Protein AF-A0A3B9SGB8-F1 (afdb_monomer)

Sequence (894 aa):
AVWAEVTKYDLYVCKTRVTSDNANDILGNKKFSYDADNNILYIKGDHDYVSSDRPANMITSGIDDLTINVVNDSVIGFDASNFLMVENNTTITGAGKLTLKNLNIAYHSCGFGFVKDAKLTLKDINIDMQSLSCAAENNSVYDNFYSLKMINSQISATTRQAFLKDLDMLEFEDCAVTEPTDAVIDNANIYTNENGVLTPVKSVVITPQSGYNLVSGSKAYNLTVGGVDVWSYNADDILGDRHAKYDPDENVLYIYGDINYGIVNKIDGLTINVVNDSTIKLGGGTGISCQANTNITGEGTLSMTGTWNYEYGVSSYSGSTVNIENANIIINTGHGMLGDNYTPCKLTVKNSIIDITASAGSAIDFKDGGTIELQECAITTPASAVINKGMVYESDGSTLAQKVVIEPGYALKFESGAGLGSMRDVNVGKGKTYTLPDCTFAAPTDGHYYFKGWLINDTVYQAGAEITPTSDMTAVAQWQKYHFVKYYSDNNATQIKQNVINDGITTPLLSYESCNFTKPAYKDFDHWEIDGQEYKPGDKITVTKDTDVYAIYKDRLFAVSFDTAGLCTPPETQYIAYGGTVSDPGTPFAKGYTFVGWYSDSSFKDIYKINDFGNSMYAVNGDTVYYACFKKAVDDYVEVTGFDTNIHSGMSYYTKDILSVPDGANYQIGGIEWYASDGSWNNSQWDDGRVSFTAGKEYYAEILIKPNSGLTFGSGTINDKLVSLNDGQSLIDFDNSTFGSYSIYLRTKPVTALGSCEVLFMANGGTGNMDDVKVAQGTKFILPECAFTAPEGKYFVGWTRSNFGYEFDPVGEPIDVGESITPTANNMFFFAQWADKGDVNADGKITDADAALVLKYISGTTTLTSGQLEMAKMTGDDVVDMLDVIGILKNKTA

Nearest PDB structures (foldseek):
  8x3a-assembly1_A  TM=9.130E-01  e=1.895E-01  Acetivibrio thermocellus DSM 1313
  3t9g-assembly1_A  TM=3.391E-01  e=1.767E+00  Caldicellulosiruptor bescii
  4yza-assembly2_B  TM=3.410E-01  e=3.664E+00  Caldicellulosiruptor bescii DSM 6725
  4z03-assembly1_A  TM=4.750E-01  e=9.985E+00  Caldicellulosiruptor bescii DSM 6725

Foldseek 3Di:
DPPDDWAWFQKAALNQTDTPVCQCPRPVPRQWHADPVVLEIEGEEEDARDDPDAEQERMEHPDAAHEYEYAAAYEYEYRHQEPYEFEAEYEYEYPYAYEYHHPDLVDAHEHYEYEAQYEYEYEHYHYEYPSHQEHYEYPYPDPHAYEYEYAQYKYWFQHPHFNYYDHQKYKYHQKDWPPPVQWDQERNFIFHADPNDTHGDRTTIMHGHHPDIDMHHWAFDQKAFLNFTDIPVCQCPRPVPRQWHADPVVLEIEGNEEGEAAMEDPDAPREYEDAAAYEHEYPDEERYEAAHAYEYEYPYEYEYAYDDLRYEDYEYEPQYEYEYEHYHYEYHENEAYEADAPHAHEYEYEQYKYKAAHNNDANWYRADQHYYHYAQKDWPVVQQWDDDSRFTADNVNPHGDRITIMHGWAKEAEAAALFDDGDDIGTAHAQHKDQAADDPTGGHPPADKDFPAWQKPNDGDHHRDIDHDPHHIYTYTDIWHWAWEWEAAAPVRPDIDIDIGTAFDKDFAADPVVSVDDHPQQKDFDAKDWPNDTDHGGDIDTDHYHTYIYTDIDGHWAWEWEAAVPQFDTADIDTHTFQGFDDDSDFDDGPQWDWQAKAQDPVPPDPDRPDDPPPDTDGCHHHGYIYIDIHGDDDDWDKWWAQPPPAAAPDWDAQQVRGDDDPPDQKDWPGKWKAWPVRHGQDDDDPRRIGHDHPPTWMWMDIHMGGPPPDDAPDDDDDDDIDGPDPPDDDPDSDDDDDDIDMDIDDDDDDDDFDWAKAAEAALQFADDDDIDIGTAFDWDAAADDPTHADPQKFWQAWDQDSDDLDHDAHGDIDHRDDDDDDDRDHGYIYTQIEHQQPLSSPNWLDLVSLVVLVCVQVVNDDGGPRSQRSLPQPPDNDRDPVSSVSSVVPTDD

Radius of gyration: 72.64 Å; Cα contacts (8 Å, |Δi|>4): 2268; chains: 1; bounding box: 139×61×204 Å

Structure (mmCIF, N/CA/C/O backbone):
data_AF-A0A3B9SGB8-F1
#
_entry.id   AF-A0A3B9SGB8-F1
#
loop_
_atom_site.group_PDB
_atom_site.id
_atom_site.type_symbol
_atom_site.label_atom_id
_atom_site.label_alt_id
_atom_site.label_comp_id
_atom_site.label_asym_id
_atom_site.label_entity_id
_atom_site.label_seq_id
_atom_site.pdbx_PDB_ins_code
_atom_site.Cartn_x
_atom_site.Cartn_y
_atom_site.Cartn_z
_atom_site.occupancy
_atom_site.B_iso_or_equiv
_atom_site.auth_seq_id
_atom_site.auth_comp_id
_atom_site.auth_asym_id
_atom_site.auth_atom_id
_atom_site.pdbx_PDB_model_num
ATOM 1 N N . ALA A 1 1 ? -27.885 -4.326 -51.619 1.00 44.31 1 ALA A N 1
ATOM 2 C CA . ALA A 1 1 ? -26.441 -4.547 -51.802 1.00 44.31 1 ALA A CA 1
ATOM 3 C C . ALA A 1 1 ? -25.736 -3.772 -50.705 1.00 44.31 1 ALA A C 1
ATOM 5 O O . ALA A 1 1 ? -25.902 -2.559 -50.649 1.00 44.31 1 ALA A O 1
ATOM 6 N N . VAL A 1 2 ? -25.090 -4.470 -49.774 1.00 46.97 2 VAL A N 1
ATOM 7 C CA . VAL A 1 2 ? -24.213 -3.835 -48.785 1.00 46.97 2 VAL A CA 1
ATOM 8 C C . VAL A 1 2 ? -22.927 -3.535 -49.547 1.00 46.97 2 VAL A C 1
ATOM 10 O O . VAL A 1 2 ? -22.305 -4.461 -50.060 1.00 46.97 2 VAL A O 1
ATOM 13 N N . TRP A 1 3 ? -22.609 -2.259 -49.748 1.00 54.19 3 TRP A N 1
ATOM 14 C CA . TRP A 1 3 ? -21.332 -1.866 -50.337 1.00 54.19 3 TRP A CA 1
ATOM 15 C C . TRP A 1 3 ? -20.266 -2.195 -49.294 1.00 54.19 3 TRP A C 1
ATOM 17 O O . TRP A 1 3 ? -20.314 -1.641 -48.198 1.00 54.19 3 TRP A O 1
ATOM 27 N N . ALA A 1 4 ? -19.387 -3.156 -49.583 1.00 65.31 4 ALA A N 1
ATOM 28 C CA . ALA A 1 4 ? -18.231 -3.403 -48.732 1.00 65.31 4 ALA A CA 1
ATOM 29 C C . ALA A 1 4 ? -17.385 -2.123 -48.704 1.00 65.31 4 ALA A C 1
ATOM 31 O O . ALA A 1 4 ? -17.174 -1.503 -49.749 1.00 65.31 4 ALA A O 1
ATOM 32 N N . GLU A 1 5 ? -16.964 -1.688 -47.517 1.00 79.62 5 GLU A N 1
ATOM 33 C CA . GLU A 1 5 ? -16.076 -0.535 -47.408 1.00 79.62 5 GLU A CA 1
ATOM 34 C C . GLU A 1 5 ? -14.740 -0.859 -48.076 1.00 79.62 5 GLU A C 1
ATOM 36 O O . GLU A 1 5 ? -14.099 -1.866 -47.777 1.00 79.62 5 GLU A O 1
ATOM 41 N N . VAL A 1 6 ? -14.325 0.007 -48.998 1.00 87.25 6 VAL A N 1
ATOM 42 C CA . VAL A 1 6 ? -13.039 -0.115 -49.676 1.00 87.25 6 VAL A CA 1
ATOM 43 C C . VAL A 1 6 ? -11.941 0.276 -48.694 1.00 87.25 6 VAL A C 1
ATOM 45 O O . VAL A 1 6 ? -11.693 1.464 -48.461 1.00 87.25 6 VAL A O 1
ATOM 48 N N . THR A 1 7 ? -11.265 -0.722 -48.126 1.00 93.75 7 THR A N 1
ATOM 49 C CA . THR A 1 7 ? -10.047 -0.512 -47.334 1.00 93.75 7 THR A CA 1
ATOM 50 C C . THR A 1 7 ? -9.004 0.210 -48.176 1.00 93.75 7 THR A C 1
ATOM 52 O O . THR A 1 7 ? -8.726 -0.194 -49.308 1.00 93.75 7 THR A O 1
ATOM 55 N N . LYS A 1 8 ? -8.423 1.278 -47.628 1.00 95.88 8 LYS A N 1
ATOM 56 C CA . LYS A 1 8 ? -7.337 2.030 -48.256 1.00 95.88 8 LYS A CA 1
ATOM 57 C C . LYS A 1 8 ? -6.050 1.766 -47.493 1.00 95.88 8 LYS A C 1
ATOM 59 O O . LYS A 1 8 ? -5.985 2.070 -46.306 1.00 95.88 8 LYS A O 1
ATOM 64 N N . TYR A 1 9 ? -5.038 1.270 -48.183 1.00 95.88 9 TYR A N 1
ATOM 65 C CA . TYR A 1 9 ? -3.733 1.004 -47.591 1.00 95.88 9 TYR A CA 1
ATOM 66 C C . TYR A 1 9 ? -2.861 2.258 -47.664 1.00 95.88 9 TYR A C 1
ATOM 68 O O . TYR A 1 9 ? -3.105 3.149 -48.494 1.00 95.88 9 TYR A O 1
ATOM 76 N N . ASP A 1 10 ? -1.867 2.351 -46.784 1.00 95.38 10 ASP A N 1
ATOM 77 C CA . ASP A 1 10 ? -0.877 3.430 -46.808 1.00 95.38 10 ASP A CA 1
ATOM 78 C C . ASP A 1 10 ? 0.270 3.109 -47.773 1.00 95.38 10 ASP A C 1
ATOM 80 O O . ASP A 1 10 ? 1.443 3.081 -47.421 1.00 95.38 10 ASP A O 1
ATOM 84 N N . LEU A 1 11 ? -0.108 2.782 -49.008 1.00 97.00 11 LEU A N 1
ATOM 85 C CA . LEU A 1 11 ? 0.789 2.386 -50.082 1.00 97.00 11 LEU A CA 1
ATOM 86 C C . LEU A 1 11 ? 0.328 3.050 -51.375 1.00 97.00 11 LEU A C 1
ATOM 88 O O . LEU A 1 11 ? -0.855 3.016 -51.731 1.00 97.00 11 LEU A O 1
ATOM 92 N N . TYR A 1 12 ? 1.275 3.640 -52.092 1.00 96.06 12 TYR A N 1
ATOM 93 C CA . TYR A 1 12 ? 1.057 4.270 -53.385 1.00 96.06 12 TYR A CA 1
ATOM 94 C C . TYR A 1 12 ? 2.068 3.734 -54.389 1.00 96.06 12 TYR A C 1
ATOM 96 O O . TYR A 1 12 ? 3.261 3.684 -54.102 1.00 96.06 12 TYR A O 1
ATOM 104 N N . VAL A 1 13 ? 1.593 3.388 -55.586 1.00 95.88 13 VAL A N 1
ATOM 105 C CA . VAL A 1 13 ? 2.428 3.017 -56.737 1.00 95.88 13 VAL A CA 1
ATOM 106 C C . VAL A 1 13 ? 2.034 3.917 -57.903 1.00 95.88 13 VAL A C 1
ATOM 108 O O . VAL A 1 13 ? 0.867 3.958 -58.286 1.00 95.88 13 VAL A O 1
ATOM 111 N N . CYS A 1 14 ? 2.975 4.676 -58.461 1.00 92.81 14 CYS A N 1
ATOM 112 C CA . CYS A 1 14 ? 2.741 5.593 -59.582 1.00 92.81 14 CYS A CA 1
ATOM 113 C C . CYS A 1 14 ? 1.572 6.574 -59.320 1.00 92.81 14 CYS A C 1
ATOM 115 O O . CYS A 1 14 ? 0.675 6.711 -60.150 1.00 92.81 14 CYS A O 1
ATOM 117 N N . LYS A 1 15 ? 1.538 7.203 -58.129 1.00 91.56 15 LYS A N 1
ATOM 118 C CA . LYS A 1 15 ? 0.424 8.029 -57.588 1.00 91.56 15 LYS A CA 1
ATOM 119 C C . LYS A 1 15 ? -0.914 7.298 -57.373 1.00 91.56 15 LYS A C 1
ATOM 121 O O . LYS A 1 15 ? -1.853 7.897 -56.849 1.00 91.56 15 LYS A O 1
ATOM 126 N N . THR A 1 16 ? -1.021 6.018 -57.720 1.00 94.38 16 THR A N 1
ATOM 127 C CA . THR A 1 16 ? -2.229 5.223 -57.487 1.00 94.38 16 THR A CA 1
ATOM 128 C C . THR A 1 16 ? -2.223 4.703 -56.059 1.00 94.38 16 THR A C 1
ATOM 130 O O . THR A 1 16 ? -1.335 3.938 -55.684 1.00 94.38 16 THR A O 1
ATOM 133 N N . ARG A 1 17 ? -3.211 5.117 -55.255 1.00 96.56 17 ARG A N 1
ATOM 134 C CA . ARG A 1 17 ? -3.397 4.580 -53.903 1.00 96.56 17 ARG A CA 1
ATOM 135 C C . ARG A 1 17 ? -3.834 3.123 -53.985 1.00 96.56 17 ARG A C 1
ATOM 137 O O . ARG A 1 17 ? -4.780 2.803 -54.710 1.00 96.56 17 ARG A O 1
ATOM 144 N N . VAL A 1 18 ? -3.180 2.261 -53.219 1.00 97.81 18 VAL A N 1
ATOM 145 C CA . VAL A 1 18 ? -3.565 0.857 -53.106 1.00 97.81 18 VAL A CA 1
ATOM 146 C C . VAL A 1 18 ? -4.783 0.742 -52.193 1.00 97.81 18 VAL A C 1
ATOM 148 O O . VAL A 1 18 ? -4.881 1.354 -51.129 1.00 97.81 18 VAL A O 1
ATOM 151 N N . THR A 1 19 ? -5.749 -0.039 -52.643 1.00 97.12 19 THR A N 1
ATOM 152 C CA . THR A 1 19 ? -7.039 -0.281 -52.007 1.00 97.12 19 THR A CA 1
ATOM 153 C C . THR A 1 19 ? -7.405 -1.748 -52.159 1.00 97.12 19 THR A C 1
ATOM 155 O O . THR A 1 19 ? -6.858 -2.434 -53.021 1.00 97.12 19 THR A O 1
ATOM 158 N N . SER A 1 20 ? -8.350 -2.233 -51.361 1.00 95.56 20 SER A N 1
ATOM 159 C CA . SER A 1 20 ? -8.850 -3.612 -51.482 1.00 95.56 20 SER A CA 1
ATOM 160 C C . SER A 1 20 ? -9.392 -3.934 -52.886 1.00 95.56 20 SER A C 1
ATOM 162 O O . SER A 1 20 ? -9.260 -5.069 -53.336 1.00 95.56 20 SER A O 1
ATOM 164 N N . ASP A 1 21 ? -9.897 -2.937 -53.620 1.00 95.31 21 ASP A N 1
ATOM 165 C CA . ASP A 1 21 ? -10.432 -3.107 -54.978 1.00 95.31 21 ASP A CA 1
ATOM 166 C C . ASP A 1 21 ? -9.349 -3.295 -56.055 1.00 95.31 21 ASP A C 1
ATOM 168 O O . ASP A 1 21 ? -9.549 -4.044 -57.012 1.00 95.31 21 ASP A O 1
ATOM 172 N N . ASN A 1 22 ? -8.204 -2.615 -55.927 1.00 97.12 22 ASN A N 1
ATOM 173 C CA . ASN A 1 22 ? -7.121 -2.657 -56.921 1.00 97.12 22 ASN A CA 1
ATOM 174 C C . ASN A 1 22 ? -5.881 -3.434 -56.454 1.00 97.12 22 ASN A C 1
ATOM 176 O O . ASN A 1 22 ? -4.931 -3.555 -57.221 1.00 97.12 22 ASN A O 1
ATOM 180 N N . ALA A 1 23 ? -5.877 -4.002 -55.245 1.00 96.81 23 ALA A N 1
ATOM 181 C CA . ALA A 1 23 ? -4.729 -4.718 -54.689 1.00 96.81 23 ALA A CA 1
ATOM 182 C C . ALA A 1 23 ? -4.204 -5.826 -55.625 1.00 96.81 23 ALA A C 1
ATOM 184 O O . ALA A 1 23 ? -3.000 -5.973 -55.792 1.00 96.81 23 ALA A O 1
ATOM 185 N N . ASN A 1 24 ? -5.075 -6.550 -56.333 1.00 96.81 24 ASN A N 1
ATOM 186 C CA . ASN A 1 24 ? -4.652 -7.610 -57.259 1.00 96.81 24 ASN A CA 1
ATOM 187 C C . ASN A 1 24 ? -4.011 -7.104 -58.568 1.00 96.81 24 ASN A C 1
ATOM 189 O O . ASN A 1 24 ? -3.312 -7.869 -59.237 1.00 96.81 24 ASN A O 1
ATOM 193 N N . ASP A 1 25 ? -4.257 -5.849 -58.949 1.00 97.50 25 ASP A N 1
ATOM 194 C CA . ASP A 1 25 ? -3.713 -5.209 -60.150 1.00 97.50 25 ASP A CA 1
ATOM 195 C C . ASP A 1 25 ? -3.741 -3.681 -59.992 1.00 97.50 25 ASP A C 1
ATOM 197 O O . ASP A 1 25 ? -4.674 -3.003 -60.431 1.00 97.50 25 ASP A O 1
ATOM 201 N N . ILE A 1 26 ? -2.713 -3.138 -59.338 1.00 98.06 26 ILE A N 1
ATOM 202 C CA . ILE A 1 26 ? -2.718 -1.756 -58.833 1.00 98.06 26 ILE A CA 1
ATOM 203 C C . ILE A 1 26 ? -2.850 -0.745 -59.976 1.00 98.06 26 ILE A C 1
ATOM 205 O O . ILE A 1 26 ? -3.551 0.256 -59.839 1.00 98.06 26 ILE A O 1
ATOM 209 N N . LEU A 1 27 ? -2.197 -1.016 -61.111 1.00 95.88 27 LEU A N 1
ATOM 210 C CA . LEU A 1 27 ? -2.151 -0.122 -62.274 1.00 95.88 27 LEU A CA 1
ATOM 211 C C . LEU A 1 27 ? -3.029 -0.597 -63.446 1.00 95.88 27 LEU A C 1
ATOM 213 O O . LEU A 1 27 ? -2.999 0.014 -64.513 1.00 95.88 27 LEU A O 1
ATOM 217 N N . GLY A 1 28 ? -3.774 -1.697 -63.293 1.00 95.19 28 GLY A N 1
ATOM 218 C CA . GLY A 1 28 ? -4.582 -2.290 -64.369 1.00 95.19 28 GLY A CA 1
ATOM 219 C C . GLY A 1 28 ? -3.769 -2.949 -65.496 1.00 95.19 28 GLY A C 1
ATOM 220 O O . GLY A 1 28 ? -4.286 -3.162 -66.594 1.00 95.19 28 GLY A O 1
ATOM 221 N N . ASN A 1 29 ? -2.482 -3.222 -65.263 1.00 94.31 29 ASN A N 1
ATOM 222 C CA . ASN A 1 29 ? -1.537 -3.766 -66.246 1.00 94.31 29 ASN A CA 1
ATOM 223 C C . ASN A 1 29 ? -0.897 -5.099 -65.812 1.00 94.31 29 ASN A C 1
ATOM 225 O O . ASN A 1 29 ? -0.043 -5.639 -66.521 1.00 94.31 29 ASN A O 1
ATOM 229 N N . LYS A 1 30 ? -1.315 -5.632 -64.659 1.00 95.81 30 LYS A N 1
ATOM 230 C CA . LYS A 1 30 ? -0.854 -6.868 -64.012 1.00 95.81 30 LYS A CA 1
ATOM 231 C C . LYS A 1 30 ? 0.626 -6.884 -63.623 1.00 95.81 30 LYS A C 1
ATOM 233 O O . LYS A 1 30 ? 1.173 -7.955 -63.356 1.00 95.81 30 LYS A O 1
ATOM 238 N N . LYS A 1 31 ? 1.289 -5.724 -63.600 1.00 97.06 31 LYS A N 1
ATOM 239 C CA . LYS A 1 31 ? 2.712 -5.602 -63.241 1.00 97.06 31 LYS A CA 1
ATOM 240 C C . LYS A 1 31 ? 2.935 -5.422 -61.747 1.00 97.06 31 LYS A C 1
ATOM 242 O O . LYS A 1 31 ? 3.956 -5.885 -61.250 1.00 97.06 31 LYS A O 1
ATOM 247 N N . PHE A 1 32 ? 1.974 -4.819 -61.050 1.00 98.31 32 PHE A N 1
ATOM 248 C CA . PHE A 1 32 ? 2.030 -4.585 -59.610 1.00 98.31 32 PHE A CA 1
ATOM 249 C C . PHE A 1 32 ? 0.783 -5.137 -58.929 1.00 98.31 32 PHE A C 1
ATOM 251 O O . PHE A 1 32 ? -0.335 -4.896 -59.386 1.00 98.31 32 PHE A O 1
ATOM 258 N N . SER A 1 33 ? 0.973 -5.853 -57.827 1.00 98.25 33 SER A N 1
ATOM 259 C CA . SER A 1 33 ? -0.114 -6.315 -56.960 1.00 98.25 33 SER A CA 1
ATOM 260 C C . SER A 1 33 ? 0.338 -6.315 -55.508 1.00 98.25 33 SER A C 1
ATOM 262 O O . SER A 1 33 ? 1.511 -6.554 -55.257 1.00 98.25 33 SER A O 1
ATOM 264 N N . TYR A 1 34 ? -0.571 -6.128 -54.567 1.00 98.44 34 TYR A N 1
ATOM 265 C CA . TYR A 1 34 ? -0.304 -6.078 -53.140 1.00 98.44 34 TYR A CA 1
ATOM 266 C C . TYR A 1 34 ? -1.114 -7.149 -52.402 1.00 98.44 34 TYR A C 1
ATOM 268 O O . TYR A 1 34 ? -2.312 -7.297 -52.634 1.00 98.44 34 TYR A O 1
ATOM 276 N N . ASP A 1 35 ? -0.438 -7.895 -51.537 1.00 97.62 35 ASP A N 1
ATOM 277 C CA . ASP A 1 35 ? -1.018 -8.825 -50.577 1.00 97.62 35 ASP A CA 1
ATOM 278 C C . ASP A 1 35 ? -1.036 -8.154 -49.201 1.00 97.62 35 ASP A C 1
ATOM 280 O O . ASP A 1 35 ? 0.012 -7.934 -48.588 1.00 97.62 35 ASP A O 1
ATOM 284 N N . ALA A 1 36 ? -2.239 -7.799 -48.756 1.00 94.25 36 ALA A N 1
ATOM 285 C CA . ALA A 1 36 ? -2.462 -7.083 -47.509 1.00 94.25 36 ALA A CA 1
ATOM 286 C C . ALA A 1 36 ? -2.311 -7.963 -46.264 1.00 94.25 36 ALA A C 1
ATOM 288 O O . ALA A 1 36 ? -2.028 -7.430 -45.197 1.00 94.25 36 ALA A O 1
ATOM 289 N N . ASP A 1 37 ? -2.477 -9.282 -46.388 1.00 95.00 37 ASP A N 1
ATOM 290 C CA . ASP A 1 37 ? -2.398 -10.189 -45.239 1.00 95.00 37 ASP A CA 1
ATOM 291 C C . ASP A 1 37 ? -0.941 -10.404 -44.810 1.00 95.00 37 ASP A C 1
ATOM 293 O O . ASP A 1 37 ? -0.661 -10.661 -43.641 1.00 95.00 37 ASP A O 1
ATOM 297 N N . ASN A 1 38 ? -0.010 -10.270 -45.760 1.00 96.56 38 ASN A N 1
ATOM 298 C CA . ASN A 1 38 ? 1.419 -10.499 -45.551 1.00 96.56 38 ASN A CA 1
ATOM 299 C C . ASN A 1 38 ? 2.281 -9.241 -45.757 1.00 96.56 38 ASN A C 1
ATOM 301 O O . ASN A 1 38 ? 3.505 -9.335 -45.711 1.00 96.56 38 ASN A O 1
ATOM 305 N N . ASN A 1 39 ? 1.671 -8.082 -46.034 1.00 97.62 39 ASN A N 1
ATOM 306 C CA . ASN A 1 39 ? 2.364 -6.845 -46.411 1.00 97.62 39 ASN A CA 1
ATOM 307 C C . ASN A 1 39 ? 3.363 -7.036 -47.570 1.00 97.62 39 ASN A C 1
ATOM 309 O O . ASN A 1 39 ? 4.509 -6.598 -47.487 1.00 97.62 39 ASN A O 1
ATOM 313 N N . ILE A 1 40 ? 2.941 -7.675 -48.672 1.00 98.44 40 ILE A N 1
ATOM 314 C CA . ILE A 1 40 ? 3.823 -7.946 -49.824 1.00 98.44 40 ILE A CA 1
ATOM 315 C C . ILE A 1 40 ? 3.372 -7.187 -51.074 1.00 98.44 40 ILE A C 1
ATOM 317 O O . ILE A 1 40 ? 2.334 -7.488 -51.659 1.00 98.44 40 ILE A O 1
ATOM 321 N N . LEU A 1 41 ? 4.187 -6.249 -51.557 1.00 98.62 41 LEU A N 1
ATOM 322 C CA . LEU A 1 41 ? 4.065 -5.650 -52.887 1.00 98.62 41 LEU A CA 1
ATOM 323 C C . LEU A 1 41 ? 4.863 -6.472 -53.907 1.00 98.62 41 LEU A C 1
ATOM 325 O O . LEU A 1 41 ? 6.084 -6.549 -53.855 1.00 98.62 41 LEU A O 1
ATOM 329 N N . TYR A 1 42 ? 4.189 -7.052 -54.888 1.00 98.56 42 TYR A N 1
ATOM 330 C CA . TYR A 1 42 ? 4.817 -7.823 -55.955 1.00 98.56 42 TYR A CA 1
ATOM 331 C C . TYR A 1 42 ? 5.101 -6.967 -57.189 1.00 98.56 42 TYR A C 1
ATOM 333 O O . TYR A 1 42 ? 4.197 -6.301 -57.699 1.00 98.56 42 TYR A O 1
ATOM 341 N N . ILE A 1 43 ? 6.315 -7.088 -57.730 1.00 98.31 43 ILE A N 1
ATOM 342 C CA . ILE A 1 43 ? 6.720 -6.572 -59.044 1.00 98.31 43 ILE A CA 1
ATOM 343 C C . ILE A 1 43 ? 6.861 -7.760 -60.000 1.00 98.31 43 ILE A C 1
ATOM 345 O O . ILE A 1 43 ? 7.632 -8.688 -59.754 1.00 98.31 43 ILE A O 1
ATOM 349 N N . LYS A 1 44 ? 6.075 -7.764 -61.080 1.00 97.38 44 LYS A N 1
ATOM 350 C CA . LYS A 1 44 ? 5.891 -8.929 -61.968 1.00 97.38 44 LYS A CA 1
ATOM 351 C C . LYS A 1 44 ? 6.345 -8.690 -63.411 1.00 97.38 44 LYS A C 1
ATOM 353 O O . LYS A 1 44 ? 6.188 -9.582 -64.248 1.00 97.38 44 LYS A O 1
ATOM 358 N N . GLY A 1 45 ? 6.869 -7.514 -63.737 1.00 95.50 45 GLY A N 1
ATOM 359 C CA . GLY A 1 45 ? 7.476 -7.245 -65.038 1.00 95.50 45 GLY A CA 1
ATOM 360 C C . GLY A 1 45 ? 7.652 -5.759 -65.331 1.00 95.50 45 GLY A C 1
ATOM 361 O O . GLY A 1 45 ? 7.327 -4.909 -64.508 1.00 95.50 45 GLY A O 1
ATOM 362 N N . ASP A 1 46 ? 8.104 -5.479 -66.551 1.00 97.81 46 ASP A N 1
ATOM 363 C CA . ASP A 1 46 ? 8.498 -4.138 -66.991 1.00 97.81 46 ASP A CA 1
ATOM 364 C C . ASP A 1 46 ? 7.393 -3.081 -66.885 1.00 97.81 46 ASP A C 1
ATOM 366 O O . ASP A 1 46 ? 6.225 -3.339 -67.216 1.00 97.81 46 ASP A O 1
ATOM 370 N N . HIS A 1 47 ? 7.792 -1.872 -66.487 1.00 95.50 47 HIS A N 1
ATOM 371 C CA . HIS A 1 47 ? 6.928 -0.701 -66.428 1.00 95.50 47 HIS A CA 1
ATOM 372 C C . HIS A 1 47 ? 7.730 0.600 -66.543 1.00 95.50 47 HIS A C 1
ATOM 374 O O . HIS A 1 47 ? 8.651 0.830 -65.766 1.00 95.50 47 HIS A O 1
ATOM 380 N N . ASP A 1 48 ? 7.318 1.478 -67.457 1.00 94.19 48 ASP A N 1
ATOM 381 C CA . ASP A 1 48 ? 7.798 2.857 -67.514 1.00 94.19 48 ASP A CA 1
ATOM 382 C C . ASP A 1 48 ? 6.735 3.794 -66.939 1.00 94.19 48 ASP A C 1
ATOM 384 O O . ASP A 1 48 ? 5.597 3.842 -67.415 1.00 94.19 48 ASP A O 1
ATOM 388 N N . TYR A 1 49 ? 7.125 4.566 -65.931 1.00 90.56 49 TYR A N 1
ATOM 389 C CA . TYR A 1 49 ? 6.303 5.590 -65.319 1.00 90.56 49 TYR A CA 1
ATOM 390 C C . TYR A 1 49 ? 6.773 6.980 -65.753 1.00 90.56 49 TYR A C 1
ATOM 392 O O . TYR A 1 49 ? 7.746 7.532 -65.234 1.00 90.56 49 TYR A O 1
ATOM 400 N N . VAL A 1 50 ? 6.050 7.546 -66.719 1.00 85.56 50 VAL A N 1
ATOM 401 C CA . VAL A 1 50 ? 6.231 8.917 -67.205 1.00 85.56 50 VAL A CA 1
ATOM 402 C C . VAL A 1 50 ? 5.023 9.736 -66.767 1.00 85.56 50 VAL A C 1
ATOM 404 O O . VAL A 1 50 ? 3.887 9.383 -67.082 1.00 85.56 50 VAL A O 1
ATOM 407 N N . SER A 1 51 ? 5.256 10.838 -66.057 1.00 75.19 51 SER A N 1
ATOM 408 C CA . SER A 1 51 ? 4.195 11.734 -65.592 1.00 75.19 51 SER A CA 1
ATOM 409 C C . SER A 1 51 ? 4.420 13.146 -66.121 1.00 75.19 51 SER A C 1
ATOM 411 O O . SER A 1 51 ? 5.526 13.670 -66.039 1.00 75.19 51 SER A O 1
ATOM 413 N N . SER A 1 52 ? 3.361 13.800 -66.609 1.00 77.31 52 SER A N 1
ATOM 414 C CA . SER A 1 52 ? 3.397 15.234 -66.941 1.00 77.31 52 SER A CA 1
ATOM 415 C C . SER A 1 52 ? 3.536 16.127 -65.702 1.00 77.31 52 SER A C 1
ATOM 417 O O . SER A 1 52 ? 3.893 17.294 -65.817 1.00 77.31 52 SER A O 1
ATOM 419 N N . ASP A 1 53 ? 3.225 15.576 -64.528 1.00 81.94 53 ASP A N 1
ATOM 420 C CA . ASP A 1 53 ? 3.361 16.195 -63.213 1.00 81.94 53 ASP A CA 1
ATOM 421 C C . ASP A 1 53 ? 4.244 15.283 -62.348 1.00 81.94 53 ASP A C 1
ATOM 423 O O . ASP A 1 53 ? 3.761 14.326 -61.729 1.00 81.94 53 ASP A O 1
ATOM 427 N N . ARG A 1 54 ? 5.560 15.492 -62.420 1.00 81.88 54 ARG A N 1
ATOM 428 C CA . ARG A 1 54 ? 6.598 14.637 -61.823 1.00 81.88 54 ARG A CA 1
ATOM 429 C C . ARG A 1 54 ? 6.375 14.467 -60.308 1.00 81.88 54 ARG A C 1
ATOM 431 O O . ARG A 1 54 ? 6.494 15.453 -59.582 1.00 81.88 54 ARG A O 1
ATOM 438 N N . PRO A 1 55 ? 6.036 13.265 -59.794 1.00 81.88 55 PRO A N 1
ATOM 439 C CA . PRO A 1 55 ? 5.904 13.067 -58.352 1.00 81.88 55 PRO A CA 1
ATOM 440 C C . PRO A 1 55 ? 7.256 13.075 -57.648 1.00 81.88 55 PRO A C 1
ATOM 442 O O . PRO A 1 55 ? 8.299 12.831 -58.254 1.00 81.88 55 PRO A O 1
ATOM 445 N N . ALA A 1 56 ? 7.195 13.234 -56.326 1.00 83.62 56 ALA A N 1
ATOM 446 C CA . ALA A 1 56 ? 8.333 12.969 -55.461 1.00 83.62 56 ALA A CA 1
ATOM 447 C C . ALA A 1 56 ? 8.814 11.514 -55.605 1.00 83.62 56 ALA A C 1
ATOM 449 O O . ALA A 1 56 ? 9.992 11.295 -55.849 1.00 83.62 56 ALA A O 1
ATOM 450 N N . ASN A 1 57 ? 7.920 10.519 -55.547 1.00 91.62 57 ASN A N 1
ATOM 451 C CA . ASN A 1 57 ? 8.313 9.103 -55.524 1.00 91.62 57 ASN A CA 1
ATOM 452 C C . ASN A 1 57 ? 7.433 8.251 -56.446 1.00 91.62 57 ASN A C 1
ATOM 454 O O . ASN A 1 57 ? 6.259 8.570 -56.657 1.00 91.62 57 ASN A O 1
ATOM 458 N N . MET A 1 58 ? 7.991 7.165 -56.986 1.00 94.12 58 MET A N 1
ATOM 459 C CA . MET A 1 58 ? 7.215 6.159 -57.713 1.00 94.12 58 MET A CA 1
ATOM 460 C C . MET A 1 58 ? 6.462 5.241 -56.741 1.00 94.12 58 MET A C 1
ATOM 462 O O . MET A 1 58 ? 5.268 5.022 -56.938 1.00 94.12 58 MET A O 1
ATOM 466 N N . ILE A 1 59 ? 7.130 4.743 -55.698 1.00 95.94 59 ILE A N 1
ATOM 467 C CA . ILE A 1 59 ? 6.529 3.977 -54.603 1.00 95.94 59 ILE A CA 1
ATOM 468 C C . ILE A 1 59 ? 6.703 4.751 -53.292 1.00 95.94 59 ILE A C 1
ATOM 470 O O . ILE A 1 59 ? 7.810 5.173 -52.960 1.00 95.94 59 ILE A O 1
ATOM 474 N N . THR A 1 60 ? 5.612 4.909 -52.543 1.00 93.44 60 THR A N 1
ATOM 475 C CA . THR A 1 60 ? 5.611 5.433 -51.167 1.00 93.44 60 THR A CA 1
ATOM 476 C C . THR A 1 60 ? 4.822 4.472 -50.290 1.00 93.44 60 THR A C 1
ATOM 478 O O . THR A 1 60 ? 3.717 4.087 -50.678 1.00 93.44 60 THR A O 1
ATOM 481 N N . SER A 1 61 ? 5.363 4.107 -49.128 1.00 91.94 61 SER A N 1
ATOM 482 C CA . SER A 1 61 ? 4.700 3.223 -48.169 1.00 91.94 61 SER A CA 1
ATOM 483 C C . SER A 1 61 ? 4.916 3.697 -46.738 1.00 91.94 61 SER A C 1
ATOM 485 O O . SER A 1 61 ? 6.064 3.826 -46.325 1.00 91.94 61 SER A O 1
ATOM 487 N N . GLY A 1 62 ? 3.827 3.876 -45.992 1.00 89.88 62 GLY A N 1
ATOM 488 C CA . GLY A 1 62 ? 3.817 3.986 -44.528 1.00 89.88 62 GLY A CA 1
ATOM 489 C C . GLY A 1 62 ? 3.396 2.678 -43.847 1.00 89.88 62 GLY A C 1
ATOM 490 O O . GLY A 1 62 ? 2.888 2.689 -42.730 1.00 89.88 62 GLY A O 1
ATOM 491 N N . ILE A 1 63 ? 3.529 1.549 -44.549 1.00 93.38 63 ILE A N 1
ATOM 492 C CA . ILE A 1 63 ? 3.280 0.208 -44.012 1.00 93.38 63 ILE A CA 1
ATOM 493 C C . ILE A 1 63 ? 4.536 -0.284 -43.299 1.00 93.38 63 ILE A C 1
ATOM 495 O O . ILE A 1 63 ? 5.604 -0.336 -43.912 1.00 93.38 63 ILE A O 1
ATOM 499 N N . ASP A 1 64 ? 4.381 -0.681 -42.037 1.00 90.62 64 ASP A N 1
ATOM 500 C CA . ASP A 1 64 ? 5.435 -1.323 -41.251 1.00 90.62 64 ASP A CA 1
ATOM 501 C C . ASP A 1 64 ? 5.813 -2.685 -41.844 1.00 90.62 64 ASP A C 1
ATOM 503 O O . ASP A 1 64 ? 4.950 -3.491 -42.204 1.00 90.62 64 ASP A O 1
ATOM 507 N N . ASP A 1 65 ? 7.120 -2.922 -41.953 1.00 92.19 65 ASP A N 1
ATOM 508 C CA . ASP A 1 65 ? 7.720 -4.163 -42.451 1.00 92.19 65 ASP A CA 1
ATOM 509 C C . ASP A 1 65 ? 7.219 -4.595 -43.847 1.00 92.19 65 ASP A C 1
ATOM 511 O O . ASP A 1 65 ? 7.027 -5.781 -44.131 1.00 92.19 65 ASP A O 1
ATOM 515 N N . LEU A 1 66 ? 7.028 -3.635 -44.763 1.00 97.44 66 LEU A N 1
ATOM 516 C CA . LEU A 1 66 ? 6.648 -3.921 -46.150 1.00 97.44 66 LEU A CA 1
ATOM 517 C C . LEU A 1 66 ? 7.702 -4.806 -46.836 1.00 97.44 66 LEU A C 1
ATOM 519 O O . LEU A 1 66 ? 8.886 -4.478 -46.880 1.00 97.44 66 LEU A O 1
ATOM 523 N N . THR A 1 67 ? 7.264 -5.874 -47.500 1.00 98.50 67 THR A N 1
ATOM 524 C CA . THR A 1 67 ? 8.109 -6.642 -48.423 1.00 98.50 67 THR A CA 1
ATOM 525 C C . THR A 1 67 ? 7.788 -6.279 -49.872 1.00 98.50 67 THR A C 1
ATOM 527 O O . THR A 1 67 ? 6.656 -6.411 -50.320 1.00 98.50 67 THR A O 1
ATOM 530 N N . ILE A 1 68 ? 8.784 -5.873 -50.655 1.00 98.62 68 ILE A N 1
ATOM 531 C CA . ILE A 1 68 ? 8.693 -5.716 -52.108 1.00 98.62 68 ILE A CA 1
ATOM 532 C C . ILE A 1 68 ? 9.339 -6.938 -52.761 1.00 98.62 68 ILE A C 1
ATOM 534 O O . ILE A 1 68 ? 10.557 -7.091 -52.747 1.00 98.62 68 ILE A O 1
ATOM 538 N N . ASN A 1 69 ? 8.524 -7.814 -53.343 1.00 98.56 69 ASN A N 1
ATOM 539 C CA . ASN A 1 69 ? 8.979 -9.052 -53.964 1.00 98.56 69 ASN A CA 1
ATOM 540 C C . ASN A 1 69 ? 9.032 -8.936 -55.496 1.00 98.56 69 ASN A C 1
ATOM 542 O O . ASN A 1 69 ? 8.002 -8.807 -56.166 1.00 98.56 69 ASN A O 1
ATOM 546 N N . VAL A 1 70 ? 10.232 -9.019 -56.062 1.00 98.50 70 VAL A N 1
ATOM 547 C CA . VAL A 1 70 ? 10.502 -9.001 -57.501 1.00 98.50 70 VAL A CA 1
ATOM 548 C C . VAL A 1 70 ? 10.429 -10.429 -58.038 1.00 98.50 70 VAL A C 1
ATOM 550 O O . VAL A 1 70 ? 11.349 -11.234 -57.904 1.00 98.50 70 VAL A O 1
ATOM 553 N N . VAL A 1 71 ? 9.292 -10.762 -58.644 1.00 97.31 71 VAL A N 1
ATOM 554 C CA . VAL A 1 71 ? 8.980 -12.135 -59.068 1.00 97.31 71 VAL A CA 1
ATOM 555 C C . VAL A 1 71 ? 9.674 -12.492 -60.380 1.00 97.31 71 VAL A C 1
ATOM 557 O O . VAL A 1 71 ? 10.188 -13.596 -60.526 1.00 97.31 71 VAL A O 1
ATOM 560 N N . ASN A 1 72 ? 9.675 -11.558 -61.331 1.00 96.12 72 ASN A N 1
ATOM 561 C CA . ASN A 1 72 ? 10.263 -11.723 -62.658 1.00 96.12 72 ASN A CA 1
ATOM 562 C C . ASN A 1 72 ? 11.310 -10.639 -62.890 1.00 96.12 72 ASN A C 1
ATOM 564 O O . ASN A 1 72 ? 11.184 -9.543 -62.337 1.00 96.12 72 ASN A O 1
ATOM 568 N N . ASP A 1 73 ? 12.267 -10.904 -63.779 1.00 98.06 73 ASP A N 1
ATOM 569 C CA . ASP A 1 73 ? 13.128 -9.856 -64.325 1.00 98.06 73 ASP A CA 1
ATOM 570 C C . ASP A 1 73 ? 12.261 -8.685 -64.803 1.00 98.06 73 ASP A C 1
ATOM 572 O O . ASP A 1 73 ? 11.322 -8.865 -65.584 1.00 98.06 73 ASP A O 1
ATOM 576 N N . SER A 1 74 ? 12.528 -7.505 -64.251 1.00 97.88 74 SER A N 1
ATOM 577 C CA . SER A 1 74 ? 11.679 -6.330 -64.410 1.00 97.88 74 SER A CA 1
ATOM 578 C C . SER A 1 74 ? 12.533 -5.094 -64.636 1.00 97.88 74 SER A C 1
ATOM 580 O O . SER A 1 74 ? 13.369 -4.735 -63.806 1.00 97.88 74 SER A O 1
ATOM 582 N N . VAL A 1 75 ? 12.297 -4.415 -65.752 1.00 97.69 75 VAL A N 1
ATOM 583 C CA . VAL A 1 75 ? 12.862 -3.105 -66.062 1.00 97.69 75 VAL A CA 1
ATOM 584 C C . VAL A 1 75 ? 11.852 -2.030 -65.688 1.00 97.69 75 VAL A C 1
ATOM 586 O O . VAL A 1 75 ? 10.786 -1.925 -66.294 1.00 97.69 75 VAL A O 1
ATOM 589 N N . ILE A 1 76 ? 12.202 -1.225 -64.691 1.00 97.06 76 ILE A N 1
ATOM 590 C CA . ILE A 1 76 ? 11.382 -0.134 -64.185 1.00 97.06 76 ILE A CA 1
ATOM 591 C C . ILE A 1 76 ? 12.026 1.202 -64.542 1.00 97.06 76 ILE A C 1
ATOM 593 O O . ILE A 1 76 ? 13.029 1.609 -63.948 1.00 97.06 76 ILE A O 1
ATOM 597 N N . GLY A 1 77 ? 11.445 1.887 -65.521 1.00 94.25 77 GLY A N 1
ATOM 598 C CA . GLY A 1 77 ? 11.765 3.275 -65.818 1.00 94.25 77 GLY A CA 1
ATOM 599 C C . GLY A 1 77 ? 10.879 4.218 -65.014 1.00 94.25 77 GLY A C 1
ATOM 600 O O . GLY A 1 77 ? 9.671 4.016 -64.937 1.00 94.25 77 GLY A O 1
ATOM 601 N N . PHE A 1 78 ? 11.445 5.273 -64.433 1.00 93.12 78 PHE A N 1
ATOM 602 C CA . PHE A 1 78 ? 10.662 6.273 -63.706 1.00 93.12 78 PHE A CA 1
ATOM 603 C C . PHE A 1 78 ? 11.152 7.704 -63.953 1.00 93.12 78 PHE A C 1
ATOM 605 O O . PHE A 1 78 ? 12.353 7.968 -64.039 1.00 93.12 78 PHE A O 1
ATOM 612 N N . ASP A 1 79 ? 10.196 8.631 -64.048 1.00 91.38 79 ASP A N 1
ATOM 613 C CA . ASP A 1 79 ? 10.400 10.079 -63.940 1.00 91.38 79 ASP A CA 1
ATOM 614 C C . ASP A 1 79 ? 9.819 10.578 -62.601 1.00 91.38 79 ASP A C 1
ATOM 616 O O . ASP A 1 79 ? 8.686 11.059 -62.519 1.00 91.38 79 ASP A O 1
ATOM 620 N N . ALA A 1 80 ? 10.582 10.379 -61.523 1.00 91.00 80 ALA A N 1
ATOM 621 C CA . ALA A 1 80 ? 10.276 10.788 -60.146 1.00 91.00 80 ALA A CA 1
ATOM 622 C C . ALA A 1 80 ? 11.586 11.110 -59.396 1.00 91.00 80 ALA A C 1
ATOM 624 O O . ALA A 1 80 ? 12.663 10.842 -59.928 1.00 91.00 80 ALA A O 1
ATOM 625 N N . SER A 1 81 ? 11.533 11.689 -58.191 1.00 89.81 81 SER A N 1
ATOM 626 C CA . SER A 1 81 ? 12.748 11.901 -57.378 1.00 89.81 81 SER A CA 1
ATOM 627 C C . SER A 1 81 ? 13.297 10.600 -56.791 1.00 89.81 81 SER A C 1
ATOM 629 O O . SER A 1 81 ? 14.510 10.452 -56.741 1.00 89.81 81 SER A O 1
ATOM 631 N N . ASN A 1 82 ? 12.443 9.644 -56.410 1.00 92.25 82 ASN A N 1
ATOM 632 C CA . ASN A 1 82 ? 12.870 8.323 -55.929 1.00 92.25 82 ASN A CA 1
ATOM 633 C C . ASN A 1 82 ? 12.061 7.188 -56.569 1.00 92.25 82 ASN A C 1
ATOM 635 O O . ASN A 1 82 ? 10.866 7.356 -56.836 1.00 92.25 82 ASN A O 1
ATOM 639 N N . PHE A 1 83 ? 12.675 6.015 -56.765 1.00 95.19 83 PHE A N 1
ATOM 640 C CA . PHE A 1 83 ? 11.912 4.797 -57.064 1.00 95.19 83 PHE A CA 1
ATOM 641 C C . PHE A 1 83 ? 11.094 4.373 -55.838 1.00 95.19 83 PHE A C 1
ATOM 643 O O . PHE A 1 83 ? 9.883 4.195 -55.950 1.00 95.19 83 PHE A O 1
ATOM 650 N N . LEU A 1 84 ? 11.727 4.300 -54.668 1.00 94.81 84 LEU A N 1
ATOM 651 C CA . LEU A 1 84 ? 11.074 3.991 -53.397 1.00 94.81 84 LEU A CA 1
ATOM 652 C C . LEU A 1 84 ? 11.409 5.059 -52.358 1.00 94.81 84 LEU A C 1
ATOM 654 O O . LEU A 1 84 ? 12.577 5.387 -52.161 1.00 94.81 84 LEU A O 1
ATOM 658 N N . MET A 1 85 ? 10.383 5.553 -51.672 1.00 92.31 85 MET A N 1
ATOM 659 C CA . MET A 1 85 ? 10.533 6.273 -50.413 1.00 92.31 85 MET A CA 1
ATOM 660 C C . MET A 1 85 ? 10.335 5.314 -49.244 1.00 92.31 85 MET A C 1
ATOM 662 O O . MET A 1 85 ? 9.263 4.722 -49.106 1.00 92.31 85 MET A O 1
ATOM 666 N N . VAL A 1 86 ? 11.373 5.171 -48.429 1.00 89.94 86 VAL A N 1
ATOM 667 C CA . VAL A 1 86 ? 11.408 4.312 -47.249 1.00 89.94 86 VAL A CA 1
ATOM 668 C C . VAL A 1 86 ? 10.974 5.153 -46.051 1.00 89.94 86 VAL A C 1
ATOM 670 O O . VAL A 1 86 ? 11.743 5.971 -45.541 1.00 89.94 86 VAL A O 1
ATOM 673 N N . GLU A 1 87 ? 9.713 4.999 -45.645 1.00 88.31 87 GLU A N 1
ATOM 674 C CA . GLU A 1 87 ? 9.184 5.667 -44.448 1.00 88.31 87 GLU A CA 1
ATOM 675 C C . GLU A 1 87 ? 9.186 4.755 -43.223 1.00 88.31 87 GLU A C 1
ATOM 677 O O . GLU A 1 87 ? 9.430 5.242 -42.129 1.00 88.31 87 GLU A O 1
ATOM 682 N N . ASN A 1 88 ? 8.974 3.452 -43.414 1.00 89.44 88 ASN A N 1
ATOM 683 C CA . ASN A 1 88 ? 9.092 2.425 -42.382 1.00 89.44 88 ASN A CA 1
ATOM 684 C C . ASN A 1 88 ? 9.967 1.277 -42.910 1.00 89.44 88 ASN A C 1
ATOM 686 O O . ASN A 1 88 ? 10.316 1.237 -44.099 1.00 89.44 88 ASN A O 1
ATOM 690 N N . ASN A 1 89 ? 10.319 0.336 -42.032 1.00 91.69 89 ASN A N 1
ATOM 691 C CA . ASN A 1 89 ? 11.128 -0.828 -42.385 1.00 91.69 89 ASN A CA 1
ATOM 692 C C . ASN A 1 89 ? 10.592 -1.521 -43.642 1.00 91.69 89 ASN A C 1
ATOM 694 O O . ASN A 1 89 ? 9.412 -1.846 -43.739 1.00 91.69 89 ASN A O 1
ATOM 698 N N . THR A 1 90 ? 11.460 -1.711 -44.632 1.00 95.56 90 THR A N 1
ATOM 699 C CA . THR A 1 90 ? 11.086 -2.287 -45.925 1.00 95.56 90 THR A CA 1
ATOM 700 C C . THR A 1 90 ? 12.141 -3.287 -46.372 1.00 95.56 90 THR A C 1
ATOM 702 O O . THR A 1 90 ? 13.338 -3.013 -46.307 1.00 95.56 90 THR A O 1
ATOM 705 N N . THR A 1 91 ? 11.709 -4.440 -46.877 1.00 98.25 91 THR A N 1
ATOM 706 C CA . THR A 1 91 ? 12.589 -5.447 -47.481 1.00 98.25 91 THR A CA 1
ATOM 707 C C . THR A 1 91 ? 12.320 -5.556 -48.975 1.00 98.25 91 THR A C 1
ATOM 709 O O . THR A 1 91 ? 11.186 -5.787 -49.370 1.00 98.25 91 THR A O 1
ATOM 712 N N . ILE A 1 92 ? 13.343 -5.450 -49.823 1.00 98.50 92 ILE A N 1
ATOM 713 C CA . ILE A 1 92 ? 13.262 -5.803 -51.245 1.00 98.50 92 ILE A CA 1
ATOM 714 C C . ILE A 1 92 ? 13.924 -7.162 -51.439 1.00 98.50 92 ILE A C 1
ATOM 716 O O . ILE A 1 92 ? 15.078 -7.361 -51.059 1.00 98.50 92 ILE A O 1
ATOM 720 N N . THR A 1 93 ? 13.191 -8.092 -52.038 1.00 98.56 93 THR A N 1
ATOM 721 C CA . THR A 1 93 ? 13.641 -9.466 -52.269 1.00 98.56 93 THR A CA 1
ATOM 722 C C . THR A 1 93 ? 13.095 -10.011 -53.584 1.00 98.56 93 THR A C 1
ATOM 724 O O . THR A 1 93 ? 12.340 -9.326 -54.274 1.00 98.56 93 THR A O 1
ATOM 727 N N . GLY A 1 94 ? 13.456 -11.242 -53.933 1.00 96.81 94 GLY A N 1
ATOM 728 C CA . GLY A 1 94 ? 12.857 -11.986 -55.034 1.00 96.81 94 GLY A CA 1
ATOM 729 C C . GLY A 1 94 ? 13.874 -12.504 -56.043 1.00 96.81 94 GLY A C 1
ATOM 730 O O . GLY A 1 94 ? 14.965 -11.967 -56.202 1.00 96.81 94 GLY A O 1
ATOM 731 N N . ALA A 1 95 ? 13.496 -13.571 -56.748 1.00 94.12 95 ALA A N 1
ATOM 732 C CA . ALA A 1 95 ? 14.371 -14.248 -57.704 1.00 94.12 95 ALA A CA 1
ATOM 733 C C . ALA A 1 95 ? 14.588 -13.462 -59.012 1.00 94.12 95 ALA A C 1
ATOM 735 O O . ALA A 1 95 ? 15.512 -13.774 -59.763 1.00 94.12 95 ALA A O 1
ATOM 736 N N . GLY A 1 96 ? 13.723 -12.488 -59.314 1.00 96.62 96 GLY A N 1
ATOM 737 C CA . GLY A 1 96 ? 13.826 -11.667 -60.516 1.00 96.62 96 GLY A CA 1
ATOM 738 C C . GLY A 1 96 ? 14.851 -10.545 -60.373 1.00 96.62 96 GLY A C 1
ATOM 739 O O . GLY A 1 96 ? 14.961 -9.914 -59.325 1.00 96.62 96 GLY A O 1
ATOM 740 N N . LYS A 1 97 ? 15.569 -10.231 -61.453 1.00 97.75 97 LYS A N 1
ATOM 741 C CA . LYS A 1 97 ? 16.447 -9.059 -61.515 1.00 97.75 97 LYS A CA 1
ATOM 742 C C . LYS A 1 97 ? 15.630 -7.769 -61.651 1.00 97.75 97 LYS A C 1
ATOM 744 O O . LYS A 1 97 ? 14.882 -7.602 -62.613 1.00 97.75 97 LYS A O 1
ATOM 749 N N . LEU A 1 98 ? 15.845 -6.803 -60.761 1.00 98.31 98 LEU A N 1
ATOM 750 C CA . LEU A 1 98 ? 15.245 -5.470 -60.837 1.00 98.31 98 LEU A CA 1
ATOM 751 C C . LEU A 1 98 ? 16.200 -4.484 -61.516 1.00 98.31 98 LEU A C 1
ATOM 753 O O . LEU A 1 98 ? 17.263 -4.177 -60.990 1.00 98.31 98 LEU A O 1
ATOM 757 N N . THR A 1 99 ? 15.824 -3.949 -62.673 1.00 97.88 99 THR A N 1
ATOM 758 C CA . THR A 1 99 ? 16.589 -2.893 -63.349 1.00 97.88 99 THR A CA 1
ATOM 759 C C . THR A 1 99 ? 15.881 -1.555 -63.188 1.00 97.88 99 THR A C 1
ATOM 761 O O . THR A 1 99 ? 14.778 -1.388 -63.696 1.00 97.88 99 THR A O 1
ATOM 764 N N . LEU A 1 100 ? 16.513 -0.590 -62.527 1.00 97.12 100 LEU A N 1
ATOM 765 C CA . LEU A 1 100 ? 15.995 0.758 -62.304 1.00 97.12 100 LEU A CA 1
ATOM 766 C C . LEU A 1 100 ? 16.610 1.744 -63.301 1.00 97.12 100 LEU A C 1
ATOM 768 O O . LEU A 1 100 ? 17.834 1.850 -63.407 1.00 97.12 100 LEU A O 1
ATOM 772 N N . LYS A 1 101 ? 15.764 2.489 -64.020 1.00 93.31 101 LYS A N 1
ATOM 773 C CA . LYS A 1 101 ? 16.186 3.460 -65.038 1.00 93.31 101 LYS A CA 1
ATOM 774 C C . LYS A 1 101 ? 15.594 4.839 -64.774 1.00 93.31 101 LYS A C 1
ATOM 776 O O . LYS A 1 101 ? 14.379 4.993 -64.683 1.00 93.31 101 LYS A O 1
ATOM 781 N N . ASN A 1 102 ? 16.447 5.860 -64.747 1.00 90.75 102 ASN A N 1
ATOM 782 C CA . ASN A 1 102 ? 15.980 7.243 -64.787 1.00 90.75 102 ASN A CA 1
ATOM 783 C C . ASN A 1 102 ? 15.564 7.597 -66.221 1.00 90.75 102 ASN A C 1
ATOM 785 O O . ASN A 1 102 ? 16.409 7.641 -67.118 1.00 90.75 102 ASN A O 1
ATOM 789 N N . LEU A 1 103 ? 14.277 7.871 -66.435 1.00 90.06 103 LEU A N 1
ATOM 790 C CA . LEU A 1 103 ? 13.756 8.262 -67.750 1.00 90.06 103 LEU A CA 1
ATOM 791 C C . LEU A 1 103 ? 14.038 9.736 -68.087 1.00 90.06 103 LEU A C 1
ATOM 793 O O . LEU A 1 103 ? 13.899 10.135 -69.242 1.00 90.06 103 LEU A O 1
ATOM 797 N N . ASN A 1 104 ? 14.467 10.541 -67.107 1.00 87.12 104 ASN A N 1
ATOM 798 C CA . ASN A 1 104 ? 14.694 11.973 -67.261 1.00 87.12 104 ASN A CA 1
ATOM 799 C C . ASN A 1 104 ? 15.993 12.434 -66.570 1.00 87.12 104 ASN A C 1
ATOM 801 O O . ASN A 1 104 ? 16.008 12.979 -65.465 1.00 87.12 104 ASN A O 1
ATOM 805 N N . ILE A 1 105 ? 17.119 12.240 -67.263 1.00 82.81 105 ILE A N 1
ATOM 806 C CA . ILE A 1 105 ? 18.478 12.497 -66.746 1.00 82.81 105 ILE A CA 1
ATOM 807 C C . ILE A 1 105 ? 18.776 13.964 -66.388 1.00 82.81 105 ILE A C 1
ATOM 809 O O . ILE A 1 105 ? 19.795 14.244 -65.751 1.00 82.81 105 ILE A O 1
ATOM 813 N N . ALA A 1 106 ? 17.922 14.904 -66.808 1.00 83.94 106 ALA A N 1
ATOM 814 C CA . ALA A 1 106 ? 18.053 16.316 -66.460 1.00 83.94 106 ALA A CA 1
ATOM 815 C C . ALA A 1 106 ? 17.746 16.579 -64.978 1.00 83.94 106 ALA A C 1
ATOM 817 O O . ALA A 1 106 ? 18.223 17.568 -64.422 1.00 83.94 106 ALA A O 1
ATOM 818 N N . TYR A 1 107 ? 16.988 15.689 -64.332 1.00 83.75 107 TYR A N 1
ATOM 819 C CA . TYR A 1 107 ? 16.558 15.844 -62.951 1.00 83.75 107 TYR A CA 1
ATOM 820 C C . TYR A 1 107 ? 17.263 14.882 -61.998 1.00 83.75 107 TYR A C 1
ATOM 822 O O . TYR A 1 107 ? 17.897 13.900 -62.390 1.00 83.75 107 TYR A O 1
ATOM 830 N N . HIS A 1 108 ? 17.178 15.226 -60.714 1.00 88.25 108 HIS A N 1
ATOM 831 C CA . HIS A 1 108 ? 17.732 14.439 -59.628 1.00 88.25 108 HIS A CA 1
ATOM 832 C C . HIS A 1 108 ? 16.793 13.286 -59.268 1.00 88.25 108 HIS A C 1
ATOM 834 O O . HIS A 1 108 ? 15.697 13.553 -58.771 1.00 88.25 108 HIS A O 1
ATOM 840 N N . SER A 1 109 ? 17.215 12.050 -59.552 1.00 90.12 109 SER A N 1
ATOM 841 C CA . SER A 1 109 ? 16.418 10.833 -59.342 1.00 90.12 109 SER A CA 1
ATOM 842 C C . SER A 1 109 ? 17.276 9.741 -58.700 1.00 90.12 109 SER A C 1
ATOM 844 O O . SER A 1 109 ? 18.243 9.299 -59.324 1.00 90.12 109 SER A O 1
ATOM 846 N N . CYS A 1 110 ? 16.948 9.300 -57.490 1.00 92.12 110 CYS A N 1
ATOM 847 C CA . CYS A 1 110 ? 17.650 8.228 -56.787 1.00 92.12 110 CYS A CA 1
ATOM 848 C C . CYS A 1 110 ? 16.830 6.931 -56.739 1.00 92.12 110 CYS A C 1
ATOM 850 O O . CYS A 1 110 ? 15.637 6.910 -57.048 1.00 92.12 110 CYS A O 1
ATOM 852 N N . GLY A 1 111 ? 17.485 5.812 -56.430 1.00 93.88 111 GLY A N 1
ATOM 853 C CA . GLY A 1 111 ? 16.791 4.536 -56.246 1.00 93.88 111 GLY A CA 1
ATOM 854 C C . GLY A 1 111 ? 15.930 4.576 -54.986 1.00 93.88 111 GLY A C 1
ATOM 855 O O . GLY A 1 111 ? 14.708 4.431 -55.043 1.00 93.88 111 GLY A O 1
ATOM 856 N N . PHE A 1 112 ? 16.574 4.842 -53.856 1.00 93.50 112 PHE A N 1
ATOM 857 C CA . PHE A 1 112 ? 15.972 4.773 -52.533 1.00 93.50 112 PHE A CA 1
ATOM 858 C C . PHE A 1 112 ? 16.132 6.110 -51.803 1.00 93.50 112 PHE A C 1
ATOM 860 O O . PHE A 1 112 ? 17.248 6.601 -51.642 1.00 93.50 112 PHE A O 1
ATOM 867 N N . GLY A 1 113 ? 15.018 6.700 -51.382 1.00 90.56 113 GLY A N 1
ATOM 868 C CA . GLY A 1 113 ? 14.996 7.886 -50.529 1.00 90.56 113 GLY A CA 1
ATOM 869 C C . GLY A 1 113 ? 14.552 7.526 -49.117 1.00 90.56 113 GLY A C 1
ATOM 870 O O . GLY A 1 113 ? 13.717 6.636 -48.954 1.00 90.56 113 GLY A O 1
ATOM 871 N N . PHE A 1 114 ? 15.074 8.233 -48.117 1.00 87.38 114 PHE A N 1
ATOM 872 C CA . PHE A 1 114 ? 14.706 8.053 -46.711 1.00 87.38 114 PHE A CA 1
ATOM 873 C C . PHE A 1 114 ? 14.188 9.360 -46.093 1.00 87.38 114 PHE A C 1
ATOM 875 O O . PHE A 1 114 ? 14.694 10.439 -46.412 1.00 87.38 114 PHE A O 1
ATOM 882 N N . VAL A 1 115 ? 13.176 9.267 -45.219 1.00 78.88 115 VAL A N 1
ATOM 883 C CA . VAL A 1 115 ? 12.544 10.442 -44.567 1.00 78.88 115 VAL A CA 1
ATOM 884 C C . VAL A 1 115 ? 12.164 10.261 -43.088 1.00 78.88 115 VAL A C 1
ATOM 886 O O . VAL A 1 115 ? 11.821 11.251 -42.444 1.00 78.88 115 VAL A O 1
ATOM 889 N N . LYS A 1 116 ? 12.234 9.043 -42.535 1.00 78.81 116 LYS A N 1
ATOM 890 C CA . LYS A 1 116 ? 12.006 8.702 -41.112 1.00 78.81 116 LYS A CA 1
ATOM 891 C C . LYS A 1 116 ? 13.026 7.654 -40.642 1.00 78.81 116 LYS A C 1
ATOM 893 O O . LYS A 1 116 ? 13.728 7.101 -41.484 1.00 78.81 116 LYS A O 1
ATOM 898 N N . ASP A 1 117 ? 13.064 7.368 -39.338 1.00 76.94 117 ASP A N 1
ATOM 899 C CA . ASP A 1 117 ? 13.819 6.248 -38.750 1.00 76.94 117 ASP A CA 1
ATOM 900 C C . ASP A 1 117 ? 13.395 4.924 -39.404 1.00 76.94 117 ASP A C 1
ATOM 902 O O . ASP A 1 117 ? 12.403 4.313 -39.005 1.00 76.94 117 ASP A O 1
ATOM 906 N N . ALA A 1 118 ? 14.107 4.492 -40.445 1.00 80.81 118 ALA A N 1
ATOM 907 C CA . ALA A 1 118 ? 13.687 3.357 -41.255 1.00 80.81 118 ALA A CA 1
ATOM 908 C C . ALA A 1 118 ? 14.871 2.560 -41.806 1.00 80.81 118 ALA A C 1
ATOM 910 O O . ALA A 1 118 ? 15.897 3.106 -42.230 1.00 80.81 118 ALA A O 1
ATOM 911 N N . LYS A 1 119 ? 14.696 1.236 -41.831 1.00 88.62 119 LYS A N 1
ATOM 912 C CA . LYS A 1 119 ? 15.652 0.284 -42.397 1.00 88.62 119 LYS A CA 1
ATOM 913 C C . LYS A 1 119 ? 15.198 -0.207 -43.766 1.00 88.62 119 LYS A C 1
ATOM 915 O O . LYS A 1 119 ? 14.116 -0.777 -43.899 1.00 88.62 119 LYS A O 1
ATOM 920 N N . LEU A 1 120 ? 16.059 -0.067 -44.772 1.00 94.50 120 LEU A N 1
ATOM 921 C CA . LEU A 1 120 ? 15.902 -0.758 -46.051 1.00 94.50 120 LEU A CA 1
ATOM 922 C C . LEU A 1 120 ? 16.784 -2.006 -46.070 1.00 94.50 120 LEU A C 1
ATOM 924 O O . LEU A 1 120 ? 18.005 -1.906 -45.971 1.00 94.50 120 LEU A O 1
ATOM 928 N N . THR A 1 121 ? 16.177 -3.177 -46.247 1.00 97.38 121 THR A N 1
ATOM 929 C CA . THR A 1 121 ? 16.898 -4.443 -46.425 1.00 97.38 121 THR A CA 1
ATOM 930 C C . THR A 1 121 ? 16.791 -4.911 -47.872 1.00 97.38 121 THR A C 1
ATOM 932 O O . THR A 1 121 ? 15.698 -5.103 -48.390 1.00 97.38 121 THR A O 1
ATOM 935 N N . LEU A 1 122 ? 17.922 -5.129 -48.533 1.00 98.12 122 LEU A N 1
ATOM 936 C CA . LEU A 1 122 ? 18.012 -5.774 -49.840 1.00 98.12 122 LEU A CA 1
ATOM 937 C C . LEU A 1 122 ? 18.462 -7.211 -49.603 1.00 98.12 122 LEU A C 1
ATOM 939 O O . LEU A 1 122 ? 19.579 -7.427 -49.137 1.00 98.12 122 LEU A O 1
ATOM 943 N N . LYS A 1 123 ? 17.586 -8.182 -49.851 1.00 98.19 123 LYS A N 1
ATOM 944 C CA . LYS A 1 123 ? 17.824 -9.580 -49.486 1.00 98.19 123 LYS A CA 1
ATOM 945 C C . LYS A 1 123 ? 17.583 -10.512 -50.658 1.00 98.19 123 LYS A C 1
ATOM 947 O O . LYS A 1 123 ? 16.479 -10.534 -51.199 1.00 98.19 123 LYS A O 1
ATOM 952 N N . ASP A 1 124 ? 18.583 -11.327 -50.985 1.00 97.81 124 ASP A N 1
ATOM 953 C CA . ASP A 1 124 ? 18.513 -12.324 -52.056 1.00 97.81 124 ASP A CA 1
ATOM 954 C C . ASP A 1 124 ? 18.024 -11.725 -53.392 1.00 97.81 124 ASP A C 1
ATOM 956 O O . ASP A 1 124 ? 17.235 -12.344 -54.104 1.00 97.81 124 ASP A O 1
ATOM 960 N N . ILE A 1 125 ? 18.442 -10.491 -53.707 1.00 98.25 125 ILE A N 1
ATOM 961 C CA . ILE A 1 125 ? 17.960 -9.730 -54.867 1.00 98.25 125 ILE A CA 1
ATOM 962 C C . ILE A 1 125 ? 19.109 -9.239 -55.747 1.00 98.25 125 ILE A C 1
ATOM 964 O O . ILE A 1 125 ? 20.173 -8.847 -55.265 1.00 98.25 125 ILE A O 1
ATOM 968 N N . ASN A 1 126 ? 18.859 -9.202 -57.056 1.00 97.62 126 ASN A N 1
ATOM 969 C CA . ASN A 1 126 ? 19.763 -8.624 -58.044 1.00 97.62 126 ASN A CA 1
ATOM 970 C C . ASN A 1 126 ? 19.205 -7.290 -58.543 1.00 97.62 126 ASN A C 1
ATOM 972 O O . ASN A 1 126 ? 18.154 -7.262 -59.185 1.00 97.62 126 ASN A O 1
ATOM 976 N N . ILE A 1 127 ? 19.917 -6.191 -58.294 1.00 98.00 127 ILE A N 1
ATOM 977 C CA . ILE A 1 127 ? 19.496 -4.840 -58.677 1.00 98.00 127 ILE A CA 1
ATOM 978 C C . ILE A 1 127 ? 20.518 -4.213 -59.625 1.00 98.00 127 ILE A C 1
ATOM 980 O O . ILE A 1 127 ? 21.713 -4.188 -59.352 1.00 98.00 127 ILE A O 1
ATOM 984 N N . ASP A 1 128 ? 20.042 -3.673 -60.741 1.00 97.00 128 ASP A N 1
ATOM 985 C CA . ASP A 1 128 ? 20.854 -2.912 -61.687 1.00 97.00 128 ASP A CA 1
ATOM 986 C C . ASP A 1 128 ? 20.327 -1.481 -61.799 1.00 97.00 128 ASP A C 1
ATOM 988 O O . ASP A 1 128 ? 19.167 -1.267 -62.140 1.00 97.00 128 ASP A O 1
ATOM 992 N N . MET A 1 129 ? 21.160 -0.490 -61.501 1.00 95.25 129 MET A N 1
ATOM 993 C CA . MET A 1 129 ? 20.770 0.918 -61.447 1.00 95.25 129 MET A CA 1
ATOM 994 C C . MET A 1 129 ? 21.475 1.724 -62.531 1.00 95.25 129 MET A C 1
ATOM 996 O O . MET A 1 129 ? 22.695 1.909 -62.511 1.00 95.25 129 MET A O 1
ATOM 1000 N N . GLN A 1 130 ? 20.689 2.256 -63.466 1.00 90.50 130 GLN A N 1
ATOM 1001 C CA . GLN A 1 130 ? 21.198 2.898 -64.671 1.00 90.50 130 GLN A CA 1
ATOM 1002 C C . GLN A 1 130 ? 20.862 4.391 -64.702 1.00 90.50 130 GLN A C 1
ATOM 1004 O O . GLN A 1 130 ? 19.695 4.787 -64.728 1.00 90.50 130 GLN A O 1
ATOM 1009 N N . SER A 1 131 ? 21.902 5.230 -64.783 1.00 84.38 131 SER A N 1
ATOM 1010 C CA . SER A 1 131 ? 21.790 6.690 -64.968 1.00 84.38 131 SER A CA 1
ATOM 1011 C C . SER A 1 131 ? 21.007 7.423 -63.863 1.00 84.38 131 SER A C 1
ATOM 1013 O O . SER A 1 131 ? 20.461 8.508 -64.090 1.00 84.38 131 SER A O 1
ATOM 1015 N N . LEU A 1 132 ? 20.970 6.853 -62.654 1.00 90.31 132 LEU A N 1
ATOM 1016 C CA . LEU A 1 132 ? 20.413 7.501 -61.463 1.00 90.31 132 LEU A CA 1
ATOM 1017 C C . LEU A 1 132 ? 21.373 8.584 -60.935 1.00 90.31 132 LEU A C 1
ATOM 1019 O O . LEU A 1 132 ? 22.576 8.563 -61.204 1.00 90.31 132 LEU A O 1
ATOM 1023 N N . SER A 1 133 ? 20.864 9.541 -60.164 1.00 92.12 133 SER A N 1
ATOM 1024 C CA . SER A 1 133 ? 21.698 10.476 -59.401 1.00 92.12 133 SER A CA 1
ATOM 1025 C C . SER A 1 133 ? 22.530 9.747 -58.354 1.00 92.12 133 SER A C 1
ATOM 1027 O O . SER A 1 133 ? 23.738 9.959 -58.301 1.00 92.12 133 SER A O 1
ATOM 1029 N N . CYS A 1 134 ? 21.889 8.879 -57.577 1.00 92.19 134 CYS A N 1
ATOM 1030 C CA . CYS A 1 134 ? 22.465 8.065 -56.516 1.00 92.19 134 CYS A CA 1
ATOM 1031 C C . CYS A 1 134 ? 21.642 6.777 -56.356 1.00 92.19 134 CYS A C 1
ATOM 1033 O O . CYS A 1 134 ? 20.523 6.689 -56.871 1.00 92.19 134 CYS A O 1
ATOM 1035 N N . ALA A 1 135 ? 22.181 5.765 -55.682 1.00 92.69 135 ALA A N 1
ATOM 1036 C CA . ALA A 1 135 ? 21.426 4.557 -55.367 1.00 92.69 135 ALA A CA 1
ATOM 1037 C C . ALA A 1 135 ? 20.534 4.769 -54.149 1.00 92.69 135 ALA A C 1
ATOM 1039 O O . ALA A 1 135 ? 19.358 4.419 -54.194 1.00 92.69 135 ALA A O 1
ATOM 1040 N N . ALA A 1 136 ? 21.085 5.396 -53.113 1.00 91.56 136 ALA A N 1
ATOM 1041 C CA . ALA A 1 136 ? 20.374 5.753 -51.901 1.00 91.56 136 ALA A CA 1
ATOM 1042 C C . ALA A 1 136 ? 20.790 7.146 -51.420 1.00 91.56 136 ALA A C 1
ATOM 1044 O O . ALA A 1 136 ? 21.980 7.473 -51.439 1.00 91.56 136 ALA A O 1
ATOM 1045 N N . GLU A 1 137 ? 19.821 7.944 -50.977 1.00 88.50 137 GLU A N 1
ATOM 1046 C CA . GLU A 1 137 ? 20.081 9.210 -50.294 1.00 88.50 137 GLU A CA 1
ATOM 1047 C C . GLU A 1 137 ? 19.148 9.458 -49.118 1.00 88.50 137 GLU A C 1
ATOM 1049 O O . GLU A 1 137 ? 17.956 9.145 -49.153 1.00 88.50 137 GLU A O 1
ATOM 1054 N N . ASN A 1 138 ? 19.698 10.137 -48.122 1.00 77.56 138 ASN A N 1
ATOM 1055 C CA . ASN A 1 138 ? 18.932 10.892 -47.154 1.00 77.56 138 ASN A CA 1
ATOM 1056 C C . ASN A 1 138 ? 18.730 12.327 -47.674 1.00 77.56 138 ASN A C 1
ATOM 1058 O O . ASN A 1 138 ? 19.688 13.033 -47.984 1.00 77.56 138 ASN A O 1
ATOM 1062 N N . ASN A 1 139 ? 17.473 12.754 -47.793 1.00 65.50 139 ASN A N 1
ATOM 1063 C CA . ASN A 1 139 ? 17.103 14.097 -48.263 1.00 65.50 139 ASN A CA 1
ATOM 1064 C C . ASN A 1 139 ? 16.342 14.888 -47.182 1.00 65.50 139 ASN A C 1
ATOM 1066 O O . ASN A 1 139 ? 15.609 15.836 -47.470 1.00 65.50 139 ASN A O 1
ATOM 1070 N N . SER A 1 140 ? 16.458 14.451 -45.928 1.00 65.50 140 SER A N 1
ATOM 1071 C CA . SER A 1 140 ? 15.729 14.994 -44.793 1.00 65.50 140 SER A CA 1
ATOM 1072 C C . SER A 1 140 ? 16.559 16.031 -44.039 1.00 65.50 140 SER A C 1
ATOM 1074 O O . SER A 1 140 ? 17.765 15.889 -43.869 1.00 65.50 140 SER A O 1
ATOM 1076 N N . VAL A 1 141 ? 15.893 17.076 -43.545 1.00 59.28 141 VAL A N 1
ATOM 1077 C CA . VAL A 1 141 ? 16.467 18.039 -42.584 1.00 59.28 141 VAL A CA 1
ATOM 1078 C C . VAL A 1 141 ? 16.284 17.587 -41.128 1.00 59.28 141 VAL A C 1
ATOM 1080 O O . VAL A 1 141 ? 16.627 18.331 -40.211 1.00 59.28 141 VAL A O 1
ATOM 1083 N N . TYR A 1 142 ? 15.692 16.407 -40.917 1.00 60.50 142 TYR A N 1
ATOM 1084 C CA . TYR A 1 142 ? 15.396 15.836 -39.606 1.00 60.50 142 TYR A CA 1
ATOM 1085 C C . TYR A 1 142 ? 16.463 14.815 -39.193 1.00 60.50 142 TYR A C 1
ATOM 1087 O O . TYR A 1 142 ? 16.957 14.057 -40.030 1.00 60.50 142 TYR A O 1
ATOM 1095 N N . ASP A 1 143 ? 16.766 14.804 -37.895 1.00 61.66 143 ASP A N 1
ATOM 1096 C CA . ASP A 1 143 ? 17.749 13.952 -37.211 1.00 61.66 143 ASP A CA 1
ATOM 1097 C C . ASP A 1 143 ? 17.210 12.518 -37.031 1.00 61.66 143 ASP A C 1
ATOM 1099 O O . ASP A 1 143 ? 16.976 12.068 -35.913 1.00 61.66 143 ASP A O 1
ATOM 1103 N N . ASN A 1 144 ? 16.895 11.842 -38.141 1.00 74.00 144 ASN A N 1
ATOM 1104 C CA . ASN A 1 144 ? 16.466 10.441 -38.132 1.00 74.00 144 ASN A CA 1
ATOM 1105 C C . ASN A 1 144 ? 17.624 9.522 -38.554 1.00 74.00 144 ASN A C 1
ATOM 1107 O O . ASN A 1 144 ? 18.518 9.950 -39.276 1.00 74.00 144 ASN A O 1
ATOM 1111 N N . PHE A 1 145 ? 17.559 8.256 -38.150 1.00 74.75 145 PHE A N 1
ATOM 1112 C CA . PHE A 1 145 ? 18.540 7.213 -38.411 1.00 74.75 145 PHE A CA 1
ATOM 1113 C C . PHE A 1 145 ? 18.168 6.356 -39.630 1.00 74.75 145 PHE A C 1
ATOM 1115 O O . PHE A 1 145 ? 17.176 5.618 -39.621 1.00 74.75 145 PHE A O 1
ATOM 1122 N N . TYR A 1 146 ? 19.007 6.393 -40.663 1.00 83.38 146 TYR A N 1
ATOM 1123 C CA . TYR A 1 146 ? 18.775 5.710 -41.934 1.00 83.38 146 TYR A CA 1
ATOM 1124 C C . TYR A 1 146 ? 19.780 4.589 -42.161 1.00 83.38 146 TYR A C 1
ATOM 1126 O O . TYR A 1 146 ? 20.993 4.812 -42.217 1.00 83.38 146 TYR A O 1
ATOM 1134 N N . SER A 1 147 ? 19.265 3.373 -42.349 1.00 88.00 147 SER A N 1
ATOM 1135 C CA . SER A 1 147 ? 20.106 2.194 -42.552 1.00 88.00 147 SER A CA 1
ATOM 1136 C C . SER A 1 147 ? 19.784 1.453 -43.844 1.00 88.00 147 SER A C 1
ATOM 1138 O O . SER A 1 147 ? 18.622 1.226 -44.195 1.00 88.00 147 SER A O 1
ATOM 1140 N N . LEU A 1 148 ? 20.843 1.045 -44.540 1.00 92.06 148 LEU A N 1
ATOM 1141 C CA . LEU A 1 148 ? 20.783 0.150 -45.687 1.00 92.06 148 LEU A CA 1
ATOM 1142 C C . LEU A 1 148 ? 21.504 -1.150 -45.340 1.00 92.06 148 LEU A C 1
ATOM 1144 O O . LEU A 1 148 ? 22.714 -1.154 -45.127 1.00 92.06 148 LEU A O 1
ATOM 1148 N N . LYS A 1 149 ? 20.767 -2.260 -45.328 1.00 94.06 149 LYS A N 1
ATOM 1149 C CA . LYS A 1 149 ? 21.320 -3.603 -45.154 1.00 94.06 149 LYS A CA 1
ATOM 1150 C C . LYS A 1 149 ? 21.252 -4.375 -46.461 1.00 94.06 149 LYS A C 1
ATOM 1152 O O . LYS A 1 149 ? 20.198 -4.432 -47.088 1.00 94.06 149 LYS A O 1
ATOM 1157 N N . MET A 1 150 ? 22.351 -5.002 -46.858 1.00 95.44 150 MET A N 1
ATOM 1158 C CA . MET A 1 150 ? 22.394 -5.917 -47.996 1.00 95.44 150 MET A CA 1
ATOM 1159 C C . MET A 1 150 ? 22.727 -7.321 -47.507 1.00 95.44 150 MET A C 1
ATOM 1161 O O . MET A 1 150 ? 23.672 -7.499 -46.746 1.00 95.44 150 MET A O 1
ATOM 1165 N N . ILE A 1 151 ? 21.936 -8.300 -47.936 1.00 97.12 151 ILE A N 1
ATOM 1166 C CA . ILE A 1 151 ? 22.057 -9.704 -47.546 1.00 97.12 151 ILE A CA 1
ATOM 1167 C C . ILE A 1 151 ? 22.100 -10.544 -48.812 1.00 97.12 151 ILE A C 1
ATOM 1169 O O . ILE A 1 151 ? 21.117 -10.548 -49.562 1.00 97.12 151 ILE A O 1
ATOM 1173 N N . ASN A 1 152 ? 23.219 -11.227 -49.065 1.00 97.00 152 ASN A N 1
ATOM 1174 C CA . ASN A 1 152 ? 23.372 -12.161 -50.188 1.00 97.00 152 ASN A CA 1
ATOM 1175 C C . ASN A 1 152 ? 22.823 -11.595 -51.523 1.00 97.00 152 ASN A C 1
ATOM 1177 O O . ASN A 1 152 ? 22.143 -12.270 -52.294 1.00 97.00 152 ASN A O 1
ATOM 1181 N N . SER A 1 153 ? 23.049 -10.302 -51.764 1.00 97.62 153 SER A N 1
ATOM 1182 C CA . SER A 1 153 ? 22.438 -9.556 -52.869 1.00 97.62 153 SER A CA 1
ATOM 1183 C C . SER A 1 153 ? 23.492 -9.045 -53.840 1.00 97.62 153 SER A C 1
ATOM 1185 O O . SER A 1 153 ? 24.646 -8.818 -53.471 1.00 97.62 153 SER A O 1
ATOM 1187 N N . GLN A 1 154 ? 23.086 -8.849 -55.092 1.00 97.06 154 GLN A N 1
ATOM 1188 C CA . GLN A 1 154 ? 23.925 -8.252 -56.121 1.00 97.06 154 GLN A CA 1
ATOM 1189 C C . GLN A 1 154 ? 23.416 -6.859 -56.474 1.00 97.06 154 GLN A C 1
ATOM 1191 O O . GLN A 1 154 ? 22.235 -6.680 -56.766 1.00 97.06 154 GLN A O 1
ATOM 1196 N N . ILE A 1 155 ? 24.320 -5.882 -56.527 1.00 96.19 155 ILE A N 1
ATOM 1197 C CA . ILE A 1 155 ? 24.012 -4.546 -57.036 1.00 96.19 155 ILE A CA 1
ATOM 1198 C C . ILE A 1 155 ? 25.063 -4.131 -58.051 1.00 96.19 155 ILE A C 1
ATOM 1200 O O . ILE A 1 155 ? 26.252 -4.116 -57.747 1.00 96.19 155 ILE A O 1
ATOM 1204 N N . SER A 1 156 ? 24.623 -3.739 -59.242 1.00 95.44 156 SER A N 1
ATOM 1205 C CA . SER A 1 156 ? 25.432 -2.971 -60.186 1.00 95.44 156 SER A CA 1
ATOM 1206 C C . SER A 1 156 ? 24.834 -1.583 -60.324 1.00 95.44 156 SER A C 1
ATOM 1208 O O . SER A 1 156 ? 23.651 -1.440 -60.621 1.00 95.44 156 SER A O 1
ATOM 1210 N N . ALA A 1 157 ? 25.626 -0.539 -60.106 1.00 93.25 157 ALA A N 1
ATOM 1211 C CA . ALA A 1 157 ? 25.138 0.823 -60.257 1.00 93.25 157 ALA A CA 1
ATOM 1212 C C . ALA A 1 157 ? 26.158 1.708 -60.959 1.00 93.25 157 ALA A C 1
ATOM 1214 O O . ALA A 1 157 ? 27.348 1.674 -60.654 1.00 93.25 157 ALA A O 1
ATOM 1215 N N . THR A 1 158 ? 25.673 2.544 -61.873 1.00 8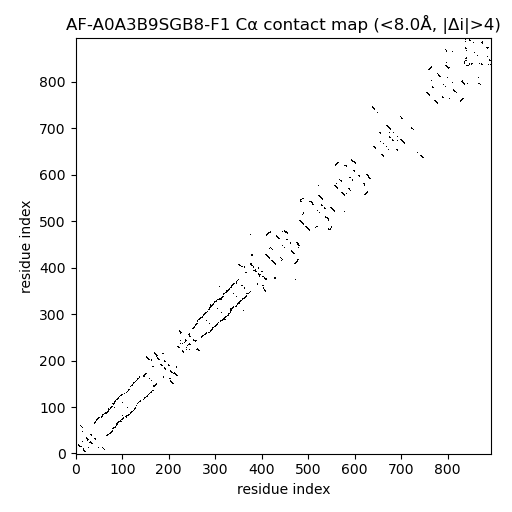9.69 158 THR A N 1
ATOM 1216 C CA . THR A 1 158 ? 26.412 3.690 -62.411 1.00 89.69 158 THR A CA 1
ATOM 1217 C C . THR A 1 158 ? 25.584 4.942 -62.158 1.00 89.69 158 THR A C 1
ATOM 1219 O O . THR A 1 158 ? 24.570 5.184 -62.820 1.00 89.69 158 THR A O 1
ATOM 1222 N N . THR A 1 159 ? 26.012 5.724 -61.171 1.00 91.56 159 THR A N 1
ATOM 1223 C CA . THR A 1 159 ? 25.332 6.923 -60.687 1.00 91.56 159 THR A CA 1
ATOM 1224 C C . THR A 1 159 ? 26.047 8.192 -61.150 1.00 91.56 159 THR A C 1
ATOM 1226 O O . THR A 1 159 ? 27.235 8.200 -61.476 1.00 91.56 159 THR A O 1
ATOM 1229 N N . ARG A 1 160 ? 25.320 9.310 -61.215 1.00 90.94 160 ARG A N 1
ATOM 1230 C CA . ARG A 1 160 ? 25.887 10.616 -61.604 1.00 90.94 160 ARG A CA 1
ATOM 1231 C C . ARG A 1 160 ? 26.628 11.294 -60.446 1.00 90.94 160 ARG A C 1
ATOM 1233 O O . ARG A 1 160 ? 27.574 12.054 -60.672 1.00 90.94 160 ARG A O 1
ATOM 1240 N N . GLN A 1 161 ? 26.192 11.028 -59.219 1.00 90.88 161 GLN A N 1
ATOM 1241 C CA . GLN A 1 161 ? 26.782 11.479 -57.958 1.00 90.88 161 GLN A CA 1
ATOM 1242 C C . GLN A 1 161 ? 27.286 10.267 -57.158 1.00 90.88 161 GLN A C 1
ATOM 1244 O O . GLN A 1 161 ? 27.329 9.159 -57.695 1.00 90.88 161 GLN A O 1
ATOM 1249 N N . ALA A 1 162 ? 27.706 10.486 -55.909 1.00 90.75 162 ALA A N 1
ATOM 1250 C CA . ALA A 1 162 ? 28.082 9.405 -55.000 1.00 90.75 162 ALA A CA 1
ATOM 1251 C C . ALA A 1 162 ? 26.972 8.342 -54.922 1.00 90.75 162 ALA A C 1
ATOM 1253 O O . ALA A 1 162 ? 25.785 8.676 -54.941 1.00 90.75 162 ALA A O 1
ATOM 1254 N N . PHE A 1 163 ? 27.376 7.073 -54.895 1.00 92.75 163 PHE A N 1
ATOM 1255 C CA . PHE A 1 163 ? 26.482 5.918 -54.897 1.00 92.75 163 PHE A CA 1
ATOM 1256 C C . PHE A 1 163 ? 25.545 5.937 -53.682 1.00 92.75 163 PHE A C 1
ATOM 1258 O O . PHE A 1 163 ? 24.335 5.791 -53.855 1.00 92.75 163 PHE A O 1
ATOM 1265 N N . LEU A 1 164 ? 26.091 6.206 -52.493 1.00 92.12 164 LEU A N 1
ATOM 1266 C CA . LEU A 1 164 ? 25.352 6.471 -51.256 1.00 92.12 164 LEU A CA 1
ATOM 1267 C C . LEU A 1 164 ? 25.610 7.915 -50.827 1.00 92.12 164 LEU A C 1
ATOM 1269 O O . LEU A 1 164 ? 26.678 8.462 -51.123 1.00 92.12 164 LEU A O 1
ATOM 1273 N N . LYS A 1 165 ? 24.623 8.535 -50.180 1.00 87.50 165 LYS A N 1
ATOM 1274 C CA . LYS A 1 165 ? 24.715 9.904 -49.668 1.00 87.50 165 LYS A CA 1
ATOM 1275 C C . LYS A 1 165 ? 24.016 10.000 -48.318 1.00 87.50 165 LYS A C 1
ATOM 1277 O O . LYS A 1 165 ? 22.829 9.691 -48.233 1.00 87.50 165 LYS A O 1
ATOM 1282 N N . ASP A 1 166 ? 24.760 10.453 -47.312 1.00 82.88 166 ASP A N 1
ATOM 1283 C CA . ASP A 1 166 ? 24.234 10.856 -46.001 1.00 82.88 166 ASP A CA 1
ATOM 1284 C C . ASP A 1 166 ? 23.430 9.754 -45.270 1.00 82.88 166 ASP A C 1
ATOM 1286 O O . ASP A 1 166 ? 22.442 10.039 -44.596 1.00 82.88 166 ASP A O 1
ATOM 1290 N N . LEU A 1 167 ? 23.841 8.486 -45.427 1.00 85.38 167 LEU A N 1
ATOM 1291 C CA . LEU A 1 167 ? 23.336 7.370 -44.617 1.00 85.38 167 LEU A CA 1
ATOM 1292 C C . LEU A 1 167 ? 24.027 7.342 -43.250 1.00 85.38 167 LEU A C 1
ATOM 1294 O O . LEU A 1 167 ? 25.212 7.658 -43.158 1.00 85.38 167 LEU A O 1
ATOM 1298 N N . ASP A 1 168 ? 23.312 6.884 -42.222 1.00 84.19 168 ASP A N 1
ATOM 1299 C CA . ASP A 1 168 ? 23.867 6.702 -40.875 1.00 84.19 168 ASP A CA 1
ATOM 1300 C C . ASP A 1 168 ? 24.461 5.310 -40.676 1.00 84.19 168 ASP A C 1
ATOM 1302 O O . ASP A 1 168 ? 25.334 5.118 -39.827 1.00 84.19 168 ASP A O 1
ATOM 1306 N N . MET A 1 169 ? 23.983 4.322 -41.444 1.00 87.62 169 MET A N 1
ATOM 1307 C CA . MET A 1 169 ? 24.458 2.946 -41.349 1.00 87.62 169 MET A CA 1
ATOM 1308 C C . MET A 1 169 ? 24.363 2.170 -42.667 1.00 87.62 169 MET A C 1
ATOM 1310 O O . MET A 1 169 ? 23.350 2.185 -43.370 1.00 87.62 169 MET A O 1
ATOM 1314 N N . LEU A 1 170 ? 25.430 1.430 -42.963 1.00 91.06 170 LEU A N 1
ATOM 1315 C CA . LEU A 1 170 ? 25.538 0.475 -44.057 1.00 91.06 170 LEU A CA 1
ATOM 1316 C C . LEU A 1 170 ? 25.958 -0.886 -43.494 1.00 91.06 170 LEU A C 1
ATOM 1318 O O . LEU A 1 170 ? 27.022 -1.012 -42.888 1.00 91.06 170 LEU A O 1
ATOM 1322 N N . GLU A 1 171 ? 25.134 -1.902 -43.725 1.00 91.94 171 GLU A N 1
ATOM 1323 C CA . GLU A 1 171 ? 25.387 -3.281 -43.308 1.00 91.94 171 GLU A CA 1
ATOM 1324 C C . GLU A 1 171 ? 25.505 -4.198 -44.531 1.00 91.94 171 GLU A C 1
ATOM 1326 O O . GLU A 1 171 ? 24.648 -4.183 -45.417 1.00 91.94 171 GLU A O 1
ATOM 1331 N N . PHE A 1 172 ? 26.525 -5.049 -44.544 1.00 93.94 172 PHE A N 1
ATOM 1332 C CA . PHE A 1 172 ? 26.673 -6.166 -45.466 1.00 93.94 172 PHE A CA 1
ATOM 1333 C C . PHE A 1 172 ? 26.650 -7.484 -44.703 1.00 93.94 172 PHE A C 1
ATOM 1335 O O . PHE A 1 172 ? 27.360 -7.644 -43.710 1.00 93.94 172 PHE A O 1
ATOM 1342 N N . GLU A 1 173 ? 25.863 -8.425 -45.209 1.00 95.06 173 GLU A N 1
ATOM 1343 C CA . GLU A 1 173 ? 25.792 -9.809 -44.761 1.00 95.06 173 GLU A CA 1
ATOM 1344 C C . GLU A 1 173 ? 25.912 -10.718 -45.987 1.00 95.06 173 GLU A C 1
ATOM 1346 O O . GLU A 1 173 ? 25.101 -10.657 -46.912 1.00 95.06 173 GLU A O 1
ATOM 1351 N N . ASP A 1 174 ? 26.961 -11.531 -46.036 1.00 96.19 174 ASP A N 1
ATOM 1352 C CA . ASP A 1 174 ? 27.279 -12.384 -47.182 1.00 96.19 174 ASP A CA 1
ATOM 1353 C C . ASP A 1 174 ? 27.353 -11.633 -48.531 1.00 96.19 174 ASP A C 1
ATOM 1355 O O . ASP A 1 174 ? 26.982 -12.163 -49.581 1.00 96.19 174 ASP A O 1
ATOM 1359 N N . CYS A 1 175 ? 27.841 -10.390 -48.539 1.00 95.69 175 CYS A N 1
ATOM 1360 C CA . CYS A 1 175 ? 28.085 -9.620 -49.762 1.00 95.69 175 CYS A CA 1
ATOM 1361 C C . CYS A 1 175 ? 29.235 -8.624 -49.599 1.00 95.69 175 CYS A C 1
ATOM 1363 O O . CYS A 1 175 ? 29.447 -8.090 -48.518 1.00 95.69 175 CYS A O 1
ATOM 1365 N N . ALA A 1 176 ? 29.959 -8.335 -50.678 1.00 94.81 176 ALA A N 1
ATOM 1366 C CA . ALA A 1 176 ? 31.089 -7.411 -50.654 1.00 94.81 176 ALA A CA 1
ATOM 1367 C C . ALA A 1 176 ? 31.134 -6.525 -51.902 1.00 94.81 176 ALA A C 1
ATOM 1369 O O . ALA A 1 176 ? 30.657 -6.904 -52.976 1.00 94.81 176 ALA A O 1
ATOM 1370 N N . VAL A 1 177 ? 31.753 -5.350 -51.765 1.00 96.19 177 VAL A N 1
ATOM 1371 C CA . VAL A 1 177 ? 32.120 -4.508 -52.910 1.00 96.19 177 VAL A CA 1
ATOM 1372 C C . VAL A 1 177 ? 33.258 -5.198 -53.654 1.00 96.19 177 VAL A C 1
ATOM 1374 O O . VAL A 1 177 ? 34.346 -5.368 -53.111 1.00 96.19 177 VAL A O 1
ATOM 1377 N N . THR A 1 178 ? 33.003 -5.606 -54.893 1.00 95.81 178 THR A N 1
ATOM 1378 C CA . THR A 1 178 ? 34.008 -6.224 -55.771 1.00 95.81 178 THR A CA 1
ATOM 1379 C C . THR A 1 178 ? 34.585 -5.245 -56.779 1.00 95.81 178 THR A C 1
ATOM 1381 O O . THR A 1 178 ? 35.708 -5.439 -57.226 1.00 95.81 178 THR A O 1
ATOM 1384 N N . GLU A 1 179 ? 33.835 -4.198 -57.130 1.00 95.19 179 GLU A N 1
ATOM 1385 C CA . GLU A 1 179 ? 34.336 -3.091 -57.943 1.00 95.19 179 GLU A CA 1
ATOM 1386 C C . GLU A 1 179 ? 33.852 -1.751 -57.369 1.00 95.19 179 GLU A C 1
ATOM 1388 O O . GLU A 1 179 ? 32.669 -1.643 -57.030 1.00 95.19 179 GLU A O 1
ATOM 1393 N N . PRO A 1 180 ? 34.715 -0.724 -57.295 1.00 94.19 180 PRO A N 1
ATOM 1394 C CA . PRO A 1 180 ? 36.134 -0.771 -57.652 1.00 94.19 180 PRO A CA 1
ATOM 1395 C C . PRO A 1 180 ? 36.949 -1.585 -56.628 1.00 94.19 180 PRO A C 1
ATOM 1397 O O . PRO A 1 180 ? 36.600 -1.643 -55.451 1.00 94.19 180 PRO A O 1
ATOM 1400 N N . THR A 1 181 ? 38.027 -2.243 -57.066 1.00 91.06 181 THR A N 1
ATOM 1401 C CA . THR A 1 181 ? 38.817 -3.155 -56.209 1.00 91.06 181 THR A CA 1
ATOM 1402 C C . THR A 1 181 ? 39.514 -2.478 -55.023 1.00 91.06 181 THR A C 1
ATOM 1404 O O . THR A 1 181 ? 39.931 -3.157 -54.089 1.00 91.06 181 THR A O 1
ATOM 1407 N N . ASP A 1 182 ? 39.689 -1.157 -55.069 1.00 90.62 182 ASP A N 1
ATOM 1408 C CA . ASP A 1 182 ? 40.292 -0.326 -54.019 1.00 90.62 182 ASP A CA 1
ATOM 1409 C C . ASP A 1 182 ? 39.244 0.348 -53.113 1.00 90.62 182 ASP A C 1
ATOM 1411 O O . ASP A 1 182 ? 39.559 1.307 -52.405 1.00 90.62 182 ASP A O 1
ATOM 1415 N N . ALA A 1 183 ? 37.995 -0.132 -53.142 1.00 92.69 183 ALA A N 1
ATOM 1416 C CA . ALA A 1 183 ? 36.920 0.435 -52.347 1.00 92.69 183 ALA A CA 1
ATOM 1417 C C . ALA A 1 183 ? 37.208 0.368 -50.836 1.00 92.69 183 ALA A C 1
ATOM 1419 O O . ALA A 1 183 ? 37.571 -0.674 -50.287 1.00 92.69 183 ALA A O 1
ATOM 1420 N N . VAL A 1 184 ? 36.973 1.486 -50.154 1.00 91.94 184 VAL A N 1
ATOM 1421 C CA . VAL A 1 184 ? 36.994 1.630 -48.698 1.00 91.94 184 VAL A CA 1
ATOM 1422 C C . VAL A 1 184 ? 35.602 2.040 -48.245 1.00 91.94 184 VAL A C 1
ATOM 1424 O O . VAL A 1 184 ? 35.005 2.958 -48.809 1.00 91.94 184 VAL A O 1
ATOM 1427 N N . ILE A 1 185 ? 35.087 1.359 -47.227 1.00 91.31 185 ILE A N 1
ATOM 1428 C CA . ILE A 1 185 ? 33.794 1.679 -46.626 1.00 91.31 185 ILE A CA 1
ATOM 1429 C C . ILE A 1 185 ? 34.062 2.419 -45.326 1.00 91.31 185 ILE A C 1
ATOM 1431 O O . ILE A 1 185 ? 34.738 1.891 -44.444 1.00 91.31 185 ILE A O 1
ATOM 1435 N N . ASP A 1 186 ? 33.543 3.634 -45.225 1.00 86.81 186 ASP A N 1
ATOM 1436 C CA . ASP A 1 186 ? 33.709 4.492 -44.058 1.00 86.81 186 ASP A CA 1
ATOM 1437 C C . ASP A 1 186 ? 32.450 5.333 -43.854 1.00 86.81 186 ASP A C 1
ATOM 1439 O O . ASP A 1 186 ? 31.846 5.787 -44.824 1.00 86.81 186 ASP A O 1
ATOM 1443 N N . ASN A 1 187 ? 32.042 5.501 -42.597 1.00 85.50 187 ASN A N 1
ATOM 1444 C CA . ASN A 1 187 ? 30.861 6.263 -42.186 1.00 85.50 187 ASN A CA 1
ATOM 1445 C C . ASN A 1 187 ? 29.631 6.055 -43.105 1.00 85.50 187 ASN A C 1
ATOM 1447 O O . ASN A 1 187 ? 29.106 7.004 -43.692 1.00 85.50 187 ASN A O 1
ATOM 1451 N N . ALA A 1 188 ? 29.251 4.784 -43.305 1.00 89.06 188 ALA A N 1
ATOM 1452 C CA . ALA A 1 188 ? 28.137 4.334 -44.152 1.00 89.06 188 ALA A CA 1
ATOM 1453 C C . ALA A 1 188 ? 28.200 4.755 -45.641 1.00 89.06 188 ALA A C 1
ATOM 1455 O O . ALA A 1 188 ? 27.203 4.701 -46.363 1.00 89.06 188 ALA A O 1
ATOM 1456 N N . ASN A 1 189 ? 29.383 5.128 -46.134 1.00 89.69 189 ASN A N 1
ATOM 1457 C CA . ASN A 1 189 ? 29.645 5.500 -47.522 1.00 89.69 189 ASN A CA 1
ATOM 1458 C C . ASN A 1 189 ? 30.740 4.620 -48.144 1.00 89.69 189 ASN A C 1
ATOM 1460 O O . ASN A 1 189 ? 31.514 3.966 -47.447 1.00 89.69 189 ASN A O 1
ATOM 1464 N N . ILE A 1 190 ? 30.804 4.604 -49.480 1.00 93.06 190 ILE A N 1
ATOM 1465 C CA . ILE A 1 190 ? 31.794 3.835 -50.250 1.00 93.06 190 ILE A CA 1
ATOM 1466 C C . ILE A 1 190 ? 32.692 4.805 -51.019 1.00 93.06 190 ILE A C 1
ATOM 1468 O O . ILE A 1 190 ? 32.209 5.618 -51.814 1.00 93.06 190 ILE A O 1
ATOM 1472 N N . TYR A 1 191 ? 34.000 4.690 -50.812 1.00 93.25 191 TYR A N 1
ATOM 1473 C CA . TYR A 1 191 ? 35.032 5.549 -51.386 1.00 93.25 191 TYR A CA 1
ATOM 1474 C C . TYR A 1 191 ? 36.056 4.734 -52.178 1.00 93.25 191 TYR A C 1
ATOM 1476 O O . TYR A 1 191 ? 36.279 3.573 -51.865 1.00 93.25 191 TYR A O 1
ATOM 1484 N N . THR A 1 192 ? 36.719 5.335 -53.164 1.00 93.69 192 THR A N 1
ATOM 1485 C CA . THR A 1 192 ? 38.051 4.890 -53.605 1.00 93.69 192 THR A CA 1
ATOM 1486 C C . THR A 1 192 ? 39.120 5.564 -52.755 1.00 93.69 192 THR A C 1
ATOM 1488 O O . THR A 1 192 ? 38.896 6.660 -52.227 1.00 93.69 192 THR A O 1
ATOM 1491 N N . ASN A 1 193 ? 40.283 4.928 -52.621 1.00 87.81 193 ASN A N 1
ATOM 1492 C CA . ASN A 1 193 ? 41.401 5.468 -51.852 1.00 87.81 193 ASN A CA 1
ATOM 1493 C C . ASN A 1 193 ? 42.643 5.604 -52.734 1.00 87.81 193 ASN A C 1
ATOM 1495 O O . ASN A 1 193 ? 43.477 4.702 -52.829 1.00 87.81 193 ASN A O 1
ATOM 1499 N N . GLU A 1 194 ? 42.796 6.782 -53.331 1.00 90.12 194 GLU A N 1
ATOM 1500 C CA . GLU A 1 194 ? 43.988 7.132 -54.093 1.00 90.12 194 GLU A CA 1
ATOM 1501 C C . GLU A 1 194 ? 44.920 7.986 -53.222 1.00 90.12 194 GLU A C 1
ATOM 1503 O O . GLU A 1 194 ? 44.636 9.144 -52.916 1.00 90.12 194 GLU A O 1
ATOM 1508 N N . ASN A 1 195 ? 46.064 7.421 -52.816 1.00 86.38 195 ASN A N 1
ATOM 1509 C CA . ASN A 1 195 ? 47.097 8.102 -52.018 1.00 86.38 195 ASN A CA 1
ATOM 1510 C C . ASN A 1 195 ? 46.596 8.713 -50.688 1.00 86.38 195 ASN A C 1
ATOM 1512 O O . ASN A 1 195 ? 47.099 9.752 -50.258 1.00 86.38 195 ASN A O 1
ATOM 1516 N N . GLY A 1 196 ? 45.621 8.079 -50.028 1.00 83.50 196 GLY A N 1
ATOM 1517 C CA . GLY A 1 196 ? 45.053 8.555 -48.762 1.00 83.50 196 GLY A CA 1
ATOM 1518 C C . GLY A 1 196 ? 43.924 9.576 -48.917 1.00 83.50 196 GLY A C 1
ATOM 1519 O O . GLY A 1 196 ? 43.437 10.088 -47.911 1.00 83.50 196 GLY A O 1
ATOM 1520 N N . VAL A 1 197 ? 43.499 9.884 -50.148 1.00 89.31 197 VAL A N 1
ATOM 1521 C CA . VAL A 1 197 ? 42.343 10.746 -50.421 1.00 89.31 197 VAL A CA 1
ATOM 1522 C C . VAL A 1 197 ? 41.124 9.874 -50.711 1.00 89.31 197 VAL A C 1
ATOM 1524 O O . VAL A 1 197 ? 41.086 9.167 -51.718 1.00 89.31 197 VAL A O 1
ATOM 1527 N N . LEU A 1 198 ? 40.115 9.954 -49.842 1.00 91.31 198 LEU A N 1
ATOM 1528 C CA . LEU A 1 198 ? 38.841 9.256 -50.018 1.00 91.31 198 LEU A CA 1
ATOM 1529 C C . LEU A 1 198 ? 37.945 10.016 -51.005 1.00 91.31 198 LEU A C 1
ATOM 1531 O O . LEU A 1 198 ? 37.580 11.167 -50.761 1.00 91.31 198 LEU A O 1
ATOM 1535 N N . THR A 1 199 ? 37.573 9.373 -52.114 1.00 92.88 199 THR A N 1
ATOM 1536 C CA . THR A 1 199 ? 36.668 9.947 -53.127 1.00 92.88 199 THR A CA 1
ATOM 1537 C C . THR A 1 199 ? 35.406 9.093 -53.258 1.00 92.88 199 THR A C 1
ATOM 1539 O O . THR A 1 199 ? 35.533 7.897 -53.502 1.00 92.88 199 THR A O 1
ATOM 1542 N N . PRO A 1 200 ? 34.184 9.649 -53.120 1.00 93.19 200 PRO A N 1
ATOM 1543 C CA . PRO A 1 200 ? 32.958 8.855 -53.193 1.00 93.19 200 PRO A CA 1
ATOM 1544 C C . PRO A 1 200 ? 32.808 8.102 -54.520 1.00 93.19 200 PRO A C 1
ATOM 1546 O O . PRO A 1 200 ? 32.925 8.689 -55.602 1.00 93.19 200 PRO A O 1
ATOM 1549 N N . VAL A 1 201 ? 32.487 6.812 -54.437 1.00 94.00 201 VAL A N 1
ATOM 1550 C CA . VAL A 1 201 ? 32.296 5.943 -55.602 1.00 94.00 201 VAL A CA 1
ATOM 1551 C C . VAL A 1 201 ? 31.023 6.330 -56.353 1.00 94.00 201 VAL A C 1
ATOM 1553 O O . VAL A 1 201 ? 29.970 6.529 -55.756 1.00 94.00 201 VAL A O 1
ATOM 1556 N N . LYS A 1 202 ? 31.107 6.407 -57.687 1.00 92.81 202 LYS A N 1
ATOM 1557 C CA . LYS A 1 202 ? 29.957 6.618 -58.594 1.00 92.81 202 LYS A CA 1
ATOM 1558 C C . LYS A 1 202 ? 29.595 5.377 -59.409 1.00 92.81 202 LYS A C 1
ATOM 1560 O O . LYS A 1 202 ? 28.604 5.356 -60.133 1.00 92.81 202 LYS A O 1
ATOM 1565 N N . SER A 1 203 ? 30.448 4.363 -59.395 1.00 92.75 203 SER A N 1
ATOM 1566 C CA . SER A 1 203 ? 30.227 3.109 -60.108 1.00 92.75 203 SER A CA 1
ATOM 1567 C C . SER A 1 203 ? 30.675 1.972 -59.221 1.00 92.75 203 SER A C 1
ATOM 1569 O O . SER A 1 203 ? 31.850 1.914 -58.879 1.00 92.75 203 SER A O 1
ATOM 1571 N N . VAL A 1 204 ? 29.734 1.123 -58.823 1.00 94.81 204 VAL A N 1
ATOM 1572 C CA . VAL A 1 204 ? 29.980 0.053 -57.858 1.00 94.81 204 VAL A CA 1
ATOM 1573 C C . VAL A 1 204 ? 29.400 -1.255 -58.370 1.00 94.81 204 VAL A C 1
ATOM 1575 O O . VAL A 1 204 ? 28.339 -1.275 -59.007 1.00 94.81 204 VAL A O 1
ATOM 1578 N N . VAL A 1 205 ? 30.094 -2.345 -58.066 1.00 96.75 205 VAL A N 1
ATOM 1579 C CA . VAL A 1 205 ? 29.560 -3.699 -58.162 1.00 96.75 205 VAL A CA 1
ATOM 1580 C C . VAL A 1 205 ? 29.690 -4.341 -56.790 1.00 96.75 205 VAL A C 1
ATOM 1582 O O . VAL A 1 205 ? 30.795 -4.500 -56.274 1.00 96.75 205 VAL A O 1
ATOM 1585 N N . ILE A 1 206 ? 28.550 -4.696 -56.212 1.00 97.00 206 ILE A N 1
ATOM 1586 C CA . ILE A 1 206 ? 28.423 -5.456 -54.972 1.00 97.00 206 ILE A CA 1
ATOM 1587 C C . ILE A 1 206 ? 27.937 -6.843 -55.364 1.00 97.00 206 ILE A C 1
ATOM 1589 O O . ILE A 1 206 ? 26.988 -6.961 -56.144 1.00 97.00 206 ILE A O 1
ATOM 1593 N N . THR A 1 207 ? 28.587 -7.889 -54.864 1.00 96.81 207 THR A N 1
ATOM 1594 C CA . THR A 1 207 ? 28.207 -9.274 -55.169 1.00 96.81 207 THR A CA 1
ATOM 1595 C C . THR A 1 207 ? 28.102 -10.116 -53.905 1.00 96.81 207 THR A C 1
ATOM 1597 O O . THR A 1 207 ? 28.754 -9.795 -52.906 1.00 96.81 207 THR A O 1
ATOM 1600 N N . PRO A 1 208 ? 27.312 -11.203 -53.941 1.00 96.75 208 PRO A N 1
ATOM 1601 C CA . PRO A 1 208 ? 27.305 -12.189 -52.875 1.00 96.75 208 PRO A CA 1
ATOM 1602 C C . PRO A 1 208 ? 28.703 -12.748 -52.588 1.00 96.75 208 PRO A C 1
ATOM 1604 O O . PRO A 1 208 ? 29.406 -13.202 -53.493 1.00 96.75 208 PRO A O 1
ATOM 1607 N N . GLN A 1 209 ? 29.088 -12.752 -51.317 1.00 95.50 209 GLN A N 1
ATOM 1608 C CA . GLN A 1 209 ? 30.352 -13.277 -50.819 1.00 95.50 209 GLN A CA 1
ATOM 1609 C C . GLN A 1 209 ? 30.136 -13.885 -49.430 1.00 95.50 209 GLN A C 1
ATOM 1611 O O . GLN A 1 209 ? 30.162 -13.183 -48.423 1.00 95.50 209 GLN A O 1
ATOM 1616 N N . SER A 1 210 ? 29.952 -15.205 -49.380 1.00 94.00 210 SER A N 1
ATOM 1617 C CA . SER A 1 210 ? 29.690 -15.924 -48.127 1.00 94.00 210 SER A CA 1
ATOM 1618 C C . SER A 1 210 ? 30.789 -15.703 -47.078 1.00 94.00 210 SER A C 1
ATOM 1620 O O . SER A 1 210 ? 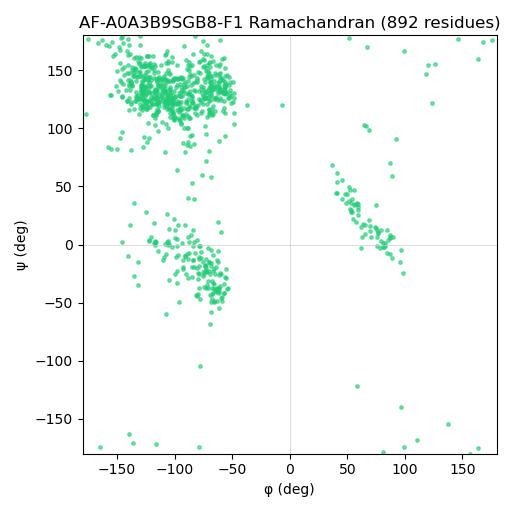31.982 -15.776 -47.382 1.00 94.00 210 SER A O 1
ATOM 1622 N N . GLY A 1 211 ? 30.373 -15.445 -45.840 1.00 87.69 211 GLY A N 1
ATOM 1623 C CA . GLY A 1 211 ? 31.227 -15.179 -44.687 1.00 87.69 211 GLY A CA 1
ATOM 1624 C C . GLY A 1 211 ? 31.754 -13.745 -44.605 1.00 87.69 211 GLY A C 1
ATOM 1625 O O . GLY A 1 211 ? 32.463 -13.431 -43.648 1.00 87.69 211 GLY A O 1
ATOM 1626 N N . TYR A 1 212 ? 31.441 -12.877 -45.573 1.00 90.25 212 TYR A N 1
ATOM 1627 C CA . TYR A 1 212 ? 31.788 -11.461 -45.498 1.00 90.25 212 TYR A CA 1
ATOM 1628 C C . TYR A 1 212 ? 30.665 -10.676 -44.822 1.00 90.25 212 TYR A C 1
ATOM 1630 O O . TYR A 1 212 ? 29.593 -10.509 -45.398 1.00 90.25 212 TYR A O 1
ATOM 1638 N N . ASN A 1 213 ? 30.947 -10.154 -43.628 1.00 87.94 213 ASN A N 1
ATOM 1639 C CA . ASN A 1 213 ? 30.036 -9.298 -42.878 1.00 87.94 213 ASN A CA 1
ATOM 1640 C C . ASN A 1 213 ? 30.729 -7.980 -42.545 1.00 87.94 213 ASN A C 1
ATOM 1642 O O . ASN A 1 213 ? 31.881 -7.976 -42.104 1.00 87.94 213 ASN A O 1
ATOM 1646 N N . LEU A 1 214 ? 30.031 -6.868 -42.743 1.00 88.94 214 LEU A N 1
ATOM 1647 C CA . LEU A 1 214 ? 30.546 -5.538 -42.448 1.00 88.94 214 LEU A CA 1
ATOM 1648 C C . LEU A 1 214 ? 29.425 -4.642 -41.934 1.00 88.94 214 LEU A C 1
ATOM 1650 O O . LEU A 1 214 ? 28.330 -4.641 -42.480 1.00 88.94 214 LEU A O 1
ATOM 1654 N N . VAL A 1 215 ? 29.723 -3.846 -40.913 1.00 85.94 215 VAL A N 1
ATOM 1655 C CA . VAL A 1 215 ? 28.854 -2.774 -40.424 1.00 85.94 215 VAL A CA 1
ATOM 1656 C C . VAL A 1 215 ? 29.681 -1.495 -40.420 1.00 85.94 215 VAL A C 1
ATOM 1658 O O . VAL A 1 215 ? 30.767 -1.461 -39.844 1.00 85.94 215 VAL A O 1
ATOM 1661 N N . SER A 1 216 ? 29.196 -0.461 -41.100 1.00 86.31 216 SER A N 1
ATOM 1662 C CA . SER A 1 216 ? 29.810 0.865 -41.143 1.00 86.31 216 SER A CA 1
ATOM 1663 C C . SER A 1 216 ? 28.773 1.915 -40.768 1.00 86.31 216 SER A C 1
ATOM 1665 O O . SER A 1 216 ? 27.676 1.909 -41.322 1.00 86.31 216 SER A O 1
ATOM 1667 N N . GLY A 1 217 ? 29.123 2.810 -39.844 1.00 79.81 217 GLY A N 1
ATOM 1668 C CA . GLY A 1 217 ? 28.190 3.755 -39.223 1.00 79.81 217 GLY A CA 1
ATOM 1669 C C . GLY A 1 217 ? 27.698 3.293 -37.845 1.00 79.81 217 GLY A C 1
ATOM 1670 O O . GLY A 1 217 ? 27.926 2.150 -37.439 1.00 79.81 217 GLY A O 1
ATOM 1671 N N . SER A 1 218 ? 27.069 4.193 -37.087 1.00 76.69 218 SER A N 1
ATOM 1672 C CA . SER A 1 218 ? 26.675 3.938 -35.695 1.00 76.69 218 SER A CA 1
ATOM 1673 C C . SER A 1 218 ? 25.410 4.689 -35.292 1.00 76.69 218 SER A C 1
ATOM 1675 O O . SER A 1 218 ? 25.331 5.898 -35.487 1.00 76.69 218 SER A O 1
ATOM 1677 N N . LYS A 1 219 ? 24.458 3.992 -34.660 1.00 79.94 219 LYS A N 1
ATOM 1678 C CA . LYS A 1 219 ? 23.242 4.593 -34.087 1.00 79.94 219 LYS A CA 1
ATOM 1679 C C . LYS A 1 219 ? 23.491 5.042 -32.653 1.00 79.94 219 LYS A C 1
ATOM 1681 O O . LYS A 1 219 ? 23.964 4.221 -31.879 1.00 79.94 219 LYS A O 1
ATOM 1686 N N . ALA A 1 220 ? 23.138 6.272 -32.282 1.00 84.88 220 ALA A N 1
ATOM 1687 C CA . ALA A 1 220 ? 23.091 6.698 -30.879 1.00 84.88 220 ALA A CA 1
ATOM 1688 C C . ALA A 1 220 ? 21.767 6.269 -30.227 1.00 84.88 220 ALA A C 1
ATOM 1690 O O . ALA A 1 220 ? 20.710 6.394 -30.845 1.00 84.88 220 ALA A O 1
ATOM 1691 N N . TYR A 1 221 ? 21.804 5.818 -28.972 1.00 89.56 221 TYR A N 1
ATOM 1692 C CA . TYR A 1 221 ? 20.606 5.354 -28.258 1.00 89.56 221 TYR A CA 1
ATOM 1693 C C . TYR A 1 221 ? 20.066 6.324 -27.210 1.00 89.56 221 TYR A C 1
ATOM 1695 O O . TYR A 1 221 ? 19.220 5.933 -26.424 1.00 89.56 221 TYR A O 1
ATOM 1703 N N . ASN A 1 222 ? 20.500 7.590 -27.167 1.00 93.81 222 ASN A N 1
ATOM 1704 C CA . ASN A 1 222 ? 20.005 8.553 -26.164 1.00 93.81 222 ASN A CA 1
ATOM 1705 C C . ASN A 1 222 ? 20.121 8.044 -24.706 1.00 93.81 222 ASN A C 1
ATOM 1707 O O . ASN A 1 222 ? 19.349 8.419 -23.821 1.00 93.81 222 ASN A O 1
ATOM 1711 N N . LEU A 1 223 ? 21.118 7.198 -24.470 1.00 97.69 223 LEU A N 1
ATOM 1712 C CA . LEU A 1 223 ? 21.447 6.582 -23.199 1.00 97.69 223 LEU A CA 1
ATOM 1713 C C . LEU A 1 223 ? 22.931 6.822 -22.949 1.00 97.69 223 LEU A C 1
ATOM 1715 O O . LEU A 1 223 ? 23.748 6.669 -23.856 1.00 97.69 223 LEU A O 1
ATOM 1719 N N . THR A 1 224 ? 23.272 7.174 -21.719 1.00 98.12 224 THR A N 1
ATOM 1720 C CA . THR A 1 224 ? 24.658 7.271 -21.261 1.00 98.12 224 THR A CA 1
ATOM 1721 C C . THR A 1 224 ? 24.792 6.389 -20.028 1.00 98.12 224 THR A C 1
ATOM 1723 O O . THR A 1 224 ? 23.991 6.510 -19.101 1.00 98.12 224 THR A O 1
ATOM 1726 N N . VAL A 1 225 ? 25.796 5.514 -19.986 1.00 98.19 225 VAL A N 1
ATOM 1727 C CA . VAL A 1 225 ? 26.082 4.646 -18.833 1.00 98.19 225 VAL A CA 1
ATOM 1728 C C . VAL A 1 225 ? 27.524 4.864 -18.420 1.00 98.19 225 VAL A C 1
ATOM 1730 O O . VAL A 1 225 ? 28.434 4.760 -19.236 1.00 98.19 225 VAL A O 1
ATOM 1733 N N . GLY A 1 226 ? 27.740 5.227 -17.160 1.00 96.31 226 GLY A N 1
ATOM 1734 C CA . GLY A 1 226 ? 29.076 5.456 -16.619 1.00 96.31 226 GLY A CA 1
ATOM 1735 C C . GLY A 1 226 ? 29.878 6.543 -17.345 1.00 96.31 226 GLY A C 1
ATOM 1736 O O . GLY A 1 226 ? 31.103 6.477 -17.428 1.00 96.31 226 GLY A O 1
ATOM 1737 N N . GLY A 1 227 ? 29.184 7.537 -17.909 1.00 93.81 227 GLY A N 1
ATOM 1738 C CA . GLY A 1 227 ? 29.784 8.598 -18.723 1.00 93.81 227 GLY A CA 1
ATOM 1739 C C . GLY A 1 227 ? 30.109 8.205 -20.170 1.00 93.81 227 GLY A C 1
ATOM 1740 O O . GLY A 1 227 ? 30.657 9.032 -20.895 1.00 93.81 227 GLY A O 1
ATOM 1741 N N . VAL A 1 228 ? 29.770 6.985 -20.600 1.00 94.44 228 VAL A N 1
ATOM 1742 C CA . VAL A 1 228 ? 29.914 6.525 -21.986 1.00 94.44 228 VAL A CA 1
ATOM 1743 C C . VAL A 1 228 ? 28.558 6.586 -22.678 1.00 94.44 228 VAL A C 1
ATOM 1745 O O . VAL A 1 228 ? 27.593 5.967 -22.225 1.00 94.44 228 VAL A O 1
ATOM 1748 N N . ASP A 1 229 ? 28.477 7.339 -23.773 1.00 95.62 229 ASP A N 1
ATOM 1749 C CA . ASP A 1 229 ? 27.288 7.340 -24.623 1.00 95.62 229 ASP A CA 1
ATOM 1750 C C . ASP A 1 229 ? 27.120 5.970 -25.286 1.00 95.62 229 ASP A C 1
ATOM 1752 O O . ASP A 1 229 ? 28.089 5.348 -25.739 1.00 95.62 229 ASP A O 1
ATOM 1756 N N . VAL A 1 230 ? 25.883 5.487 -25.322 1.00 94.69 230 VAL A N 1
ATOM 1757 C CA . VAL A 1 230 ? 25.553 4.179 -25.882 1.00 94.69 230 VAL A CA 1
ATOM 1758 C C . VAL A 1 230 ? 25.244 4.329 -27.365 1.00 94.69 230 VAL A C 1
ATOM 1760 O O . VAL A 1 230 ? 24.344 5.067 -27.774 1.00 94.69 230 VAL A O 1
ATOM 1763 N N . TRP A 1 231 ? 25.988 3.571 -28.156 1.00 89.50 231 TRP A N 1
ATOM 1764 C CA . TRP A 1 231 ? 25.911 3.466 -29.600 1.00 89.50 231 TRP A CA 1
ATOM 1765 C C . TRP A 1 231 ? 25.687 2.010 -30.023 1.00 89.50 231 TRP A C 1
ATOM 1767 O O . TRP A 1 231 ? 25.983 1.074 -29.285 1.00 89.50 231 TRP A O 1
ATOM 1777 N N . SER A 1 232 ? 25.238 1.779 -31.256 1.00 85.06 232 SER A N 1
ATOM 1778 C CA . SER A 1 232 ? 25.047 0.423 -31.799 1.00 85.06 232 SER A CA 1
ATOM 1779 C C . SER A 1 232 ? 26.294 -0.463 -31.745 1.00 85.06 232 SER A C 1
ATOM 1781 O O . SER A 1 232 ? 26.157 -1.673 -31.628 1.00 85.06 232 SER A O 1
ATOM 1783 N N . TYR A 1 233 ? 27.501 0.106 -31.809 1.00 80.88 233 TYR A N 1
ATOM 1784 C CA . TYR A 1 233 ? 28.744 -0.673 -31.796 1.00 80.88 233 TYR A CA 1
ATOM 1785 C C . TYR A 1 233 ? 29.248 -1.040 -30.391 1.00 80.88 233 TYR A C 1
ATOM 1787 O O . TYR A 1 233 ? 30.085 -1.931 -30.280 1.00 80.88 233 TYR A O 1
ATOM 1795 N N . ASN A 1 234 ? 28.804 -0.347 -29.335 1.00 87.31 234 ASN A N 1
ATOM 1796 C CA . ASN A 1 234 ? 29.197 -0.638 -27.949 1.00 87.31 234 ASN A CA 1
ATOM 1797 C C . ASN A 1 234 ? 28.017 -1.093 -27.079 1.00 87.31 234 ASN A C 1
ATOM 1799 O O . ASN A 1 234 ? 28.216 -1.360 -25.903 1.00 87.31 234 ASN A O 1
ATOM 1803 N N . ALA A 1 235 ? 26.808 -1.222 -27.625 1.00 92.81 235 ALA A N 1
ATOM 1804 C CA . ALA A 1 235 ? 25.631 -1.631 -26.863 1.00 92.81 235 ALA A CA 1
ATOM 1805 C C . ALA A 1 235 ? 25.804 -2.993 -26.164 1.00 92.81 235 ALA A C 1
ATOM 1807 O O . ALA A 1 235 ? 25.345 -3.148 -25.039 1.00 92.81 235 ALA A O 1
ATOM 1808 N N . ASP A 1 236 ? 26.532 -3.942 -26.762 1.00 92.31 236 ASP A N 1
ATOM 1809 C CA . ASP A 1 236 ? 26.797 -5.256 -26.153 1.00 92.31 236 ASP A CA 1
ATOM 1810 C C . ASP A 1 236 ? 27.779 -5.223 -24.966 1.00 92.31 236 ASP A C 1
ATOM 1812 O O . ASP A 1 236 ? 27.763 -6.128 -24.130 1.00 92.31 236 ASP A O 1
ATOM 1816 N N . ASP A 1 237 ? 28.635 -4.202 -24.891 1.00 95.56 237 ASP A N 1
ATOM 1817 C CA . ASP A 1 237 ? 29.611 -3.995 -23.818 1.00 95.56 237 ASP A CA 1
ATOM 1818 C C . ASP A 1 237 ? 29.953 -2.502 -23.716 1.00 95.56 237 ASP A C 1
ATOM 1820 O O . ASP A 1 237 ? 30.935 -2.017 -24.285 1.00 95.56 237 ASP A O 1
ATOM 1824 N N . ILE A 1 238 ? 29.094 -1.757 -23.017 1.00 96.56 238 ILE A N 1
ATOM 1825 C CA . ILE A 1 238 ? 29.091 -0.287 -23.052 1.00 96.56 238 ILE A CA 1
ATOM 1826 C C . ILE A 1 238 ? 30.391 0.283 -22.485 1.00 96.56 238 ILE A C 1
ATOM 1828 O O . ILE A 1 238 ? 30.934 1.259 -23.003 1.00 96.56 238 ILE A O 1
ATOM 1832 N N . LEU A 1 239 ? 30.883 -0.337 -21.414 1.00 94.56 239 LEU A N 1
ATOM 1833 C CA . LEU A 1 239 ? 32.046 0.113 -20.653 1.00 94.56 239 LEU A CA 1
ATOM 1834 C C . LEU A 1 239 ? 33.340 -0.616 -21.062 1.00 94.56 239 LEU A C 1
ATOM 1836 O O . LEU A 1 239 ? 34.425 -0.213 -20.644 1.00 94.56 239 LEU A O 1
ATOM 1840 N N . GLY A 1 240 ? 33.247 -1.663 -21.891 1.00 90.06 240 GLY A N 1
ATOM 1841 C CA . GLY A 1 240 ? 34.378 -2.506 -22.296 1.00 90.06 240 GLY A CA 1
ATOM 1842 C C . GLY A 1 240 ? 34.840 -3.505 -21.225 1.00 90.06 240 GLY A C 1
ATOM 1843 O O . GLY A 1 240 ? 35.915 -4.095 -21.355 1.00 90.06 240 GLY A O 1
ATOM 1844 N N . ASP A 1 241 ? 34.068 -3.659 -20.147 1.00 94.56 241 ASP A N 1
ATOM 1845 C CA . ASP A 1 241 ? 34.335 -4.529 -18.996 1.00 94.56 241 ASP A CA 1
ATOM 1846 C C . ASP A 1 241 ? 33.216 -5.558 -18.740 1.00 94.56 241 ASP A C 1
ATOM 1848 O O . ASP A 1 241 ? 33.305 -6.356 -17.804 1.00 94.56 241 ASP A O 1
ATOM 1852 N N . ARG A 1 242 ? 32.195 -5.590 -19.608 1.00 94.56 242 ARG A N 1
ATOM 1853 C CA . ARG A 1 242 ? 30.997 -6.438 -19.543 1.00 94.56 242 ARG A CA 1
ATOM 1854 C C . ARG A 1 242 ? 30.094 -6.177 -18.339 1.00 94.56 242 ARG A C 1
ATOM 1856 O O . ARG A 1 242 ? 29.257 -7.021 -18.020 1.00 94.56 242 ARG A O 1
ATOM 1863 N N . HIS A 1 243 ? 30.225 -5.035 -17.666 1.00 97.50 243 HIS A N 1
ATOM 1864 C CA . HIS A 1 243 ? 29.346 -4.681 -16.551 1.00 97.50 243 HIS A CA 1
ATOM 1865 C C . HIS A 1 243 ? 28.002 -4.103 -17.000 1.00 97.50 243 HIS A C 1
ATOM 1867 O O . HIS A 1 243 ? 27.051 -4.136 -16.221 1.00 97.50 243 HIS A O 1
ATOM 1873 N N . ALA A 1 244 ? 27.894 -3.604 -18.233 1.00 97.94 244 ALA A N 1
ATOM 1874 C CA . ALA A 1 244 ? 26.650 -3.057 -18.759 1.00 97.94 244 ALA A CA 1
ATOM 1875 C C . ALA A 1 244 ? 26.452 -3.397 -20.242 1.00 97.94 244 ALA A C 1
ATOM 1877 O O . ALA A 1 244 ? 27.356 -3.196 -21.056 1.00 97.94 244 ALA A O 1
ATOM 1878 N N . LYS A 1 245 ? 25.246 -3.865 -20.575 1.00 98.12 245 LYS A N 1
ATOM 1879 C CA . LYS A 1 245 ? 24.780 -4.137 -21.942 1.00 98.12 245 LYS A CA 1
ATOM 1880 C C . LYS A 1 245 ? 23.432 -3.460 -22.158 1.00 98.12 245 LYS A C 1
ATOM 1882 O O . LYS A 1 245 ? 22.544 -3.617 -21.330 1.00 98.12 245 LYS A O 1
ATOM 1887 N N . TYR A 1 246 ? 23.241 -2.792 -23.285 1.00 98.31 246 TYR A N 1
ATOM 1888 C CA . TYR A 1 246 ? 21.939 -2.327 -23.742 1.00 98.31 246 TYR A CA 1
ATOM 1889 C C . TYR A 1 246 ? 21.448 -3.191 -24.905 1.00 98.31 246 TYR A C 1
ATOM 1891 O O . TYR A 1 246 ? 22.152 -3.363 -25.896 1.00 98.31 246 TYR A O 1
ATOM 1899 N N . ASP A 1 247 ? 20.243 -3.733 -24.773 1.00 94.81 247 ASP A N 1
ATOM 1900 C CA . ASP A 1 247 ? 19.522 -4.410 -25.841 1.00 94.81 247 ASP A CA 1
ATOM 1901 C C . ASP A 1 247 ? 18.472 -3.449 -26.431 1.00 94.81 247 ASP A C 1
ATOM 1903 O O . ASP A 1 247 ? 17.482 -3.137 -25.757 1.00 94.81 247 ASP A O 1
ATOM 1907 N N . PRO A 1 248 ? 18.690 -2.924 -27.649 1.00 89.12 248 PRO A N 1
ATOM 1908 C CA . PRO A 1 248 ? 17.786 -1.959 -28.267 1.00 89.12 248 PRO A CA 1
ATOM 1909 C C . PRO A 1 248 ? 16.472 -2.578 -28.759 1.00 89.12 248 PRO A C 1
ATOM 1911 O O . PRO A 1 248 ? 15.497 -1.841 -28.894 1.00 89.12 248 PRO A O 1
ATOM 1914 N N . ASP A 1 249 ? 16.429 -3.890 -29.017 1.00 85.50 249 ASP A N 1
ATOM 1915 C CA . ASP A 1 249 ? 15.228 -4.568 -29.520 1.00 85.50 249 ASP A CA 1
ATOM 1916 C C . ASP A 1 249 ? 14.236 -4.821 -28.376 1.00 85.50 249 ASP A C 1
ATOM 1918 O O . ASP A 1 249 ? 13.025 -4.664 -28.542 1.00 85.50 249 ASP A O 1
ATOM 1922 N N . GLU A 1 250 ? 14.750 -5.154 -27.189 1.00 92.12 250 GLU A N 1
ATOM 1923 C CA . GLU A 1 250 ? 13.937 -5.317 -25.976 1.00 92.12 250 GLU A CA 1
ATOM 1924 C C . GLU A 1 250 ? 13.755 -4.007 -25.188 1.00 92.12 250 GLU A C 1
ATOM 1926 O O . GLU A 1 250 ? 12.914 -3.928 -24.290 1.00 92.12 250 GLU A O 1
ATOM 1931 N N . ASN A 1 251 ? 14.534 -2.973 -25.516 1.00 95.69 251 ASN A N 1
ATOM 1932 C CA . ASN A 1 251 ? 14.658 -1.732 -24.753 1.00 95.69 251 ASN A CA 1
ATOM 1933 C C . ASN A 1 251 ? 15.073 -1.976 -23.285 1.00 95.69 251 ASN A C 1
ATOM 1935 O O . ASN A 1 251 ? 14.492 -1.418 -22.344 1.00 95.69 251 ASN A O 1
ATOM 1939 N N . VAL A 1 252 ? 16.089 -2.827 -23.090 1.00 98.62 252 VAL A N 1
ATOM 1940 C CA . VAL A 1 252 ? 16.575 -3.250 -21.767 1.00 98.62 252 VAL A CA 1
ATOM 1941 C C . VAL A 1 252 ? 18.055 -2.914 -21.584 1.00 98.62 252 VAL A C 1
ATOM 1943 O O . VAL A 1 252 ? 18.909 -3.355 -22.346 1.00 98.62 252 VAL A O 1
ATOM 1946 N N . LEU A 1 253 ? 18.387 -2.174 -20.527 1.00 98.75 253 LEU A N 1
ATOM 1947 C CA . LEU A 1 253 ? 19.748 -2.012 -20.020 1.00 98.75 253 LEU A CA 1
ATOM 1948 C C . LEU A 1 253 ? 20.010 -3.058 -18.929 1.00 98.75 253 LEU A C 1
ATOM 1950 O O . LEU A 1 253 ? 19.470 -2.961 -17.830 1.00 98.75 253 LEU A O 1
ATOM 1954 N N . TYR A 1 254 ? 20.863 -4.034 -19.211 1.00 98.69 254 TYR A N 1
ATOM 1955 C CA . TYR A 1 254 ? 21.320 -5.033 -18.252 1.00 98.69 254 TYR A CA 1
ATOM 1956 C C . TYR A 1 254 ? 22.545 -4.539 -17.490 1.00 98.69 254 TYR A C 1
ATOM 1958 O O . TYR A 1 254 ? 23.540 -4.136 -18.098 1.00 98.69 254 TYR A O 1
ATOM 1966 N N . ILE A 1 255 ? 22.488 -4.634 -16.162 1.00 98.62 255 ILE A N 1
ATOM 1967 C CA . ILE A 1 255 ? 23.599 -4.333 -15.258 1.00 98.62 255 ILE A CA 1
ATOM 1968 C C . ILE A 1 255 ? 24.113 -5.635 -14.643 1.00 98.62 255 ILE A C 1
ATOM 1970 O O . ILE A 1 255 ? 23.388 -6.335 -13.934 1.00 98.62 255 ILE A O 1
ATOM 1974 N N . TYR A 1 256 ? 25.373 -5.954 -14.920 1.00 98.00 256 TYR A N 1
ATOM 1975 C CA . TYR A 1 256 ? 26.061 -7.158 -14.452 1.00 98.00 256 TYR A CA 1
ATOM 1976 C C . TYR A 1 256 ? 27.144 -6.874 -13.406 1.00 98.00 256 TYR A C 1
ATOM 1978 O O . TYR A 1 256 ? 27.636 -7.824 -12.792 1.00 98.00 256 TYR A O 1
ATOM 1986 N N . GLY A 1 257 ? 27.542 -5.613 -13.223 1.00 97.19 257 GLY A N 1
ATOM 1987 C CA . GLY A 1 257 ? 28.587 -5.226 -12.281 1.00 97.19 257 GLY A CA 1
ATOM 1988 C C . GLY A 1 257 ? 28.620 -3.729 -11.984 1.00 97.19 257 GLY A C 1
ATOM 1989 O O . GLY A 1 257 ? 27.763 -2.961 -12.421 1.00 97.19 257 GLY A O 1
ATOM 1990 N N . ASP A 1 258 ? 29.630 -3.321 -11.217 1.00 98.25 258 ASP A N 1
ATOM 1991 C CA . ASP A 1 258 ? 29.800 -1.942 -10.756 1.00 98.25 258 ASP A CA 1
ATOM 1992 C C . ASP A 1 258 ? 29.978 -0.948 -11.913 1.00 98.25 258 ASP A C 1
ATOM 1994 O O . ASP A 1 258 ? 30.762 -1.178 -12.836 1.00 98.25 258 ASP A O 1
ATOM 1998 N N . ILE A 1 259 ? 29.338 0.215 -11.787 1.00 97.69 259 ILE A N 1
ATOM 1999 C CA . ILE A 1 259 ? 29.445 1.332 -12.728 1.00 97.69 259 ILE A CA 1
ATOM 2000 C C . ILE A 1 259 ? 30.070 2.524 -12.000 1.00 97.69 259 ILE A C 1
ATOM 2002 O O . ILE A 1 259 ? 29.669 2.881 -10.891 1.00 97.69 259 ILE A O 1
ATOM 2006 N N . ASN A 1 260 ? 31.057 3.166 -12.623 1.00 95.50 260 ASN A N 1
ATOM 2007 C CA . ASN A 1 260 ? 31.549 4.468 -12.172 1.00 95.50 260 ASN A CA 1
ATOM 2008 C C . ASN A 1 260 ? 30.771 5.559 -12.899 1.00 95.50 260 ASN A C 1
ATOM 2010 O O . ASN A 1 260 ? 30.642 5.470 -14.113 1.00 95.50 260 ASN A O 1
ATOM 2014 N N . TYR A 1 261 ? 30.329 6.597 -12.185 1.00 93.25 261 TYR A N 1
ATOM 2015 C CA . TYR A 1 261 ? 29.388 7.613 -12.676 1.00 93.25 261 TYR A CA 1
ATOM 2016 C C . TYR A 1 261 ? 27.976 7.063 -12.934 1.00 93.25 261 TYR A C 1
ATOM 2018 O O . TYR A 1 261 ? 27.728 5.866 -12.848 1.00 93.25 261 TYR A O 1
ATOM 2026 N N . GLY A 1 262 ? 27.022 7.959 -13.179 1.00 95.56 262 GLY A N 1
ATOM 2027 C CA . GLY A 1 262 ? 25.609 7.607 -13.292 1.00 95.56 262 GLY A CA 1
ATOM 2028 C C . GLY A 1 262 ? 25.163 7.061 -14.647 1.00 95.56 262 GLY A C 1
ATOM 2029 O O . GLY A 1 262 ? 25.923 6.983 -15.614 1.00 95.56 262 GLY A O 1
ATOM 2030 N N . ILE A 1 263 ? 23.873 6.744 -14.701 1.00 98.44 263 ILE A N 1
ATOM 2031 C CA . ILE A 1 263 ? 23.097 6.419 -15.894 1.00 98.44 263 ILE A CA 1
ATOM 2032 C C . ILE A 1 263 ? 22.238 7.638 -16.240 1.00 98.44 263 ILE A C 1
ATOM 2034 O O . ILE A 1 263 ? 21.583 8.204 -15.366 1.00 98.44 263 ILE A O 1
ATOM 2038 N N . VAL A 1 264 ? 22.212 8.042 -17.507 1.00 98.00 264 VAL A N 1
ATOM 2039 C CA . VAL A 1 264 ? 21.311 9.083 -18.017 1.00 98.00 264 VAL A CA 1
ATOM 2040 C C . VAL A 1 264 ? 20.419 8.460 -19.076 1.00 98.00 264 VAL A C 1
ATOM 2042 O O . VAL A 1 264 ? 20.897 8.105 -20.150 1.00 98.00 264 VAL A O 1
ATOM 2045 N N . ASN A 1 265 ? 19.129 8.335 -18.771 1.00 97.81 265 ASN A N 1
ATOM 2046 C CA . ASN A 1 265 ? 18.127 7.785 -19.669 1.00 97.81 265 ASN A CA 1
ATOM 2047 C C . ASN A 1 265 ? 17.272 8.893 -20.295 1.00 97.81 265 ASN A C 1
ATOM 2049 O O . ASN A 1 265 ? 16.624 9.660 -19.578 1.00 97.81 265 ASN A O 1
ATOM 2053 N N . LYS A 1 266 ? 17.209 8.922 -21.627 1.00 96.69 266 LYS A N 1
ATOM 2054 C CA . LYS A 1 266 ? 16.230 9.705 -22.399 1.00 96.69 266 LYS A CA 1
ATOM 2055 C C . LYS A 1 266 ? 15.359 8.826 -23.309 1.00 96.69 266 LYS A C 1
ATOM 2057 O O . LYS A 1 266 ? 14.596 9.359 -24.109 1.00 96.69 266 LYS A O 1
ATOM 2062 N N . ILE A 1 267 ? 15.480 7.503 -23.209 1.00 95.50 267 ILE A N 1
ATOM 2063 C CA . ILE A 1 267 ? 14.654 6.537 -23.931 1.00 95.50 267 ILE A CA 1
ATOM 2064 C C . ILE A 1 267 ? 13.373 6.304 -23.131 1.00 95.50 267 ILE A C 1
ATOM 2066 O O . ILE A 1 267 ? 13.419 5.914 -21.960 1.00 95.50 267 ILE A O 1
ATOM 2070 N N . ASP A 1 268 ? 12.222 6.534 -23.757 1.00 96.19 268 ASP A N 1
ATOM 2071 C CA . ASP A 1 268 ? 10.938 6.266 -23.116 1.00 96.19 268 ASP A CA 1
ATOM 2072 C C . ASP A 1 268 ? 10.686 4.760 -22.986 1.00 96.19 268 ASP A C 1
ATOM 2074 O O . ASP A 1 268 ? 10.898 3.989 -23.923 1.00 96.19 268 ASP A O 1
ATOM 2078 N N . GLY A 1 269 ? 10.266 4.335 -21.796 1.00 95.62 269 GLY A N 1
ATOM 2079 C CA . GLY A 1 269 ? 9.990 2.935 -21.483 1.00 95.62 269 GLY A CA 1
ATOM 2080 C C . GLY A 1 269 ? 11.227 2.058 -21.264 1.00 95.62 269 GLY A C 1
ATOM 2081 O O . GLY A 1 269 ? 11.070 0.837 -21.230 1.00 95.62 269 GLY A O 1
ATOM 2082 N N . LEU A 1 270 ? 12.430 2.635 -21.110 1.00 98.50 270 LEU A N 1
ATOM 2083 C CA . LEU A 1 270 ? 13.652 1.864 -20.845 1.00 98.50 270 LEU A CA 1
ATOM 2084 C C . LEU A 1 270 ? 13.478 0.999 -19.597 1.00 98.50 270 LEU A C 1
ATOM 2086 O O . LEU A 1 270 ? 13.107 1.507 -18.539 1.00 98.50 270 LEU A O 1
ATOM 2090 N N . THR A 1 271 ? 13.835 -0.279 -19.689 1.00 98.81 271 THR A N 1
ATOM 2091 C CA . THR A 1 271 ? 13.927 -1.157 -18.520 1.00 98.81 271 THR A CA 1
ATOM 2092 C C . THR A 1 271 ? 15.380 -1.339 -18.105 1.00 98.81 271 THR A C 1
ATOM 2094 O O . THR A 1 271 ? 16.190 -1.843 -18.868 1.00 98.81 271 THR A O 1
ATOM 2097 N N . ILE A 1 272 ? 15.730 -0.957 -16.883 1.00 98.81 272 ILE A N 1
ATOM 2098 C CA . ILE A 1 272 ? 17.023 -1.247 -16.265 1.00 98.81 272 ILE A CA 1
ATOM 2099 C C . ILE A 1 272 ? 16.871 -2.553 -15.483 1.00 98.81 272 ILE A C 1
ATOM 2101 O O . ILE A 1 272 ? 16.193 -2.590 -14.457 1.00 98.81 272 ILE A O 1
ATOM 2105 N N . ASN A 1 273 ? 17.482 -3.625 -15.978 1.00 98.69 273 ASN A N 1
ATOM 2106 C CA . ASN A 1 273 ? 17.461 -4.943 -15.358 1.00 98.69 273 ASN A CA 1
ATOM 2107 C C . ASN A 1 273 ? 18.777 -5.214 -14.616 1.00 98.69 273 ASN A C 1
ATOM 2109 O O . ASN A 1 273 ? 19.841 -5.349 -15.224 1.00 98.69 273 ASN A O 1
ATOM 2113 N N . VAL A 1 274 ? 18.701 -5.306 -13.294 1.00 98.56 274 VAL A N 1
ATOM 2114 C CA . VAL A 1 274 ? 19.842 -5.537 -12.409 1.00 98.56 274 VAL A CA 1
ATOM 2115 C C . VAL A 1 274 ? 20.029 -7.040 -12.242 1.00 98.56 274 VAL A C 1
ATOM 2117 O O . VAL A 1 274 ? 19.309 -7.703 -11.496 1.00 98.56 274 VAL A O 1
ATOM 2120 N N . VAL A 1 275 ? 20.990 -7.599 -12.972 1.00 98.12 275 VAL A N 1
ATOM 2121 C CA . VAL A 1 275 ? 21.199 -9.051 -13.018 1.00 98.12 275 VAL A CA 1
ATOM 2122 C C . VAL A 1 275 ? 21.999 -9.530 -11.811 1.00 98.12 275 VAL A C 1
ATOM 2124 O O . VAL A 1 275 ? 21.642 -10.528 -11.196 1.00 98.12 275 VAL A O 1
ATOM 2127 N N . ASN A 1 276 ? 23.059 -8.802 -11.456 1.00 97.69 276 ASN A N 1
ATOM 2128 C CA . ASN A 1 276 ? 23.906 -9.097 -10.302 1.00 97.69 276 ASN A CA 1
ATOM 2129 C C . ASN A 1 276 ? 23.915 -7.914 -9.337 1.00 97.69 276 ASN A C 1
ATOM 2131 O O . ASN A 1 276 ? 23.740 -6.768 -9.757 1.00 97.69 276 ASN A O 1
ATOM 2135 N N . ASP A 1 277 ? 24.216 -8.181 -8.065 1.00 98.50 277 ASP A N 1
ATOM 2136 C CA . ASP A 1 277 ? 24.519 -7.127 -7.097 1.00 98.50 277 ASP A CA 1
ATOM 2137 C C . ASP A 1 277 ? 25.594 -6.189 -7.660 1.00 98.50 277 ASP A C 1
ATOM 2139 O O . ASP A 1 277 ? 26.688 -6.623 -8.025 1.00 98.50 277 ASP A O 1
ATOM 2143 N N . SER A 1 278 ? 25.257 -4.907 -7.762 1.00 98.44 278 SER A N 1
ATOM 2144 C CA . SER A 1 278 ? 26.059 -3.915 -8.476 1.00 98.44 278 SER A CA 1
ATOM 2145 C C . SER A 1 278 ? 26.005 -2.571 -7.767 1.00 98.44 278 SER A C 1
ATOM 2147 O O . SER A 1 278 ? 24.980 -2.190 -7.200 1.00 98.44 278 SER A O 1
ATOM 2149 N N . THR A 1 279 ? 27.104 -1.821 -7.818 1.00 98.50 279 THR A N 1
ATOM 2150 C CA . THR A 1 279 ? 27.189 -0.477 -7.240 1.00 98.50 279 THR A CA 1
ATOM 2151 C C . THR A 1 279 ? 27.429 0.581 -8.312 1.00 98.50 279 THR A C 1
ATOM 2153 O O . THR A 1 279 ? 28.412 0.514 -9.046 1.00 98.50 279 THR A O 1
ATOM 2156 N N . ILE A 1 280 ? 26.589 1.615 -8.339 1.00 98.31 280 ILE A N 1
ATOM 2157 C CA . ILE A 1 280 ? 26.842 2.875 -9.040 1.00 98.31 280 ILE A CA 1
ATOM 2158 C C . ILE A 1 280 ? 27.616 3.802 -8.095 1.00 98.31 280 ILE A C 1
ATOM 2160 O O . ILE A 1 280 ? 27.079 4.309 -7.104 1.00 98.31 280 ILE A O 1
ATOM 2164 N N . LYS A 1 281 ? 28.897 4.017 -8.397 1.00 96.94 281 LYS A N 1
ATOM 2165 C CA . LYS A 1 281 ? 29.800 4.882 -7.627 1.00 96.94 281 LYS A CA 1
ATOM 2166 C C . LYS A 1 281 ? 29.791 6.283 -8.216 1.00 96.94 281 LYS A C 1
ATOM 2168 O O . LYS A 1 281 ? 30.289 6.507 -9.320 1.00 96.94 281 LYS A O 1
ATOM 2173 N N . LEU A 1 282 ? 29.232 7.230 -7.472 1.00 94.88 282 LEU A N 1
ATOM 2174 C CA . LEU A 1 282 ? 29.154 8.620 -7.899 1.00 94.88 282 LEU A CA 1
ATOM 2175 C C . LEU A 1 282 ? 30.477 9.355 -7.666 1.00 94.88 282 LEU A C 1
ATOM 2177 O O . LEU A 1 282 ? 31.168 9.146 -6.671 1.00 94.88 282 LEU A O 1
ATOM 2181 N N . GLY A 1 283 ? 30.817 10.219 -8.621 1.00 86.62 283 GLY A N 1
ATOM 2182 C CA . GLY A 1 283 ? 31.909 11.193 -8.538 1.00 86.62 283 GLY A CA 1
ATOM 2183 C C . GLY A 1 283 ? 31.409 12.618 -8.800 1.00 86.62 283 GLY A C 1
ATOM 2184 O O . GLY A 1 283 ? 32.150 13.439 -9.335 1.00 86.62 283 GLY A O 1
ATOM 2185 N N . GLY A 1 284 ? 30.136 12.872 -8.489 1.00 87.31 284 GLY A N 1
ATOM 2186 C CA . GLY A 1 284 ? 29.320 14.024 -8.865 1.00 87.31 284 GLY A CA 1
ATOM 2187 C C . GLY A 1 284 ? 28.095 13.619 -9.701 1.00 87.31 284 GLY A C 1
ATOM 2188 O O . GLY A 1 284 ? 28.162 12.691 -10.506 1.00 87.31 284 GLY A O 1
ATOM 2189 N N . GLY A 1 285 ? 26.973 14.334 -9.546 1.00 91.00 285 GLY A N 1
ATOM 2190 C CA . GLY A 1 285 ? 25.775 14.166 -10.384 1.00 91.00 285 GLY A CA 1
ATOM 2191 C C . GLY A 1 285 ? 24.689 13.259 -9.790 1.00 91.00 285 GLY A C 1
ATOM 2192 O O . GLY A 1 285 ? 24.372 13.362 -8.609 1.00 91.00 285 GLY A O 1
ATOM 2193 N N . THR A 1 286 ? 24.062 12.428 -10.630 1.00 95.69 286 THR A N 1
ATOM 2194 C CA . THR A 1 286 ? 22.940 11.537 -10.263 1.00 95.69 286 THR A CA 1
ATOM 2195 C C . THR A 1 286 ? 23.297 10.084 -10.585 1.00 95.69 286 THR A C 1
ATOM 2197 O O . THR A 1 286 ? 23.893 9.854 -11.631 1.00 95.69 286 THR A O 1
ATOM 2200 N N . GLY A 1 287 ? 22.906 9.116 -9.749 1.00 97.06 287 GLY A N 1
ATOM 2201 C CA . GLY A 1 287 ? 23.003 7.676 -10.034 1.00 97.06 287 GLY A CA 1
ATOM 2202 C C . GLY A 1 287 ? 22.187 7.232 -11.233 1.00 97.06 287 GLY A C 1
ATOM 2203 O O . GLY A 1 287 ? 22.753 6.668 -12.162 1.00 97.06 287 GLY A O 1
ATOM 2204 N N . ILE A 1 288 ? 20.891 7.529 -11.254 1.00 98.19 288 ILE A N 1
ATOM 2205 C CA . ILE A 1 288 ? 20.035 7.312 -12.425 1.00 98.19 288 ILE A CA 1
ATOM 2206 C C . ILE A 1 288 ? 19.237 8.581 -12.699 1.00 98.19 288 ILE A C 1
ATOM 2208 O O . ILE A 1 288 ? 18.365 8.953 -11.920 1.00 98.19 288 ILE A O 1
ATOM 2212 N N . SER A 1 289 ? 19.533 9.249 -13.807 1.00 97.19 289 SER A N 1
ATOM 2213 C CA . SER A 1 289 ? 18.787 10.402 -14.300 1.00 97.19 289 SER A CA 1
ATOM 2214 C C . SER A 1 289 ? 17.773 9.951 -15.345 1.00 97.19 289 SER A C 1
ATOM 2216 O O . SER A 1 289 ? 18.135 9.619 -16.471 1.00 97.19 289 SER A O 1
ATOM 2218 N N . CYS A 1 290 ? 16.500 9.948 -14.969 1.00 97.06 290 CYS A N 1
ATOM 2219 C CA . CYS A 1 290 ? 15.368 9.608 -15.821 1.00 97.06 290 CYS A CA 1
ATOM 2220 C C . CYS A 1 290 ? 14.791 10.888 -16.435 1.00 97.06 290 CYS A C 1
ATOM 2222 O O . CYS A 1 290 ? 14.229 11.718 -15.727 1.00 97.06 290 CYS A O 1
ATOM 2224 N N . GLN A 1 291 ? 14.936 11.062 -17.747 1.00 95.19 291 GLN A N 1
ATOM 2225 C CA . GLN A 1 291 ? 14.308 12.153 -18.512 1.00 95.19 291 GLN A CA 1
ATOM 2226 C C . GLN A 1 291 ? 13.125 11.665 -19.363 1.00 95.19 291 GLN A C 1
ATOM 2228 O O . GLN A 1 291 ? 12.495 12.458 -20.058 1.00 95.19 291 GLN A O 1
ATOM 2233 N N . ALA A 1 292 ? 12.845 10.365 -19.305 1.00 96.00 292 ALA A N 1
ATOM 2234 C CA . ALA A 1 292 ? 11.715 9.669 -19.904 1.00 96.00 292 ALA A CA 1
ATOM 2235 C C . ALA A 1 292 ? 11.291 8.528 -18.957 1.00 96.00 292 ALA A C 1
ATOM 2237 O O . ALA A 1 292 ? 11.956 8.309 -17.937 1.00 96.00 292 ALA A O 1
ATOM 2238 N N . ASN A 1 293 ? 10.183 7.832 -19.236 1.00 97.31 293 ASN A N 1
ATOM 2239 C CA . ASN A 1 293 ? 9.705 6.779 -18.338 1.00 97.31 293 ASN A CA 1
ATOM 2240 C C . ASN A 1 293 ? 10.741 5.654 -18.226 1.00 97.31 293 ASN A C 1
ATOM 2242 O O . ASN A 1 293 ? 11.213 5.142 -19.240 1.00 97.31 293 ASN A O 1
ATOM 2246 N N . THR A 1 294 ? 11.068 5.257 -16.999 1.00 98.50 294 THR A N 1
ATOM 2247 C CA . THR A 1 294 ? 12.105 4.258 -16.718 1.00 98.50 294 THR A CA 1
ATOM 2248 C C . THR A 1 294 ? 11.547 3.195 -15.786 1.00 98.50 294 THR A C 1
ATOM 2250 O O . THR A 1 294 ? 11.005 3.513 -14.726 1.00 98.50 294 THR A O 1
ATOM 2253 N N . ASN A 1 295 ? 11.729 1.933 -16.149 1.00 98.56 295 ASN A N 1
ATOM 2254 C CA . ASN A 1 295 ? 11.441 0.784 -15.303 1.00 98.56 295 ASN A CA 1
ATOM 2255 C C . ASN A 1 295 ? 12.748 0.262 -14.699 1.00 98.56 295 ASN A C 1
ATOM 2257 O O . ASN A 1 295 ? 13.772 0.245 -15.373 1.00 98.56 295 ASN A O 1
ATOM 2261 N N . ILE A 1 296 ? 12.730 -0.177 -13.446 1.00 98.69 296 ILE A N 1
ATOM 2262 C CA . ILE A 1 296 ? 13.863 -0.810 -12.771 1.00 98.69 296 ILE A CA 1
ATOM 2263 C C . ILE A 1 296 ? 13.379 -2.140 -12.200 1.00 98.69 296 ILE A C 1
ATOM 2265 O O . ILE A 1 296 ? 12.383 -2.187 -11.475 1.00 98.69 296 ILE A O 1
ATOM 2269 N N . THR A 1 297 ? 14.079 -3.215 -12.545 1.00 98.56 297 THR A N 1
ATOM 2270 C CA . THR A 1 297 ? 13.761 -4.587 -12.142 1.00 98.56 297 THR A CA 1
ATOM 2271 C C . THR A 1 297 ? 15.038 -5.405 -11.951 1.00 98.56 297 THR A C 1
ATOM 2273 O O . THR A 1 297 ? 16.136 -4.899 -12.185 1.00 98.56 297 THR A O 1
ATOM 2276 N N . GLY A 1 298 ? 14.904 -6.663 -11.542 1.00 96.69 298 GLY A N 1
ATOM 2277 C CA . GLY A 1 298 ? 16.000 -7.626 -11.483 1.00 96.69 298 GLY A CA 1
ATOM 2278 C C . GLY A 1 298 ? 16.257 -8.172 -10.082 1.00 96.69 298 GLY A C 1
ATOM 2279 O O . GLY A 1 298 ? 15.934 -7.549 -9.072 1.00 96.69 298 GLY A O 1
ATOM 2280 N N . GLU A 1 299 ? 16.833 -9.373 -10.030 1.00 93.62 299 GLU A N 1
ATOM 2281 C CA . GLU A 1 299 ? 17.094 -10.091 -8.776 1.00 93.62 299 GLU A CA 1
ATOM 2282 C C . GLU A 1 299 ? 18.281 -9.507 -7.994 1.00 93.62 299 GLU A C 1
ATOM 2284 O O . GLU A 1 299 ? 18.344 -9.650 -6.770 1.00 93.62 299 GLU A O 1
ATOM 2289 N N . GLY A 1 300 ? 19.211 -8.846 -8.691 1.00 96.75 300 GLY A N 1
ATOM 2290 C CA . GLY A 1 300 ? 20.371 -8.207 -8.086 1.00 96.75 300 GLY A CA 1
ATOM 2291 C C . GLY A 1 300 ? 20.016 -6.931 -7.323 1.00 96.75 300 GLY A C 1
ATOM 2292 O O . GLY A 1 300 ? 19.069 -6.212 -7.640 1.00 96.75 300 GLY A O 1
ATOM 2293 N N . THR A 1 301 ? 20.823 -6.619 -6.315 1.00 98.38 301 THR A N 1
ATOM 2294 C CA . THR A 1 301 ? 20.730 -5.371 -5.557 1.00 98.38 301 THR A CA 1
ATOM 2295 C C . THR A 1 301 ? 21.504 -4.266 -6.260 1.00 98.38 301 THR A C 1
ATOM 2297 O O . THR A 1 301 ? 22.721 -4.365 -6.427 1.00 98.38 301 THR A O 1
ATOM 2300 N N . LEU A 1 302 ? 20.832 -3.169 -6.608 1.00 98.56 302 LEU A N 1
ATOM 2301 C CA . LEU A 1 302 ? 21.484 -1.978 -7.145 1.00 98.56 302 LEU A CA 1
ATOM 2302 C C . LEU A 1 302 ? 21.743 -0.966 -6.034 1.00 98.56 302 LEU A C 1
ATOM 2304 O O . LEU A 1 302 ? 20.824 -0.326 -5.524 1.00 98.56 302 LEU A O 1
ATOM 2308 N N . SER A 1 303 ? 23.012 -0.804 -5.679 1.00 98.44 303 SER A N 1
ATOM 2309 C CA . SER A 1 303 ? 23.456 0.191 -4.708 1.00 98.44 303 SER A CA 1
ATOM 2310 C C . SER A 1 303 ? 23.927 1.462 -5.406 1.00 98.44 303 SER A C 1
ATOM 2312 O O . SER A 1 303 ? 24.658 1.402 -6.386 1.00 98.44 303 SER A O 1
ATOM 2314 N N . MET A 1 304 ? 23.573 2.631 -4.889 1.00 98.25 304 MET A N 1
ATOM 2315 C CA . MET A 1 304 ? 24.069 3.926 -5.353 1.00 98.25 304 MET A CA 1
ATOM 2316 C C . MET A 1 304 ? 24.766 4.609 -4.191 1.00 98.25 304 MET A C 1
ATOM 2318 O O . MET A 1 304 ? 24.162 4.817 -3.139 1.00 98.25 304 MET A O 1
ATOM 2322 N N . THR A 1 305 ? 26.039 4.946 -4.362 1.00 95.94 305 THR A N 1
ATOM 2323 C CA . THR A 1 305 ? 26.845 5.537 -3.289 1.00 95.94 305 THR A CA 1
ATOM 2324 C C . THR A 1 305 ? 27.486 6.830 -3.751 1.00 95.94 305 THR A C 1
ATOM 2326 O O . THR A 1 305 ? 28.155 6.845 -4.786 1.00 95.94 305 THR A O 1
ATOM 2329 N N . GLY A 1 306 ? 27.320 7.885 -2.958 1.00 91.62 306 GLY A N 1
ATOM 2330 C CA . GLY A 1 306 ? 27.926 9.193 -3.177 1.00 91.62 306 GLY A CA 1
ATOM 2331 C C . GLY A 1 306 ? 28.659 9.700 -1.938 1.00 91.62 306 GLY A C 1
ATOM 2332 O O . GLY A 1 306 ? 28.345 9.321 -0.811 1.00 91.62 306 GLY A O 1
ATOM 2333 N N . THR A 1 307 ? 29.656 10.557 -2.143 1.00 89.12 307 THR A N 1
ATOM 2334 C CA . THR A 1 307 ? 30.429 11.200 -1.065 1.00 89.12 307 THR A CA 1
ATOM 2335 C C . THR A 1 307 ? 30.108 12.683 -0.906 1.00 89.12 307 THR A C 1
ATOM 2337 O O . THR A 1 307 ? 30.592 13.314 0.033 1.00 89.12 307 THR A O 1
ATOM 2340 N N . TRP A 1 308 ? 29.328 13.259 -1.823 1.00 90.25 308 TRP A N 1
ATOM 2341 C CA . TRP A 1 308 ? 29.042 14.686 -1.880 1.00 90.25 308 TRP A CA 1
ATOM 2342 C C . TRP A 1 308 ? 27.570 14.981 -1.597 1.00 90.25 308 TRP A C 1
ATOM 2344 O O . TRP A 1 308 ? 26.658 14.282 -2.028 1.00 90.25 308 TRP A O 1
ATOM 2354 N N . ASN A 1 309 ? 27.331 16.104 -0.923 1.00 90.56 309 ASN A N 1
ATOM 2355 C CA . ASN A 1 309 ? 25.992 16.496 -0.479 1.00 90.56 309 ASN A CA 1
ATOM 2356 C C . ASN A 1 309 ? 25.039 16.904 -1.618 1.00 90.56 309 ASN A C 1
ATOM 2358 O O . ASN A 1 309 ? 23.843 16.993 -1.385 1.00 90.56 309 ASN A O 1
ATOM 2362 N N . TYR A 1 310 ? 25.547 17.167 -2.825 1.00 90.38 310 TYR A N 1
ATOM 2363 C CA . TYR A 1 310 ? 24.748 17.549 -3.999 1.00 90.38 310 TYR A CA 1
ATOM 2364 C C . TYR A 1 310 ? 24.485 16.376 -4.956 1.00 90.38 310 TYR A C 1
ATOM 2366 O O . TYR A 1 310 ? 23.962 16.585 -6.047 1.00 90.38 310 TYR A O 1
ATOM 2374 N N . GLU A 1 311 ? 24.889 15.157 -4.591 1.00 94.56 311 GLU A N 1
ATOM 2375 C CA . GLU A 1 311 ? 24.653 13.965 -5.403 1.00 94.56 311 GLU A CA 1
ATOM 2376 C C . GLU A 1 311 ? 23.262 13.388 -5.156 1.00 94.56 311 GLU A C 1
ATOM 2378 O O . GLU A 1 311 ? 22.818 13.288 -4.011 1.00 94.56 311 GLU A O 1
ATOM 2383 N N . TYR A 1 312 ? 22.608 12.962 -6.232 1.00 94.88 312 TYR A N 1
ATOM 2384 C CA . TYR A 1 312 ? 21.273 12.368 -6.211 1.00 94.88 312 TYR A CA 1
ATOM 2385 C C . TYR A 1 312 ? 21.369 10.862 -6.477 1.00 94.88 312 TYR A C 1
ATOM 2387 O O . TYR A 1 312 ? 22.160 10.431 -7.315 1.00 94.88 312 TYR A O 1
ATOM 2395 N N . GLY A 1 313 ? 20.558 10.049 -5.807 1.00 96.69 313 GLY A N 1
ATOM 2396 C CA . GLY A 1 313 ? 20.423 8.633 -6.144 1.00 96.69 313 GLY A CA 1
ATOM 2397 C C . GLY A 1 313 ? 19.708 8.473 -7.479 1.00 96.69 313 GLY A C 1
ATOM 2398 O O . GLY A 1 313 ? 20.318 8.121 -8.485 1.00 96.69 313 GLY A O 1
ATOM 2399 N N . VAL A 1 314 ? 18.423 8.822 -7.502 1.00 97.44 314 VAL A N 1
ATOM 2400 C CA . VAL A 1 314 ? 17.594 8.798 -8.715 1.00 97.44 314 VAL A CA 1
ATOM 2401 C C . VAL A 1 314 ? 16.962 10.167 -8.920 1.00 97.44 314 VAL A C 1
ATOM 2403 O O . VAL A 1 314 ? 16.440 10.760 -7.981 1.00 97.44 314 VAL A O 1
ATOM 2406 N N . SER A 1 315 ? 16.977 10.679 -10.142 1.00 95.38 315 SER A N 1
ATOM 2407 C CA . SER A 1 315 ? 16.237 11.883 -10.510 1.00 95.38 315 SER A CA 1
ATOM 2408 C C . SER A 1 315 ? 15.255 11.591 -11.634 1.00 95.38 315 SER A C 1
ATOM 2410 O O . SER A 1 315 ? 15.525 10.775 -12.509 1.00 95.38 315 SER A O 1
ATOM 2412 N N . SER A 1 316 ? 14.099 12.242 -11.585 1.00 94.38 316 SER A N 1
ATOM 2413 C CA . SER A 1 316 ? 13.017 12.144 -12.559 1.00 94.38 316 SER A CA 1
ATOM 2414 C C . SER A 1 316 ? 12.714 13.542 -13.090 1.00 94.38 316 SER A C 1
ATOM 2416 O O . SER A 1 316 ? 12.576 14.479 -12.304 1.00 94.38 316 SER A O 1
ATOM 2418 N N . TYR A 1 317 ? 12.623 13.689 -14.408 1.00 91.56 317 TYR A N 1
ATOM 2419 C CA . TYR A 1 317 ? 12.438 14.971 -15.089 1.00 91.56 317 TYR A CA 1
ATOM 2420 C C . TYR A 1 317 ? 11.352 14.878 -16.162 1.00 91.56 317 TYR A C 1
ATOM 2422 O O . TYR A 1 317 ? 11.041 13.803 -16.664 1.00 91.56 317 TYR A O 1
ATOM 2430 N N . SER A 1 318 ? 10.821 16.025 -16.580 1.00 89.12 318 SER A N 1
ATOM 2431 C CA . SER A 1 318 ? 9.869 16.154 -17.690 1.00 89.12 318 SER A CA 1
ATOM 2432 C C . SER A 1 318 ? 8.584 15.345 -17.483 1.00 89.12 318 SER A C 1
ATOM 2434 O O . SER A 1 318 ? 7.998 14.838 -18.438 1.00 89.12 318 SER A O 1
ATOM 2436 N N . GLY A 1 319 ? 8.150 15.199 -16.229 1.00 89.69 319 GLY A N 1
ATOM 2437 C CA . GLY A 1 319 ? 6.972 14.416 -15.860 1.00 89.69 319 GLY A CA 1
ATOM 2438 C C . GLY A 1 319 ? 7.138 12.907 -16.052 1.00 89.69 319 GLY A C 1
ATOM 2439 O O . GLY A 1 319 ? 6.137 12.198 -16.163 1.00 89.69 319 GLY A O 1
ATOM 2440 N N . SER A 1 320 ? 8.377 12.402 -16.110 1.00 94.00 320 SER A N 1
ATOM 2441 C CA . SER A 1 320 ? 8.627 10.969 -16.237 1.00 94.00 320 SER A CA 1
ATOM 2442 C C . SER A 1 320 ? 8.124 10.177 -15.029 1.00 94.00 320 SER A C 1
ATOM 2444 O O . SER A 1 320 ? 8.035 10.674 -13.900 1.00 94.00 320 SER A O 1
ATOM 2446 N N . THR A 1 321 ? 7.834 8.904 -15.281 1.00 95.69 321 THR A N 1
ATOM 2447 C CA . THR A 1 321 ? 7.535 7.907 -14.258 1.00 95.69 321 THR A CA 1
ATOM 2448 C C . THR A 1 321 ? 8.740 6.998 -14.039 1.00 95.69 321 THR A C 1
ATOM 2450 O O . THR A 1 321 ? 9.289 6.452 -14.995 1.00 95.69 321 THR A O 1
ATOM 2453 N N . VAL A 1 322 ? 9.120 6.800 -12.777 1.00 97.81 322 VAL A N 1
ATOM 2454 C CA . VAL A 1 322 ? 10.063 5.758 -12.360 1.00 97.81 322 VAL A CA 1
ATOM 2455 C C . VAL A 1 322 ? 9.263 4.601 -11.773 1.00 97.81 322 VAL A C 1
ATOM 2457 O O . VAL A 1 322 ? 8.628 4.755 -10.730 1.00 97.81 322 VAL A O 1
ATOM 2460 N N . ASN A 1 323 ? 9.274 3.453 -12.445 1.00 98.06 323 ASN A N 1
ATOM 2461 C CA . ASN A 1 323 ? 8.621 2.235 -11.975 1.00 98.06 323 ASN A CA 1
ATOM 2462 C C . ASN A 1 323 ? 9.665 1.277 -11.412 1.00 98.06 323 ASN A C 1
ATOM 2464 O O . ASN A 1 323 ? 10.602 0.913 -12.113 1.00 98.06 323 ASN A O 1
ATOM 2468 N N . ILE A 1 324 ? 9.508 0.856 -10.163 1.00 98.44 324 ILE A N 1
ATOM 2469 C CA . ILE A 1 324 ? 10.397 -0.109 -9.517 1.00 98.44 324 ILE A CA 1
ATOM 2470 C C . ILE A 1 324 ? 9.574 -1.353 -9.203 1.00 98.44 324 ILE A C 1
ATOM 2472 O O . ILE A 1 324 ? 8.668 -1.304 -8.370 1.00 98.44 324 ILE A O 1
ATOM 2476 N N . GLU A 1 325 ? 9.869 -2.461 -9.878 1.00 97.81 325 GLU A N 1
ATOM 2477 C CA . GLU A 1 325 ? 9.119 -3.709 -9.741 1.00 97.81 325 GLU A CA 1
ATOM 2478 C C . GLU A 1 325 ? 10.053 -4.911 -9.582 1.00 97.81 325 GLU A C 1
ATOM 2480 O O . GLU A 1 325 ? 10.937 -5.142 -10.406 1.00 97.81 325 GLU A O 1
ATOM 2485 N N . ASN A 1 326 ? 9.809 -5.709 -8.536 1.00 95.94 326 ASN A N 1
ATOM 2486 C CA . ASN A 1 326 ? 10.619 -6.872 -8.165 1.00 95.94 326 ASN A CA 1
ATOM 2487 C C . ASN A 1 326 ? 12.126 -6.562 -8.107 1.00 95.94 326 ASN A C 1
ATOM 2489 O O . ASN A 1 326 ? 12.925 -7.338 -8.620 1.00 95.94 326 ASN A O 1
ATOM 2493 N N . ALA A 1 327 ? 12.498 -5.420 -7.522 1.00 97.38 327 ALA A N 1
ATOM 2494 C CA . ALA A 1 327 ? 13.882 -4.957 -7.452 1.00 97.38 327 ALA A CA 1
ATOM 2495 C C . ALA A 1 327 ? 14.319 -4.660 -6.014 1.00 97.38 327 ALA A C 1
ATOM 2497 O O . ALA A 1 327 ? 13.503 -4.312 -5.155 1.00 97.38 327 ALA A O 1
ATOM 2498 N N . ASN A 1 328 ? 15.631 -4.720 -5.783 1.00 97.38 328 ASN A N 1
ATOM 2499 C CA . ASN A 1 328 ? 16.261 -4.280 -4.542 1.00 97.38 328 ASN A CA 1
ATOM 2500 C C . ASN A 1 328 ? 17.160 -3.075 -4.835 1.00 97.38 328 ASN A C 1
ATOM 2502 O O . ASN A 1 328 ? 18.153 -3.195 -5.552 1.00 97.38 328 ASN A O 1
ATOM 2506 N N . ILE A 1 329 ? 16.824 -1.909 -4.288 1.00 98.44 329 ILE A N 1
ATOM 2507 C CA . ILE A 1 329 ? 17.566 -0.667 -4.518 1.00 98.44 329 ILE A CA 1
ATOM 2508 C C . ILE A 1 329 ? 18.044 -0.100 -3.188 1.00 98.44 329 ILE A C 1
ATOM 2510 O O . ILE A 1 329 ? 17.263 0.070 -2.257 1.00 98.44 329 ILE A O 1
ATOM 2514 N N . ILE A 1 330 ? 19.328 0.239 -3.113 1.00 98.44 330 ILE A N 1
ATOM 2515 C CA . ILE A 1 330 ? 19.928 0.905 -1.959 1.00 98.44 330 ILE A CA 1
ATOM 2516 C C . ILE A 1 330 ? 20.517 2.234 -2.424 1.00 98.44 330 ILE A C 1
ATOM 2518 O O . ILE A 1 330 ? 21.316 2.271 -3.352 1.00 98.44 330 ILE A O 1
ATOM 2522 N N . ILE A 1 331 ? 20.163 3.337 -1.777 1.00 98.25 331 ILE A N 1
ATOM 2523 C CA . ILE A 1 331 ? 20.636 4.678 -2.122 1.00 98.25 331 ILE A CA 1
ATOM 2524 C C . ILE A 1 331 ? 21.278 5.303 -0.887 1.00 98.25 331 ILE A C 1
ATOM 2526 O O . ILE A 1 331 ? 20.608 5.541 0.109 1.00 98.25 331 ILE A O 1
ATOM 2530 N N . ASN A 1 332 ? 22.573 5.596 -0.958 1.00 96.81 332 ASN A N 1
ATOM 2531 C CA . ASN A 1 332 ? 23.338 6.272 0.087 1.00 96.81 332 ASN A CA 1
ATOM 2532 C C . ASN A 1 332 ? 24.078 7.471 -0.525 1.00 96.81 332 ASN A C 1
ATOM 2534 O O . ASN A 1 332 ? 25.242 7.372 -0.921 1.00 96.81 332 ASN A O 1
ATOM 2538 N N . THR A 1 333 ? 23.384 8.599 -0.646 1.00 96.38 333 THR A N 1
ATOM 2539 C CA . THR A 1 333 ? 23.818 9.793 -1.397 1.00 96.38 333 THR A CA 1
ATOM 2540 C C . THR A 1 333 ? 23.443 11.078 -0.647 1.00 96.38 333 THR A C 1
ATOM 2542 O O . THR A 1 333 ? 22.818 11.029 0.411 1.00 96.38 333 THR A O 1
ATOM 2545 N N . GLY A 1 334 ? 23.826 12.254 -1.160 1.00 94.75 334 GLY A N 1
ATOM 2546 C CA . GLY A 1 334 ? 23.406 13.541 -0.585 1.00 94.75 334 GLY A CA 1
ATOM 2547 C C . GLY A 1 334 ? 21.882 13.709 -0.559 1.00 94.75 334 GLY A C 1
ATOM 2548 O O . GLY A 1 334 ? 21.302 14.073 0.464 1.00 94.75 334 GLY A O 1
ATOM 2549 N N . HIS A 1 335 ? 21.243 13.364 -1.673 1.00 94.12 335 HIS A N 1
ATOM 2550 C CA . HIS A 1 335 ? 19.801 13.348 -1.895 1.00 94.12 335 HIS A CA 1
ATOM 2551 C C . HIS A 1 335 ? 19.372 11.972 -2.408 1.00 94.12 335 HIS A C 1
ATOM 2553 O O . HIS A 1 335 ? 20.092 11.370 -3.202 1.00 94.12 335 HIS A O 1
ATOM 2559 N N . GLY A 1 336 ? 18.201 11.486 -1.997 1.00 95.81 336 GLY A N 1
ATOM 2560 C CA . GLY A 1 336 ? 17.697 10.174 -2.401 1.00 95.81 336 GLY A CA 1
ATOM 2561 C C . GLY A 1 336 ? 17.115 10.164 -3.817 1.00 95.81 336 GLY A C 1
ATOM 2562 O O . GLY A 1 336 ? 17.845 10.175 -4.807 1.00 95.81 336 GLY A O 1
ATOM 2563 N N . MET A 1 337 ? 15.787 10.139 -3.906 1.00 95.94 337 MET A N 1
ATOM 2564 C CA . MET A 1 337 ? 15.018 10.227 -5.144 1.00 95.94 337 MET A CA 1
ATOM 2565 C C . MET A 1 337 ? 14.387 11.616 -5.284 1.00 95.94 337 MET A C 1
ATOM 2567 O O . MET A 1 337 ? 13.776 12.114 -4.340 1.00 95.94 337 MET A O 1
ATOM 2571 N N . LEU A 1 338 ? 14.509 12.245 -6.450 1.00 92.69 338 LEU A N 1
ATOM 2572 C CA . LEU A 1 338 ? 14.077 13.630 -6.660 1.00 92.69 338 LEU A CA 1
ATOM 2573 C C . LEU A 1 338 ? 13.310 13.805 -7.977 1.00 92.69 338 LEU A C 1
ATOM 2575 O O . LEU A 1 338 ? 13.634 13.171 -8.976 1.00 92.69 338 LEU A O 1
ATOM 2579 N N . GLY A 1 339 ? 12.317 14.690 -7.980 1.00 88.31 339 GLY A N 1
ATOM 2580 C CA . GLY A 1 339 ? 11.626 15.180 -9.176 1.00 88.31 339 GLY A CA 1
ATOM 2581 C C . GLY A 1 339 ? 12.008 16.609 -9.515 1.00 88.31 339 GLY A C 1
ATOM 2582 O O . GLY A 1 339 ? 12.607 17.323 -8.705 1.00 88.31 339 GLY A O 1
ATOM 2583 N N . ASP A 1 340 ? 11.660 17.039 -10.720 1.00 82.25 340 ASP A N 1
ATOM 2584 C CA . ASP A 1 340 ? 11.837 18.432 -11.107 1.00 82.25 340 ASP A CA 1
ATOM 2585 C C . ASP A 1 340 ? 10.798 19.376 -10.470 1.00 82.25 340 ASP A C 1
ATOM 2587 O O . ASP A 1 340 ? 9.784 18.953 -9.924 1.00 82.25 340 ASP A O 1
ATOM 2591 N N . ASN A 1 341 ? 11.082 20.684 -10.504 1.00 81.19 341 ASN A N 1
ATOM 2592 C CA . ASN A 1 341 ? 10.224 21.712 -9.894 1.00 81.19 341 ASN A CA 1
ATOM 2593 C C . ASN A 1 341 ? 9.166 22.276 -10.871 1.00 81.19 341 ASN A C 1
ATOM 2595 O O . ASN A 1 341 ? 8.720 23.412 -10.703 1.00 81.19 341 ASN A O 1
ATOM 2599 N N . TYR A 1 342 ? 8.880 21.598 -11.986 1.00 83.31 342 TYR A N 1
ATOM 2600 C CA . TYR A 1 342 ? 8.079 22.185 -13.070 1.00 83.31 342 TYR A CA 1
ATOM 2601 C C . TYR A 1 342 ? 6.967 21.264 -13.560 1.00 83.31 342 TYR A C 1
ATOM 2603 O O . TYR A 1 342 ? 5.894 21.740 -13.934 1.00 83.31 342 TYR A O 1
ATOM 2611 N N . THR A 1 343 ? 7.217 19.960 -13.573 1.00 88.50 343 THR A N 1
ATOM 2612 C CA . THR A 1 343 ? 6.343 18.933 -14.121 1.00 88.50 343 THR A CA 1
ATOM 2613 C C . THR A 1 343 ? 6.186 17.778 -13.128 1.00 88.50 343 THR A C 1
ATOM 2615 O O . THR A 1 343 ? 7.183 17.196 -12.699 1.00 88.50 343 THR A O 1
ATOM 2618 N N . PRO A 1 344 ? 4.942 17.411 -12.763 1.00 90.00 344 PRO A N 1
ATOM 2619 C CA . PRO A 1 344 ? 4.693 16.361 -11.781 1.00 90.00 344 PRO A CA 1
ATOM 2620 C C . PRO A 1 344 ? 5.315 15.027 -12.203 1.00 90.00 344 PRO A C 1
ATOM 2622 O O . PRO A 1 344 ? 4.894 14.426 -13.190 1.00 90.00 344 PRO A O 1
ATOM 2625 N N . CYS A 1 345 ? 6.293 14.552 -11.437 1.00 92.31 345 CYS A N 1
ATOM 2626 C CA . CYS A 1 345 ? 6.899 13.236 -11.629 1.00 92.31 345 CYS A CA 1
ATOM 2627 C C . CYS A 1 345 ? 6.161 12.163 -10.820 1.00 92.31 345 CYS A C 1
ATOM 2629 O O . CYS A 1 345 ? 5.476 12.455 -9.832 1.00 92.31 345 CYS A O 1
ATOM 2631 N N . LYS A 1 346 ? 6.319 10.901 -11.218 1.00 94.44 346 LYS A N 1
ATOM 2632 C CA . LYS A 1 346 ? 5.662 9.772 -10.555 1.00 94.44 346 LYS A CA 1
ATOM 2633 C C . LYS A 1 346 ? 6.662 8.687 -10.182 1.00 94.44 346 LYS A C 1
ATOM 2635 O O . LYS A 1 346 ? 7.533 8.334 -10.969 1.00 94.44 346 LYS A O 1
ATOM 2640 N N . LEU A 1 347 ? 6.486 8.125 -8.993 1.00 96.25 347 LEU A N 1
ATOM 2641 C CA . LEU A 1 347 ? 7.146 6.904 -8.556 1.00 96.25 347 LEU A CA 1
ATOM 2642 C C . LEU A 1 347 ? 6.100 5.830 -8.323 1.00 96.25 347 LEU A C 1
ATOM 2644 O O . LEU A 1 347 ? 5.155 6.045 -7.564 1.00 96.25 347 LEU A O 1
ATOM 2648 N N . THR A 1 348 ? 6.302 4.671 -8.936 1.00 96.31 348 THR A N 1
ATOM 2649 C CA . THR A 1 348 ? 5.583 3.454 -8.573 1.00 96.31 348 THR A CA 1
ATOM 2650 C C . THR A 1 348 ? 6.559 2.439 -7.999 1.00 96.31 348 THR A C 1
ATOM 2652 O O . THR A 1 348 ? 7.670 2.277 -8.504 1.00 96.31 348 THR A O 1
ATOM 2655 N N . VAL A 1 349 ? 6.163 1.776 -6.917 1.00 96.25 349 VAL A N 1
ATOM 2656 C CA . VAL A 1 349 ? 6.965 0.726 -6.285 1.00 96.25 349 VAL A CA 1
ATOM 2657 C C . VAL A 1 349 ? 6.088 -0.488 -6.064 1.00 96.25 349 VAL A C 1
ATOM 2659 O O . VAL A 1 349 ? 5.043 -0.379 -5.418 1.00 96.25 349 VAL A O 1
ATOM 2662 N N . LYS A 1 350 ? 6.519 -1.638 -6.580 1.00 94.19 350 LYS A N 1
ATOM 2663 C CA . LYS A 1 350 ? 5.778 -2.890 -6.489 1.00 94.19 350 LYS A CA 1
ATOM 2664 C C . LYS A 1 350 ? 6.655 -4.059 -6.076 1.00 94.19 350 LYS A C 1
ATOM 2666 O O . LYS A 1 350 ? 7.666 -4.325 -6.725 1.00 94.19 350 LYS A O 1
ATOM 2671 N N . ASN A 1 351 ? 6.252 -4.763 -5.015 1.00 91.69 351 ASN A N 1
ATOM 2672 C CA . ASN A 1 351 ? 6.939 -5.952 -4.485 1.00 91.69 351 ASN A CA 1
ATOM 2673 C C . ASN A 1 351 ? 8.481 -5.800 -4.477 1.00 91.69 351 ASN A C 1
ATOM 2675 O O . ASN A 1 351 ? 9.212 -6.683 -4.913 1.00 91.69 351 ASN A O 1
ATOM 2679 N N . SER A 1 352 ? 8.965 -4.636 -4.044 1.00 95.62 352 SER A N 1
ATOM 2680 C CA . SER A 1 352 ? 10.372 -4.232 -4.123 1.00 95.62 352 SER A CA 1
ATOM 2681 C C . SER A 1 352 ? 10.867 -3.734 -2.774 1.00 95.62 352 SER A C 1
ATOM 2683 O O . SER A 1 352 ? 10.076 -3.274 -1.944 1.00 95.62 352 SER A O 1
ATOM 2685 N N . ILE A 1 353 ? 12.179 -3.811 -2.572 1.00 95.56 353 ILE A N 1
ATOM 2686 C CA . ILE A 1 353 ? 12.859 -3.226 -1.420 1.00 95.56 353 ILE A CA 1
ATOM 2687 C C . ILE A 1 353 ? 13.590 -1.978 -1.898 1.00 95.56 353 ILE A C 1
ATOM 2689 O O . ILE A 1 353 ? 14.392 -2.036 -2.828 1.00 95.56 353 ILE A O 1
ATOM 2693 N N . ILE A 1 354 ? 13.323 -0.847 -1.255 1.00 97.69 354 ILE A N 1
ATOM 2694 C CA . ILE A 1 354 ? 14.054 0.395 -1.490 1.00 97.69 354 ILE A CA 1
ATOM 2695 C C . ILE A 1 354 ? 14.548 0.901 -0.145 1.00 97.69 354 ILE A C 1
ATOM 2697 O O . ILE A 1 354 ? 13.743 1.207 0.729 1.00 97.69 354 ILE A O 1
ATOM 2701 N N . ASP A 1 355 ? 15.860 1.009 0.014 1.00 97.94 355 ASP A N 1
ATOM 2702 C CA . ASP A 1 355 ? 16.486 1.561 1.206 1.00 97.94 355 ASP A CA 1
ATOM 2703 C C . ASP A 1 355 ? 17.274 2.832 0.862 1.00 97.94 355 ASP A C 1
ATOM 2705 O O . ASP A 1 355 ? 18.322 2.778 0.226 1.00 97.94 355 ASP A O 1
ATOM 2709 N N . ILE A 1 356 ? 16.774 3.990 1.291 1.00 98.19 356 ILE A N 1
ATOM 2710 C CA . ILE A 1 356 ? 17.326 5.304 0.965 1.00 98.19 356 ILE A CA 1
ATOM 2711 C C . ILE A 1 356 ? 17.819 5.997 2.228 1.00 98.19 356 ILE A C 1
ATOM 2713 O O . ILE A 1 356 ? 17.026 6.317 3.109 1.00 98.19 356 ILE A O 1
ATOM 2717 N N . THR A 1 357 ? 19.101 6.340 2.268 1.00 96.50 357 THR A N 1
ATOM 2718 C CA . THR A 1 357 ? 19.699 7.259 3.238 1.00 96.50 357 THR A CA 1
ATOM 2719 C C . THR A 1 357 ? 20.233 8.491 2.503 1.00 96.50 357 THR A C 1
ATOM 2721 O O . THR A 1 357 ? 21.210 8.403 1.759 1.00 96.50 357 THR A O 1
ATOM 2724 N N . ALA A 1 358 ? 19.607 9.646 2.724 1.00 94.75 358 ALA A N 1
ATOM 2725 C CA . ALA A 1 358 ? 20.006 10.937 2.174 1.00 94.75 358 ALA A CA 1
ATOM 2726 C C . ALA A 1 358 ? 20.728 11.774 3.244 1.00 94.75 358 ALA A C 1
ATOM 2728 O O . ALA A 1 358 ? 20.153 12.093 4.281 1.00 94.75 358 ALA A O 1
ATOM 2729 N N . SER A 1 359 ? 21.999 12.120 3.022 1.00 91.88 359 SER A N 1
ATOM 2730 C CA . SER A 1 359 ? 22.836 12.776 4.044 1.00 91.88 359 SER A CA 1
ATOM 2731 C C . SER A 1 359 ? 22.661 14.296 4.147 1.00 91.88 359 SER A C 1
ATOM 2733 O O . SER A 1 359 ? 23.033 14.887 5.162 1.00 91.88 359 SER A O 1
ATOM 2735 N N . ALA A 1 360 ? 22.120 14.944 3.114 1.00 88.44 360 ALA A N 1
ATOM 2736 C CA . ALA A 1 360 ? 21.991 16.401 3.034 1.00 88.44 360 ALA A CA 1
ATOM 2737 C C . ALA A 1 360 ? 20.596 16.885 2.611 1.00 88.44 360 ALA A C 1
ATOM 2739 O O . ALA A 1 360 ? 20.279 18.062 2.794 1.00 88.44 360 ALA A O 1
ATOM 2740 N N . GLY A 1 361 ? 19.759 16.001 2.067 1.00 85.50 361 GLY A N 1
ATOM 2741 C CA . GLY A 1 361 ? 18.411 16.323 1.621 1.00 85.50 361 GLY A CA 1
ATOM 2742 C C . GLY A 1 361 ? 17.384 15.249 1.951 1.00 85.50 361 GLY A C 1
ATOM 2743 O O . GLY A 1 361 ? 17.588 14.395 2.805 1.00 85.50 361 GLY A O 1
ATOM 2744 N N . SER A 1 362 ? 16.248 15.325 1.274 1.00 91.56 362 SER A N 1
ATOM 2745 C CA . SER A 1 362 ? 15.156 14.360 1.362 1.00 91.56 362 SER A CA 1
ATOM 2746 C C . SER A 1 362 ? 15.519 13.020 0.722 1.00 91.56 362 SER A C 1
ATOM 2748 O O . SER A 1 362 ? 16.233 12.945 -0.284 1.00 91.56 362 SER A O 1
ATOM 2750 N N . ALA A 1 363 ? 14.969 11.951 1.290 1.00 94.81 363 ALA A N 1
ATOM 2751 C CA . ALA A 1 363 ? 15.018 10.620 0.714 1.00 94.81 363 ALA A CA 1
ATOM 2752 C C . ALA A 1 363 ? 14.102 10.492 -0.513 1.00 94.81 363 ALA A C 1
ATOM 2754 O O . ALA A 1 363 ? 14.495 9.843 -1.474 1.00 94.81 363 ALA A O 1
ATOM 2755 N N . ILE A 1 364 ? 12.914 11.114 -0.520 1.00 94.94 364 ILE A N 1
ATOM 2756 C CA . ILE A 1 364 ? 12.034 11.183 -1.701 1.00 94.94 364 ILE A CA 1
ATOM 2757 C C . ILE A 1 364 ? 11.376 12.568 -1.789 1.00 94.94 364 ILE A C 1
ATOM 2759 O O . ILE A 1 364 ? 10.705 12.989 -0.842 1.00 94.94 364 ILE A O 1
ATOM 2763 N N . ASP A 1 365 ? 11.554 13.261 -2.918 1.00 93.06 365 ASP A N 1
ATOM 2764 C CA . ASP A 1 365 ? 11.077 14.634 -3.138 1.00 93.06 365 ASP A CA 1
ATOM 2765 C C . ASP A 1 365 ? 10.746 14.931 -4.610 1.00 93.06 365 ASP A C 1
ATOM 2767 O O . ASP A 1 365 ? 11.560 15.501 -5.337 1.00 93.06 365 ASP A O 1
ATOM 2771 N N . PHE A 1 366 ? 9.548 14.537 -5.064 1.00 89.62 366 PHE A N 1
ATOM 2772 C CA . PHE A 1 366 ? 9.106 14.787 -6.446 1.00 89.62 366 PHE A CA 1
ATOM 2773 C C . PHE A 1 366 ? 8.493 16.167 -6.701 1.00 89.62 366 PHE A C 1
ATOM 2775 O O . PHE A 1 366 ? 8.378 16.536 -7.864 1.00 89.62 366 PHE A O 1
ATOM 2782 N N . LYS A 1 367 ? 8.150 16.924 -5.645 1.00 82.56 367 LYS A N 1
ATOM 2783 C CA . LYS A 1 367 ? 7.569 18.286 -5.688 1.00 82.56 367 LYS A CA 1
ATOM 2784 C C . LYS A 1 367 ? 6.342 18.440 -6.601 1.00 82.56 367 LYS A C 1
ATOM 2786 O O . LYS A 1 367 ? 5.833 17.482 -7.165 1.00 82.56 367 LYS A O 1
ATOM 2791 N N . ASP A 1 368 ? 5.772 19.649 -6.620 1.00 79.38 368 ASP A N 1
ATOM 2792 C CA . ASP A 1 368 ? 4.782 20.158 -7.591 1.00 79.38 368 ASP A CA 1
ATOM 2793 C C . ASP A 1 368 ? 3.678 19.195 -8.066 1.00 79.38 368 ASP A C 1
ATOM 2795 O O . ASP A 1 368 ? 3.310 19.159 -9.235 1.00 79.38 368 ASP A O 1
ATOM 2799 N N . GLY A 1 369 ? 3.076 18.450 -7.135 1.00 80.75 369 GLY A N 1
ATOM 2800 C CA . GLY A 1 369 ? 1.962 17.545 -7.441 1.00 80.75 369 GLY A CA 1
ATOM 2801 C C . GLY A 1 369 ? 2.390 16.164 -7.935 1.00 80.75 369 GLY A C 1
ATOM 2802 O O . GLY A 1 369 ? 1.544 15.408 -8.409 1.00 80.75 369 GLY A O 1
ATOM 2803 N N . GLY A 1 370 ? 3.673 15.824 -7.798 1.00 88.81 370 GLY A N 1
ATOM 2804 C CA . GLY A 1 370 ? 4.181 14.480 -8.009 1.00 88.81 370 GLY A CA 1
ATOM 2805 C C . GLY A 1 370 ? 3.482 13.446 -7.126 1.00 88.81 370 GLY A C 1
ATOM 2806 O O . GLY A 1 370 ? 2.843 13.768 -6.117 1.00 88.81 370 GLY A O 1
ATOM 2807 N N . THR A 1 371 ? 3.584 12.181 -7.519 1.00 91.69 371 THR A N 1
ATOM 2808 C CA . THR A 1 371 ? 2.854 11.080 -6.878 1.00 91.69 371 THR A CA 1
ATOM 2809 C C . THR A 1 371 ? 3.774 9.922 -6.532 1.00 91.69 371 THR A C 1
ATOM 2811 O O . THR A 1 371 ? 4.738 9.633 -7.238 1.00 91.69 371 THR A O 1
ATOM 2814 N N . ILE A 1 372 ? 3.469 9.271 -5.413 1.00 93.75 372 ILE A N 1
ATOM 2815 C CA . ILE A 1 372 ? 4.117 8.040 -4.973 1.00 93.75 372 ILE A CA 1
ATOM 2816 C C . ILE A 1 372 ? 3.004 7.008 -4.841 1.00 93.75 372 ILE A C 1
ATOM 2818 O O . ILE A 1 372 ? 2.078 7.194 -4.052 1.00 93.75 372 ILE A O 1
ATOM 2822 N N . GLU A 1 373 ? 3.088 5.945 -5.627 1.00 92.62 373 GLU A N 1
ATOM 2823 C CA . GLU A 1 373 ? 2.159 4.822 -5.598 1.00 92.62 373 GLU A CA 1
ATOM 2824 C C . GLU A 1 373 ? 2.904 3.572 -5.147 1.00 92.62 373 GLU A C 1
ATOM 2826 O O . GLU A 1 373 ? 3.879 3.151 -5.765 1.00 92.62 373 GLU A O 1
ATOM 2831 N N . LEU A 1 374 ? 2.439 2.973 -4.057 1.00 90.25 374 LEU A N 1
ATOM 2832 C CA . LEU A 1 374 ? 3.010 1.750 -3.509 1.00 90.25 374 LEU A CA 1
ATOM 2833 C C . LEU A 1 374 ? 1.992 0.627 -3.720 1.00 90.25 374 LEU A C 1
ATOM 2835 O O . LEU A 1 374 ? 0.822 0.785 -3.374 1.00 90.25 374 LEU A O 1
ATOM 2839 N N . GLN A 1 375 ? 2.423 -0.477 -4.324 1.00 89.25 375 GLN A N 1
ATOM 2840 C CA . GLN A 1 375 ? 1.599 -1.649 -4.620 1.00 89.25 375 GLN A CA 1
ATOM 2841 C C . GLN A 1 375 ? 2.255 -2.874 -3.988 1.00 89.25 375 GLN A C 1
ATOM 2843 O O . GLN A 1 375 ? 3.391 -3.201 -4.312 1.00 89.25 375 GLN A O 1
ATOM 2848 N N . GLU A 1 376 ? 1.575 -3.556 -3.067 1.00 86.62 376 GLU A N 1
ATOM 2849 C CA . GLU A 1 376 ? 2.200 -4.637 -2.281 1.00 86.62 376 GLU A CA 1
ATOM 2850 C C . GLU A 1 376 ? 3.500 -4.201 -1.575 1.00 86.62 376 GLU A C 1
ATOM 2852 O O . GLU A 1 376 ? 4.403 -5.006 -1.343 1.00 86.62 376 GLU A O 1
ATOM 2857 N N . CYS A 1 377 ? 3.604 -2.914 -1.249 1.00 88.75 377 CYS A N 1
ATOM 2858 C CA . CYS A 1 377 ? 4.733 -2.288 -0.583 1.00 88.75 377 CYS A CA 1
ATOM 2859 C C . CYS A 1 377 ? 4.214 -1.216 0.366 1.00 88.75 377 CYS A C 1
ATOM 2861 O O . CYS A 1 377 ? 3.204 -0.573 0.079 1.00 88.75 377 CYS A O 1
ATOM 2863 N N . ALA A 1 378 ? 4.959 -0.927 1.431 1.00 85.81 378 ALA A N 1
ATOM 2864 C CA . ALA A 1 378 ? 4.896 0.413 1.999 1.00 85.81 378 ALA A CA 1
ATOM 2865 C C . ALA A 1 378 ? 6.156 0.816 2.753 1.00 85.81 378 ALA A C 1
ATOM 2867 O O . ALA A 1 378 ? 7.085 0.032 2.943 1.00 85.81 378 ALA A O 1
ATOM 2868 N N . ILE A 1 379 ? 6.153 2.076 3.178 1.00 89.06 379 ILE A N 1
ATOM 2869 C CA . ILE A 1 379 ? 7.230 2.681 3.944 1.00 89.06 379 ILE A CA 1
ATOM 2870 C C . ILE A 1 379 ? 7.239 2.078 5.355 1.00 89.06 379 ILE A C 1
ATOM 2872 O O . ILE A 1 379 ? 6.279 2.237 6.108 1.00 89.06 379 ILE A O 1
ATOM 2876 N N . THR A 1 380 ? 8.317 1.388 5.716 1.00 88.12 380 THR A N 1
ATOM 2877 C CA . THR A 1 380 ? 8.548 0.826 7.056 1.00 88.12 380 THR A CA 1
ATOM 2878 C C . THR A 1 380 ? 9.441 1.720 7.907 1.00 88.12 380 THR A C 1
ATOM 2880 O O . THR A 1 380 ? 9.355 1.691 9.135 1.00 88.12 380 THR A O 1
ATOM 2883 N N . THR A 1 381 ? 10.245 2.580 7.274 1.00 90.50 381 THR A N 1
ATOM 2884 C CA . THR A 1 381 ? 11.006 3.634 7.954 1.00 90.50 381 THR A CA 1
ATOM 2885 C C . THR A 1 381 ? 10.834 4.960 7.217 1.00 90.50 381 THR A C 1
ATOM 2887 O O . THR A 1 381 ? 11.086 4.985 6.018 1.00 90.50 381 THR A O 1
ATOM 2890 N N . PRO A 1 382 ? 10.438 6.046 7.902 1.00 90.44 382 PRO A N 1
ATOM 2891 C CA . PRO A 1 382 ? 9.952 6.053 9.280 1.00 90.44 382 PRO A CA 1
ATOM 2892 C C . PRO A 1 382 ? 8.595 5.330 9.379 1.00 90.44 382 PRO A C 1
ATOM 2894 O O . PRO A 1 382 ? 7.755 5.441 8.492 1.00 90.44 382 PRO A O 1
ATOM 2897 N N . ALA A 1 383 ? 8.342 4.619 10.483 1.00 77.31 383 ALA A N 1
ATOM 2898 C CA . ALA A 1 383 ? 7.127 3.805 10.674 1.00 77.31 383 ALA A CA 1
ATOM 2899 C C . ALA A 1 383 ? 5.804 4.608 10.674 1.00 77.31 383 ALA A C 1
ATOM 2901 O O . ALA A 1 383 ? 4.716 4.052 10.789 1.00 77.31 383 ALA A O 1
ATOM 2902 N N . SER A 1 384 ? 5.876 5.937 10.616 1.00 80.00 384 SER A N 1
ATOM 2903 C CA . SER A 1 384 ? 4.726 6.840 10.529 1.00 80.00 384 SER A CA 1
ATOM 2904 C C . SER A 1 384 ? 4.962 7.934 9.493 1.00 80.00 384 SER A C 1
ATOM 2906 O O . SER A 1 384 ? 4.564 9.077 9.707 1.00 80.00 384 SER A O 1
ATOM 2908 N N . ALA A 1 385 ? 5.644 7.586 8.402 1.00 86.94 385 ALA A N 1
ATOM 2909 C CA . ALA A 1 385 ? 5.888 8.499 7.302 1.00 86.94 385 ALA A CA 1
ATOM 2910 C C . ALA A 1 385 ? 4.578 9.088 6.766 1.00 86.94 385 ALA A C 1
ATOM 2912 O O . ALA A 1 385 ? 3.588 8.375 6.592 1.00 86.94 385 ALA A O 1
ATOM 2913 N N . VAL A 1 386 ? 4.580 10.384 6.471 1.00 87.94 386 VAL A N 1
ATOM 2914 C CA . VAL A 1 386 ? 3.454 11.047 5.809 1.00 87.94 386 VAL A CA 1
ATOM 2915 C C . VAL A 1 386 ? 3.839 11.293 4.358 1.00 87.94 386 VAL A C 1
ATOM 2917 O O . VAL A 1 386 ? 4.826 11.971 4.090 1.00 87.94 386 VAL A O 1
ATOM 2920 N N . ILE A 1 387 ? 3.057 10.762 3.416 1.00 89.56 387 ILE A N 1
ATOM 2921 C CA . ILE A 1 387 ? 3.198 11.097 1.996 1.00 89.56 387 ILE A CA 1
ATOM 2922 C C . ILE A 1 387 ? 2.296 12.289 1.697 1.00 89.56 387 ILE A C 1
ATOM 2924 O O . ILE A 1 387 ? 1.084 12.225 1.897 1.00 89.56 387 ILE A O 1
ATOM 2928 N N . ASN A 1 388 ? 2.871 13.379 1.199 1.00 86.06 388 ASN A N 1
ATOM 2929 C CA . ASN A 1 388 ? 2.106 14.558 0.808 1.00 86.06 388 ASN A CA 1
ATOM 2930 C C . ASN A 1 388 ? 2.753 15.225 -0.408 1.00 86.06 388 ASN A C 1
ATOM 2932 O O . ASN A 1 388 ? 3.949 15.503 -0.394 1.00 86.06 388 ASN A O 1
ATOM 2936 N N . LYS A 1 389 ? 1.965 15.476 -1.463 1.00 84.50 389 LYS A N 1
ATOM 2937 C CA . LYS A 1 389 ? 2.422 16.098 -2.725 1.00 84.50 389 LYS A CA 1
ATOM 2938 C C . LYS A 1 389 ? 3.705 15.466 -3.303 1.00 84.50 389 LYS A C 1
ATOM 2940 O O . LYS A 1 389 ? 4.614 16.185 -3.707 1.00 84.50 389 LYS A O 1
ATOM 2945 N N . GLY A 1 390 ? 3.796 14.133 -3.292 1.00 87.56 390 GLY A N 1
ATOM 2946 C CA . GLY A 1 390 ? 4.938 13.408 -3.867 1.00 87.56 390 GLY A CA 1
ATOM 2947 C C . GLY A 1 390 ? 6.221 13.461 -3.034 1.00 87.56 390 GLY A C 1
ATOM 2948 O O . GLY A 1 390 ? 7.289 13.128 -3.541 1.00 87.56 390 GLY A O 1
ATOM 2949 N N . MET A 1 391 ? 6.128 13.886 -1.773 1.00 92.00 391 MET A N 1
ATOM 2950 C CA . MET A 1 391 ? 7.232 13.926 -0.814 1.00 92.00 391 MET A CA 1
ATOM 2951 C C . MET A 1 391 ? 6.941 13.009 0.369 1.00 92.00 391 MET A C 1
ATOM 2953 O O . MET A 1 391 ? 5.780 12.835 0.754 1.00 92.00 391 MET A O 1
ATOM 2957 N N . VAL A 1 392 ? 8.004 12.468 0.966 1.00 93.81 392 VAL A N 1
ATOM 2958 C CA . VAL A 1 392 ? 7.925 11.671 2.194 1.00 93.81 392 VAL A CA 1
ATOM 2959 C C . VAL A 1 392 ? 8.431 12.489 3.377 1.00 93.81 392 VAL A C 1
ATOM 2961 O O . VAL A 1 392 ? 9.574 12.949 3.397 1.00 93.81 392 VAL A O 1
ATOM 2964 N N . TYR A 1 393 ? 7.571 12.650 4.375 1.00 93.25 393 TYR A N 1
ATOM 2965 C CA . TYR A 1 393 ? 7.848 13.358 5.619 1.00 93.25 393 TYR A CA 1
ATOM 2966 C C . TYR A 1 393 ? 7.987 12.386 6.792 1.00 93.25 393 TYR A C 1
ATOM 2968 O O . TYR A 1 393 ? 7.424 11.290 6.779 1.00 93.25 393 TYR A O 1
ATOM 2976 N N . GLU A 1 394 ? 8.692 12.828 7.827 1.00 91.75 394 GLU A N 1
ATOM 2977 C CA . GLU A 1 394 ? 8.699 12.229 9.158 1.00 91.75 394 GLU A CA 1
ATOM 2978 C C . GLU A 1 394 ? 7.294 12.251 9.791 1.00 91.75 394 GLU A C 1
ATOM 2980 O O . GLU A 1 394 ? 6.338 12.830 9.264 1.00 91.75 394 GLU A O 1
ATOM 2985 N N . SER A 1 395 ? 7.158 11.647 10.974 1.00 85.94 395 SER A N 1
ATOM 2986 C CA . SER A 1 395 ? 5.866 11.503 11.663 1.00 85.94 395 SER A CA 1
ATOM 2987 C C . SER A 1 395 ? 5.176 12.815 12.053 1.00 85.94 395 SER A C 1
ATOM 2989 O O . SER A 1 395 ? 3.997 12.796 12.406 1.00 85.94 395 SER A O 1
ATOM 2991 N N . ASP A 1 396 ? 5.899 13.937 12.032 1.00 86.44 396 ASP A N 1
ATOM 2992 C CA . ASP A 1 396 ? 5.351 15.273 12.289 1.00 86.44 396 ASP A CA 1
ATOM 2993 C C . ASP A 1 396 ? 4.600 15.867 11.078 1.00 86.44 396 ASP A C 1
ATOM 2995 O O . ASP A 1 396 ? 3.913 16.878 11.220 1.00 86.44 396 ASP A O 1
ATOM 2999 N N . GLY A 1 397 ? 4.713 15.245 9.896 1.00 85.19 397 GLY A N 1
ATOM 3000 C CA . GLY A 1 397 ? 4.090 15.695 8.651 1.00 85.19 397 GLY A CA 1
ATOM 3001 C C . GLY A 1 397 ? 4.673 16.983 8.057 1.00 85.19 397 GLY A C 1
ATOM 3002 O O . GLY A 1 397 ? 4.061 17.552 7.153 1.00 85.19 397 GLY A O 1
ATOM 3003 N N . SER A 1 398 ? 5.818 17.464 8.554 1.00 88.81 398 SER A N 1
ATOM 3004 C CA . SER A 1 398 ? 6.439 18.732 8.137 1.00 88.81 398 SER A CA 1
ATOM 3005 C C . SER A 1 398 ? 7.949 18.651 7.892 1.00 88.81 398 SER A C 1
ATOM 3007 O O . SER A 1 398 ? 8.468 19.391 7.055 1.00 88.81 398 SER A O 1
ATOM 3009 N N . THR A 1 399 ? 8.650 17.731 8.554 1.00 91.94 399 THR A N 1
ATOM 3010 C CA . THR A 1 399 ? 10.079 17.472 8.359 1.00 91.94 399 THR A CA 1
ATOM 3011 C C . THR A 1 399 ? 10.255 16.442 7.250 1.00 91.94 399 THR A C 1
ATOM 3013 O O . THR A 1 399 ? 9.663 15.371 7.312 1.00 91.94 399 THR A O 1
ATOM 3016 N N . LEU A 1 400 ? 11.041 16.745 6.215 1.00 93.44 400 LEU A N 1
ATOM 3017 C CA . LEU A 1 400 ? 11.329 15.782 5.144 1.00 93.44 400 LEU A CA 1
ATOM 3018 C C . LEU A 1 400 ? 12.150 14.609 5.687 1.00 93.44 400 LEU A C 1
ATOM 3020 O O . LEU A 1 400 ? 13.144 14.824 6.383 1.00 93.44 400 LEU A O 1
ATOM 3024 N N . ALA A 1 401 ? 11.758 13.385 5.335 1.00 95.31 401 ALA A N 1
ATOM 3025 C CA . ALA A 1 401 ? 12.455 12.190 5.787 1.00 95.31 401 ALA A CA 1
ATOM 3026 C C . ALA A 1 401 ? 13.828 12.074 5.113 1.00 95.31 401 ALA A C 1
ATOM 3028 O O . ALA A 1 401 ? 13.932 12.165 3.888 1.00 95.31 401 ALA A O 1
ATOM 3029 N N . GLN A 1 402 ? 14.877 11.851 5.906 1.00 95.50 402 GLN A N 1
ATOM 3030 C CA . GLN A 1 402 ? 16.238 11.597 5.402 1.00 95.50 402 GLN A CA 1
ATOM 3031 C C . GLN A 1 402 ? 16.528 10.102 5.231 1.00 95.50 402 GLN A C 1
ATOM 3033 O O . GLN A 1 402 ? 17.407 9.721 4.463 1.00 95.50 402 GLN A O 1
ATOM 3038 N N . LYS A 1 403 ? 15.770 9.246 5.923 1.00 96.44 403 LYS A N 1
ATOM 3039 C CA . LYS A 1 403 ? 15.810 7.790 5.783 1.00 96.44 403 LYS A CA 1
ATOM 3040 C C . LYS A 1 403 ? 14.437 7.314 5.338 1.00 96.44 403 LYS A C 1
ATOM 3042 O O . LYS A 1 403 ? 13.470 7.542 6.056 1.00 96.44 403 LYS A O 1
ATOM 3047 N N . VAL A 1 404 ? 14.354 6.654 4.187 1.00 96.69 404 VAL A N 1
ATOM 3048 C CA . VAL A 1 404 ? 13.124 5.997 3.732 1.00 96.69 404 V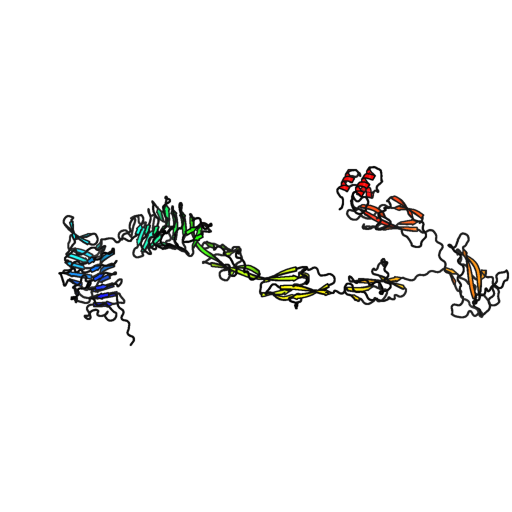AL A CA 1
ATOM 3049 C C . VAL A 1 404 ? 13.424 4.552 3.393 1.00 96.69 404 VAL A C 1
ATOM 3051 O O . VAL A 1 404 ? 14.265 4.280 2.545 1.00 96.69 404 VAL A O 1
ATOM 3054 N N . VAL A 1 405 ? 12.726 3.636 4.057 1.00 95.62 405 VAL A N 1
ATOM 3055 C CA . VAL A 1 405 ? 12.763 2.206 3.748 1.00 95.62 405 VAL A CA 1
ATOM 3056 C C . VAL A 1 405 ? 11.378 1.804 3.276 1.00 95.62 405 VAL A C 1
ATOM 3058 O O . VAL A 1 405 ? 10.410 2.000 4.009 1.00 95.62 405 VAL A O 1
ATOM 3061 N N . ILE A 1 406 ? 11.286 1.278 2.060 1.00 94.19 406 ILE A N 1
ATOM 3062 C CA . ILE A 1 406 ? 10.085 0.685 1.476 1.00 94.19 406 ILE A CA 1
ATOM 3063 C C . ILE A 1 406 ? 10.334 -0.811 1.357 1.00 94.19 406 ILE A C 1
ATOM 3065 O O . ILE A 1 406 ? 11.344 -1.227 0.798 1.00 94.19 406 ILE A O 1
ATOM 3069 N N . GLU A 1 407 ? 9.407 -1.612 1.867 1.00 92.62 407 GLU A N 1
ATOM 3070 C CA . GLU A 1 407 ? 9.488 -3.072 1.824 1.00 92.62 407 GLU A CA 1
ATOM 3071 C C . GLU A 1 407 ? 8.167 -3.668 1.338 1.00 92.62 407 GLU A C 1
ATOM 3073 O O . GLU A 1 407 ? 7.113 -3.029 1.484 1.00 92.62 407 GLU A O 1
ATOM 3078 N N . PRO A 1 408 ? 8.186 -4.905 0.807 1.00 91.44 408 PRO A N 1
ATOM 3079 C CA . PRO A 1 408 ? 6.969 -5.625 0.479 1.00 91.44 408 PRO A CA 1
ATOM 3080 C C . PRO A 1 408 ? 6.035 -5.753 1.691 1.00 91.44 408 PRO A C 1
ATOM 3082 O O . PRO A 1 408 ? 6.448 -6.176 2.776 1.00 91.44 408 PRO A O 1
ATOM 3085 N N . GLY A 1 409 ? 4.760 -5.422 1.511 1.00 88.38 409 GLY A N 1
ATOM 3086 C CA . GLY A 1 409 ? 3.760 -5.390 2.577 1.00 88.38 409 GLY A CA 1
ATOM 3087 C C . GLY A 1 409 ? 2.356 -5.094 2.069 1.00 88.38 409 GLY A C 1
ATOM 3088 O O . GLY A 1 409 ? 2.154 -4.886 0.877 1.00 88.38 409 GLY A O 1
ATOM 3089 N N . TYR A 1 410 ? 1.387 -5.106 2.976 1.00 85.56 410 TYR A N 1
ATOM 3090 C CA . TYR A 1 410 ? -0.014 -4.848 2.668 1.00 85.56 410 TYR A CA 1
ATOM 3091 C C . TYR A 1 410 ? -0.593 -3.755 3.562 1.00 85.56 410 TYR A C 1
ATOM 3093 O O . TYR A 1 410 ? -0.408 -3.764 4.786 1.00 85.56 410 TYR A O 1
ATOM 3101 N N . ALA A 1 411 ? -1.347 -2.844 2.950 1.00 83.44 411 ALA A N 1
ATOM 3102 C CA . ALA A 1 411 ? -2.034 -1.777 3.654 1.00 83.44 411 ALA A CA 1
ATOM 3103 C C . ALA A 1 411 ? -3.259 -2.322 4.405 1.00 83.44 411 ALA A C 1
ATOM 3105 O O . ALA A 1 411 ? -4.139 -2.953 3.823 1.00 83.44 411 ALA A O 1
ATOM 3106 N N . LEU A 1 412 ? -3.339 -2.029 5.699 1.00 88.56 412 LEU A N 1
ATOM 3107 C CA . LEU A 1 412 ? -4.494 -2.247 6.558 1.00 88.56 412 LEU A CA 1
ATOM 3108 C C . LEU A 1 412 ? -5.135 -0.894 6.872 1.00 88.56 412 LEU A C 1
ATOM 3110 O O . LEU A 1 412 ? -4.622 -0.116 7.682 1.00 88.56 412 LEU A O 1
ATOM 3114 N N . LYS A 1 413 ? -6.256 -0.619 6.209 1.00 91.31 413 LYS A N 1
ATOM 3115 C CA . LYS A 1 413 ? -7.013 0.622 6.378 1.00 91.31 413 LYS A CA 1
ATOM 3116 C C . LYS A 1 413 ? -8.017 0.508 7.506 1.00 91.31 413 LYS A C 1
ATOM 3118 O O . LYS A 1 413 ? -8.623 -0.549 7.668 1.00 91.31 413 LYS A O 1
ATOM 3123 N N . PHE A 1 414 ? -8.238 1.589 8.243 1.00 94.62 414 PHE A N 1
ATOM 3124 C CA . PHE A 1 414 ? -9.242 1.622 9.307 1.00 94.62 414 PHE A CA 1
ATOM 3125 C C . PHE A 1 414 ? -10.379 2.574 8.957 1.00 94.62 414 PHE A C 1
ATOM 3127 O O . PHE A 1 414 ? -10.174 3.769 8.764 1.00 94.62 414 PHE A O 1
ATOM 3134 N N . GLU A 1 415 ? -11.602 2.055 8.944 1.00 96.69 415 GLU A N 1
ATOM 3135 C CA . GLU A 1 415 ? -12.804 2.837 8.657 1.00 96.69 415 GLU A CA 1
ATOM 3136 C C . GLU A 1 415 ? -13.749 2.849 9.857 1.00 96.69 415 GLU A C 1
ATOM 3138 O O . GLU A 1 415 ? -13.910 1.847 10.555 1.00 96.69 415 GLU A O 1
ATOM 3143 N N . SER A 1 416 ? -14.416 3.981 10.091 1.00 96.06 416 SER A N 1
ATOM 3144 C CA . SER A 1 416 ? -15.299 4.163 11.249 1.00 96.06 416 SER A CA 1
ATOM 3145 C C . SER A 1 416 ? -16.617 3.391 11.143 1.00 96.06 416 SER A C 1
ATOM 3147 O O . SER A 1 416 ? -17.346 3.287 12.134 1.00 96.06 416 SER A O 1
ATOM 3149 N N . GLY A 1 417 ? -16.952 2.867 9.959 1.00 95.12 417 GLY A N 1
ATOM 3150 C CA . GLY A 1 417 ? -18.270 2.307 9.676 1.00 95.12 417 GLY A CA 1
ATOM 3151 C C . GLY A 1 417 ? -19.361 3.359 9.902 1.00 95.12 417 GLY A C 1
ATOM 3152 O O . GLY A 1 417 ? -19.326 4.433 9.313 1.00 95.12 417 GLY A O 1
ATOM 3153 N N . ALA A 1 418 ? -20.316 3.065 10.788 1.00 93.44 418 ALA A N 1
ATOM 3154 C CA . ALA A 1 418 ? -21.351 4.024 11.196 1.00 93.44 418 ALA A CA 1
ATOM 3155 C C . ALA A 1 418 ? -20.858 5.097 12.195 1.00 93.44 418 ALA A C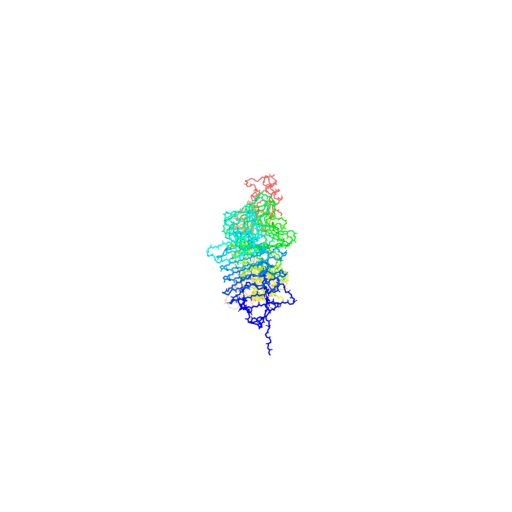 1
ATOM 3157 O O . ALA A 1 418 ? -21.583 6.049 12.481 1.00 93.44 418 ALA A O 1
ATOM 3158 N N . GLY A 1 419 ? -19.663 4.925 12.769 1.00 94.81 419 GLY A N 1
ATOM 3159 C CA . GLY A 1 419 ? -19.051 5.872 13.701 1.00 94.81 419 GLY A CA 1
ATOM 3160 C C . GLY A 1 419 ? -18.419 7.076 12.999 1.00 94.81 419 GLY A C 1
ATOM 3161 O O . GLY A 1 419 ? -18.494 7.226 11.779 1.00 94.81 419 GLY A O 1
ATOM 3162 N N . LEU A 1 420 ? -17.744 7.927 13.772 1.00 92.00 420 LEU A N 1
ATOM 3163 C CA . LEU A 1 420 ? -17.138 9.177 13.305 1.00 92.00 420 LEU A CA 1
ATOM 3164 C C . LEU A 1 420 ? -15.649 9.270 13.673 1.00 92.00 420 LEU A C 1
ATOM 3166 O O . LEU A 1 420 ? -15.198 8.700 14.665 1.00 92.00 420 LEU A O 1
ATOM 3170 N N . GLY A 1 421 ? -14.890 10.049 12.901 1.00 92.06 421 GLY A N 1
ATOM 3171 C CA . GLY A 1 421 ? -13.464 10.303 13.126 1.00 92.06 421 GLY A CA 1
ATOM 3172 C C . GLY A 1 421 ? -12.565 9.651 12.075 1.00 92.06 421 GLY A C 1
ATOM 3173 O O . GLY A 1 421 ? -13.034 9.202 11.035 1.00 92.06 421 GLY A O 1
ATOM 3174 N N . SER A 1 422 ? -11.262 9.627 12.347 1.00 86.00 422 SER A N 1
ATOM 3175 C CA . SER A 1 422 ? -10.251 8.993 11.492 1.00 86.00 422 SER A CA 1
ATOM 3176 C C . SER A 1 422 ? -9.280 8.198 12.360 1.00 86.00 422 SER A C 1
ATOM 3178 O O . SER A 1 422 ? -8.973 8.609 13.481 1.00 86.00 422 SER A O 1
ATOM 3180 N N . MET A 1 423 ? -8.808 7.069 11.842 1.00 87.94 423 MET A N 1
ATOM 3181 C CA . MET A 1 423 ? -7.699 6.305 12.406 1.00 87.94 423 MET A CA 1
ATOM 3182 C C . MET A 1 423 ? -6.593 6.222 11.363 1.00 87.94 423 MET A C 1
ATOM 3184 O O . MET A 1 423 ? -6.848 6.331 10.167 1.00 87.94 423 MET A O 1
ATOM 3188 N N . ARG A 1 424 ? -5.350 6.097 11.826 1.00 79.44 424 ARG A N 1
ATOM 3189 C CA . ARG A 1 424 ? -4.196 5.981 10.937 1.00 79.44 424 ARG A CA 1
ATOM 3190 C C . ARG A 1 424 ? -4.159 4.572 10.345 1.00 79.44 424 ARG A C 1
ATOM 3192 O O . ARG A 1 424 ? -4.150 3.602 11.098 1.00 79.44 424 ARG A O 1
ATOM 3199 N N . ASP A 1 425 ? -4.071 4.492 9.024 1.00 84.69 425 ASP A N 1
ATOM 3200 C CA . ASP A 1 425 ? -3.814 3.245 8.303 1.00 84.69 425 ASP A CA 1
ATOM 3201 C C . ASP A 1 425 ? -2.419 2.702 8.638 1.00 84.69 425 ASP A C 1
ATOM 3203 O O . ASP A 1 425 ? -1.478 3.462 8.883 1.00 84.69 425 ASP A O 1
ATOM 3207 N N . VAL A 1 426 ? -2.269 1.380 8.636 1.00 82.62 426 VAL A N 1
ATOM 3208 C CA . VAL A 1 426 ? -1.001 0.718 8.957 1.00 82.62 426 VAL A CA 1
ATOM 3209 C C . VAL A 1 426 ? -0.573 -0.160 7.798 1.00 82.62 426 VAL A C 1
ATOM 3211 O O . VAL A 1 426 ? -1.393 -0.854 7.217 1.00 82.62 426 VAL A O 1
ATOM 3214 N N . ASN A 1 427 ? 0.718 -0.176 7.478 1.00 77.94 427 ASN A N 1
ATOM 3215 C CA . ASN A 1 427 ? 1.268 -1.192 6.592 1.00 77.94 427 ASN A CA 1
ATOM 3216 C C . ASN A 1 427 ? 1.839 -2.352 7.398 1.00 77.94 427 ASN A C 1
ATOM 3218 O O . ASN A 1 427 ? 2.578 -2.150 8.364 1.00 77.94 427 ASN A O 1
ATOM 3222 N N . VAL A 1 428 ? 1.542 -3.566 6.959 1.00 83.75 428 VAL A N 1
ATOM 3223 C CA . VAL A 1 428 ? 2.049 -4.788 7.571 1.00 83.75 428 VAL A CA 1
ATOM 3224 C C . VAL A 1 428 ? 2.982 -5.456 6.574 1.00 83.75 428 VAL A C 1
ATOM 3226 O O . VAL A 1 428 ? 2.567 -5.803 5.471 1.00 83.75 428 VAL A O 1
ATOM 3229 N N . GLY A 1 429 ? 4.252 -5.626 6.951 1.00 79.38 429 GLY A N 1
ATOM 3230 C CA . GLY A 1 429 ? 5.239 -6.290 6.097 1.00 79.38 429 GLY A CA 1
ATOM 3231 C C . GLY A 1 429 ? 4.759 -7.677 5.656 1.00 79.38 429 GLY A C 1
ATOM 3232 O O . GLY A 1 429 ? 4.074 -8.378 6.404 1.00 79.38 429 GLY A O 1
ATOM 3233 N N . LYS A 1 430 ? 5.110 -8.091 4.437 1.00 81.75 430 LYS A N 1
ATOM 3234 C CA . LYS A 1 430 ? 4.624 -9.339 3.834 1.00 81.75 430 LYS A CA 1
ATOM 3235 C C . LYS A 1 430 ? 4.966 -10.536 4.730 1.00 81.75 430 LYS A C 1
ATOM 3237 O O . LYS A 1 430 ? 6.122 -10.750 5.095 1.00 81.75 430 LYS A O 1
ATOM 3242 N N . GLY A 1 431 ? 3.945 -11.302 5.122 1.00 82.44 431 GLY A N 1
ATOM 3243 C CA . GLY A 1 431 ? 4.080 -12.447 6.033 1.00 82.44 431 GLY A CA 1
ATOM 3244 C C . GLY A 1 431 ? 4.261 -12.094 7.517 1.00 82.44 431 GLY A C 1
ATOM 3245 O O . GLY A 1 431 ? 4.512 -12.994 8.318 1.00 82.44 431 GLY A O 1
ATOM 3246 N N . LYS A 1 432 ? 4.153 -10.818 7.907 1.00 83.81 432 LYS A N 1
ATOM 3247 C CA . LYS A 1 432 ? 4.138 -10.388 9.313 1.00 83.81 432 LYS A CA 1
ATOM 3248 C C . LYS A 1 432 ? 2.715 -10.375 9.865 1.00 83.81 432 LYS A C 1
ATOM 3250 O O . LYS A 1 432 ? 1.749 -10.149 9.138 1.00 83.81 432 LYS A O 1
ATOM 3255 N N . THR A 1 433 ? 2.604 -10.597 11.170 1.00 90.81 433 THR A N 1
ATOM 3256 C CA . THR A 1 433 ? 1.357 -10.414 11.910 1.00 90.81 433 THR A CA 1
ATOM 3257 C C . THR A 1 433 ? 1.192 -8.956 12.334 1.00 90.81 433 THR A C 1
ATOM 3259 O O . THR A 1 433 ? 2.168 -8.225 12.509 1.00 90.81 433 THR A O 1
ATOM 3262 N N . TYR A 1 434 ? -0.054 -8.539 12.522 1.00 91.31 434 TYR A N 1
ATOM 3263 C CA . TYR A 1 434 ? -0.422 -7.252 13.090 1.00 91.31 434 TYR A CA 1
ATOM 3264 C C . TYR A 1 434 ? -1.506 -7.433 14.148 1.00 91.31 434 TYR A C 1
ATOM 3266 O O . TYR A 1 434 ? -2.510 -8.105 13.910 1.00 91.31 434 TYR A O 1
ATOM 3274 N N . THR A 1 435 ? -1.299 -6.823 15.313 1.00 95.44 435 THR A N 1
ATOM 3275 C CA . THR A 1 435 ? -2.265 -6.808 16.412 1.00 95.44 435 THR A CA 1
ATOM 3276 C C . THR A 1 435 ? -3.231 -5.643 16.224 1.00 95.44 435 THR A C 1
ATOM 3278 O O . THR A 1 435 ? -2.815 -4.485 16.226 1.00 95.44 435 THR A O 1
ATOM 3281 N N . LEU A 1 436 ? -4.522 -5.939 16.076 1.00 95.62 436 LEU A N 1
ATOM 3282 C CA . LEU A 1 436 ? -5.551 -4.924 15.870 1.00 95.62 436 LEU A CA 1
ATOM 3283 C C . LEU A 1 436 ? -5.650 -3.974 17.077 1.00 95.62 436 LEU A C 1
ATOM 3285 O O . LEU A 1 436 ? -5.724 -4.452 18.212 1.00 95.62 436 LEU A O 1
ATOM 3289 N N . PRO A 1 437 ? -5.680 -2.648 16.863 1.00 94.81 437 PRO A N 1
ATOM 3290 C CA . PRO A 1 437 ? -5.675 -1.674 17.944 1.00 94.81 437 PRO A CA 1
ATOM 3291 C C . PRO A 1 437 ? -7.050 -1.552 18.609 1.00 94.81 437 PRO A C 1
ATOM 3293 O O . PRO A 1 437 ? -8.078 -1.962 18.052 1.00 94.81 437 PRO A O 1
ATOM 3296 N N . ASP A 1 438 ? -7.069 -0.908 19.776 1.00 95.94 438 ASP A N 1
ATOM 3297 C CA . ASP A 1 438 ? -8.300 -0.368 20.349 1.00 95.94 438 ASP A CA 1
ATOM 3298 C C . ASP A 1 438 ? -8.918 0.669 19.400 1.00 95.94 438 ASP A C 1
ATOM 3300 O O . ASP A 1 438 ? -8.223 1.463 18.759 1.00 95.94 438 ASP A O 1
ATOM 3304 N N . CYS A 1 439 ? -10.247 0.668 19.304 1.00 95.31 439 CYS A N 1
ATOM 3305 C CA . CYS A 1 439 ? -10.975 1.610 18.463 1.00 95.31 439 CYS A CA 1
ATOM 3306 C C . CYS A 1 439 ? -10.946 3.018 19.069 1.00 95.31 439 CYS A C 1
ATOM 3308 O O . CYS A 1 439 ? -11.461 3.233 20.166 1.00 95.31 439 CYS A O 1
ATOM 3310 N N . THR A 1 440 ? -10.408 3.990 18.328 1.00 95.31 440 THR A N 1
ATOM 3311 C CA . THR A 1 440 ? -10.400 5.411 18.724 1.00 95.31 440 THR A CA 1
ATOM 3312 C C . THR A 1 440 ? -11.455 6.252 18.000 1.00 95.31 440 THR A C 1
ATOM 3314 O O . THR A 1 440 ? -11.597 7.440 18.292 1.00 95.31 440 THR A O 1
ATOM 3317 N N . PHE A 1 441 ? -12.225 5.654 17.083 1.00 96.19 441 PHE A N 1
ATOM 3318 C CA . PHE A 1 441 ? -13.390 6.304 16.486 1.00 96.19 441 PHE A CA 1
ATOM 3319 C C . PHE A 1 441 ? -14.436 6.653 17.548 1.00 96.19 441 PHE A C 1
ATOM 3321 O O . PHE A 1 441 ? -14.645 5.917 18.514 1.00 96.19 441 PHE A O 1
ATOM 3328 N N . ALA A 1 442 ? -15.142 7.760 17.336 1.00 95.00 442 ALA A N 1
ATOM 3329 C CA . ALA A 1 442 ? -16.316 8.093 18.120 1.00 95.00 442 ALA A CA 1
ATOM 3330 C C . ALA A 1 442 ? -17.495 7.212 17.685 1.00 95.00 442 ALA A C 1
ATOM 3332 O O . ALA A 1 442 ? -17.747 7.034 16.489 1.00 95.00 442 ALA A O 1
ATOM 3333 N N . ALA A 1 443 ? -18.228 6.682 18.662 1.00 95.50 443 ALA A N 1
ATOM 3334 C CA . ALA A 1 443 ? -19.443 5.917 18.417 1.00 95.50 443 ALA A CA 1
ATOM 3335 C C . ALA A 1 443 ? -20.513 6.759 17.686 1.00 95.50 443 ALA A C 1
ATOM 3337 O O . ALA A 1 443 ? -20.502 7.990 17.807 1.00 95.50 443 ALA A O 1
ATOM 3338 N N . PRO A 1 444 ? -21.452 6.124 16.957 1.00 94.88 444 PRO A N 1
ATOM 3339 C CA . PRO A 1 444 ? -22.597 6.822 16.380 1.00 94.88 444 PRO A CA 1
ATOM 3340 C C . PRO A 1 444 ? -23.360 7.633 17.437 1.00 94.88 444 PRO A C 1
ATOM 3342 O O . PRO A 1 444 ? -23.491 7.211 18.586 1.00 94.88 444 PRO A O 1
ATOM 3345 N N . THR A 1 445 ? -23.874 8.801 17.050 1.00 92.12 445 THR A N 1
ATOM 3346 C CA . THR A 1 445 ? -24.531 9.744 17.974 1.00 92.12 445 THR A CA 1
ATOM 3347 C C . THR A 1 445 ? -26.028 9.484 18.168 1.00 92.12 445 THR A C 1
ATOM 3349 O O . THR A 1 445 ? -26.649 10.108 19.026 1.00 92.12 445 THR A O 1
ATOM 3352 N N . ASP A 1 446 ? -26.625 8.563 17.408 1.00 90.38 446 ASP A N 1
ATOM 3353 C CA . ASP A 1 446 ? -28.062 8.262 17.400 1.00 90.38 446 ASP A CA 1
ATOM 3354 C C . ASP A 1 446 ? -28.472 7.195 18.441 1.00 90.38 446 ASP A C 1
ATOM 3356 O O . ASP A 1 446 ? -29.301 6.315 18.184 1.00 90.38 446 ASP A O 1
ATOM 3360 N N . GLY A 1 447 ? -27.885 7.250 19.636 1.00 88.00 447 GLY A N 1
ATOM 3361 C CA . GLY A 1 447 ? -28.199 6.355 20.749 1.00 88.00 447 GLY A CA 1
ATOM 3362 C C . GLY A 1 447 ? -26.955 5.865 21.476 1.00 88.00 447 GLY A C 1
ATOM 3363 O O . GLY A 1 447 ? -25.916 6.524 21.469 1.00 88.00 447 GLY A O 1
ATOM 3364 N N . HIS A 1 448 ? -27.064 4.703 22.117 1.00 92.50 448 HIS A N 1
ATOM 3365 C CA . HIS A 1 448 ? -25.962 4.101 22.855 1.00 92.50 448 HIS A CA 1
ATOM 3366 C C . HIS A 1 448 ? -25.345 2.955 22.062 1.00 92.50 448 HIS A C 1
ATOM 3368 O O . HIS A 1 448 ? -26.031 2.020 21.649 1.00 92.50 448 HIS A O 1
ATOM 3374 N N . TYR A 1 449 ? -24.035 3.032 21.853 1.00 95.06 449 TYR A N 1
ATOM 3375 C CA . TYR A 1 449 ? -23.278 2.028 21.121 1.00 95.06 449 TYR A CA 1
ATOM 3376 C C . TYR A 1 449 ? -21.981 1.713 21.848 1.00 95.06 449 TYR A C 1
ATOM 3378 O O . TYR A 1 449 ? -21.381 2.583 22.481 1.00 95.06 449 TYR A O 1
ATOM 3386 N N . TYR A 1 450 ? -21.536 0.468 21.733 1.00 94.25 450 TYR A N 1
ATOM 3387 C CA . TYR A 1 450 ? -20.171 0.084 22.067 1.00 94.25 450 TYR A CA 1
ATOM 3388 C C . TYR A 1 450 ? -19.488 -0.523 20.841 1.00 94.25 450 TYR A C 1
ATOM 3390 O O . TYR A 1 450 ? -20.144 -1.051 19.935 1.00 94.25 450 TYR A O 1
ATOM 3398 N N . PHE A 1 451 ? -18.161 -0.426 20.806 1.00 96.44 451 PHE A N 1
ATOM 3399 C CA . PHE A 1 451 ? -17.355 -1.033 19.756 1.00 96.44 451 PHE A CA 1
ATOM 3400 C C . PHE A 1 451 ? -17.428 -2.560 19.865 1.00 96.44 451 PHE A C 1
ATOM 3402 O O . PHE A 1 451 ? -17.023 -3.141 20.870 1.00 96.44 451 PHE A O 1
ATOM 3409 N N . LYS A 1 452 ? -17.978 -3.210 18.838 1.00 95.88 452 LYS A N 1
ATOM 3410 C CA . LYS A 1 452 ? -18.154 -4.666 18.779 1.00 95.88 452 LYS A CA 1
ATOM 3411 C C . LYS A 1 452 ? -16.907 -5.383 18.262 1.00 95.88 452 LYS A C 1
ATOM 3413 O O . LYS A 1 452 ? -16.729 -6.554 18.581 1.00 95.88 452 LYS A O 1
ATOM 3418 N N . GLY A 1 453 ? -16.101 -4.726 17.430 1.00 97.25 453 GLY A N 1
ATOM 3419 C CA . GLY A 1 453 ? -14.924 -5.306 16.785 1.00 97.25 453 GLY A CA 1
ATOM 3420 C C . GLY A 1 453 ? -14.668 -4.744 15.385 1.00 97.25 453 GLY A C 1
ATOM 3421 O O . GLY A 1 453 ? -15.449 -3.953 14.860 1.00 97.25 453 GLY A O 1
ATOM 3422 N N . TRP A 1 454 ? -13.571 -5.177 14.776 1.00 97.88 454 TRP A N 1
ATOM 3423 C CA . TRP A 1 454 ? -13.151 -4.858 13.415 1.00 97.88 454 TRP A CA 1
ATOM 3424 C C . TRP A 1 454 ? -13.682 -5.904 12.436 1.00 97.88 454 TRP A C 1
ATOM 3426 O O . TRP A 1 454 ? -13.327 -7.075 12.537 1.00 97.88 454 TRP A O 1
ATOM 3436 N N . LEU A 1 455 ? -14.524 -5.500 11.487 1.00 97.88 455 LEU A N 1
ATOM 3437 C CA . LEU A 1 455 ? -14.934 -6.355 10.376 1.00 97.88 455 LEU A CA 1
ATOM 3438 C C . LEU A 1 455 ? -13.851 -6.343 9.297 1.00 97.88 455 LEU A C 1
ATOM 3440 O O . LEU A 1 455 ? -13.560 -5.288 8.737 1.00 97.88 455 LEU A O 1
ATOM 3444 N N . ILE A 1 456 ? -13.286 -7.513 9.013 1.00 96.25 456 ILE A N 1
ATOM 3445 C CA . ILE A 1 456 ? -12.283 -7.747 7.971 1.00 96.25 456 ILE A CA 1
ATOM 3446 C C . ILE A 1 456 ? -12.703 -9.013 7.224 1.00 96.25 456 ILE A C 1
ATOM 3448 O O . ILE A 1 456 ? -12.862 -10.057 7.854 1.00 96.25 456 ILE A O 1
ATOM 3452 N N . ASN A 1 457 ? -12.890 -8.935 5.901 1.00 92.50 457 ASN A N 1
ATOM 3453 C CA . ASN A 1 457 ? -13.275 -10.072 5.047 1.00 92.50 457 ASN A CA 1
ATOM 3454 C C . ASN A 1 457 ? -14.427 -10.911 5.647 1.00 92.50 457 ASN A C 1
ATOM 3456 O O . ASN A 1 457 ? -14.276 -12.104 5.910 1.00 92.50 457 ASN A O 1
ATOM 3460 N N . ASP A 1 458 ? -15.551 -10.253 5.945 1.00 93.00 458 ASP A N 1
ATOM 3461 C CA . ASP A 1 458 ? -16.764 -10.838 6.545 1.00 93.00 458 ASP A CA 1
ATOM 3462 C C . ASP A 1 458 ? -16.612 -11.430 7.961 1.00 93.00 458 ASP A C 1
ATOM 3464 O O . ASP A 1 458 ? -17.559 -11.994 8.512 1.00 93.00 458 ASP A O 1
ATOM 3468 N N . THR A 1 459 ? -15.452 -11.259 8.600 1.00 95.94 459 THR A N 1
ATOM 3469 C CA . THR A 1 459 ? -15.166 -11.773 9.946 1.00 95.94 459 THR A CA 1
ATOM 3470 C C . THR A 1 459 ? -14.941 -10.629 10.935 1.00 95.94 459 THR A C 1
ATOM 3472 O O . THR A 1 459 ? -14.202 -9.689 10.650 1.00 95.94 459 THR A O 1
ATOM 3475 N N . VAL A 1 460 ? -15.577 -10.689 12.112 1.00 97.31 460 VAL A N 1
ATOM 3476 C CA . VAL A 1 460 ? -15.422 -9.672 13.170 1.00 97.31 460 VAL A CA 1
ATOM 3477 C C . VAL A 1 460 ? -14.341 -10.096 14.162 1.00 97.31 460 VAL A C 1
ATOM 3479 O O . VAL A 1 460 ? -14.512 -11.070 14.896 1.00 97.31 460 VAL A O 1
ATOM 3482 N N . TYR A 1 461 ? -13.262 -9.323 14.225 1.00 97.12 461 TYR A N 1
ATOM 3483 C CA . TYR A 1 461 ? -12.141 -9.498 15.145 1.00 97.12 461 TYR A CA 1
ATOM 3484 C C . TYR A 1 461 ? -12.228 -8.513 16.315 1.00 97.12 461 TYR A C 1
ATOM 3486 O O . TYR A 1 461 ? -12.611 -7.359 16.142 1.00 97.12 461 TYR A O 1
ATOM 3494 N N . GLN A 1 462 ? -11.866 -8.947 17.521 1.00 96.94 462 GLN A N 1
ATOM 3495 C CA . GLN A 1 462 ? -11.777 -8.048 18.678 1.00 96.94 462 GLN A CA 1
ATOM 3496 C C . GLN A 1 462 ? -10.487 -7.216 18.629 1.00 96.94 462 GLN A C 1
ATOM 3498 O O . GLN A 1 462 ? -9.506 -7.624 18.003 1.00 96.94 462 GLN A O 1
ATOM 3503 N N . ALA A 1 463 ? -10.471 -6.073 19.319 1.00 96.38 463 ALA A N 1
ATOM 3504 C CA . ALA A 1 463 ? -9.216 -5.374 19.596 1.00 96.38 463 ALA A CA 1
ATOM 3505 C C . ALA A 1 463 ? -8.241 -6.323 20.323 1.00 96.38 463 ALA A C 1
ATOM 3507 O O . ALA A 1 463 ? -8.655 -7.142 21.146 1.00 96.38 463 ALA A O 1
ATOM 3508 N N . GLY A 1 464 ? -6.959 -6.261 19.965 1.00 95.94 464 GLY A N 1
ATOM 3509 C CA . GLY A 1 464 ? -5.920 -7.174 20.443 1.00 95.94 464 GLY A CA 1
ATOM 3510 C C . GLY A 1 464 ? -5.792 -8.492 19.667 1.00 95.94 464 GLY A C 1
ATOM 3511 O O . GLY A 1 464 ? -4.848 -9.238 19.916 1.00 95.94 464 GLY A O 1
ATOM 3512 N N . ALA A 1 465 ? -6.691 -8.805 18.726 1.00 96.44 465 ALA A N 1
ATOM 3513 C CA . ALA A 1 465 ? -6.535 -9.983 17.871 1.00 96.44 465 ALA A CA 1
ATOM 3514 C C . ALA A 1 465 ? -5.395 -9.792 16.856 1.00 96.44 465 ALA A C 1
ATOM 3516 O O . ALA A 1 465 ? -5.212 -8.700 16.317 1.00 96.44 465 ALA A O 1
ATOM 3517 N N . GLU A 1 466 ? -4.653 -10.861 16.565 1.00 96.75 466 GLU A N 1
ATOM 3518 C CA . GLU A 1 466 ? -3.614 -10.856 15.533 1.00 96.75 466 GLU A CA 1
ATOM 3519 C C . GLU A 1 466 ? -4.170 -11.295 14.177 1.00 96.75 466 GLU A C 1
ATOM 3521 O O . GLU A 1 466 ? -4.888 -12.292 14.074 1.00 96.75 466 GLU A O 1
ATOM 3526 N N . ILE A 1 467 ? -3.790 -10.575 13.125 1.00 94.38 467 ILE A N 1
ATOM 3527 C CA . ILE A 1 467 ? -4.076 -10.928 11.734 1.00 94.38 467 ILE A CA 1
ATOM 3528 C C . ILE A 1 467 ? -2.784 -10.967 10.922 1.00 94.38 467 ILE A C 1
ATOM 3530 O O . ILE A 1 467 ? -1.818 -10.288 11.250 1.00 94.38 467 ILE A O 1
ATOM 3534 N N . THR A 1 468 ? -2.764 -11.749 9.846 1.00 92.38 468 THR A N 1
ATOM 3535 C CA . THR A 1 468 ? -1.685 -11.726 8.846 1.00 92.38 468 THR A CA 1
ATOM 3536 C C . THR A 1 468 ? -2.290 -11.284 7.522 1.00 92.38 468 THR A C 1
ATOM 3538 O O . THR A 1 468 ? -2.983 -12.083 6.888 1.00 92.38 468 THR A O 1
ATOM 3541 N N . PRO A 1 469 ? -2.089 -10.027 7.107 1.00 90.56 469 PRO A N 1
ATOM 3542 C CA . PRO A 1 469 ? -2.568 -9.570 5.814 1.00 90.56 469 PRO A CA 1
ATOM 3543 C C . PRO A 1 469 ? -1.934 -10.363 4.664 1.00 90.56 469 PRO A C 1
ATOM 3545 O O . PRO A 1 469 ? -0.733 -10.630 4.654 1.00 90.56 469 PRO A O 1
ATOM 3548 N N . THR A 1 470 ? -2.760 -10.749 3.695 1.00 88.81 470 THR A N 1
ATOM 3549 C CA . THR A 1 470 ? -2.368 -11.441 2.451 1.00 88.81 470 THR A CA 1
ATOM 3550 C C . THR A 1 470 ? -2.623 -10.595 1.201 1.00 88.81 470 THR A C 1
ATOM 3552 O O . THR A 1 470 ? -2.310 -11.007 0.089 1.00 88.81 470 THR A O 1
ATOM 3555 N N . SER A 1 471 ? -3.255 -9.445 1.391 1.00 88.56 471 SER A N 1
ATOM 3556 C CA . SER A 1 471 ? -3.588 -8.414 0.416 1.00 88.56 471 SER A CA 1
ATOM 3557 C C . SER A 1 471 ? -3.832 -7.130 1.201 1.00 88.56 471 SER A C 1
ATOM 3559 O O . SER A 1 471 ? -3.949 -7.182 2.431 1.00 88.56 471 SER A O 1
ATOM 3561 N N . ASP A 1 472 ? -3.992 -6.003 0.512 1.00 86.81 472 ASP A N 1
ATOM 3562 C CA . ASP A 1 472 ? -4.567 -4.821 1.149 1.00 86.81 472 ASP A CA 1
ATOM 3563 C C . ASP A 1 472 ? -5.947 -5.173 1.728 1.00 86.81 472 ASP A C 1
ATOM 3565 O O . ASP A 1 472 ? -6.730 -5.913 1.119 1.00 86.81 472 ASP A O 1
ATOM 3569 N N . MET A 1 473 ? -6.215 -4.695 2.939 1.00 91.31 473 MET A N 1
ATOM 3570 C CA . MET A 1 473 ? -7.405 -5.011 3.722 1.00 91.31 473 MET A CA 1
ATOM 3571 C C . MET A 1 473 ? -7.978 -3.741 4.342 1.00 91.31 473 MET A C 1
ATOM 3573 O O . MET A 1 473 ? -7.250 -2.812 4.686 1.00 91.31 473 MET A O 1
ATOM 3577 N N . THR A 1 474 ? -9.289 -3.740 4.559 1.00 94.88 474 THR A N 1
ATOM 3578 C CA . THR A 1 474 ? -9.973 -2.703 5.334 1.00 94.88 474 THR A CA 1
ATOM 3579 C C . THR A 1 474 ? -10.574 -3.333 6.585 1.00 94.88 474 THR A C 1
ATOM 3581 O O . THR A 1 474 ? -11.340 -4.292 6.502 1.00 94.88 474 THR A O 1
ATOM 3584 N N . ALA A 1 475 ? -10.231 -2.777 7.741 1.00 96.81 475 ALA A N 1
ATOM 3585 C CA . ALA A 1 475 ? -10.844 -3.037 9.029 1.00 96.81 475 ALA A CA 1
ATOM 3586 C C . ALA A 1 475 ? -11.928 -1.988 9.293 1.00 96.81 475 ALA A C 1
ATOM 3588 O O . ALA A 1 475 ? -11.645 -0.837 9.628 1.00 96.81 475 ALA A O 1
ATOM 3589 N N . VAL A 1 476 ? -13.191 -2.389 9.152 1.00 97.88 476 VAL A N 1
ATOM 3590 C CA . VAL A 1 476 ? -14.340 -1.502 9.373 1.00 97.88 476 VAL A CA 1
ATOM 3591 C C . VAL A 1 476 ? -14.844 -1.665 10.802 1.00 97.88 476 VAL A C 1
ATOM 3593 O O . VAL A 1 476 ? -15.225 -2.767 11.206 1.00 97.88 476 VAL A O 1
ATOM 3596 N N . ALA A 1 477 ? -14.892 -0.581 11.574 1.00 97.69 477 ALA A N 1
ATOM 3597 C CA . ALA A 1 477 ? -15.413 -0.607 12.934 1.00 97.69 477 ALA A CA 1
ATOM 3598 C C . ALA A 1 477 ? -16.895 -1.007 12.945 1.00 97.69 477 ALA A C 1
ATOM 3600 O O . ALA A 1 477 ? -17.741 -0.382 12.300 1.00 97.69 477 ALA A O 1
ATOM 3601 N N . GLN A 1 478 ? -17.212 -2.056 13.700 1.00 97.19 478 GLN A N 1
ATOM 3602 C CA . GLN A 1 478 ? -18.577 -2.506 13.931 1.00 97.19 478 GLN A CA 1
ATOM 3603 C C . GLN A 1 478 ? -19.074 -1.995 15.275 1.00 97.19 478 GLN A C 1
ATOM 3605 O O . GLN A 1 478 ? -18.394 -2.102 16.297 1.00 97.19 478 GLN A O 1
ATOM 3610 N N . TRP A 1 479 ? -20.304 -1.496 15.277 1.00 96.00 479 TRP A N 1
ATOM 3611 C CA . TRP A 1 479 ? -20.940 -0.898 16.442 1.00 96.00 479 TRP A CA 1
ATOM 3612 C C . TRP A 1 479 ? -22.145 -1.730 16.855 1.00 96.00 479 TRP A C 1
ATOM 3614 O O . TRP A 1 479 ? -22.973 -2.092 16.021 1.00 96.00 479 TRP A O 1
ATOM 3624 N N . GLN A 1 480 ? -22.255 -2.035 18.145 1.00 94.69 480 GLN A N 1
ATOM 3625 C CA . GLN A 1 480 ? -23.424 -2.707 18.701 1.00 94.69 480 GLN A CA 1
ATOM 3626 C C . GLN A 1 480 ? -24.281 -1.690 19.445 1.00 94.69 480 GLN A C 1
ATOM 3628 O O . GLN A 1 480 ? -23.858 -1.167 20.477 1.00 94.69 480 GLN A O 1
ATOM 3633 N N . LYS A 1 481 ? -25.485 -1.428 18.921 1.00 95.56 481 LYS A N 1
ATOM 3634 C CA . LYS A 1 481 ? -26.484 -0.597 19.598 1.00 95.56 481 LYS A CA 1
ATOM 3635 C C . LYS A 1 481 ? -27.017 -1.321 20.830 1.00 95.56 481 LYS A C 1
ATOM 3637 O O . LYS A 1 481 ? -27.266 -2.532 20.775 1.00 95.56 481 LYS A O 1
ATOM 3642 N N . TYR A 1 482 ? -27.207 -0.580 21.911 1.00 95.25 482 TYR A N 1
ATOM 3643 C CA . TYR A 1 482 ? -27.803 -1.051 23.153 1.00 95.25 482 TYR A CA 1
ATOM 3644 C C . TYR A 1 482 ? -28.711 0.017 23.766 1.00 95.25 482 TYR A C 1
ATOM 3646 O O . TYR A 1 482 ? -28.667 1.181 23.379 1.00 95.25 482 TYR A O 1
ATOM 3654 N N . HIS A 1 483 ? -29.519 -0.399 24.735 1.00 95.44 483 HIS A N 1
ATOM 3655 C CA . HIS A 1 483 ? -30.407 0.453 25.520 1.00 95.44 483 HIS A CA 1
ATOM 3656 C C . HIS A 1 483 ? -30.320 0.088 26.997 1.00 95.44 483 HIS A C 1
ATOM 3658 O O . HIS A 1 483 ? -29.899 -1.015 27.371 1.00 95.44 483 HIS A O 1
ATOM 3664 N N . PHE A 1 484 ? -30.751 1.011 27.843 1.00 95.31 484 PHE A N 1
ATOM 3665 C CA . PHE A 1 484 ? -30.855 0.806 29.276 1.00 95.31 484 PHE A CA 1
ATOM 3666 C C . PHE A 1 484 ? -32.261 0.343 29.658 1.00 95.31 484 PHE A C 1
ATOM 3668 O O . PHE A 1 484 ? -33.253 0.994 29.341 1.00 95.31 484 PHE A O 1
ATOM 3675 N N . VAL A 1 485 ? -32.344 -0.756 30.407 1.00 95.69 485 VAL A N 1
ATOM 3676 C CA . VAL A 1 485 ? -33.564 -1.143 31.127 1.00 95.69 485 VAL A CA 1
ATOM 3677 C C . VAL A 1 485 ? -33.351 -0.818 32.599 1.00 95.69 485 VAL A C 1
ATOM 3679 O O . VAL A 1 485 ? -32.522 -1.452 33.262 1.00 95.69 485 VAL A O 1
ATOM 3682 N N . LYS A 1 486 ? -34.054 0.199 33.095 1.00 95.44 486 LYS A N 1
ATOM 3683 C CA . LYS A 1 486 ? -33.912 0.719 34.457 1.00 95.44 486 LYS A CA 1
ATOM 3684 C C . LYS A 1 486 ? -35.097 0.273 35.293 1.00 95.44 486 LYS A C 1
ATOM 3686 O O . LYS A 1 486 ? -36.230 0.645 35.025 1.00 95.44 486 LYS A O 1
ATOM 3691 N N . TYR A 1 487 ? -34.816 -0.521 36.313 1.00 95.44 487 TYR A N 1
ATOM 3692 C CA . TYR A 1 487 ? -35.785 -0.931 37.314 1.00 95.44 487 TYR A CA 1
ATOM 3693 C C . TYR A 1 487 ? -35.748 0.067 38.460 1.00 95.44 487 TYR A C 1
ATOM 3695 O O . TYR A 1 487 ? -34.670 0.349 38.982 1.00 95.44 487 TYR A O 1
ATOM 3703 N N . TYR A 1 488 ? -36.908 0.558 38.866 1.00 94.00 488 TYR A N 1
ATOM 3704 C CA . TYR A 1 488 ? -37.083 1.495 39.963 1.00 94.00 488 TYR A CA 1
ATOM 3705 C C . TYR A 1 488 ? -37.819 0.810 41.111 1.00 94.00 488 TYR A C 1
ATOM 3707 O O . TYR A 1 488 ? -38.799 0.093 40.892 1.00 94.00 488 TYR A O 1
ATOM 3715 N N . SER A 1 489 ? -37.371 1.041 42.348 1.00 90.81 489 SER A N 1
ATOM 3716 C CA . SER A 1 489 ? -38.024 0.470 43.532 1.00 90.81 489 SER A CA 1
ATOM 3717 C C . SER A 1 489 ? -39.403 1.051 43.803 1.00 90.81 489 SER A C 1
ATOM 3719 O O . SER A 1 489 ? -40.120 0.493 44.612 1.00 90.81 489 SER A O 1
ATOM 3721 N N . ASP A 1 490 ? -39.765 2.180 43.213 1.00 84.56 490 ASP A N 1
ATOM 3722 C CA . ASP A 1 490 ? -41.068 2.829 43.332 1.00 84.56 490 ASP A CA 1
ATOM 3723 C C . ASP A 1 490 ? -41.188 3.917 42.253 1.00 84.56 490 ASP A C 1
ATOM 3725 O O . ASP A 1 490 ? -40.213 4.244 41.569 1.00 84.56 490 ASP A O 1
ATOM 3729 N N . ASN A 1 491 ? -42.369 4.523 42.136 1.00 77.00 491 ASN A N 1
ATOM 3730 C CA . ASN A 1 491 ? -42.640 5.599 41.175 1.00 77.00 491 ASN A CA 1
ATOM 3731 C C . ASN A 1 491 ? -41.861 6.900 41.459 1.00 77.00 491 ASN A C 1
ATOM 3733 O O . ASN A 1 491 ? -41.874 7.806 40.630 1.00 77.00 491 ASN A O 1
ATOM 3737 N N . ASN A 1 492 ? -41.180 7.005 42.605 1.00 76.44 492 ASN A N 1
ATOM 3738 C CA . ASN A 1 492 ? -40.339 8.148 42.966 1.00 76.44 492 ASN A CA 1
ATOM 3739 C C . ASN A 1 492 ? -38.848 7.893 42.684 1.00 76.44 492 ASN A C 1
ATOM 3741 O O . ASN A 1 492 ? -38.019 8.747 42.995 1.00 76.44 492 ASN A O 1
ATOM 3745 N N . ALA A 1 493 ? -38.509 6.747 42.082 1.00 74.81 493 ALA A N 1
ATOM 3746 C CA . ALA A 1 493 ? -37.154 6.363 41.710 1.00 74.81 493 ALA A CA 1
ATOM 3747 C C . ALA A 1 493 ? -36.155 6.291 42.885 1.00 74.81 493 ALA A C 1
ATOM 3749 O O . ALA A 1 493 ? -34.970 6.578 42.710 1.00 74.81 493 ALA A O 1
ATOM 3750 N N . THR A 1 494 ? -36.604 5.877 44.077 1.00 80.31 494 THR A N 1
ATOM 3751 C CA . THR A 1 494 ? -35.767 5.885 45.295 1.00 80.31 494 THR A CA 1
ATOM 3752 C C . THR A 1 494 ? -34.520 4.991 45.191 1.00 80.31 494 THR A C 1
ATOM 3754 O O . THR A 1 494 ? -33.453 5.350 45.687 1.00 80.31 494 THR A O 1
ATOM 3757 N N . GLN A 1 495 ? -34.629 3.828 44.543 1.00 89.25 495 GLN A N 1
ATOM 3758 C CA . GLN A 1 495 ? -33.508 2.941 44.212 1.00 89.25 495 GLN A CA 1
ATOM 3759 C C . GLN A 1 495 ? -33.619 2.507 42.750 1.00 89.25 495 GLN A C 1
ATOM 3761 O O . GLN A 1 495 ? -34.726 2.284 42.256 1.00 89.25 495 GLN A O 1
ATOM 3766 N N . ILE A 1 496 ? -32.477 2.363 42.071 1.00 92.50 496 ILE A N 1
ATOM 3767 C CA . ILE A 1 496 ? -32.416 2.030 40.645 1.00 92.50 496 ILE A CA 1
ATOM 3768 C C . ILE A 1 496 ? -31.468 0.855 40.426 1.00 92.50 496 ILE A C 1
ATOM 3770 O O . ILE A 1 496 ? -30.331 0.871 40.897 1.00 92.50 496 ILE A O 1
ATOM 3774 N N . LYS A 1 497 ? -31.911 -0.138 39.653 1.00 93.25 497 LYS A N 1
ATOM 3775 C CA . LYS A 1 497 ? -31.044 -1.163 39.066 1.00 93.25 497 LYS A CA 1
ATOM 3776 C C . LYS A 1 497 ? -31.097 -1.057 37.551 1.00 93.25 497 LYS A C 1
ATOM 3778 O O . LYS A 1 497 ? -32.170 -1.112 36.964 1.00 93.25 497 LYS A O 1
ATOM 3783 N N . GLN A 1 498 ? -29.939 -0.936 36.915 1.00 94.56 498 GLN A N 1
ATOM 3784 C CA . GLN A 1 498 ? -29.836 -0.756 35.471 1.00 94.56 498 GLN A CA 1
ATOM 3785 C C . GLN A 1 498 ? -29.213 -1.983 34.810 1.00 94.56 498 GLN A C 1
ATOM 3787 O O . GLN A 1 498 ? -28.128 -2.414 35.197 1.00 94.56 498 GLN A O 1
ATOM 3792 N N . ASN A 1 499 ? -29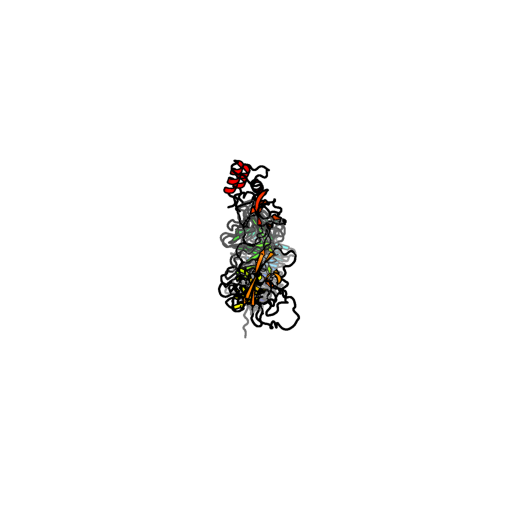.866 -2.485 33.765 1.00 93.06 499 ASN A N 1
ATOM 3793 C CA . ASN A 1 499 ? -29.308 -3.477 32.856 1.00 93.06 499 ASN A CA 1
ATOM 3794 C C . ASN A 1 499 ? -29.024 -2.836 31.493 1.00 93.06 499 ASN A C 1
ATOM 3796 O O . ASN A 1 499 ? -29.785 -1.989 31.027 1.00 93.06 499 ASN A O 1
ATOM 3800 N N . VAL A 1 500 ? -27.948 -3.279 30.845 1.00 94.94 500 VAL A N 1
ATOM 3801 C CA . VAL A 1 500 ? -27.620 -2.932 29.458 1.00 94.94 500 VAL A CA 1
ATOM 3802 C C . VAL A 1 500 ? -28.058 -4.082 28.565 1.00 94.94 500 VAL A C 1
ATOM 3804 O O . VAL A 1 500 ? -27.605 -5.209 28.758 1.00 94.94 500 VAL A O 1
ATOM 3807 N N . ILE A 1 501 ? -28.948 -3.810 27.614 1.00 94.62 501 ILE A N 1
ATOM 3808 C CA . ILE A 1 501 ? -29.508 -4.815 26.708 1.00 94.62 501 ILE A CA 1
ATOM 3809 C C . ILE A 1 501 ? -29.286 -4.355 25.270 1.00 94.62 501 ILE A C 1
ATOM 3811 O O . ILE A 1 501 ? -29.561 -3.206 24.936 1.00 94.62 501 ILE A O 1
ATOM 3815 N N . ASN A 1 502 ? -28.788 -5.246 24.412 1.00 95.00 502 ASN A N 1
ATOM 3816 C CA . ASN A 1 502 ? -28.591 -4.927 22.999 1.00 95.00 502 ASN A CA 1
ATOM 3817 C C . ASN A 1 502 ? -29.931 -4.646 22.304 1.00 95.00 502 ASN A C 1
ATOM 3819 O O . ASN A 1 502 ? -30.949 -5.263 22.621 1.00 95.00 502 ASN A O 1
ATOM 3823 N N . ASP A 1 503 ? -29.910 -3.727 21.343 1.00 94.31 503 ASP A N 1
ATOM 3824 C CA . ASP A 1 503 ? -31.092 -3.321 20.583 1.00 94.31 503 ASP A CA 1
ATOM 3825 C C . ASP A 1 503 ? -31.776 -4.513 19.893 1.00 94.31 503 ASP A C 1
ATOM 3827 O O . ASP A 1 503 ? -31.121 -5.390 19.326 1.00 94.31 503 ASP A O 1
ATOM 3831 N N . GLY A 1 504 ? -33.103 -4.559 19.982 1.00 93.06 504 GLY A N 1
ATOM 3832 C CA . GLY A 1 504 ? -33.944 -5.617 19.426 1.00 93.06 504 GLY A CA 1
ATOM 3833 C C . GLY A 1 504 ? -33.945 -6.935 20.210 1.00 93.06 504 GLY A C 1
ATOM 3834 O O . GLY A 1 504 ? -34.663 -7.857 19.823 1.00 93.06 504 GLY A O 1
ATOM 3835 N N . ILE A 1 505 ? -33.187 -7.062 21.308 1.00 95.50 505 ILE A N 1
ATOM 3836 C CA . ILE A 1 505 ? -33.179 -8.292 22.110 1.00 95.50 505 ILE A CA 1
ATOM 3837 C C . ILE A 1 505 ? -34.457 -8.413 22.946 1.00 95.50 505 ILE A C 1
ATOM 3839 O O . ILE A 1 505 ? -34.863 -7.488 23.653 1.00 95.50 505 ILE A O 1
ATOM 3843 N N . THR A 1 506 ? -35.059 -9.604 22.910 1.00 95.75 506 THR A N 1
ATOM 3844 C CA . THR A 1 506 ? -36.141 -10.005 23.812 1.00 95.75 506 THR A CA 1
ATOM 3845 C C . THR A 1 506 ? -35.566 -10.629 25.085 1.00 95.75 506 THR A C 1
ATOM 3847 O O . THR A 1 506 ? -34.941 -11.689 25.030 1.00 95.75 506 THR A O 1
ATOM 3850 N N . THR A 1 507 ? -35.804 -10.006 26.239 1.00 94.19 507 THR A N 1
ATOM 3851 C CA . THR A 1 507 ? -35.259 -10.423 27.544 1.00 94.19 507 THR A CA 1
ATOM 3852 C C . THR A 1 507 ? -36.369 -10.528 28.599 1.00 94.19 507 THR A C 1
ATOM 3854 O O . THR A 1 507 ? -37.322 -9.748 28.539 1.00 94.19 507 THR A O 1
ATOM 3857 N N . PRO A 1 508 ? -36.301 -11.482 29.552 1.00 96.19 508 PRO A N 1
ATOM 3858 C CA . PRO A 1 508 ? -37.243 -11.534 30.668 1.00 96.19 508 PRO A CA 1
ATOM 3859 C C . PRO A 1 508 ? -37.004 -10.389 31.662 1.00 96.19 508 PRO A C 1
ATOM 3861 O O . PRO A 1 508 ? -35.858 -10.004 31.914 1.00 96.19 508 PRO A O 1
ATOM 3864 N N . LEU A 1 509 ? -38.084 -9.882 32.257 1.00 95.19 509 LEU A N 1
ATOM 3865 C CA . LEU A 1 509 ? -38.031 -8.942 33.370 1.00 95.19 509 LEU A CA 1
ATOM 3866 C C . LEU A 1 509 ? -37.480 -9.618 34.627 1.00 95.19 509 LEU A C 1
ATOM 3868 O O . LEU A 1 509 ? -37.766 -10.786 34.905 1.00 95.19 509 LEU A O 1
ATOM 3872 N N . LEU A 1 510 ? -36.689 -8.866 35.390 1.00 94.00 510 LEU A N 1
ATOM 3873 C CA . LEU A 1 510 ? -36.047 -9.341 36.613 1.00 94.00 510 LEU A CA 1
ATOM 3874 C C . LEU A 1 510 ? -37.062 -9.769 37.686 1.00 94.00 510 LEU A C 1
ATOM 3876 O O . LEU A 1 510 ? -38.175 -9.249 37.753 1.00 94.00 510 LEU A O 1
ATOM 3880 N N . SER A 1 511 ? -36.665 -10.683 38.579 1.00 92.25 511 SER A N 1
ATOM 3881 C CA . SER A 1 511 ? -37.385 -10.852 39.847 1.00 92.25 511 SER A CA 1
ATOM 3882 C C . SER A 1 511 ? -37.100 -9.679 40.776 1.00 92.25 511 SER A C 1
ATOM 3884 O O . SER A 1 511 ? -36.002 -9.111 40.736 1.00 92.25 511 SER A O 1
ATOM 3886 N N . TYR A 1 512 ? -38.065 -9.334 41.630 1.00 88.12 512 TYR A N 1
ATOM 3887 C CA . TYR A 1 512 ? -37.915 -8.242 42.590 1.00 88.12 512 TYR A CA 1
ATOM 3888 C C . TYR A 1 512 ? -36.705 -8.458 43.514 1.00 88.12 512 TYR A C 1
ATOM 3890 O O . TYR A 1 512 ? -35.908 -7.549 43.731 1.00 88.12 512 TYR A O 1
ATOM 3898 N N . GLU A 1 513 ? -36.493 -9.689 43.980 1.00 88.00 513 GLU A N 1
ATOM 3899 C CA . GLU A 1 513 ? -35.381 -10.062 44.858 1.00 88.00 513 GLU A CA 1
ATOM 3900 C C . GLU A 1 513 ? -34.033 -9.862 44.171 1.00 88.00 513 GLU A C 1
ATOM 3902 O O . GLU A 1 513 ? -33.087 -9.392 44.794 1.00 88.00 513 GLU A O 1
ATOM 3907 N N . SER A 1 514 ? -33.941 -10.151 42.868 1.00 90.06 514 SER A N 1
ATOM 3908 C CA . SER A 1 514 ? -32.700 -9.945 42.121 1.00 90.06 514 SER A CA 1
ATOM 3909 C C . SER A 1 514 ? -32.326 -8.466 42.016 1.00 90.06 514 SER A C 1
ATOM 3911 O O . SER A 1 514 ? -31.160 -8.146 41.771 1.00 90.06 514 SER A O 1
ATOM 3913 N N . CYS A 1 515 ? -33.290 -7.557 42.192 1.00 89.94 515 CYS A N 1
ATOM 3914 C CA . CYS A 1 515 ? -33.045 -6.123 42.188 1.00 89.94 515 CYS A CA 1
ATOM 3915 C C . CYS A 1 515 ? -32.386 -5.618 43.477 1.00 89.94 515 CYS A C 1
ATOM 3917 O O . CYS A 1 515 ? -31.841 -4.518 43.460 1.00 89.94 515 CYS A O 1
ATOM 3919 N N . ASN A 1 516 ? -32.375 -6.415 44.556 1.00 88.69 516 ASN A N 1
ATOM 3920 C CA . ASN A 1 516 ? -31.865 -6.030 45.877 1.00 88.69 516 ASN A CA 1
ATOM 3921 C C . ASN A 1 516 ? -32.469 -4.712 46.403 1.00 88.69 516 ASN A C 1
ATOM 3923 O O . ASN A 1 516 ? -31.810 -3.967 47.126 1.00 88.69 516 ASN A O 1
ATOM 3927 N N . PHE A 1 517 ? -33.717 -4.405 46.038 1.00 91.81 517 PHE A N 1
ATOM 3928 C CA . PHE A 1 517 ? -34.399 -3.209 46.521 1.00 91.81 517 PHE A CA 1
ATOM 3929 C C . PHE A 1 517 ? -34.894 -3.395 47.949 1.00 91.81 517 PHE A C 1
ATOM 3931 O O . PHE A 1 517 ? -35.517 -4.404 48.292 1.00 91.81 517 PHE A O 1
ATOM 3938 N N . THR A 1 518 ? -34.692 -2.369 48.772 1.00 84.75 518 THR A N 1
ATOM 3939 C CA . THR A 1 518 ? -35.339 -2.302 50.084 1.00 84.75 518 THR A CA 1
ATOM 3940 C C . THR A 1 518 ? -36.832 -2.091 49.877 1.00 84.75 518 THR A C 1
ATOM 3942 O O . THR A 1 518 ? -37.244 -1.049 49.368 1.00 84.75 518 THR A O 1
ATOM 3945 N N . LYS A 1 519 ? -37.636 -3.091 50.243 1.00 80.06 519 LYS A N 1
ATOM 3946 C CA . LYS A 1 519 ? -39.094 -3.022 50.135 1.00 80.06 519 LYS A CA 1
ATOM 3947 C C . LYS A 1 519 ? -39.655 -2.004 51.136 1.00 80.06 519 LYS A C 1
ATOM 3949 O O . LYS A 1 519 ? -39.218 -2.021 52.290 1.00 80.06 519 LYS A O 1
ATOM 3954 N N . PRO A 1 520 ? -40.646 -1.176 50.755 1.00 78.12 520 PRO A N 1
ATOM 3955 C CA . PRO A 1 520 ? -41.389 -0.368 51.712 1.00 78.12 520 PRO A CA 1
ATOM 3956 C C . PRO A 1 520 ? -41.947 -1.231 52.850 1.00 78.12 520 PRO A C 1
ATOM 3958 O O . PRO A 1 520 ? -42.462 -2.332 52.620 1.00 78.12 520 PRO A O 1
ATOM 3961 N N . ALA A 1 521 ? -41.849 -0.731 54.083 1.00 70.62 521 ALA A N 1
ATOM 3962 C CA . ALA A 1 521 ? -42.411 -1.416 55.238 1.00 70.62 521 ALA A CA 1
ATOM 3963 C C . ALA A 1 521 ? -43.918 -1.657 55.023 1.00 70.62 521 ALA A C 1
ATOM 3965 O O . ALA A 1 521 ? -44.636 -0.769 54.565 1.00 70.62 521 ALA A O 1
ATOM 3966 N N . TYR A 1 522 ? -44.382 -2.868 55.346 1.00 74.25 522 TYR A N 1
ATOM 3967 C CA . TYR A 1 522 ? -45.802 -3.252 55.338 1.00 74.25 522 TYR A CA 1
ATOM 3968 C C . TYR A 1 522 ? -46.518 -3.270 53.971 1.00 74.25 522 TYR A C 1
ATOM 3970 O O . TYR A 1 522 ? -47.745 -3.346 53.924 1.00 74.25 522 TYR A O 1
ATOM 3978 N N . LYS A 1 523 ? -45.779 -3.282 52.857 1.00 82.19 523 LYS A N 1
ATOM 3979 C CA . LYS A 1 523 ? -46.324 -3.568 51.518 1.00 82.19 523 LYS A CA 1
ATOM 3980 C C . LYS A 1 523 ? -45.670 -4.795 50.906 1.00 82.19 523 LYS A C 1
ATOM 3982 O O . LYS A 1 523 ? -44.529 -5.063 51.234 1.00 82.19 523 LYS A O 1
ATOM 3987 N N . ASP A 1 524 ? -46.333 -5.531 50.025 1.00 85.25 524 ASP A N 1
ATOM 3988 C CA . ASP A 1 524 ? -45.754 -6.627 49.240 1.00 85.25 524 ASP A CA 1
ATOM 3989 C C . ASP A 1 524 ? -45.602 -6.216 47.774 1.00 85.25 524 ASP A C 1
ATOM 3991 O O . ASP A 1 524 ? -46.450 -5.498 47.245 1.00 85.25 524 ASP A O 1
ATOM 3995 N N . PHE A 1 525 ? -44.508 -6.640 47.126 1.00 91.31 525 PHE A N 1
ATOM 3996 C CA . PHE A 1 525 ? -44.346 -6.458 45.682 1.00 91.31 525 PHE A CA 1
ATOM 3997 C C . PHE A 1 525 ? -45.479 -7.195 44.968 1.00 91.31 525 PHE A C 1
ATOM 3999 O O . PHE A 1 525 ? -45.774 -8.348 45.297 1.00 91.31 525 PHE A O 1
ATOM 4006 N N . ASP A 1 526 ? -46.117 -6.520 44.022 1.00 91.19 526 ASP A N 1
ATOM 4007 C CA . ASP A 1 526 ? -47.225 -7.074 43.259 1.00 91.19 526 ASP A CA 1
ATOM 4008 C C . ASP A 1 526 ? -46.799 -7.378 41.820 1.00 91.19 526 ASP A C 1
ATOM 4010 O O . ASP A 1 526 ? -46.809 -8.541 41.413 1.00 91.19 526 ASP A O 1
ATOM 4014 N N . HIS A 1 527 ? -46.352 -6.357 41.082 1.00 94.31 527 HIS A N 1
ATOM 4015 C CA . HIS A 1 527 ? -45.940 -6.473 39.683 1.00 94.31 527 HIS A CA 1
ATOM 4016 C C . HIS A 1 527 ? -44.980 -5.347 39.253 1.00 94.31 527 HIS A C 1
ATOM 4018 O O . HIS A 1 527 ? -44.743 -4.386 39.989 1.00 94.31 527 HIS A O 1
ATOM 4024 N N . TRP A 1 528 ? -44.414 -5.479 38.052 1.00 95.88 528 TRP A N 1
ATOM 4025 C CA . TRP A 1 528 ? -43.681 -4.422 37.356 1.00 95.88 528 TRP A CA 1
ATOM 4026 C C . TRP A 1 528 ? -44.618 -3.634 36.444 1.00 95.88 528 TRP A C 1
ATOM 4028 O O . TRP A 1 528 ? -45.408 -4.228 35.717 1.00 95.88 528 TRP A O 1
ATOM 4038 N N . GLU A 1 529 ? -44.490 -2.316 36.419 1.00 95.31 529 GLU A N 1
ATOM 4039 C CA . GLU A 1 529 ? -45.209 -1.444 35.493 1.00 95.31 529 GLU A CA 1
ATOM 4040 C C . GLU A 1 529 ? -44.250 -0.858 34.451 1.00 95.31 529 GLU A C 1
ATOM 4042 O O . GLU A 1 529 ? -43.173 -0.365 34.794 1.00 95.31 529 GLU A O 1
ATOM 4047 N N . ILE A 1 530 ? -44.644 -0.901 33.176 1.00 95.12 530 ILE A N 1
ATOM 4048 C CA . ILE A 1 530 ? -43.937 -0.252 32.061 1.00 95.12 530 ILE A CA 1
ATOM 4049 C C . ILE A 1 530 ? -44.973 0.480 31.216 1.00 95.12 530 ILE A C 1
ATOM 4051 O O . ILE A 1 530 ? -45.920 -0.146 30.740 1.00 95.12 530 ILE A O 1
ATOM 4055 N N . ASP A 1 531 ? -44.802 1.789 31.017 1.00 91.88 531 ASP A N 1
ATOM 4056 C CA . ASP A 1 531 ? -45.721 2.632 30.233 1.00 91.88 531 ASP A CA 1
ATOM 4057 C C . ASP A 1 531 ? -47.214 2.441 30.645 1.00 91.88 531 ASP A C 1
ATOM 4059 O O . ASP A 1 531 ? -48.119 2.454 29.807 1.00 91.88 531 ASP A O 1
ATOM 4063 N N . GLY A 1 532 ? -47.483 2.227 31.944 1.00 89.62 532 GLY A N 1
ATOM 4064 C CA . GLY A 1 532 ? -48.827 2.007 32.505 1.00 89.62 532 GLY A CA 1
ATOM 4065 C C . GLY A 1 532 ? -49.423 0.608 32.283 1.00 89.62 532 GLY A C 1
ATOM 4066 O O . GLY A 1 532 ? -50.614 0.410 32.521 1.00 89.62 532 GLY A O 1
ATOM 4067 N N . GLN A 1 533 ? -48.637 -0.351 31.789 1.00 94.31 533 GLN A N 1
ATOM 4068 C CA . GLN A 1 533 ? -49.034 -1.753 31.630 1.00 94.31 533 GLN A CA 1
ATOM 4069 C C . GLN A 1 533 ? -48.387 -2.633 32.703 1.00 94.31 533 GLN A C 1
ATOM 4071 O O . GLN A 1 533 ? -47.210 -2.462 33.022 1.00 94.31 533 GLN A O 1
ATOM 4076 N N . GLU A 1 534 ? -49.154 -3.596 33.214 1.00 95.31 534 GLU A N 1
ATOM 4077 C CA . GLU A 1 534 ? -48.726 -4.560 34.230 1.00 95.31 534 GLU A CA 1
ATOM 4078 C C . GLU A 1 534 ? -47.959 -5.738 33.607 1.00 95.31 534 GLU A C 1
ATOM 4080 O O . GLU A 1 534 ? -48.420 -6.368 32.653 1.00 95.31 534 GLU A O 1
ATOM 4085 N N . TYR A 1 535 ? -46.814 -6.071 34.205 1.00 95.62 535 TYR A N 1
ATOM 4086 C CA . TYR A 1 535 ? -45.968 -7.209 33.861 1.00 95.62 535 TYR A CA 1
ATOM 4087 C C . TYR A 1 535 ? -45.536 -7.974 35.110 1.00 95.62 535 TYR A C 1
ATOM 4089 O O . TYR A 1 535 ? -45.160 -7.402 36.134 1.00 95.62 535 TYR A O 1
ATOM 4097 N N . LYS A 1 536 ? -45.503 -9.299 35.019 1.00 94.69 536 LYS A N 1
ATOM 4098 C CA . LYS A 1 536 ? -45.012 -10.167 36.089 1.00 94.69 536 LYS A CA 1
ATOM 4099 C C . LYS A 1 536 ? -43.502 -10.382 35.958 1.00 94.69 536 LYS A C 1
ATOM 4101 O O . LYS A 1 536 ? -42.955 -10.329 34.853 1.00 94.69 536 LYS A O 1
ATOM 4106 N N . PRO A 1 537 ? -42.797 -10.683 37.063 1.00 94.56 537 PRO A N 1
ATOM 4107 C CA . PRO A 1 537 ? -41.433 -11.196 36.988 1.00 94.56 537 PRO A CA 1
ATOM 4108 C C . PRO A 1 537 ? -41.304 -12.348 35.982 1.00 94.56 537 PRO A C 1
ATOM 4110 O O . PRO A 1 537 ? -42.076 -13.305 36.027 1.00 94.56 537 PRO A O 1
ATOM 4113 N N . GLY A 1 538 ? -40.317 -12.265 35.087 1.00 94.38 538 GLY A N 1
ATOM 4114 C CA . GLY A 1 538 ? -40.083 -13.252 34.030 1.00 94.38 538 GLY A CA 1
ATOM 4115 C C . GLY A 1 538 ? -40.820 -13.003 32.709 1.00 94.38 538 GLY A C 1
ATOM 4116 O O . GLY A 1 538 ? -40.453 -13.631 31.709 1.00 94.38 538 GLY A O 1
ATOM 4117 N N . ASP A 1 539 ? -41.789 -12.082 32.656 1.00 96.44 539 ASP A N 1
ATOM 4118 C CA . ASP A 1 539 ? -42.418 -11.682 31.393 1.00 96.44 539 ASP A CA 1
ATOM 4119 C C . ASP A 1 539 ? -41.375 -11.091 30.440 1.00 96.44 539 ASP A C 1
ATOM 4121 O O . ASP A 1 539 ? -40.417 -10.442 30.859 1.00 96.44 539 ASP A O 1
ATOM 4125 N N . LYS A 1 540 ? -41.523 -11.353 29.140 1.00 95.31 540 LYS A N 1
ATOM 4126 C CA . LYS A 1 540 ? -40.526 -10.971 28.136 1.00 95.31 540 LYS A CA 1
ATOM 4127 C C . LYS A 1 540 ? -40.886 -9.650 27.476 1.00 95.31 540 LYS A C 1
ATOM 4129 O O . LYS A 1 540 ? -41.980 -9.513 26.938 1.00 95.31 540 LYS A O 1
ATOM 4134 N N . ILE A 1 541 ? -39.917 -8.742 27.415 1.00 95.12 541 ILE A N 1
ATOM 4135 C CA . ILE A 1 541 ? -40.011 -7.491 26.659 1.00 95.12 541 ILE A CA 1
ATOM 4136 C C . ILE A 1 541 ? -38.950 -7.459 25.561 1.00 95.12 541 ILE A C 1
ATOM 4138 O O . ILE A 1 541 ? -37.864 -8.013 25.728 1.00 95.12 541 ILE A O 1
ATOM 4142 N N . THR A 1 542 ? -39.263 -6.823 24.433 1.00 95.31 542 THR A N 1
ATOM 4143 C CA . THR A 1 542 ? -38.281 -6.550 23.372 1.00 95.31 542 THR A CA 1
ATOM 4144 C C . THR A 1 542 ? -37.771 -5.132 23.536 1.00 95.31 542 THR A C 1
ATOM 4146 O O . THR A 1 542 ? -38.560 -4.191 23.532 1.00 95.31 542 THR A O 1
ATOM 4149 N N . VAL A 1 543 ? -36.460 -4.983 23.700 1.00 95.06 543 VAL A N 1
ATOM 4150 C CA . VAL A 1 543 ? -35.845 -3.698 24.029 1.00 95.06 543 VAL A CA 1
ATOM 4151 C C . VAL A 1 543 ? -35.388 -3.006 22.749 1.00 95.06 543 VAL A C 1
ATOM 4153 O O . VAL A 1 543 ? -34.375 -3.380 22.168 1.00 95.06 543 VAL A O 1
ATOM 4156 N N . THR A 1 544 ? -36.135 -1.996 22.306 1.00 94.25 544 THR A N 1
ATOM 4157 C CA . THR A 1 544 ? -35.789 -1.158 21.135 1.00 94.25 544 THR A CA 1
ATOM 4158 C C . THR A 1 544 ? -35.568 0.316 21.489 1.00 94.25 544 THR A C 1
ATOM 4160 O O . THR A 1 544 ? -35.340 1.148 20.612 1.00 94.25 544 THR A O 1
ATOM 4163 N N . LYS A 1 545 ? -35.714 0.657 22.771 1.00 94.31 545 LYS A N 1
ATOM 4164 C CA . LYS A 1 545 ? -35.498 1.977 23.371 1.00 94.31 545 LYS A CA 1
ATOM 4165 C C . LYS A 1 545 ? -35.142 1.793 24.846 1.00 94.31 545 LYS A C 1
ATOM 4167 O O . LYS A 1 545 ? -35.456 0.747 25.427 1.00 94.31 545 LYS A O 1
ATOM 4172 N N . ASP A 1 546 ? -34.570 2.822 25.458 1.00 95.31 546 ASP A N 1
ATOM 4173 C CA . ASP A 1 546 ? -34.477 2.902 26.915 1.00 95.31 546 ASP A CA 1
ATOM 4174 C C . ASP A 1 546 ? -35.862 2.689 27.541 1.00 95.31 546 ASP A C 1
ATOM 4176 O O . ASP A 1 546 ? -36.866 3.237 27.076 1.00 95.31 546 ASP A O 1
ATOM 4180 N N . THR A 1 547 ? -35.919 1.830 28.556 1.00 95.31 547 THR A N 1
ATOM 4181 C CA . THR A 1 547 ? -37.168 1.371 29.169 1.00 95.31 547 THR A CA 1
ATOM 4182 C C . THR A 1 547 ? -37.081 1.518 30.680 1.00 95.31 547 THR A C 1
ATOM 4184 O O . THR A 1 547 ? -36.219 0.913 31.321 1.00 95.31 547 THR A O 1
ATOM 4187 N N . ASP A 1 548 ? -38.000 2.295 31.242 1.00 95.25 548 ASP A N 1
ATOM 4188 C CA . ASP A 1 548 ? -38.173 2.447 32.681 1.00 95.25 548 ASP A CA 1
ATOM 4189 C C . ASP A 1 548 ? -39.222 1.439 33.184 1.00 95.25 548 ASP A C 1
ATOM 4191 O O . ASP A 1 548 ? -40.285 1.278 32.584 1.00 95.25 548 ASP A O 1
ATOM 4195 N N . VAL A 1 549 ? -38.899 0.728 34.264 1.00 95.81 549 VAL A N 1
ATOM 4196 C CA . VAL A 1 549 ? -39.698 -0.359 34.848 1.00 95.81 549 VAL A CA 1
ATOM 4197 C C . VAL A 1 549 ? -39.915 -0.072 36.331 1.00 95.81 549 VAL A C 1
ATOM 4199 O O . VAL A 1 549 ? -38.951 -0.023 37.090 1.00 95.81 549 VAL A O 1
ATOM 4202 N N . TYR A 1 550 ? -41.156 0.093 36.778 1.00 94.25 550 TYR A N 1
ATOM 4203 C CA . TYR A 1 550 ? -41.470 0.521 38.146 1.00 94.25 550 TYR A CA 1
ATOM 4204 C C . TYR A 1 550 ? -42.052 -0.614 38.985 1.00 94.25 550 TYR A C 1
ATOM 4206 O O . TYR A 1 550 ? -42.927 -1.342 38.526 1.00 94.25 550 TYR A O 1
ATOM 4214 N N . ALA A 1 551 ? -41.576 -0.787 40.221 1.00 92.81 551 ALA A N 1
ATOM 4215 C CA . ALA A 1 551 ? -42.187 -1.727 41.156 1.00 92.81 551 ALA A CA 1
ATOM 4216 C C . ALA A 1 551 ? -43.506 -1.168 41.702 1.00 92.81 551 ALA A C 1
ATOM 4218 O O . ALA A 1 551 ? -43.529 -0.097 42.315 1.00 92.81 551 ALA A O 1
ATOM 4219 N N . ILE A 1 552 ? -44.581 -1.938 41.548 1.00 92.12 552 ILE A N 1
ATOM 4220 C CA . ILE A 1 552 ? -45.888 -1.654 42.138 1.00 92.12 552 ILE A CA 1
ATOM 4221 C C . ILE A 1 552 ? -46.116 -2.576 43.335 1.00 92.12 552 ILE A C 1
ATOM 4223 O O . ILE A 1 552 ? -45.755 -3.756 43.323 1.00 92.12 552 ILE A O 1
ATOM 4227 N N . TYR A 1 553 ? -46.708 -2.020 44.393 1.00 89.44 553 TYR A N 1
ATOM 4228 C CA . TYR A 1 553 ? -46.911 -2.705 45.666 1.00 89.44 553 TYR A CA 1
ATOM 4229 C C . TYR A 1 553 ? -48.377 -2.739 46.085 1.00 89.44 553 TYR A C 1
ATOM 4231 O O . TYR A 1 553 ? -49.112 -1.774 45.874 1.00 89.44 553 TYR A O 1
ATOM 4239 N N . LYS A 1 554 ? -48.751 -3.796 46.806 1.00 85.62 554 LYS A N 1
ATOM 4240 C CA . LYS A 1 554 ? -50.029 -3.932 47.520 1.00 85.62 554 LYS A CA 1
ATOM 4241 C C . LYS A 1 554 ? -49.827 -3.926 49.032 1.00 85.62 554 LYS A C 1
ATOM 4243 O O . LYS A 1 554 ? -48.754 -4.285 49.511 1.00 85.62 554 LYS A O 1
ATOM 4248 N N . ASP A 1 555 ? -50.841 -3.531 49.793 1.00 79.62 555 ASP A N 1
ATOM 4249 C CA . ASP A 1 555 ? -50.754 -3.508 51.257 1.00 79.62 555 ASP A CA 1
ATOM 4250 C C . ASP A 1 555 ? -50.708 -4.933 51.836 1.00 79.62 555 ASP A C 1
ATOM 4252 O O . ASP A 1 555 ? -51.453 -5.819 51.407 1.00 79.62 555 ASP A O 1
ATOM 4256 N N . ARG A 1 556 ? -49.825 -5.158 52.816 1.00 77.75 556 ARG A N 1
ATOM 4257 C CA . ARG A 1 556 ? -49.715 -6.432 53.539 1.00 77.75 556 ARG A CA 1
ATOM 4258 C C . ARG A 1 556 ? -50.716 -6.469 54.702 1.00 77.75 556 ARG A C 1
ATOM 4260 O O . ARG A 1 556 ? -50.840 -5.495 55.444 1.00 77.75 556 ARG A O 1
ATOM 4267 N N . LEU A 1 557 ? -51.390 -7.607 54.887 1.00 78.38 557 LEU A N 1
ATOM 4268 C CA . LEU A 1 557 ? -52.245 -7.883 56.053 1.00 78.38 557 LEU A CA 1
ATOM 4269 C C . LEU A 1 557 ? -51.450 -8.628 57.141 1.00 78.38 557 LEU A C 1
ATOM 4271 O O . LEU A 1 557 ? -50.639 -9.498 56.819 1.00 78.38 557 LEU A O 1
ATOM 4275 N N . PHE A 1 558 ? -51.708 -8.310 58.410 1.00 81.38 558 PHE A N 1
ATOM 4276 C CA . PHE A 1 558 ? -51.093 -8.927 59.592 1.00 81.38 558 PHE A CA 1
ATOM 4277 C C . PHE A 1 558 ? -52.083 -9.828 60.316 1.00 81.38 558 PHE A C 1
ATOM 4279 O O . PHE A 1 558 ? -53.259 -9.480 60.447 1.00 81.38 558 PHE A O 1
ATOM 4286 N N . ALA A 1 559 ? -51.601 -10.974 60.793 1.00 84.88 559 ALA A N 1
ATOM 4287 C CA . ALA A 1 559 ? -52.394 -11.927 61.553 1.00 84.88 559 ALA A CA 1
ATOM 4288 C C . ALA A 1 559 ? -52.413 -11.554 63.044 1.00 84.88 559 ALA A C 1
ATOM 4290 O O . ALA A 1 559 ? -51.367 -11.388 63.670 1.00 84.88 559 ALA A O 1
ATOM 4291 N N . VAL A 1 560 ? -53.606 -11.476 63.630 1.00 85.38 560 VAL A N 1
ATOM 4292 C CA . VAL A 1 560 ? -53.816 -11.287 65.069 1.00 85.38 560 VAL A CA 1
ATOM 4293 C C . VAL A 1 560 ? -54.497 -12.524 65.629 1.00 85.38 560 VAL A C 1
ATOM 4295 O O . VAL A 1 560 ? -55.632 -12.829 65.265 1.00 85.38 560 VAL A O 1
ATOM 4298 N N . SER A 1 561 ? -53.786 -13.244 66.491 1.00 86.81 561 SER A N 1
ATOM 4299 C CA . SER A 1 561 ? -54.224 -14.520 67.061 1.00 86.81 561 SER A CA 1
ATOM 4300 C C . SER A 1 561 ? -54.349 -14.455 68.583 1.00 86.81 561 SER A C 1
ATOM 4302 O O . SER A 1 561 ? -53.821 -13.550 69.231 1.00 86.81 561 SER A O 1
ATOM 4304 N N . PHE A 1 562 ? -55.069 -15.422 69.150 1.00 85.12 562 PHE A N 1
ATOM 4305 C CA . PHE A 1 562 ? -55.456 -15.429 70.556 1.00 85.12 562 PHE A CA 1
ATOM 4306 C C . PHE A 1 562 ? -55.074 -16.764 71.202 1.00 85.12 562 PHE A C 1
ATOM 4308 O O . PHE A 1 562 ? -55.559 -17.816 70.792 1.00 85.12 562 PHE A O 1
ATOM 4315 N N . ASP A 1 563 ? -54.212 -16.726 72.215 1.00 85.00 563 ASP A N 1
ATOM 4316 C CA . ASP A 1 563 ? -53.749 -17.896 72.959 1.00 85.00 563 ASP A CA 1
ATOM 4317 C C . ASP A 1 563 ? -54.478 -18.004 74.305 1.00 85.00 563 ASP A C 1
ATOM 4319 O O . ASP A 1 563 ? -54.441 -17.101 75.140 1.00 85.00 563 ASP A O 1
ATOM 4323 N N . THR A 1 564 ? -55.150 -19.130 74.531 1.00 81.00 564 THR A N 1
ATOM 4324 C CA . THR A 1 564 ? -55.900 -19.431 75.758 1.00 81.00 564 THR A CA 1
ATOM 4325 C C . THR A 1 564 ? -55.140 -20.333 76.736 1.00 81.00 564 THR A C 1
ATOM 4327 O O . THR A 1 564 ? -55.745 -20.883 77.662 1.00 81.00 564 THR A O 1
ATOM 4330 N N . ALA A 1 565 ? -53.836 -20.533 76.522 1.00 73.88 565 ALA A N 1
ATOM 4331 C CA . ALA A 1 565 ? -52.976 -21.452 77.268 1.00 73.88 565 ALA A CA 1
ATOM 4332 C C . ALA A 1 565 ? -53.517 -22.899 77.303 1.00 73.88 565 ALA A C 1
ATOM 4334 O O . ALA A 1 565 ? -53.297 -23.645 78.258 1.00 73.88 565 ALA A O 1
ATOM 4335 N N . GLY A 1 566 ? -54.287 -23.290 76.280 1.00 76.38 566 GLY A N 1
ATOM 4336 C CA . GLY A 1 566 ? -54.930 -24.604 76.181 1.00 76.38 566 GLY A CA 1
ATOM 4337 C C . GLY A 1 566 ? -56.092 -24.842 77.157 1.00 76.38 566 GLY A C 1
ATOM 4338 O O . GLY A 1 566 ? -56.612 -25.955 77.217 1.00 76.38 566 GLY A O 1
ATOM 4339 N N . LEU A 1 567 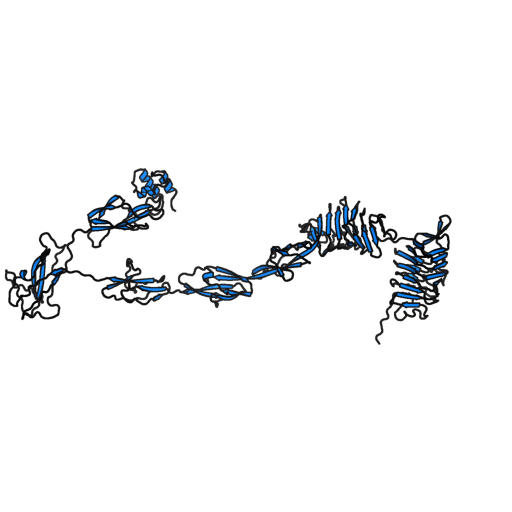? -56.526 -23.829 77.915 1.00 71.06 567 LEU A N 1
ATOM 4340 C CA . LEU A 1 567 ? -57.586 -23.964 78.923 1.00 71.06 567 LEU A CA 1
ATOM 4341 C C . LEU A 1 567 ? -59.004 -23.966 78.322 1.00 71.06 567 LEU A C 1
ATOM 4343 O O . LEU A 1 567 ? -59.951 -24.401 78.982 1.00 71.06 567 LEU A O 1
ATOM 4347 N N . CYS A 1 568 ? -59.161 -23.482 77.086 1.00 75.12 568 CYS A N 1
ATOM 4348 C CA . CYS A 1 568 ? -60.415 -23.467 76.321 1.00 75.12 568 CYS A CA 1
ATOM 4349 C C . CYS A 1 568 ? -60.156 -23.234 74.818 1.00 75.12 568 CYS A C 1
ATOM 4351 O O . CYS A 1 568 ? -59.016 -23.012 74.413 1.00 75.12 568 CYS A O 1
ATOM 4353 N N . THR A 1 569 ? -61.198 -23.276 73.982 1.00 80.44 569 THR A N 1
ATOM 4354 C CA . THR A 1 569 ? -61.086 -22.993 72.540 1.00 80.44 569 THR A CA 1
ATOM 4355 C C . THR A 1 569 ? -60.771 -21.508 72.292 1.00 80.44 569 THR A C 1
ATOM 4357 O O . THR A 1 569 ? -61.496 -20.660 72.818 1.00 80.44 569 THR A O 1
ATOM 4360 N N . PRO A 1 570 ? -59.723 -21.173 71.515 1.00 84.88 570 PRO A N 1
ATOM 4361 C CA . PRO A 1 570 ? -59.373 -19.787 71.219 1.00 84.88 570 PRO A CA 1
ATOM 4362 C C . PRO A 1 570 ? -60.329 -19.123 70.201 1.00 84.88 570 PRO A C 1
ATOM 4364 O O . PRO A 1 570 ? -60.921 -19.826 69.378 1.00 84.88 570 PRO A O 1
ATOM 4367 N N . PRO A 1 571 ? -60.471 -17.783 70.235 1.00 83.69 571 PRO A N 1
ATOM 4368 C CA . PRO A 1 571 ? -61.135 -16.985 69.196 1.00 83.69 571 PRO A CA 1
ATOM 4369 C C . PRO A 1 571 ? -60.502 -17.120 67.796 1.00 83.69 571 PRO A C 1
ATOM 4371 O O . PRO A 1 571 ? -59.334 -17.488 67.668 1.00 83.69 571 PRO A O 1
ATOM 4374 N N . GLU A 1 572 ? -61.257 -16.777 66.744 1.00 86.75 572 GLU A N 1
ATOM 4375 C CA . GLU A 1 572 ? -60.751 -16.773 65.361 1.00 86.75 572 GLU A CA 1
ATOM 4376 C C . GLU A 1 572 ? -59.660 -15.712 65.140 1.00 86.75 572 GLU A C 1
ATOM 4378 O O . GLU A 1 572 ? -59.746 -14.582 65.626 1.00 86.75 572 GLU A O 1
ATOM 4383 N N . THR A 1 573 ? -58.642 -16.076 64.356 1.00 87.25 573 THR A N 1
ATOM 4384 C CA . THR A 1 573 ? -57.572 -15.167 63.929 1.00 87.25 573 THR A CA 1
ATOM 4385 C C . THR A 1 573 ? -58.119 -14.081 63.005 1.00 87.25 573 THR A C 1
ATOM 4387 O O . THR A 1 573 ? -58.846 -14.370 62.055 1.00 87.25 573 THR A O 1
ATOM 4390 N N . GLN A 1 574 ? -57.709 -12.835 63.232 1.00 85.31 574 GLN A N 1
ATOM 4391 C CA . GLN A 1 574 ? -58.095 -11.682 62.415 1.00 85.31 574 GLN A CA 1
ATOM 4392 C C . GLN A 1 574 ? -56.951 -11.261 61.484 1.00 85.31 574 GLN A C 1
ATOM 4394 O O . GLN A 1 574 ? -55.785 -11.358 61.860 1.00 85.31 574 GLN A O 1
ATOM 4399 N N . TYR A 1 575 ? -57.279 -10.765 60.285 1.00 84.69 575 TYR A N 1
ATOM 4400 C CA . TYR A 1 575 ? -56.308 -10.251 59.309 1.00 84.69 575 TYR A CA 1
ATOM 4401 C C . TYR A 1 575 ? -56.535 -8.761 59.069 1.00 84.69 575 TYR A C 1
ATOM 4403 O O . TYR A 1 575 ? -57.577 -8.365 58.547 1.00 84.69 575 TYR A O 1
ATOM 4411 N N . ILE A 1 576 ? -55.574 -7.935 59.474 1.00 81.06 576 ILE A N 1
ATOM 4412 C CA . ILE A 1 576 ? -55.756 -6.484 59.596 1.00 81.06 576 ILE A CA 1
ATOM 4413 C C . ILE A 1 576 ? -54.613 -5.772 58.867 1.00 81.06 576 ILE A C 1
ATOM 4415 O O . ILE A 1 576 ? -53.458 -6.182 58.963 1.00 81.06 576 ILE A O 1
ATOM 4419 N N . ALA A 1 577 ? -54.920 -4.720 58.105 1.00 76.88 577 ALA A N 1
ATOM 4420 C CA . ALA A 1 577 ? -53.900 -3.890 57.463 1.00 76.88 577 ALA A CA 1
ATOM 4421 C C . ALA A 1 577 ? -53.066 -3.126 58.507 1.00 76.88 577 ALA A C 1
ATOM 4423 O O . ALA A 1 577 ? -53.524 -2.889 59.625 1.00 76.88 577 ALA A O 1
ATOM 4424 N N . TYR A 1 578 ? -51.856 -2.703 58.138 1.00 72.62 578 TYR A N 1
ATOM 4425 C CA . TYR A 1 578 ? -51.003 -1.902 59.022 1.00 72.62 578 TYR A CA 1
ATOM 4426 C C . TYR A 1 578 ? -51.742 -0.673 59.574 1.00 72.62 578 TYR A C 1
ATOM 4428 O O . TYR A 1 578 ? -52.343 0.086 58.813 1.00 72.62 578 TYR A O 1
ATOM 4436 N N . GLY A 1 579 ? -51.693 -0.465 60.891 1.00 71.12 579 GLY A N 1
ATOM 4437 C CA . GLY A 1 579 ? -52.379 0.653 61.546 1.00 71.12 579 GLY A CA 1
ATOM 4438 C C . GLY A 1 579 ? -53.888 0.463 61.744 1.00 71.12 579 GLY A C 1
ATOM 4439 O O . GLY A 1 579 ? -54.529 1.319 62.354 1.00 71.12 579 GLY A O 1
ATOM 4440 N N . GLY A 1 580 ? -54.459 -0.644 61.258 1.00 75.31 580 GLY A N 1
ATOM 4441 C CA . GLY A 1 580 ? -55.842 -1.030 61.525 1.00 75.31 580 GLY A CA 1
ATOM 4442 C C . GLY A 1 580 ? -56.048 -1.510 62.965 1.00 75.31 580 GLY A C 1
ATOM 4443 O O . GLY A 1 580 ? -55.093 -1.692 63.723 1.00 75.31 580 GLY A O 1
ATOM 4444 N N . THR A 1 581 ? -57.309 -1.713 63.346 1.00 72.88 581 THR A N 1
ATOM 4445 C CA . THR A 1 581 ? -57.713 -2.011 64.726 1.00 72.88 581 THR A CA 1
ATOM 4446 C C . THR A 1 581 ? -58.248 -3.434 64.873 1.00 72.88 581 THR A C 1
ATOM 4448 O O . THR A 1 581 ? -58.942 -3.947 63.996 1.00 72.88 581 THR A O 1
ATOM 4451 N N . VAL A 1 582 ? -57.912 -4.075 65.997 1.00 75.38 582 VAL A N 1
ATOM 4452 C CA . VAL A 1 582 ? -58.383 -5.425 66.346 1.00 75.38 582 VAL A CA 1
ATOM 4453 C C . VAL A 1 582 ? -59.828 -5.357 66.827 1.00 75.38 582 VAL A C 1
ATOM 4455 O O . VAL A 1 582 ? -60.153 -4.549 67.696 1.00 75.38 582 VAL A O 1
ATOM 4458 N N . SER A 1 583 ? -60.696 -6.204 66.272 1.00 76.81 583 SER A N 1
ATOM 4459 C CA . SER A 1 583 ? -62.070 -6.353 66.761 1.00 76.81 583 SER A CA 1
ATOM 4460 C C . SER A 1 583 ? -62.111 -7.213 68.030 1.00 76.81 583 SER A C 1
ATOM 4462 O O . SER A 1 583 ? -61.281 -8.106 68.196 1.00 76.81 583 SER A O 1
ATOM 4464 N N . ASP A 1 584 ? -63.050 -6.933 68.939 1.00 77.38 584 ASP A N 1
ATOM 4465 C CA . ASP A 1 584 ? -63.155 -7.614 70.239 1.00 77.38 584 ASP A CA 1
ATOM 4466 C C . ASP A 1 584 ? -63.292 -9.149 70.075 1.00 77.38 584 ASP A C 1
ATOM 4468 O O . ASP A 1 584 ? -64.277 -9.609 69.492 1.00 77.38 584 ASP A O 1
ATOM 4472 N N . PRO A 1 585 ? -62.336 -9.955 70.580 1.00 73.69 585 PRO A N 1
ATOM 4473 C CA . PRO A 1 585 ? -62.372 -11.414 70.524 1.00 73.69 585 PRO A CA 1
ATOM 4474 C C . PRO A 1 585 ? -63.325 -12.058 71.550 1.00 73.69 585 PRO A C 1
ATOM 4476 O O . PRO A 1 585 ? -63.502 -13.277 71.530 1.00 73.69 585 PRO A O 1
ATOM 4479 N N . GLY A 1 586 ? -63.923 -11.279 72.459 1.00 74.75 586 GLY A N 1
ATOM 4480 C CA . GLY A 1 586 ? -64.827 -11.751 73.507 1.00 74.75 586 GLY A CA 1
ATOM 4481 C C . GLY A 1 586 ? -64.128 -12.325 74.749 1.00 74.75 586 GLY A C 1
ATOM 4482 O O . GLY A 1 586 ? -62.900 -12.334 74.870 1.00 74.75 586 GLY A O 1
ATOM 4483 N N . THR A 1 587 ? -64.927 -12.803 75.713 1.00 78.25 587 THR A N 1
ATOM 4484 C CA . THR A 1 587 ? -64.446 -13.372 76.988 1.00 78.25 587 THR A CA 1
ATOM 4485 C C . THR A 1 587 ? -64.431 -14.908 76.953 1.00 78.25 587 THR A C 1
ATOM 4487 O O . THR A 1 587 ? -65.505 -15.520 77.000 1.00 78.25 587 THR A O 1
ATOM 4490 N N . PRO A 1 588 ? -63.258 -15.564 76.905 1.00 73.56 588 PRO A N 1
ATOM 4491 C CA . PRO A 1 588 ? -63.175 -17.019 76.891 1.00 73.56 588 PRO A CA 1
ATOM 4492 C C . PRO A 1 588 ? -63.541 -17.624 78.260 1.00 73.56 588 PRO A C 1
ATOM 4494 O O . PRO A 1 588 ? -63.231 -17.063 79.312 1.00 73.56 588 PRO A O 1
ATOM 4497 N N . PHE A 1 589 ? -64.188 -18.794 78.263 1.00 72.00 589 PHE A N 1
ATOM 4498 C CA . PHE A 1 589 ? -64.597 -19.503 79.483 1.00 72.00 589 PHE A CA 1
ATOM 4499 C C . PHE A 1 589 ? -63.719 -20.736 79.739 1.00 72.00 589 PHE A C 1
ATOM 4501 O O . PHE A 1 589 ? -63.691 -21.655 78.922 1.00 72.00 589 PHE A O 1
ATOM 4508 N N . ALA A 1 590 ? -63.074 -20.794 80.910 1.00 64.31 590 ALA A N 1
ATOM 4509 C CA . ALA A 1 590 ? -62.316 -21.954 81.383 1.00 64.31 590 ALA A CA 1
ATOM 4510 C C . ALA A 1 590 ? -62.878 -22.462 82.723 1.00 64.31 590 ALA A C 1
ATOM 4512 O O . ALA A 1 590 ? -62.964 -21.729 83.708 1.00 64.31 590 ALA A O 1
ATOM 4513 N N . LYS A 1 591 ? -63.267 -23.741 82.785 1.00 52.34 591 LYS A N 1
ATOM 4514 C CA . LYS A 1 591 ? -63.896 -24.340 83.975 1.00 52.34 591 LYS A CA 1
ATOM 4515 C C . LYS A 1 591 ? -62.932 -24.350 85.173 1.00 52.34 591 LYS A C 1
ATOM 4517 O O . LYS A 1 591 ? -61.854 -24.927 85.087 1.00 52.34 591 LYS A O 1
ATOM 4522 N N . 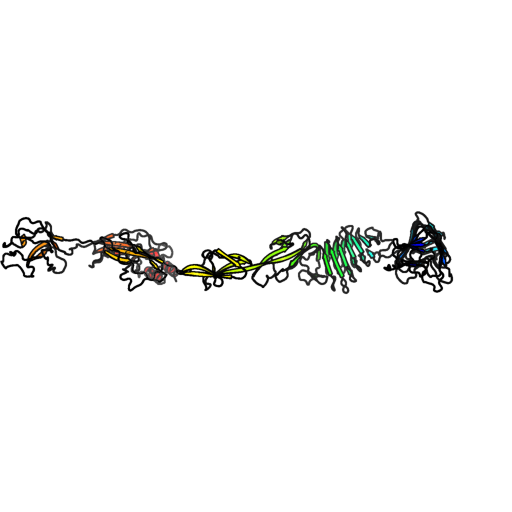GLY A 1 592 ? -63.353 -23.782 86.309 1.00 53.44 592 GLY A N 1
ATOM 4523 C CA . GLY A 1 592 ? -62.556 -23.726 87.549 1.00 53.44 592 GLY A CA 1
ATOM 4524 C C . GLY A 1 592 ? -61.608 -22.523 87.651 1.00 53.44 592 GLY A C 1
ATOM 4525 O O . GLY A 1 592 ? -60.832 -22.433 88.602 1.00 53.44 592 GLY A O 1
ATOM 4526 N N . TYR A 1 593 ? -61.685 -21.603 86.688 1.00 58.09 593 TYR A N 1
ATOM 4527 C CA . TYR A 1 593 ? -60.884 -20.390 86.625 1.00 58.09 593 TYR A CA 1
ATOM 4528 C C . TYR A 1 593 ? -61.770 -19.188 86.274 1.00 58.09 593 TYR A C 1
ATOM 4530 O O . TYR A 1 593 ? -62.779 -19.326 85.585 1.00 58.09 593 TYR A O 1
ATOM 4538 N N . THR A 1 594 ? -61.375 -17.997 86.710 1.00 62.06 594 THR A N 1
ATOM 4539 C CA . THR A 1 594 ? -62.017 -16.735 86.318 1.00 62.06 594 THR A CA 1
ATOM 4540 C C . THR A 1 594 ? -61.165 -16.057 85.249 1.00 62.06 594 THR A C 1
ATOM 4542 O O . THR A 1 594 ? -59.976 -15.830 85.485 1.00 62.06 594 THR A O 1
ATOM 4545 N N . PHE A 1 595 ? -61.750 -15.737 84.087 1.00 66.44 595 PHE A N 1
ATOM 4546 C CA . PHE A 1 595 ? -61.072 -14.951 83.050 1.00 66.44 595 PHE A CA 1
ATOM 4547 C C . PHE A 1 595 ? -60.788 -13.545 83.574 1.00 66.44 595 PHE A C 1
ATOM 4549 O O . PHE A 1 595 ? -61.680 -12.858 84.075 1.00 66.44 595 PHE A O 1
ATOM 4556 N N . VAL A 1 596 ? -59.528 -13.142 83.488 1.00 69.69 596 VAL A N 1
ATOM 4557 C CA . VAL A 1 596 ? -59.055 -11.853 83.978 1.00 69.69 596 VAL A CA 1
ATOM 4558 C C . VAL A 1 596 ? -59.029 -10.854 82.830 1.00 69.69 596 VAL A C 1
ATOM 4560 O O . VAL A 1 596 ? -59.589 -9.779 82.988 1.00 69.69 596 VAL A O 1
ATOM 4563 N N . GLY A 1 597 ? -58.441 -11.192 81.682 1.00 70.00 597 GLY A N 1
ATOM 4564 C CA . GLY A 1 597 ? -58.331 -10.302 80.523 1.00 70.00 597 GLY A CA 1
ATOM 4565 C C . GLY A 1 597 ? -57.367 -10.841 79.464 1.00 70.00 597 GLY A C 1
ATOM 4566 O O . GLY A 1 597 ? -56.702 -11.854 79.695 1.00 70.00 597 GLY A O 1
ATOM 4567 N N . TRP A 1 598 ? -57.295 -10.156 78.321 1.00 73.88 598 TRP A N 1
ATOM 4568 C CA . TRP A 1 598 ? -56.301 -10.400 77.271 1.00 73.88 598 TRP A CA 1
ATOM 4569 C C . TRP A 1 598 ? -55.060 -9.532 77.499 1.00 73.88 598 TRP A C 1
ATOM 4571 O O . TRP A 1 598 ? -55.184 -8.365 77.876 1.00 73.88 598 TRP A O 1
ATOM 4581 N N . TYR A 1 599 ? -53.883 -10.108 77.268 1.00 72.88 599 TYR A N 1
ATOM 4582 C CA . TYR A 1 599 ? -52.579 -9.488 77.506 1.00 72.88 599 TYR A CA 1
ATOM 4583 C C . TYR A 1 599 ? -51.683 -9.615 76.272 1.00 72.88 599 TYR A C 1
ATOM 4585 O O . TYR A 1 599 ? -51.773 -10.593 75.538 1.00 72.88 599 TYR A O 1
ATOM 4593 N N . SER A 1 600 ? -50.804 -8.639 76.045 1.00 71.50 600 SER A N 1
ATOM 4594 C CA . SER A 1 600 ? -49.793 -8.648 74.972 1.00 71.50 600 SER A CA 1
ATOM 4595 C C . SER A 1 600 ? -48.663 -9.655 75.198 1.00 71.50 600 SER A C 1
ATOM 4597 O O . SER A 1 600 ? -47.920 -9.957 74.269 1.00 71.50 600 SER A O 1
ATOM 4599 N N . ASP A 1 601 ? -48.526 -10.170 76.420 1.00 73.44 601 ASP A N 1
ATOM 4600 C CA . ASP A 1 601 ? -47.450 -11.074 76.805 1.00 73.44 601 ASP A CA 1
ATOM 4601 C C . ASP A 1 601 ? -47.925 -12.187 77.757 1.00 73.44 601 ASP A C 1
ATOM 4603 O O . ASP A 1 601 ? -48.804 -12.001 78.603 1.00 73.44 601 ASP A O 1
ATOM 4607 N N . SER A 1 602 ? -47.285 -13.347 77.618 1.00 67.31 602 SER A N 1
ATOM 4608 C CA . SER A 1 602 ? -47.554 -14.585 78.353 1.00 67.31 602 SER A CA 1
ATOM 4609 C C . SER A 1 602 ? -47.079 -14.571 79.812 1.00 67.31 602 SER A C 1
ATOM 4611 O O . SER A 1 602 ? -47.548 -15.379 80.612 1.00 67.31 602 SER A O 1
ATOM 4613 N N . SER A 1 603 ? -46.168 -13.665 80.196 1.00 64.25 603 SER A N 1
ATOM 4614 C CA . SER A 1 603 ? -45.727 -13.518 81.589 1.00 64.25 603 SER A CA 1
ATOM 4615 C C . SER A 1 603 ? -46.681 -12.664 82.431 1.00 64.25 603 SER A C 1
ATOM 4617 O O . SER A 1 603 ? -46.515 -12.585 83.650 1.00 64.25 603 SER A O 1
ATOM 4619 N N . PHE A 1 604 ? -47.687 -12.047 81.795 1.00 63.97 604 PHE A N 1
ATOM 4620 C CA . PHE A 1 604 ? -48.692 -11.176 82.417 1.00 63.97 604 PHE A CA 1
ATOM 4621 C C . PHE A 1 604 ? -48.089 -10.003 83.219 1.00 63.97 604 PHE A C 1
ATOM 4623 O O . PHE A 1 604 ? -48.738 -9.464 84.116 1.00 63.97 604 PHE A O 1
ATOM 4630 N N . LYS A 1 605 ? -46.837 -9.621 82.919 1.00 54.03 605 LYS A N 1
ATOM 4631 C CA . LYS A 1 605 ? -46.083 -8.547 83.595 1.00 54.03 605 LYS A CA 1
ATOM 4632 C C . LYS A 1 605 ? -46.387 -7.153 83.044 1.00 54.03 605 LYS A C 1
ATOM 4634 O O . LYS A 1 605 ? -46.055 -6.165 83.697 1.00 54.03 605 LYS A O 1
ATOM 4639 N N . ASP A 1 606 ? -47.044 -7.071 81.887 1.00 49.28 606 ASP A N 1
ATOM 4640 C CA . ASP A 1 606 ? -47.592 -5.821 81.368 1.00 49.28 606 ASP A CA 1
ATOM 4641 C C . ASP A 1 606 ? -48.841 -5.408 82.164 1.00 49.28 606 ASP A C 1
ATOM 4643 O O . ASP A 1 606 ? -49.814 -6.150 82.292 1.00 49.28 606 ASP A O 1
ATOM 4647 N N . ILE A 1 607 ? -48.830 -4.174 82.669 1.00 40.44 607 ILE A N 1
ATOM 4648 C CA . ILE A 1 607 ? -49.904 -3.558 83.476 1.00 40.44 607 ILE A CA 1
ATOM 4649 C C . ILE A 1 607 ? -51.194 -3.275 82.678 1.00 40.44 607 ILE A C 1
ATOM 4651 O O . ILE A 1 607 ? -52.201 -2.856 83.253 1.00 40.44 607 ILE A O 1
ATOM 4655 N N . TYR A 1 608 ? -51.193 -3.510 81.363 1.00 47.00 608 TYR A N 1
ATOM 4656 C CA . TYR A 1 608 ? -52.327 -3.250 80.479 1.00 47.00 608 TYR A CA 1
ATOM 4657 C C . TYR A 1 608 ? -53.248 -4.464 80.387 1.00 47.00 608 TYR A C 1
ATOM 4659 O O . TYR A 1 608 ? -53.176 -5.281 79.474 1.00 47.00 608 TYR A O 1
ATOM 4667 N N . LYS A 1 609 ? -54.175 -4.553 81.337 1.00 50.84 609 LYS A N 1
ATOM 4668 C CA . LYS A 1 609 ? -55.375 -5.374 81.188 1.00 50.84 609 LYS A CA 1
ATOM 4669 C C . LYS A 1 609 ? -56.233 -4.742 80.080 1.00 50.84 609 LYS A C 1
ATOM 4671 O O . LYS A 1 609 ? -56.736 -3.639 80.295 1.00 50.84 609 LYS A O 1
ATOM 4676 N N . ILE A 1 610 ? -56.398 -5.395 78.922 1.00 55.62 610 ILE A N 1
ATOM 4677 C CA . ILE A 1 610 ? -57.283 -4.908 77.843 1.00 55.62 610 ILE A CA 1
ATOM 4678 C C . ILE A 1 610 ? -58.738 -5.061 78.320 1.00 55.62 610 ILE A C 1
ATOM 4680 O O . ILE A 1 610 ? -59.402 -6.057 78.048 1.00 55.62 610 ILE A O 1
ATOM 4684 N N . ASN A 1 611 ? -59.211 -4.115 79.133 1.00 47.75 611 ASN A N 1
ATOM 4685 C CA . ASN A 1 611 ? -60.619 -3.986 79.490 1.00 47.75 611 ASN A CA 1
ATOM 4686 C C . ASN A 1 611 ? -61.219 -2.947 78.549 1.00 47.75 611 ASN A C 1
ATOM 4688 O O . ASN A 1 611 ? -60.744 -1.815 78.530 1.00 47.75 611 ASN A O 1
ATOM 4692 N N . ASP A 1 612 ? -62.248 -3.345 77.811 1.00 48.97 612 ASP A N 1
ATOM 4693 C CA . ASP A 1 612 ? -62.917 -2.584 76.755 1.00 48.97 612 ASP A CA 1
ATOM 4694 C C . ASP A 1 612 ? -62.056 -2.296 75.517 1.00 48.97 612 ASP A C 1
ATOM 4696 O O . ASP A 1 612 ? -61.347 -1.294 75.423 1.00 48.97 612 ASP A O 1
ATOM 4700 N N . PHE A 1 613 ? -62.295 -3.078 74.460 1.00 54.75 613 PHE A N 1
ATOM 4701 C CA . PHE A 1 613 ? -61.962 -2.741 73.066 1.00 54.75 613 PHE A CA 1
ATOM 4702 C C . PHE A 1 613 ? -62.657 -1.448 72.562 1.00 54.75 613 PHE A C 1
ATOM 4704 O O . PHE A 1 613 ? -62.639 -1.153 71.371 1.00 54.75 613 PHE A O 1
ATOM 4711 N N . GLY A 1 614 ? -63.276 -0.665 73.455 1.00 47.22 614 GLY A N 1
ATOM 4712 C CA . GLY A 1 614 ? -64.072 0.518 73.154 1.00 47.22 614 GLY A CA 1
ATOM 4713 C C . GLY A 1 614 ? -63.376 1.872 73.313 1.00 47.22 614 GLY A C 1
ATOM 4714 O O . GLY A 1 614 ? -63.976 2.849 72.883 1.00 47.22 614 GLY A O 1
ATOM 4715 N N . ASN A 1 615 ? -62.170 1.994 73.900 1.00 42.34 615 ASN A N 1
ATOM 4716 C CA . ASN A 1 615 ? -61.583 3.338 74.112 1.00 42.34 615 ASN A CA 1
ATOM 4717 C C . ASN A 1 615 ? -60.057 3.520 74.003 1.00 42.34 615 ASN A C 1
ATOM 4719 O O . ASN A 1 615 ? -59.593 4.649 74.135 1.00 42.34 615 ASN A O 1
ATOM 4723 N N . SER A 1 616 ? -59.279 2.489 73.672 1.00 46.88 616 SER A N 1
ATOM 4724 C CA . SER A 1 616 ? -57.866 2.650 73.284 1.00 46.88 616 SER A CA 1
ATOM 4725 C C . SER A 1 616 ? -57.505 1.578 72.265 1.00 46.88 616 SER A C 1
ATOM 4727 O O . SER A 1 616 ? -57.165 0.453 72.618 1.00 46.88 616 SER A O 1
ATOM 4729 N N . MET A 1 617 ? -57.657 1.905 70.984 1.00 46.41 617 MET A N 1
ATOM 4730 C CA . MET A 1 617 ? -57.431 0.961 69.892 1.00 46.41 617 MET A CA 1
ATOM 4731 C C . MET A 1 617 ? -55.932 0.889 69.575 1.00 46.41 617 MET A C 1
ATOM 4733 O O . MET A 1 617 ? -55.348 1.872 69.119 1.00 46.41 617 MET A O 1
ATOM 4737 N N . TYR A 1 618 ? -55.303 -0.261 69.825 1.00 56.75 618 TYR A N 1
ATOM 4738 C CA . TYR A 1 618 ? -53.917 -0.507 69.428 1.00 56.75 618 TYR A CA 1
ATOM 4739 C C . TYR A 1 618 ? -53.846 -0.711 67.911 1.00 56.75 618 TYR A C 1
ATOM 4741 O O . TYR A 1 618 ? -54.551 -1.554 67.355 1.00 56.75 618 TYR A O 1
ATOM 4749 N N . ALA A 1 619 ? -52.994 0.072 67.252 1.00 57.88 619 ALA A N 1
ATOM 4750 C CA . ALA A 1 619 ? -52.634 -0.119 65.854 1.00 57.88 619 ALA A CA 1
ATOM 4751 C C . ALA A 1 619 ? -51.874 -1.444 65.694 1.00 57.88 619 ALA A C 1
ATOM 4753 O O . ALA A 1 619 ? -50.860 -1.664 66.363 1.00 57.88 619 ALA A O 1
ATOM 4754 N N . VAL A 1 620 ? -52.352 -2.322 64.809 1.00 66.56 620 VAL A N 1
ATOM 4755 C CA . VAL A 1 620 ? -51.623 -3.543 64.445 1.00 66.56 620 VAL A CA 1
ATOM 4756 C C . VAL A 1 620 ? -50.395 -3.146 63.629 1.00 66.56 620 VAL A C 1
ATOM 4758 O O . VAL A 1 620 ? -50.514 -2.669 62.499 1.00 66.56 620 VAL A O 1
ATOM 4761 N N . ASN A 1 621 ? -49.212 -3.341 64.215 1.00 67.31 621 ASN A N 1
ATOM 4762 C CA . ASN A 1 621 ? -47.927 -2.985 63.605 1.00 67.31 621 ASN A CA 1
ATOM 4763 C C . ASN A 1 621 ? -47.127 -4.213 63.124 1.00 67.31 621 ASN A C 1
ATOM 4765 O O . ASN A 1 621 ? -46.006 -4.074 62.640 1.00 67.31 621 ASN A O 1
ATOM 4769 N N . GLY A 1 622 ? -47.692 -5.413 63.267 1.00 73.31 622 GLY A N 1
ATOM 4770 C CA . GLY A 1 622 ? -47.076 -6.693 62.926 1.00 73.31 622 GLY A CA 1
ATOM 4771 C C . GLY A 1 622 ? -47.969 -7.870 63.329 1.00 73.31 622 GLY A C 1
ATOM 4772 O O . GLY A 1 622 ? -49.018 -7.669 63.948 1.00 73.31 622 GLY A O 1
ATOM 4773 N N . ASP A 1 623 ? -47.552 -9.095 63.000 1.00 80.12 623 ASP A N 1
ATOM 4774 C CA . ASP A 1 623 ? -48.249 -10.301 63.464 1.00 80.12 623 ASP A CA 1
ATOM 4775 C C . ASP A 1 623 ? -48.224 -10.338 65.002 1.00 80.12 623 ASP A C 1
ATOM 4777 O O . ASP A 1 623 ? -47.166 -10.198 65.616 1.00 80.12 623 ASP A O 1
ATOM 4781 N N . THR A 1 624 ? -49.395 -10.467 65.626 1.00 80.00 624 THR A N 1
ATOM 4782 C CA . THR A 1 624 ? -49.577 -10.261 67.072 1.00 80.00 624 THR A CA 1
ATOM 4783 C C . THR A 1 624 ? -50.292 -11.455 67.705 1.00 80.00 624 THR A C 1
ATOM 4785 O O . THR A 1 624 ? -51.228 -12.013 67.127 1.00 80.00 624 THR A O 1
ATOM 4788 N N . VAL A 1 625 ? -49.872 -11.839 68.914 1.00 82.31 625 VAL A N 1
ATOM 4789 C CA . VAL A 1 625 ? -50.547 -12.852 69.739 1.00 82.31 625 VAL A CA 1
ATOM 4790 C C . VAL A 1 625 ? -50.998 -12.205 71.044 1.00 82.31 625 VAL A C 1
ATOM 4792 O O . VAL A 1 625 ? -50.183 -11.605 71.741 1.00 82.31 625 VAL A O 1
ATOM 4795 N N . TYR A 1 626 ? -52.280 -12.340 71.381 1.00 82.50 626 TYR A N 1
ATOM 4796 C CA . TYR A 1 626 ? -52.818 -11.947 72.684 1.00 82.50 626 TYR A CA 1
ATOM 4797 C C . TYR A 1 626 ? -53.070 -13.174 73.562 1.00 82.50 626 TYR A C 1
ATOM 4799 O O . TYR A 1 626 ? -53.660 -14.150 73.111 1.00 82.50 626 TYR A O 1
ATOM 4807 N N . TYR A 1 627 ? -52.677 -13.105 74.831 1.00 78.56 627 TYR A N 1
ATOM 4808 C CA . TYR A 1 627 ? -52.730 -14.203 75.796 1.00 78.56 627 TYR A CA 1
ATOM 4809 C C . TYR A 1 627 ? -53.863 -14.005 76.808 1.00 78.56 627 TYR A C 1
ATOM 4811 O O . TYR A 1 627 ? -53.973 -12.951 77.440 1.00 78.56 627 TYR A O 1
ATOM 4819 N N . ALA A 1 628 ? -54.706 -15.019 76.991 1.00 73.75 628 ALA A N 1
ATOM 4820 C CA . ALA A 1 628 ? -55.767 -15.015 77.991 1.00 73.75 628 ALA A CA 1
ATOM 4821 C C . ALA A 1 628 ? -55.197 -15.295 79.388 1.00 73.75 628 ALA A C 1
ATOM 4823 O O . ALA A 1 628 ? -54.591 -16.339 79.630 1.00 73.75 628 ALA A O 1
ATOM 4824 N N . CYS A 1 629 ? -55.456 -14.401 80.341 1.00 71.00 629 CYS A N 1
ATOM 4825 C CA . CYS A 1 629 ? -55.117 -14.619 81.743 1.00 71.00 629 CYS A CA 1
ATOM 4826 C C . CYS A 1 629 ? -56.309 -15.208 82.510 1.00 71.00 629 CYS A C 1
ATOM 4828 O O . CYS A 1 629 ? -57.423 -14.681 82.458 1.00 71.00 629 CYS A O 1
ATOM 4830 N N . PHE A 1 630 ? -56.062 -16.277 83.267 1.00 62.75 630 PHE A N 1
ATOM 4831 C CA . PHE A 1 630 ? -57.056 -16.990 84.069 1.00 62.75 630 PHE A CA 1
ATOM 4832 C C . PHE A 1 630 ? -56.581 -17.130 85.520 1.00 62.75 630 PHE A C 1
ATOM 4834 O O . PHE A 1 630 ? -55.462 -17.573 85.771 1.00 62.75 630 PHE A O 1
ATOM 4841 N N . LYS A 1 631 ? -57.437 -16.808 86.499 1.00 53.38 631 LYS A N 1
ATOM 4842 C CA . LYS A 1 631 ? -57.125 -16.943 87.935 1.00 53.38 631 LYS A CA 1
ATOM 4843 C C . LYS A 1 631 ? -57.870 -18.125 88.563 1.00 53.38 631 LYS A C 1
ATOM 4845 O O . LYS A 1 631 ? -59.090 -18.211 88.450 1.00 53.38 631 LYS A O 1
ATOM 4850 N N . LYS A 1 632 ? -57.140 -19.019 89.243 1.00 43.09 632 LYS A N 1
ATOM 4851 C CA . LYS A 1 632 ? -57.672 -20.185 89.978 1.00 43.09 632 LYS A CA 1
ATOM 4852 C C . LYS A 1 632 ? -58.246 -19.739 91.333 1.00 43.09 632 LYS A C 1
ATOM 4854 O O . LYS A 1 632 ? -57.581 -18.988 92.042 1.00 43.09 632 LYS A O 1
ATOM 4859 N N . ALA A 1 633 ? -59.455 -20.165 91.694 1.00 37.44 633 ALA A N 1
ATOM 4860 C CA . ALA A 1 633 ? -60.090 -19.796 92.968 1.00 37.44 633 ALA A CA 1
ATOM 4861 C C . ALA A 1 633 ? -59.605 -20.697 94.133 1.00 37.44 633 ALA A C 1
ATOM 4863 O O . ALA A 1 633 ? -59.564 -21.914 93.958 1.00 37.44 633 ALA A O 1
ATOM 4864 N N . VAL A 1 634 ? -59.237 -20.124 95.295 1.00 32.41 634 VAL A N 1
ATOM 4865 C CA . VAL A 1 634 ? -58.829 -20.846 96.531 1.00 32.41 634 VAL A CA 1
ATOM 4866 C C . VAL A 1 634 ? -59.301 -20.049 97.771 1.00 32.41 634 VAL A C 1
ATOM 4868 O O . VAL A 1 634 ? -58.969 -18.870 97.850 1.00 32.41 634 VAL A O 1
ATOM 4871 N N . ASP A 1 635 ? -60.039 -20.661 98.712 1.00 34.78 635 ASP A N 1
ATOM 4872 C CA . ASP A 1 635 ? -60.551 -20.068 99.977 1.00 34.78 635 ASP A CA 1
ATOM 4873 C C . ASP A 1 635 ? -60.384 -21.069 101.160 1.00 34.78 635 ASP A C 1
ATOM 4875 O O . ASP A 1 635 ? -60.683 -22.246 100.969 1.00 34.78 635 ASP A O 1
ATOM 4879 N N . ASP A 1 636 ? -59.997 -20.614 102.374 1.00 39.62 636 ASP A N 1
ATOM 4880 C CA . ASP A 1 636 ? -59.840 -21.422 103.621 1.00 39.62 636 ASP A CA 1
ATOM 4881 C C . ASP A 1 636 ? -60.672 -20.865 104.824 1.00 39.62 636 ASP A C 1
ATOM 4883 O O . ASP A 1 636 ? -60.867 -19.651 104.937 1.00 39.62 636 ASP A O 1
ATOM 4887 N N . TYR A 1 637 ? -61.151 -21.736 105.742 1.00 35.56 637 TYR A N 1
ATOM 4888 C CA . TYR A 1 637 ? -62.144 -21.473 106.827 1.00 35.56 637 TYR A CA 1
ATOM 4889 C C . TYR A 1 637 ? -61.700 -21.947 108.249 1.00 35.56 637 TYR A C 1
ATOM 4891 O O . TYR A 1 637 ? -60.853 -22.829 108.356 1.00 35.56 637 TYR A O 1
ATOM 4899 N N . VAL A 1 638 ? -62.311 -21.425 109.344 1.00 40.84 638 VAL A N 1
ATOM 4900 C CA . VAL A 1 638 ? -62.218 -21.953 110.742 1.00 40.84 638 VAL A CA 1
ATOM 4901 C C . VAL A 1 638 ? -63.517 -22.675 111.125 1.00 40.84 638 VAL A C 1
ATOM 4903 O O . VAL A 1 638 ? -64.598 -22.107 110.967 1.00 40.84 638 VAL A O 1
ATOM 4906 N N . GLU A 1 639 ? -63.415 -23.899 111.649 1.00 41.12 639 GLU A N 1
ATOM 4907 C CA . GLU A 1 639 ? -64.551 -24.758 112.017 1.00 41.12 639 GLU A CA 1
ATOM 4908 C C . GLU A 1 639 ? -64.866 -24.693 113.526 1.00 41.12 639 GLU A C 1
ATOM 4910 O O . GLU A 1 639 ? -63.981 -24.903 114.358 1.00 41.12 639 GLU A O 1
ATOM 4915 N N . VAL A 1 640 ? -66.129 -24.428 113.882 1.00 45.31 640 VAL A N 1
ATOM 4916 C CA . VAL A 1 640 ? -66.676 -24.622 115.237 1.00 45.31 640 VAL A CA 1
ATOM 4917 C C . VAL A 1 640 ? -67.631 -25.817 115.182 1.00 45.31 640 VAL A C 1
ATOM 4919 O O . VAL A 1 640 ? -68.594 -25.801 114.411 1.00 45.31 640 VAL A O 1
ATOM 4922 N N . THR A 1 641 ? -67.364 -26.860 115.974 1.00 45.88 641 THR A N 1
ATOM 4923 C CA . THR A 1 641 ? -68.125 -28.121 115.965 1.00 45.88 641 THR A CA 1
ATOM 4924 C C . THR A 1 641 ? -68.809 -28.397 117.304 1.00 45.88 641 THR A C 1
ATOM 4926 O O . THR A 1 641 ? -68.370 -27.944 118.358 1.00 45.88 641 THR A O 1
ATOM 4929 N N . GLY A 1 642 ? -69.892 -29.178 117.258 1.00 50.38 642 GLY A N 1
ATOM 4930 C CA . GLY A 1 642 ? -70.548 -29.724 118.449 1.00 50.38 642 GLY A CA 1
ATOM 4931 C C . GLY A 1 642 ? -71.631 -28.828 119.041 1.00 50.38 642 GLY A C 1
ATOM 4932 O O . GLY A 1 642 ? -71.555 -28.467 120.211 1.00 50.38 642 GLY A O 1
ATOM 4933 N N . PHE A 1 643 ? -72.650 -28.509 118.238 1.00 51.44 643 PHE A N 1
ATOM 4934 C CA . PHE A 1 643 ? -73.951 -28.107 118.774 1.00 51.44 643 PHE A CA 1
ATOM 4935 C C . PHE A 1 643 ? -74.577 -29.316 119.486 1.00 51.44 643 PHE A C 1
ATOM 4937 O O . PHE A 1 643 ? -74.800 -30.344 118.839 1.00 51.44 643 PHE A O 1
ATOM 4944 N N . ASP A 1 644 ? -74.856 -29.228 120.789 1.00 49.06 644 ASP A N 1
ATOM 4945 C CA . ASP A 1 644 ? -75.659 -30.264 121.447 1.00 49.06 644 ASP A CA 1
ATOM 4946 C C . ASP A 1 644 ? -77.100 -30.151 120.934 1.00 49.06 644 ASP A C 1
ATOM 4948 O O . ASP A 1 644 ? -77.789 -29.150 121.131 1.00 49.06 644 ASP A O 1
ATOM 4952 N N . THR A 1 645 ? -77.538 -31.164 120.196 1.00 49.66 645 THR A N 1
ATOM 4953 C CA . THR A 1 645 ? -78.814 -31.166 119.470 1.00 49.66 645 THR A CA 1
ATOM 4954 C C . THR A 1 645 ? -79.984 -31.668 120.320 1.00 49.66 645 THR A C 1
ATOM 4956 O O . THR A 1 645 ? -81.105 -31.753 119.829 1.00 49.66 645 THR A O 1
ATOM 4959 N N . ASN A 1 646 ? -79.786 -31.926 121.619 1.00 47.44 646 ASN A N 1
ATOM 4960 C CA . ASN A 1 646 ? -80.860 -32.303 122.550 1.00 47.44 646 ASN A CA 1
ATOM 4961 C C . ASN A 1 646 ? -81.635 -31.098 123.128 1.00 47.44 646 ASN A C 1
ATOM 4963 O O . ASN A 1 646 ? -82.017 -31.093 124.307 1.00 47.44 646 ASN A O 1
ATOM 4967 N N . ILE A 1 647 ? -81.905 -30.077 122.310 1.00 52.22 647 ILE A N 1
ATOM 4968 C CA . ILE A 1 647 ? -82.716 -28.913 122.694 1.00 52.22 647 ILE A CA 1
ATOM 4969 C C . ILE A 1 647 ? -84.190 -29.220 122.407 1.00 52.22 647 ILE A C 1
ATOM 4971 O O . ILE A 1 647 ? -84.611 -29.310 121.259 1.00 52.22 647 ILE A O 1
ATOM 4975 N N . HIS A 1 648 ? -84.989 -29.379 123.461 1.00 49.44 648 HIS A N 1
ATOM 4976 C CA . HIS A 1 648 ? -86.414 -29.690 123.376 1.00 49.44 648 HIS A CA 1
ATOM 4977 C C . HIS A 1 648 ? -87.246 -28.425 123.609 1.00 49.44 648 HIS A C 1
ATOM 4979 O O . HIS A 1 648 ? -86.914 -27.601 124.469 1.00 49.44 648 HIS A O 1
ATOM 4985 N N . SER A 1 649 ? -88.358 -28.276 122.881 1.00 45.12 649 SER A N 1
ATOM 4986 C CA . SER A 1 649 ? -89.241 -27.118 123.059 1.00 45.12 649 SER A CA 1
ATOM 4987 C C . SER A 1 649 ? -89.806 -27.068 124.489 1.00 45.12 649 SER A C 1
ATOM 4989 O O . SER A 1 649 ? -90.195 -28.092 125.052 1.00 45.12 649 SER A O 1
ATOM 4991 N N . GLY A 1 650 ? -89.814 -25.879 125.101 1.00 50.78 650 GLY A N 1
ATOM 4992 C CA . GLY A 1 650 ? -90.308 -25.670 126.469 1.00 50.78 650 GLY A CA 1
ATOM 4993 C C . GLY A 1 650 ? -89.327 -25.983 127.611 1.00 50.78 650 GLY A C 1
ATOM 4994 O O . GLY A 1 650 ? -89.684 -25.758 128.766 1.00 50.78 650 GLY A O 1
ATOM 4995 N N . MET A 1 651 ? -88.101 -26.447 127.328 1.00 51.12 651 MET A N 1
ATOM 4996 C CA . MET A 1 651 ? -87.033 -26.598 128.331 1.00 51.12 651 MET A CA 1
ATOM 4997 C C . MET A 1 651 ? -86.054 -25.408 128.322 1.00 51.12 651 MET A C 1
ATOM 4999 O O . MET A 1 651 ? -85.908 -24.713 127.317 1.00 51.12 651 MET A O 1
ATOM 5003 N N . SER A 1 652 ? -85.404 -25.154 129.463 1.00 53.62 652 SER A N 1
ATOM 5004 C CA . SER A 1 652 ? -84.446 -24.054 129.661 1.00 53.62 652 SER A CA 1
ATOM 5005 C C . SER A 1 652 ? -83.018 -24.598 129.767 1.00 53.62 652 SER A C 1
ATOM 5007 O O . SER A 1 652 ? -82.754 -25.426 130.641 1.00 53.62 652 SER A O 1
ATOM 5009 N N . TYR A 1 653 ? -82.099 -24.106 128.931 1.00 55.50 653 TYR A N 1
ATOM 5010 C CA . TYR A 1 653 ? -80.713 -24.596 128.823 1.00 55.50 653 TYR A CA 1
ATOM 5011 C C . TYR A 1 653 ? -79.692 -23.499 129.125 1.00 55.50 653 TYR A C 1
ATOM 5013 O O . TYR A 1 653 ? -79.890 -22.367 128.689 1.00 55.50 653 TYR A O 1
ATOM 5021 N N . TYR A 1 654 ? -78.596 -23.827 129.819 1.00 54.62 654 TYR A N 1
ATOM 5022 C CA . TYR A 1 654 ? -77.486 -22.890 130.033 1.00 54.62 654 TYR A CA 1
ATOM 5023 C C . TYR A 1 654 ? -76.712 -22.678 128.728 1.00 54.62 654 TYR A C 1
ATOM 5025 O O . TYR A 1 654 ? -76.260 -23.636 128.105 1.00 54.62 654 TYR A O 1
ATOM 5033 N N . THR A 1 655 ? -76.507 -21.420 128.335 1.00 54.19 655 THR A N 1
ATOM 5034 C CA . THR A 1 655 ? -75.896 -21.068 127.038 1.00 54.19 655 THR A CA 1
ATOM 5035 C C . THR A 1 655 ? -74.479 -21.613 126.827 1.00 54.19 655 THR A C 1
ATOM 5037 O O . THR A 1 655 ? -74.079 -21.835 125.688 1.00 54.19 655 THR A O 1
ATOM 5040 N N . LYS A 1 656 ? -73.724 -21.874 127.902 1.00 52.53 656 LYS A N 1
ATOM 5041 C CA . LYS A 1 656 ? -72.344 -22.388 127.834 1.00 52.53 656 LYS A CA 1
ATOM 5042 C C . LYS A 1 656 ? -72.234 -23.862 127.417 1.00 52.53 656 LYS A C 1
ATOM 5044 O O . LYS A 1 656 ? -71.170 -24.266 126.971 1.00 52.53 656 LYS A O 1
ATOM 5049 N N . ASP A 1 657 ? -73.291 -24.655 127.605 1.00 52.59 657 ASP A N 1
ATOM 5050 C CA . ASP A 1 657 ? -73.240 -26.117 127.444 1.00 52.59 657 ASP A CA 1
ATOM 5051 C C . ASP A 1 657 ? -73.664 -26.563 126.027 1.00 52.59 657 ASP A C 1
ATOM 5053 O O . ASP A 1 657 ? -73.704 -27.752 125.735 1.00 52.59 657 ASP A O 1
ATOM 5057 N N . ILE A 1 658 ? -73.984 -25.611 125.140 1.00 56.91 658 ILE A N 1
ATOM 5058 C CA . ILE A 1 658 ? -74.567 -25.870 123.812 1.00 56.91 658 ILE A CA 1
ATOM 5059 C C . ILE A 1 658 ? -73.495 -25.993 122.714 1.00 56.91 658 ILE A C 1
ATOM 5061 O O . ILE A 1 658 ? -73.770 -26.578 121.672 1.00 56.91 658 ILE A O 1
ATOM 5065 N N . LEU A 1 659 ? -72.276 -25.485 122.933 1.00 59.44 659 LEU A N 1
ATOM 5066 C CA . LEU A 1 659 ? -71.157 -25.560 121.986 1.00 59.44 659 LEU A CA 1
ATOM 5067 C C . LEU A 1 659 ? -69.912 -26.152 122.650 1.00 59.44 659 LEU A C 1
ATOM 5069 O O . LEU A 1 659 ? -69.519 -25.714 123.731 1.00 59.44 659 LEU A O 1
ATOM 5073 N N . SER A 1 660 ? -69.238 -27.080 121.971 1.00 56.00 660 SER A N 1
ATOM 5074 C CA . SER A 1 660 ? -67.903 -27.548 122.364 1.00 56.00 660 SER A CA 1
ATOM 5075 C C . SER A 1 660 ? -66.790 -26.795 121.632 1.00 56.00 660 SER A C 1
ATOM 5077 O O . SER A 1 660 ? -66.910 -26.484 120.451 1.00 56.00 660 SER A O 1
ATOM 5079 N N . VAL A 1 661 ? -65.673 -26.527 122.314 1.00 59.28 661 VAL A N 1
ATOM 5080 C CA . VAL A 1 661 ? -64.454 -25.997 121.681 1.00 59.28 661 VAL A CA 1
ATOM 5081 C C . VAL A 1 661 ? -63.465 -27.155 121.488 1.00 59.28 661 VAL A C 1
ATOM 5083 O O . VAL A 1 661 ? -63.252 -27.895 122.448 1.00 59.28 661 VAL A O 1
ATOM 5086 N N . PRO A 1 662 ? -62.856 -27.337 120.299 1.00 54.97 662 PRO A N 1
ATOM 5087 C CA . PRO A 1 662 ? -61.867 -28.393 120.082 1.00 54.97 662 PRO A CA 1
ATOM 5088 C C . PRO A 1 662 ? -60.659 -28.282 121.027 1.00 54.97 662 PRO A C 1
ATOM 5090 O O . PRO A 1 662 ? -60.165 -27.181 121.289 1.00 54.97 662 PRO A O 1
ATOM 5093 N N . ASP A 1 663 ? -60.153 -29.423 121.505 1.00 49.53 663 ASP A N 1
ATOM 5094 C CA . ASP A 1 663 ? -58.980 -29.476 122.386 1.00 49.53 663 ASP A CA 1
ATOM 5095 C C . ASP A 1 663 ? -57.763 -28.788 121.744 1.00 49.53 663 ASP A C 1
ATOM 5097 O O . ASP A 1 663 ? -57.389 -29.066 120.604 1.00 49.53 663 ASP A O 1
ATOM 5101 N N . GLY A 1 664 ? -57.126 -27.881 122.493 1.00 53.09 664 GLY A N 1
ATOM 5102 C CA . GLY A 1 664 ? -55.962 -27.114 122.031 1.00 53.09 664 GLY A CA 1
ATOM 5103 C C . GLY A 1 664 ? -56.288 -25.819 121.277 1.00 53.09 664 GLY A C 1
ATOM 5104 O O . GLY A 1 664 ? -55.372 -25.173 120.769 1.00 53.09 664 GLY A O 1
ATOM 5105 N N . ALA A 1 665 ? -57.558 -25.405 121.210 1.00 54.44 665 ALA A N 1
ATOM 5106 C CA . ALA A 1 665 ? -57.929 -24.121 120.624 1.00 54.44 665 ALA A CA 1
ATOM 5107 C C . ALA A 1 665 ? -57.316 -22.929 121.384 1.00 54.44 665 ALA A C 1
ATOM 5109 O O . ALA A 1 665 ? -57.316 -22.860 122.613 1.00 54.44 665 ALA A O 1
ATOM 5110 N N . ASN A 1 666 ? -56.856 -21.928 120.629 1.00 49.06 666 ASN A N 1
ATOM 5111 C CA . ASN A 1 666 ? -56.249 -20.701 121.163 1.00 49.06 666 ASN A CA 1
ATOM 5112 C C . ASN A 1 666 ? -57.285 -19.622 121.554 1.00 49.06 666 ASN A C 1
ATOM 5114 O O . ASN A 1 666 ? -56.936 -18.463 121.797 1.00 49.06 666 ASN A O 1
ATOM 5118 N N . TYR A 1 667 ? -58.563 -19.998 121.609 1.00 58.66 667 TYR A N 1
ATOM 5119 C CA . TYR A 1 667 ? -59.699 -19.159 121.971 1.00 58.66 667 TYR A CA 1
ATOM 5120 C C . TYR A 1 667 ? -60.670 -19.929 122.876 1.00 58.66 667 TYR A C 1
ATOM 5122 O O . TYR A 1 667 ? -60.640 -21.155 122.945 1.00 58.66 667 TYR A O 1
ATOM 5130 N N . GLN A 1 668 ? -61.557 -19.196 123.536 1.00 57.06 668 GLN A N 1
ATOM 5131 C CA . GLN A 1 668 ? -62.653 -19.693 124.362 1.00 57.06 668 GLN A CA 1
ATOM 5132 C C . GLN A 1 668 ? -63.964 -19.012 123.944 1.00 57.06 668 GLN A C 1
ATOM 5134 O O . GLN A 1 668 ? -63.957 -17.877 123.459 1.00 57.06 668 GLN A O 1
ATOM 5139 N N . ILE A 1 669 ? -65.102 -19.672 124.155 1.00 60.75 669 ILE A N 1
ATOM 5140 C CA . ILE A 1 669 ? -66.418 -19.055 123.943 1.00 60.75 669 ILE A CA 1
ATOM 5141 C C . ILE A 1 669 ? -66.760 -18.225 125.185 1.00 60.75 669 ILE A C 1
ATOM 5143 O O . ILE A 1 669 ? -66.833 -18.728 126.301 1.00 60.75 669 ILE A O 1
ATOM 5147 N N . GLY A 1 670 ? -66.909 -16.919 124.990 1.00 52.81 670 GLY A N 1
ATOM 5148 C CA . GLY A 1 670 ? -67.163 -15.927 126.028 1.00 52.81 670 GLY A CA 1
ATOM 5149 C C . GLY A 1 670 ? -68.640 -15.652 126.319 1.00 52.81 670 GLY A C 1
ATOM 5150 O O . GLY A 1 670 ? -68.900 -14.948 127.295 1.00 52.81 670 GLY A O 1
ATOM 5151 N N . GLY A 1 671 ? -69.562 -16.161 125.494 1.00 56.53 671 GLY A N 1
ATOM 5152 C CA . GLY A 1 671 ? -71.019 -16.032 125.627 1.00 56.53 671 GLY A CA 1
ATOM 5153 C C . GLY A 1 671 ? -71.748 -16.380 124.322 1.00 56.53 671 GLY A C 1
ATOM 5154 O O . GLY A 1 671 ? -71.133 -16.357 123.258 1.00 56.53 671 GLY A O 1
ATOM 5155 N N . ILE A 1 672 ? -73.040 -16.705 124.400 1.00 61.50 672 ILE A N 1
ATOM 5156 C CA . ILE A 1 672 ? -73.928 -16.864 123.237 1.00 61.50 672 ILE A CA 1
ATOM 5157 C C . ILE A 1 672 ? -75.209 -16.083 123.524 1.00 61.50 672 ILE A C 1
ATOM 5159 O O . ILE A 1 672 ? -75.818 -16.279 124.578 1.00 61.50 672 ILE A O 1
ATOM 5163 N N . GLU A 1 673 ? -75.619 -15.232 122.593 1.00 59.62 673 GLU A N 1
ATOM 5164 C CA . GLU A 1 673 ? -76.888 -14.510 122.630 1.00 59.62 673 GLU A CA 1
ATOM 5165 C C . GLU A 1 673 ? -77.824 -15.039 121.549 1.00 59.62 673 GLU A C 1
ATOM 5167 O O . GLU A 1 673 ? -77.383 -15.398 120.461 1.00 59.62 673 GLU A O 1
ATOM 5172 N N . TRP A 1 674 ? -79.119 -15.105 121.852 1.00 60.16 674 TRP A N 1
ATOM 5173 C CA . TRP A 1 674 ? -80.124 -15.644 120.942 1.00 60.16 674 TRP A CA 1
ATOM 5174 C C . TRP A 1 674 ? -81.180 -14.598 120.624 1.00 60.16 674 TRP A C 1
ATOM 5176 O O . TRP A 1 674 ? -81.706 -13.921 121.510 1.00 60.16 674 TRP A O 1
ATOM 5186 N N . TYR A 1 675 ? -81.541 -14.524 119.353 1.00 56.62 675 TYR A N 1
ATOM 5187 C CA . TYR A 1 675 ? -82.537 -13.605 118.829 1.00 56.62 675 TYR A CA 1
ATOM 5188 C C . TYR A 1 675 ? -83.579 -14.395 118.050 1.00 56.62 675 TYR A C 1
ATOM 5190 O O . TYR A 1 675 ? -83.248 -15.355 117.355 1.00 56.62 675 TYR A O 1
ATOM 5198 N N . ALA A 1 676 ? -84.848 -14.016 118.164 1.00 58.59 676 ALA A N 1
ATOM 5199 C CA . ALA A 1 676 ? -85.863 -14.502 117.242 1.00 58.59 676 ALA A CA 1
ATOM 5200 C C . ALA A 1 676 ? -85.651 -13.875 115.855 1.00 58.59 676 ALA A C 1
ATOM 5202 O O . ALA A 1 676 ? -85.083 -12.796 115.720 1.00 58.59 676 ALA A O 1
ATOM 5203 N N . SER A 1 677 ? -86.138 -14.544 114.818 1.00 56.66 677 SER A N 1
ATOM 5204 C CA . SER A 1 677 ? -86.077 -14.121 113.407 1.00 56.66 677 SER A CA 1
ATOM 5205 C C . SER A 1 677 ? -86.659 -12.733 113.123 1.00 56.66 677 SER A C 1
ATOM 5207 O O . SER A 1 677 ? -86.288 -12.112 112.132 1.00 56.66 677 SER A O 1
ATOM 5209 N N . ASP A 1 678 ? -87.530 -12.215 113.994 1.00 57.34 678 ASP A N 1
ATOM 5210 C CA . ASP A 1 678 ? -88.040 -10.836 113.947 1.00 57.34 678 ASP A CA 1
ATOM 5211 C C . ASP A 1 678 ? -87.068 -9.795 114.549 1.00 57.34 678 ASP A C 1
ATOM 5213 O O . ASP A 1 678 ? -87.393 -8.610 114.623 1.00 57.34 678 ASP A O 1
ATOM 5217 N N . GLY A 1 679 ? -85.873 -10.226 114.960 1.00 55.25 679 GLY A N 1
ATOM 5218 C CA . GLY A 1 679 ? -84.830 -9.409 115.577 1.00 55.25 679 GLY A CA 1
ATOM 5219 C C . GLY A 1 679 ? -85.035 -9.163 117.073 1.00 55.25 679 GLY A C 1
ATOM 5220 O O . GLY A 1 679 ? -84.234 -8.458 117.688 1.00 55.25 679 GLY A O 1
ATOM 5221 N N . SER A 1 680 ? -86.089 -9.714 117.688 1.00 59.25 680 SER A N 1
ATOM 5222 C CA . SER A 1 680 ? -86.304 -9.563 119.129 1.00 59.25 680 SER A CA 1
ATOM 5223 C C . SER A 1 680 ? -85.326 -10.423 119.935 1.00 59.25 680 SER A C 1
ATOM 5225 O O . SER A 1 680 ? -85.135 -11.610 119.666 1.00 59.25 680 SER A O 1
ATOM 5227 N N . TRP A 1 681 ? -84.688 -9.814 120.939 1.00 53.47 681 TRP A N 1
ATOM 5228 C CA . TRP A 1 681 ? -83.763 -10.504 121.839 1.00 53.47 681 TRP A CA 1
ATOM 5229 C C . TRP A 1 681 ? -84.522 -11.552 122.659 1.00 53.47 681 TRP A C 1
ATOM 5231 O O . TRP A 1 681 ? -85.394 -11.209 123.461 1.00 53.47 681 TRP A O 1
ATOM 5241 N N . ASN A 1 682 ? -84.211 -12.833 122.450 1.00 61.06 682 ASN A N 1
ATOM 5242 C CA . ASN A 1 682 ? -84.877 -13.948 123.116 1.00 61.06 682 ASN A CA 1
ATOM 5243 C C . ASN A 1 682 ? -84.047 -14.427 124.311 1.00 61.06 682 ASN A C 1
ATOM 5245 O O . ASN A 1 682 ? -83.552 -15.551 124.347 1.00 61.06 682 ASN A O 1
ATOM 5249 N N . ASN A 1 683 ? -83.900 -13.550 125.300 1.00 58.38 683 ASN A N 1
ATOM 5250 C CA . ASN A 1 683 ? -83.389 -13.907 126.614 1.00 58.38 683 ASN A CA 1
ATOM 5251 C C . ASN A 1 683 ? -84.397 -13.420 127.659 1.00 58.38 683 ASN A C 1
ATOM 5253 O O . ASN A 1 683 ? -84.396 -12.257 128.065 1.00 58.38 683 ASN A O 1
ATOM 5257 N N . SER A 1 684 ? -85.337 -14.285 128.041 1.00 47.53 684 SER A N 1
ATOM 5258 C CA . SER A 1 684 ? -86.241 -13.973 129.148 1.00 47.53 684 SER A CA 1
ATOM 5259 C C . SER A 1 684 ? -85.406 -13.948 130.428 1.00 47.53 684 SER A C 1
ATOM 5261 O O . SER A 1 684 ? -84.888 -14.981 130.836 1.00 47.53 684 SER A O 1
ATOM 5263 N N . GLN A 1 685 ? -85.232 -12.761 131.016 1.00 48.72 685 GLN A N 1
ATOM 5264 C CA . GLN A 1 685 ? -84.418 -12.518 132.209 1.00 48.72 685 GLN A CA 1
ATOM 5265 C C . GLN A 1 685 ? -84.711 -13.515 133.341 1.00 48.72 685 GLN A C 1
ATOM 5267 O O . GLN A 1 685 ? -85.691 -13.376 134.071 1.00 48.72 685 GLN A O 1
ATOM 5272 N N . TRP A 1 686 ? -83.804 -14.472 133.516 1.00 40.44 686 TRP A N 1
ATOM 5273 C CA . TRP A 1 686 ? -83.526 -15.142 134.779 1.00 40.44 686 TRP A CA 1
ATOM 5274 C C . TRP A 1 686 ? -82.013 -15.032 134.976 1.00 40.44 686 TRP A C 1
ATOM 5276 O O . TRP A 1 686 ? -81.249 -15.357 134.066 1.00 40.44 686 TRP A O 1
ATOM 5286 N N . ASP A 1 687 ? -81.575 -14.551 136.140 1.00 45.72 687 ASP A N 1
ATOM 5287 C CA . ASP A 1 687 ? -80.167 -14.310 136.518 1.00 45.72 687 ASP A CA 1
ATOM 5288 C C . ASP A 1 687 ? -79.283 -15.585 136.550 1.00 45.72 687 ASP A C 1
ATOM 5290 O O . ASP A 1 687 ? -78.216 -15.605 137.163 1.00 45.72 687 ASP A O 1
ATOM 5294 N N . ASP A 1 688 ? -79.697 -16.665 135.884 1.00 48.38 688 ASP A N 1
ATOM 5295 C CA . ASP A 1 688 ? -78.922 -17.884 135.684 1.00 48.38 688 ASP A CA 1
ATOM 5296 C C . ASP A 1 688 ? -78.602 -18.195 134.205 1.00 48.38 688 ASP A C 1
ATOM 5298 O O . ASP A 1 688 ? -77.910 -19.168 133.937 1.00 48.38 688 ASP A O 1
ATOM 5302 N N . GLY A 1 689 ? -78.982 -17.351 133.236 1.00 52.62 689 GLY A N 1
ATOM 5303 C CA . GLY A 1 689 ? -78.464 -17.443 131.860 1.00 52.62 689 GLY A CA 1
ATOM 5304 C C . GLY A 1 689 ? -79.031 -18.595 131.021 1.00 52.62 689 GLY A C 1
ATOM 5305 O O . GLY A 1 689 ? -78.313 -19.162 130.188 1.00 52.62 689 GLY A O 1
ATOM 5306 N N . ARG A 1 690 ? -80.305 -18.950 131.233 1.00 53.59 690 ARG A N 1
ATOM 5307 C CA . ARG A 1 690 ? -81.010 -19.954 130.425 1.00 53.59 690 ARG A CA 1
ATOM 5308 C C . ARG A 1 690 ? -81.876 -19.349 129.316 1.00 53.59 690 ARG A C 1
ATOM 5310 O O . ARG A 1 690 ? -82.563 -18.361 129.541 1.00 53.59 690 ARG A O 1
ATOM 5317 N N . VAL A 1 691 ? -81.923 -20.007 128.154 1.00 54.12 691 VAL A N 1
ATOM 5318 C CA . VAL A 1 691 ? -82.748 -19.605 126.991 1.00 54.12 691 VAL A CA 1
ATOM 5319 C C . VAL A 1 691 ? -83.833 -20.653 126.706 1.00 54.12 691 VAL A C 1
ATOM 5321 O O . VAL A 1 691 ? -83.592 -21.850 126.877 1.00 54.12 691 VAL A O 1
ATOM 5324 N N . SER A 1 692 ? -85.030 -20.213 126.295 1.00 55.88 692 SER A N 1
ATOM 5325 C CA . SER A 1 692 ? -86.164 -21.069 125.910 1.00 55.88 692 SER A CA 1
ATOM 5326 C C . SER A 1 692 ? -86.624 -20.794 124.472 1.00 55.88 692 SER A C 1
ATOM 5328 O O . SER A 1 692 ? -86.731 -19.646 124.034 1.00 55.88 692 SER A O 1
ATOM 5330 N N . PHE A 1 693 ? -86.909 -21.863 123.724 1.00 58.66 693 PHE A N 1
ATOM 5331 C CA . PHE A 1 693 ? -87.288 -21.800 122.309 1.00 58.66 693 PHE A CA 1
ATOM 5332 C C . PHE A 1 693 ? -88.759 -22.173 122.116 1.00 58.66 693 PHE A C 1
ATOM 5334 O O . PHE A 1 693 ? -89.253 -23.135 122.712 1.00 58.66 693 PHE A O 1
ATOM 5341 N N . THR A 1 694 ? -89.463 -21.405 121.278 1.00 55.53 694 THR A N 1
ATOM 5342 C CA . THR A 1 694 ? -90.864 -21.668 120.921 1.00 55.53 694 THR A CA 1
ATOM 5343 C C . THR A 1 694 ? -90.920 -22.455 119.616 1.00 55.53 694 THR A C 1
ATOM 5345 O O . THR A 1 694 ? -90.337 -22.033 118.618 1.00 55.53 694 THR A O 1
ATOM 5348 N N . ALA A 1 695 ? -91.635 -23.583 119.612 1.00 50.25 695 ALA A N 1
ATOM 5349 C CA . ALA A 1 695 ? -91.794 -24.416 118.422 1.00 50.25 695 ALA A CA 1
ATOM 5350 C C . ALA A 1 695 ? -92.403 -23.613 117.254 1.00 50.25 695 ALA A C 1
ATOM 5352 O O . ALA A 1 695 ? -93.381 -22.884 117.432 1.00 50.25 695 ALA A O 1
ATOM 5353 N N . GLY A 1 696 ? -91.814 -23.740 116.062 1.00 50.25 696 GLY A N 1
ATOM 5354 C CA . GLY A 1 696 ? -92.269 -23.067 114.839 1.00 50.25 696 GLY A CA 1
ATOM 5355 C C . GLY A 1 696 ? -91.796 -21.618 114.647 1.00 50.25 696 GLY A C 1
ATOM 5356 O O . GLY A 1 696 ? -92.157 -21.014 113.639 1.00 50.25 696 GLY A O 1
ATOM 5357 N N . LYS A 1 697 ? -90.993 -21.052 115.561 1.00 52.84 697 LYS A N 1
ATOM 5358 C CA . LYS A 1 697 ? -90.295 -19.772 115.343 1.00 52.84 697 LYS A CA 1
ATOM 5359 C C . LYS A 1 697 ? -88.827 -19.997 114.975 1.00 52.84 697 LYS A C 1
ATOM 5361 O O . LYS A 1 697 ? -88.165 -20.856 115.549 1.00 52.84 697 LYS A O 1
ATOM 5366 N N . GLU A 1 698 ? -88.323 -19.197 114.038 1.00 53.72 698 GLU A N 1
ATOM 5367 C CA . GLU A 1 698 ? -86.905 -19.176 113.664 1.00 53.72 698 GLU A CA 1
ATOM 5368 C C . GLU A 1 698 ? -86.104 -18.289 114.619 1.00 53.72 698 GLU A C 1
ATOM 5370 O O . GLU A 1 698 ? -86.612 -17.259 115.075 1.00 53.72 698 GLU A O 1
ATOM 5375 N N . TYR A 1 699 ? -84.858 -18.677 114.890 1.00 54.94 699 TYR A N 1
ATOM 5376 C CA . TYR A 1 699 ? -83.932 -17.977 115.779 1.00 54.94 699 TYR A CA 1
ATOM 5377 C C . TYR A 1 699 ? -82.531 -17.928 115.159 1.00 54.94 699 TYR A C 1
ATOM 5379 O O . TYR A 1 699 ? -82.163 -18.817 114.396 1.00 54.94 699 TYR A O 1
ATOM 5387 N N . TYR A 1 700 ? -81.737 -16.922 115.514 1.00 53.72 700 TYR A N 1
ATOM 5388 C CA . TYR A 1 700 ? -80.307 -16.861 115.215 1.00 53.72 700 TYR A CA 1
ATOM 5389 C C . TYR A 1 700 ? -79.494 -16.635 116.491 1.00 53.72 700 TYR A C 1
ATOM 5391 O O . TYR A 1 700 ? -80.004 -16.078 117.467 1.00 53.72 700 TYR A O 1
ATOM 5399 N N . ALA A 1 701 ? -78.237 -17.082 116.483 1.00 53.34 701 ALA A N 1
ATOM 5400 C CA . ALA A 1 701 ? -77.319 -16.937 117.607 1.00 53.34 701 ALA A CA 1
ATOM 5401 C C . ALA A 1 701 ? -76.140 -16.031 117.251 1.00 53.34 701 ALA A C 1
ATOM 5403 O O . ALA A 1 701 ? -75.561 -16.146 116.170 1.00 53.34 701 ALA A O 1
ATOM 5404 N N . GLU A 1 702 ? -75.746 -15.186 118.194 1.00 55.28 702 GLU A N 1
ATOM 5405 C CA . GLU A 1 702 ? -74.502 -14.427 118.161 1.00 55.28 702 GLU A CA 1
ATOM 5406 C C . GLU A 1 702 ? -73.542 -15.016 119.194 1.00 55.28 702 GLU A C 1
ATOM 5408 O O . GLU A 1 702 ? -73.869 -15.136 120.374 1.00 55.28 702 GLU A O 1
ATOM 5413 N N . ILE A 1 703 ? -72.356 -15.438 118.749 1.00 57.03 703 ILE A N 1
ATOM 5414 C CA . ILE A 1 703 ? -71.375 -16.121 119.599 1.00 57.03 703 ILE A CA 1
ATOM 5415 C C . ILE A 1 703 ? -70.215 -15.170 119.872 1.00 57.03 703 ILE A C 1
ATOM 5417 O O . ILE A 1 703 ? -69.485 -14.773 118.962 1.00 57.03 703 ILE A O 1
ATOM 5421 N N . LEU A 1 704 ? -69.999 -14.857 121.146 1.00 51.66 704 LEU A N 1
ATOM 5422 C CA . LEU A 1 704 ? -68.848 -14.091 121.592 1.00 51.66 704 LEU A CA 1
ATOM 5423 C C . LEU A 1 704 ? -67.650 -15.031 121.746 1.00 51.66 704 LEU A C 1
ATOM 5425 O O . LEU A 1 704 ? -67.668 -15.924 122.590 1.00 51.66 704 LEU A O 1
ATOM 5429 N N . ILE A 1 705 ? -66.579 -14.806 120.987 1.00 55.44 705 ILE A N 1
ATOM 5430 C CA . ILE A 1 705 ? -65.323 -15.559 121.108 1.00 55.44 705 ILE A CA 1
ATOM 5431 C C . ILE A 1 705 ? -64.261 -14.658 121.737 1.00 55.44 705 ILE A C 1
ATOM 5433 O O . ILE A 1 705 ? -64.073 -13.514 121.328 1.00 55.44 705 ILE A O 1
ATOM 5437 N N . LYS A 1 706 ? -63.554 -15.175 122.743 1.00 50.31 706 LYS A N 1
ATOM 5438 C CA . LYS A 1 706 ? -62.465 -14.480 123.438 1.00 50.31 706 LYS A CA 1
ATOM 5439 C C . LYS A 1 706 ? -61.155 -15.234 123.210 1.00 50.31 706 LYS A C 1
ATOM 5441 O O . LYS A 1 706 ? -61.168 -16.461 123.220 1.00 50.31 706 LYS A O 1
ATOM 5446 N N . PRO A 1 707 ? -60.017 -14.553 123.036 1.00 52.75 707 PRO A N 1
ATOM 5447 C CA . PRO A 1 707 ? -58.737 -15.241 122.970 1.00 52.75 707 PRO A CA 1
ATOM 5448 C C . PRO A 1 707 ? -58.351 -15.767 124.364 1.00 52.75 707 PRO A C 1
ATOM 5450 O O . PRO A 1 707 ? -58.800 -15.237 125.389 1.00 52.75 707 PRO A O 1
ATOM 5453 N N . ASN A 1 708 ? -57.530 -16.818 124.417 1.00 52.28 708 ASN A N 1
ATOM 5454 C CA . ASN A 1 708 ? -56.962 -17.293 125.681 1.00 52.28 708 ASN A CA 1
ATOM 5455 C C . ASN A 1 708 ? -55.939 -16.282 126.237 1.00 52.28 708 ASN A C 1
ATOM 5457 O O . ASN A 1 708 ? -55.393 -15.456 125.505 1.00 52.28 708 ASN A O 1
ATOM 5461 N N . SER A 1 709 ? -55.699 -16.326 127.552 1.00 44.31 709 SER A N 1
ATOM 5462 C CA . SER A 1 709 ? -54.838 -15.363 128.258 1.00 44.31 709 SER A CA 1
ATOM 5463 C C . SER A 1 709 ? -53.454 -15.232 127.603 1.00 44.31 709 SER A C 1
ATOM 5465 O O . SER A 1 709 ? -52.774 -16.233 127.392 1.00 44.31 709 SER A O 1
ATOM 5467 N N . GLY A 1 710 ? -53.038 -13.999 127.292 1.00 42.75 710 GLY A N 1
ATOM 5468 C CA . GLY A 1 710 ? -51.763 -13.694 126.624 1.00 42.75 710 GLY A CA 1
ATOM 5469 C C . GLY A 1 710 ? -51.847 -13.510 125.103 1.00 42.75 710 GLY A C 1
ATOM 5470 O O . GLY A 1 710 ? -50.853 -13.124 124.494 1.00 42.75 710 GLY A O 1
ATOM 5471 N N . LEU A 1 711 ? -53.018 -13.728 124.497 1.00 41.62 711 LEU A N 1
ATOM 5472 C CA . LEU A 1 711 ? -53.289 -13.486 123.079 1.00 41.62 711 LEU A CA 1
ATOM 5473 C C . LEU A 1 711 ? -54.262 -12.305 122.920 1.00 41.62 711 LEU A C 1
ATOM 5475 O O . LEU A 1 711 ? -55.199 -12.150 123.702 1.00 41.62 711 LEU A O 1
ATOM 5479 N N . THR A 1 712 ? -54.067 -11.475 121.896 1.00 40.44 712 THR A N 1
ATOM 5480 C CA . THR A 1 712 ? -54.991 -10.392 121.523 1.00 40.44 712 THR A CA 1
ATOM 5481 C C . THR A 1 712 ? -55.445 -10.573 120.078 1.00 40.44 712 THR A C 1
ATOM 5483 O O . THR A 1 712 ? -54.678 -11.015 119.224 1.00 40.44 712 THR A O 1
ATOM 5486 N N . PHE A 1 713 ? -56.704 -10.240 119.784 1.00 45.22 713 PHE A N 1
ATOM 5487 C CA . PHE A 1 713 ? -57.147 -10.096 118.397 1.00 45.22 713 PHE A CA 1
ATOM 5488 C C . PHE A 1 713 ? -56.590 -8.781 117.821 1.00 45.22 713 PHE A C 1
ATOM 5490 O O . PHE A 1 713 ? -56.499 -7.782 118.536 1.00 45.22 713 PHE A O 1
ATOM 5497 N N . GLY A 1 714 ? -56.194 -8.777 116.544 1.00 38.72 714 GLY A N 1
ATOM 5498 C CA . GLY A 1 714 ? -55.681 -7.582 115.862 1.00 38.72 714 GLY A CA 1
ATOM 5499 C C . GLY A 1 714 ? -56.706 -6.438 115.843 1.00 38.72 714 GLY A C 1
ATOM 5500 O O . GLY A 1 714 ? -57.902 -6.683 115.736 1.00 38.72 714 GLY A O 1
ATOM 5501 N N . SER A 1 715 ? -56.225 -5.199 115.981 1.00 33.50 715 SER A N 1
ATOM 5502 C CA . SER A 1 715 ? -56.967 -3.970 116.316 1.00 33.50 715 SER A CA 1
ATOM 5503 C C . SER A 1 715 ? -58.379 -3.819 115.723 1.00 33.50 715 SER A C 1
ATOM 5505 O O . SER A 1 715 ? -58.537 -3.675 114.511 1.00 33.50 715 SER A O 1
ATOM 5507 N N . GLY A 1 716 ? -59.369 -3.693 116.613 1.00 36.56 716 GLY A N 1
ATOM 5508 C CA . GLY A 1 716 ? -60.731 -3.246 116.309 1.00 36.56 716 GLY A CA 1
ATOM 5509 C C . GLY A 1 716 ? -61.781 -4.268 116.737 1.00 36.56 716 GLY A C 1
ATOM 5510 O O . GLY A 1 716 ? -61.738 -5.416 116.314 1.00 36.56 716 GLY A O 1
ATOM 5511 N N . THR A 1 717 ? -62.708 -3.851 117.599 1.00 33.94 717 THR A N 1
ATOM 5512 C CA . THR A 1 717 ? -63.841 -4.646 118.090 1.00 33.94 717 THR A CA 1
ATOM 5513 C C . THR A 1 717 ? -64.569 -5.328 116.927 1.00 33.94 717 THR A C 1
ATOM 5515 O O . THR A 1 717 ? -65.173 -4.648 116.101 1.00 33.94 717 THR A O 1
ATOM 5518 N N . ILE A 1 718 ? -64.514 -6.660 116.847 1.00 37.94 718 ILE A N 1
ATOM 5519 C CA . ILE A 1 718 ? -65.392 -7.426 115.959 1.00 37.94 718 ILE A CA 1
ATOM 5520 C C . ILE A 1 718 ? -66.677 -7.671 116.748 1.00 37.94 718 ILE A C 1
ATOM 5522 O O . ILE A 1 718 ? -66.746 -8.621 117.521 1.00 37.94 718 ILE A O 1
ATOM 5526 N N . ASN A 1 719 ? -67.656 -6.786 116.577 1.00 34.16 719 ASN A N 1
ATOM 5527 C CA . ASN A 1 719 ? -69.044 -7.099 116.888 1.00 34.16 719 ASN A CA 1
ATOM 5528 C C . ASN A 1 719 ? -69.754 -7.502 115.588 1.00 34.16 719 ASN A C 1
ATOM 5530 O O . ASN A 1 719 ? -69.564 -6.885 114.539 1.00 34.16 719 ASN A O 1
ATOM 5534 N N . ASP A 1 720 ? -70.544 -8.557 115.731 1.00 39.09 720 ASP A N 1
ATOM 5535 C CA . ASP A 1 720 ? -71.713 -8.944 114.951 1.00 39.09 720 ASP A CA 1
ATOM 5536 C C . ASP A 1 720 ? -71.461 -9.405 113.507 1.00 39.09 720 ASP A C 1
ATOM 5538 O O . ASP A 1 720 ? -71.407 -8.643 112.539 1.00 39.09 720 ASP A O 1
ATOM 5542 N N . LYS A 1 721 ? -71.425 -10.732 113.341 1.00 37.75 721 LYS A N 1
ATOM 5543 C CA . LYS A 1 721 ? -71.998 -11.348 112.144 1.00 37.75 721 LYS A CA 1
ATOM 5544 C C . LYS A 1 721 ? -73.129 -12.285 112.539 1.00 37.75 721 LYS A C 1
ATOM 5546 O O . LYS A 1 721 ? -72.901 -13.341 113.118 1.00 37.75 721 LYS A O 1
ATOM 5551 N N . LEU A 1 722 ? -74.325 -11.855 112.153 1.00 34.94 722 LEU A N 1
ATOM 5552 C CA . LEU A 1 722 ? -75.580 -12.594 112.150 1.00 34.94 722 LEU A CA 1
ATOM 5553 C C . LEU A 1 722 ? -75.418 -13.946 111.439 1.00 34.94 722 LEU A C 1
ATOM 5555 O O . LEU A 1 722 ? -74.966 -13.993 110.292 1.00 34.94 722 LEU A O 1
ATOM 5559 N N . VAL A 1 723 ? -75.822 -15.029 112.104 1.00 37.19 723 VAL A N 1
ATOM 5560 C CA . VAL A 1 723 ? -75.932 -16.373 111.516 1.00 37.19 723 VAL A CA 1
ATOM 5561 C C . VAL A 1 723 ? -77.402 -16.779 111.501 1.00 37.19 723 VAL A C 1
ATOM 5563 O O . VAL A 1 723 ? -77.922 -17.239 112.510 1.00 37.19 723 VAL A O 1
ATOM 5566 N N . SER A 1 724 ? -78.093 -16.618 110.372 1.00 33.09 724 SER A N 1
ATOM 5567 C CA . SER A 1 724 ? -79.462 -17.125 110.212 1.00 33.09 724 SER A CA 1
ATOM 5568 C C . SER A 1 724 ? -79.456 -18.658 110.170 1.00 33.09 724 SER A C 1
ATOM 5570 O O . SER A 1 724 ? -78.760 -19.247 109.345 1.00 33.09 724 SER A O 1
ATOM 5572 N N . LEU A 1 725 ? -80.218 -19.310 111.051 1.00 36.53 725 LEU A N 1
ATOM 5573 C CA . LEU A 1 725 ? -80.453 -20.757 111.002 1.00 36.53 725 LEU A CA 1
ATOM 5574 C C . LEU A 1 725 ? -81.678 -21.044 110.111 1.00 36.53 725 LEU A C 1
ATOM 5576 O O . LEU A 1 725 ? -82.667 -20.324 110.205 1.00 36.53 725 LEU A O 1
ATOM 5580 N N . ASN A 1 726 ? -81.607 -22.121 109.313 1.00 46.03 726 ASN A N 1
ATOM 5581 C CA . ASN A 1 726 ? -82.579 -22.615 108.309 1.00 46.03 726 ASN A CA 1
ATOM 5582 C C . ASN A 1 726 ? -82.443 -22.022 106.895 1.00 46.03 726 ASN A C 1
ATOM 5584 O O . ASN A 1 726 ? -83.311 -21.308 106.401 1.00 46.03 726 ASN A O 1
ATOM 5588 N N . ASP A 1 727 ? -81.366 -22.414 106.215 1.00 41.84 727 ASP A N 1
ATOM 5589 C CA . ASP A 1 727 ? -80.998 -22.055 104.838 1.00 41.84 727 ASP A CA 1
ATOM 5590 C C . ASP A 1 727 ? -81.942 -22.656 103.765 1.00 41.84 727 ASP A C 1
ATOM 5592 O O . ASP A 1 727 ? -81.548 -23.416 102.883 1.00 41.84 727 ASP A O 1
ATOM 5596 N N . GLY A 1 728 ? -83.241 -22.359 103.849 1.00 37.31 728 GLY A N 1
ATOM 5597 C CA . GLY A 1 728 ? -84.199 -22.593 102.768 1.00 37.31 728 GLY A CA 1
ATOM 5598 C C . GLY A 1 728 ? -84.478 -24.049 102.377 1.00 37.31 728 GLY A C 1
ATOM 5599 O O . GLY A 1 728 ? -85.190 -24.247 101.393 1.00 37.31 728 GLY A O 1
ATOM 5600 N N . GLN A 1 729 ? -84.006 -25.067 103.112 1.00 29.19 729 GLN A N 1
ATOM 5601 C CA . GLN A 1 729 ? -84.480 -26.450 102.957 1.00 29.19 729 GLN A CA 1
ATOM 5602 C C . GLN A 1 729 ? -84.687 -27.190 104.291 1.00 29.19 729 GLN A C 1
ATOM 5604 O O . GLN A 1 729 ? -83.755 -27.421 105.050 1.00 29.19 729 GLN A O 1
ATOM 5609 N N . SER A 1 730 ? -85.945 -27.617 104.471 1.00 27.48 730 SER A N 1
ATOM 5610 C CA . SER A 1 730 ? -86.512 -28.601 105.410 1.00 27.48 730 SER A CA 1
ATOM 5611 C C . SER A 1 730 ? -86.457 -28.299 106.917 1.00 27.48 730 SER A C 1
ATOM 5613 O O . SER A 1 730 ? -85.449 -28.490 107.582 1.00 27.48 730 SER A O 1
ATOM 5615 N N . LEU A 1 731 ? -87.629 -27.892 107.423 1.00 28.58 731 LEU A N 1
ATOM 5616 C CA . LEU A 1 731 ? -88.143 -27.948 108.802 1.00 28.58 731 LEU A CA 1
ATOM 5617 C C . LEU A 1 731 ? -87.269 -28.712 109.820 1.00 28.58 731 LEU A C 1
ATOM 5619 O O . LEU A 1 731 ? -87.123 -29.929 109.722 1.00 28.58 731 LEU A O 1
ATOM 5623 N N . ILE A 1 732 ? -86.824 -28.021 110.877 1.00 34.28 732 ILE A N 1
ATOM 5624 C CA . ILE A 1 732 ? -86.556 -28.671 112.168 1.00 34.28 732 ILE A CA 1
ATOM 5625 C C . ILE A 1 732 ? -87.926 -28.996 112.770 1.00 34.28 732 ILE A C 1
ATOM 5627 O O . ILE A 1 732 ? -88.579 -28.136 113.363 1.00 34.28 732 ILE A O 1
ATOM 5631 N N . ASP A 1 733 ? -88.393 -30.222 112.550 1.00 32.59 733 ASP A N 1
ATOM 5632 C CA . ASP A 1 733 ? -89.488 -30.785 113.331 1.00 32.59 733 ASP A CA 1
ATOM 5633 C C . ASP A 1 733 ? -88.928 -31.169 114.707 1.00 32.59 733 ASP A C 1
ATOM 5635 O O . ASP A 1 733 ? -87.963 -31.930 114.806 1.00 32.59 733 ASP A O 1
ATOM 5639 N N . PHE A 1 734 ? -89.477 -30.587 115.774 1.00 40.03 734 PHE A N 1
ATOM 5640 C CA . PHE A 1 734 ? -89.042 -30.881 117.142 1.00 40.03 734 PHE A CA 1
ATOM 5641 C C . PHE A 1 734 ? -89.610 -32.212 117.668 1.00 40.03 734 PHE A C 1
ATOM 5643 O O . PHE A 1 734 ? -89.268 -32.605 118.783 1.00 40.03 734 PHE A O 1
ATOM 5650 N N . ASP A 1 735 ? -90.419 -32.928 116.878 1.00 36.06 735 ASP A N 1
ATOM 5651 C CA . ASP A 1 735 ? -90.893 -34.271 117.200 1.00 36.06 735 ASP A CA 1
ATOM 5652 C C . ASP A 1 735 ? -90.117 -35.352 116.417 1.00 36.06 735 ASP A C 1
ATOM 5654 O O . ASP A 1 735 ? -90.234 -35.492 115.205 1.00 36.06 735 ASP A O 1
ATOM 5658 N N . ASN A 1 736 ? -89.397 -36.195 117.170 1.00 31.05 736 ASN A N 1
ATOM 5659 C CA . ASN A 1 736 ? -88.718 -37.452 116.797 1.00 31.05 736 ASN A CA 1
ATOM 5660 C C . ASN A 1 736 ? -87.235 -37.430 116.364 1.00 31.05 736 ASN A C 1
ATOM 5662 O O . ASN A 1 736 ? -86.873 -37.490 115.198 1.00 31.05 736 ASN A O 1
ATOM 5666 N N . SER A 1 737 ? -86.385 -37.597 117.383 1.00 41.72 737 SER A N 1
ATOM 5667 C CA . SER A 1 737 ? -85.350 -38.641 117.538 1.00 41.72 737 SER A CA 1
ATOM 5668 C C . SER A 1 737 ? -84.550 -39.128 116.312 1.00 41.72 737 SER A C 1
ATOM 5670 O O . SER A 1 737 ? -84.610 -40.300 115.955 1.00 41.72 737 SER A O 1
ATOM 5672 N N . THR A 1 738 ? -83.690 -38.284 115.735 1.00 35.00 738 THR A N 1
ATOM 5673 C CA . THR A 1 738 ? -82.260 -38.596 115.470 1.00 35.00 738 THR A CA 1
ATOM 5674 C C . THR A 1 738 ? -81.564 -37.375 114.865 1.00 35.00 738 THR A C 1
ATOM 5676 O O . THR A 1 738 ? -81.849 -36.994 113.735 1.00 35.00 738 THR A O 1
ATOM 5679 N N . PHE A 1 739 ? -80.629 -36.767 115.600 1.00 33.88 739 PHE A N 1
ATOM 5680 C CA . PHE A 1 739 ? -79.886 -35.589 115.144 1.00 33.88 739 PHE A CA 1
ATOM 5681 C C . PHE A 1 739 ? -78.437 -35.944 114.781 1.00 33.88 739 PHE A C 1
ATOM 5683 O O . PHE A 1 739 ? -77.714 -36.548 115.574 1.00 33.88 739 PHE A O 1
ATOM 5690 N N . GLY A 1 740 ? -78.024 -35.567 113.567 1.00 33.56 740 GLY A N 1
ATOM 5691 C CA . GLY A 1 740 ? -76.627 -35.527 113.130 1.00 33.56 740 GLY A CA 1
ATOM 5692 C C . GLY A 1 740 ? -75.985 -34.178 113.467 1.00 33.56 740 GLY A C 1
ATOM 5693 O O . GLY A 1 740 ? -76.665 -33.157 113.528 1.00 33.56 740 GLY A O 1
ATOM 5694 N N . SER A 1 741 ? -74.678 -34.180 113.714 1.00 32.62 741 SER A N 1
ATOM 5695 C CA . SER A 1 741 ? -73.877 -32.997 114.044 1.00 32.62 741 SER A CA 1
ATOM 5696 C C . SER A 1 741 ? -73.744 -32.032 112.858 1.00 32.62 741 SER A C 1
ATOM 5698 O O . SER A 1 741 ? -73.375 -32.464 111.766 1.00 32.62 741 SER A O 1
ATOM 5700 N N . TYR A 1 742 ? -73.959 -30.734 113.092 1.00 35.62 742 TYR A N 1
ATOM 5701 C CA . TYR A 1 742 ? -73.711 -29.653 112.126 1.00 35.62 742 TYR A CA 1
ATOM 5702 C C . TYR A 1 742 ? -72.568 -28.743 112.612 1.00 35.62 742 TYR A C 1
ATOM 5704 O O . TYR A 1 742 ? -72.462 -28.475 113.812 1.00 35.62 742 TYR A O 1
ATOM 5712 N N . SER A 1 743 ? -71.731 -28.268 111.684 1.00 32.91 743 SER A N 1
ATOM 5713 C CA . SER A 1 743 ? -70.614 -27.342 111.942 1.00 32.91 743 SER A CA 1
ATOM 5714 C C . SER A 1 743 ? -70.943 -25.936 111.424 1.00 32.91 743 SER A C 1
ATOM 5716 O O . SER A 1 743 ? -71.528 -25.793 110.349 1.00 32.91 743 SER A O 1
ATOM 5718 N N . ILE A 1 744 ? -70.543 -24.895 112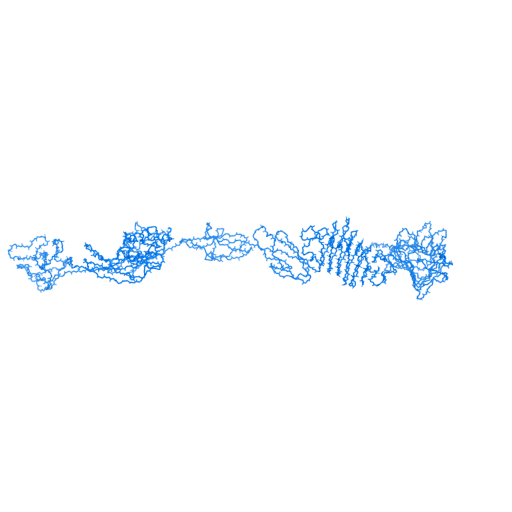.163 1.00 38.31 744 ILE A N 1
ATOM 5719 C CA . ILE A 1 744 ? -70.683 -23.483 111.760 1.00 38.31 744 ILE A CA 1
ATOM 5720 C C . ILE A 1 744 ? -69.286 -22.912 111.480 1.00 38.31 744 ILE A C 1
ATOM 5722 O O . ILE A 1 744 ? -68.361 -23.100 112.272 1.00 38.31 744 ILE A O 1
ATOM 5726 N N . TYR A 1 745 ? -69.130 -22.194 110.362 1.00 33.19 745 TYR A N 1
ATOM 5727 C CA . TYR A 1 745 ? -67.858 -21.592 109.946 1.00 33.19 745 TYR A CA 1
ATOM 5728 C C . TYR A 1 745 ? -67.873 -20.069 110.119 1.00 33.19 745 TYR A C 1
ATOM 5730 O O . TYR A 1 745 ? -68.707 -19.377 109.533 1.00 33.19 745 TYR A O 1
ATOM 5738 N N . LEU A 1 746 ? -66.915 -19.528 110.878 1.00 36.69 746 LEU A N 1
ATOM 5739 C CA . LEU A 1 746 ? -66.755 -18.084 111.087 1.00 36.69 746 LEU A CA 1
ATOM 5740 C C . LEU A 1 746 ? -65.454 -17.586 110.439 1.00 36.69 746 LEU A C 1
ATOM 5742 O O . LEU A 1 746 ? -64.398 -18.203 110.569 1.00 36.69 746 LEU A O 1
ATOM 5746 N N . ARG A 1 747 ? -65.521 -16.449 109.731 1.00 29.69 747 ARG A N 1
ATOM 5747 C CA . ARG A 1 747 ? -64.356 -15.809 109.092 1.00 29.69 747 ARG A CA 1
ATOM 5748 C C . ARG A 1 747 ? -63.655 -14.862 110.065 1.00 29.69 747 ARG A C 1
ATOM 5750 O O . ARG A 1 747 ? -64.236 -13.843 110.431 1.00 29.69 747 ARG A O 1
ATOM 5757 N N . THR A 1 748 ? -62.384 -15.111 110.371 1.00 30.16 748 THR A N 1
ATOM 5758 C CA . THR A 1 748 ? -61.485 -14.123 110.996 1.00 30.16 748 THR A CA 1
ATOM 5759 C C . THR A 1 748 ? -60.131 -14.079 110.278 1.00 30.16 748 THR A C 1
ATOM 5761 O O . THR A 1 748 ? -59.711 -15.051 109.653 1.00 30.16 748 THR A O 1
ATOM 5764 N N . LYS A 1 749 ? -59.474 -12.909 110.307 1.00 29.89 749 LYS A N 1
ATOM 5765 C CA . LYS A 1 749 ? -58.124 -12.693 109.756 1.00 29.89 749 LYS A CA 1
ATOM 5766 C C . LYS A 1 749 ? -57.051 -13.047 110.803 1.00 29.89 749 LYS A C 1
ATOM 5768 O O . LYS A 1 749 ? -57.292 -12.826 111.989 1.00 29.89 749 LYS A O 1
ATOM 5773 N N . PRO A 1 750 ? -55.887 -13.572 110.381 1.00 32.81 750 PRO A N 1
ATOM 5774 C CA . PRO A 1 750 ? -54.944 -14.235 111.275 1.00 32.81 750 PRO A CA 1
ATOM 5775 C C . PRO A 1 750 ? -54.122 -13.296 112.167 1.00 32.81 750 PRO A C 1
ATOM 5777 O O . PRO A 1 750 ? -53.815 -12.156 111.821 1.00 32.81 750 PRO A O 1
ATOM 5780 N N . VAL A 1 751 ? -53.736 -13.873 113.306 1.00 28.45 751 VAL A N 1
ATOM 5781 C CA . VAL A 1 751 ? -52.598 -13.523 114.163 1.00 28.45 751 VAL A CA 1
ATOM 5782 C C . VAL A 1 751 ? -51.320 -13.969 113.444 1.00 28.45 751 VAL A C 1
ATOM 5784 O O . VAL A 1 751 ? -51.254 -15.122 113.020 1.00 28.45 751 VAL A O 1
ATOM 5787 N N . THR A 1 752 ? -50.300 -13.115 113.322 1.00 33.50 752 THR A N 1
ATOM 5788 C CA . THR A 1 752 ? -49.034 -13.492 112.663 1.00 33.50 752 THR A CA 1
ATOM 5789 C C . THR A 1 752 ? -47.827 -13.174 113.541 1.00 33.50 752 THR A C 1
ATOM 5791 O O . THR A 1 752 ? -47.679 -12.056 114.032 1.00 33.50 752 THR A O 1
ATOM 5794 N N . ALA A 1 753 ? -46.956 -14.172 113.711 1.00 32.47 753 ALA A N 1
ATOM 5795 C CA . ALA A 1 753 ? -45.575 -14.012 114.155 1.00 32.47 753 ALA A CA 1
ATOM 5796 C C . ALA A 1 753 ? -44.736 -13.308 113.064 1.00 32.47 753 ALA A C 1
ATOM 5798 O O . ALA A 1 753 ? -45.065 -13.400 111.882 1.00 32.47 753 ALA A O 1
ATOM 5799 N N . LEU A 1 754 ? -43.671 -12.604 113.463 1.00 35.47 754 LEU A N 1
ATOM 5800 C CA . LEU A 1 754 ? -42.765 -11.846 112.582 1.00 35.47 754 LEU A CA 1
ATOM 5801 C C . LEU A 1 754 ? -42.219 -12.724 111.433 1.00 35.47 754 LEU A C 1
ATOM 5803 O O . LEU A 1 754 ? -41.680 -13.801 111.682 1.00 35.47 754 LEU A O 1
ATOM 5807 N N . GLY A 1 755 ? -42.382 -12.274 110.183 1.00 49.22 755 GLY A N 1
ATOM 5808 C CA . GLY A 1 755 ? -41.979 -12.997 108.970 1.00 49.22 755 GLY A CA 1
ATOM 5809 C C . GLY A 1 755 ? -40.501 -12.823 108.584 1.00 49.22 755 GLY A C 1
ATOM 5810 O O . GLY A 1 755 ? -39.811 -11.920 109.055 1.00 49.22 755 GLY A O 1
ATOM 5811 N N . SER A 1 756 ? -40.010 -13.703 107.707 1.00 50.84 756 SER A N 1
ATOM 5812 C CA . SER A 1 756 ? -38.719 -13.591 107.007 1.00 50.84 756 SER A CA 1
ATOM 5813 C C . SER A 1 756 ? -38.895 -12.946 105.624 1.00 50.84 756 SER A C 1
ATOM 5815 O O . SER A 1 756 ? -39.880 -13.237 104.950 1.00 50.84 756 SER A O 1
ATOM 5817 N N . CYS A 1 757 ? -37.931 -12.139 105.186 1.00 55.84 757 CYS A N 1
ATOM 5818 C CA . CYS A 1 757 ? -37.809 -11.552 103.848 1.00 55.84 757 CYS A CA 1
ATOM 5819 C C . CYS A 1 757 ? -36.793 -12.352 103.003 1.00 55.84 757 CYS A C 1
ATOM 5821 O O . CYS A 1 757 ? -35.792 -12.820 103.545 1.00 55.84 757 CYS A O 1
ATOM 5823 N N . GLU A 1 758 ? -37.025 -12.519 101.697 1.00 67.31 758 GLU A N 1
ATOM 5824 C CA . GLU A 1 758 ? -36.014 -13.022 100.749 1.00 67.31 758 GLU A CA 1
ATOM 5825 C C . GLU A 1 758 ? -35.306 -11.843 100.061 1.00 67.31 758 GLU A C 1
ATOM 5827 O O . GLU A 1 758 ? -35.954 -10.951 99.514 1.00 67.31 758 GLU A O 1
ATOM 5832 N N . VAL A 1 759 ? -33.975 -11.837 100.088 1.00 70.31 759 VAL A N 1
ATOM 5833 C CA . VAL A 1 759 ? -33.118 -10.909 99.343 1.00 70.31 759 VAL A CA 1
ATOM 5834 C C . VAL A 1 759 ? -32.707 -11.590 98.039 1.00 70.31 759 VAL A C 1
ATOM 5836 O O . VAL A 1 759 ? -32.043 -12.626 98.074 1.00 70.31 759 VAL A O 1
ATOM 5839 N N . LEU A 1 760 ? -33.116 -11.015 96.911 1.00 72.62 760 LEU A N 1
ATOM 5840 C CA . LEU A 1 760 ? -32.868 -11.514 95.558 1.00 72.62 760 LEU A CA 1
ATOM 5841 C C . LEU A 1 760 ? -31.844 -10.626 94.851 1.00 72.62 760 LEU A C 1
ATOM 5843 O O . LEU A 1 760 ? -31.958 -9.395 94.871 1.00 72.62 760 LEU A O 1
ATOM 5847 N N . PHE A 1 761 ? -30.904 -11.253 94.149 1.00 77.94 761 PHE A N 1
ATOM 5848 C CA . PHE A 1 761 ? -29.877 -10.563 93.372 1.00 77.94 761 PHE A CA 1
ATOM 5849 C C . PHE A 1 761 ? -30.134 -10.712 91.873 1.00 77.94 761 PHE A C 1
ATOM 5851 O O . PHE A 1 761 ? -30.366 -11.806 91.367 1.00 77.94 761 PHE A O 1
ATOM 5858 N N . MET A 1 762 ? -30.077 -9.599 91.149 1.00 80.69 762 MET A N 1
ATOM 5859 C CA . MET A 1 762 ? -30.353 -9.524 89.718 1.00 80.69 762 MET A CA 1
ATOM 5860 C C . MET A 1 762 ? -29.087 -9.123 88.968 1.00 80.69 762 MET A C 1
ATOM 5862 O O . MET A 1 762 ? -28.484 -8.092 89.263 1.00 80.69 762 MET A O 1
ATOM 5866 N N . ALA A 1 763 ? -28.711 -9.911 87.959 1.00 76.69 763 ALA A N 1
ATOM 5867 C CA . ALA A 1 763 ? -27.475 -9.706 87.202 1.00 76.69 763 ALA A CA 1
ATOM 5868 C C . ALA A 1 763 ? -27.460 -8.414 86.367 1.00 76.69 763 ALA A C 1
ATOM 5870 O O . ALA A 1 763 ? -26.383 -7.935 86.027 1.00 76.69 763 ALA A O 1
ATOM 5871 N N . ASN A 1 764 ? -28.638 -7.874 86.019 1.00 78.50 764 ASN A N 1
ATOM 5872 C CA . ASN A 1 764 ? -28.832 -6.598 85.314 1.00 78.50 764 ASN A CA 1
ATOM 5873 C C . ASN A 1 764 ? -27.813 -6.354 84.176 1.00 78.50 764 ASN A C 1
ATOM 5875 O O . ASN A 1 764 ? -26.995 -5.441 84.216 1.00 78.50 764 ASN A O 1
ATOM 5879 N N . GLY A 1 765 ? -27.830 -7.234 83.172 1.00 72.81 765 GLY A N 1
ATOM 5880 C CA . GLY A 1 765 ? -26.928 -7.187 82.014 1.00 72.81 765 GLY A CA 1
ATOM 5881 C C . GLY A 1 765 ? -25.712 -8.113 82.117 1.00 72.81 765 GLY A C 1
ATOM 5882 O O . GLY A 1 765 ? -25.212 -8.541 81.081 1.00 72.81 765 GLY A O 1
ATOM 5883 N N . GLY A 1 766 ? -25.281 -8.481 83.330 1.00 74.56 766 GLY A N 1
ATOM 5884 C CA . GLY A 1 766 ? -24.283 -9.531 83.574 1.00 74.56 766 GLY A CA 1
ATOM 5885 C C . GLY A 1 766 ? -24.838 -10.950 83.393 1.00 74.56 766 GLY A C 1
ATOM 5886 O O . GLY A 1 766 ? -26.033 -11.148 83.171 1.00 74.56 766 GLY A O 1
ATOM 5887 N N . THR A 1 767 ? -23.970 -11.958 83.507 1.00 76.06 767 THR A N 1
ATOM 5888 C CA . THR A 1 767 ? -24.329 -13.384 83.350 1.00 76.06 767 THR A CA 1
ATOM 5889 C C . THR A 1 767 ? -23.946 -14.214 84.582 1.00 76.06 767 THR A C 1
ATOM 5891 O O . THR A 1 767 ? -23.150 -13.778 85.407 1.00 76.06 767 THR A O 1
ATOM 5894 N N . GLY A 1 768 ? -24.512 -15.414 84.743 1.00 78.50 768 GLY A N 1
ATOM 5895 C CA . GLY A 1 768 ? -24.317 -16.262 85.933 1.00 78.50 768 GLY A CA 1
ATOM 5896 C C . GLY A 1 768 ? -25.473 -16.171 86.938 1.00 78.50 768 GLY A C 1
ATOM 5897 O O . GLY A 1 768 ? -26.480 -15.531 86.650 1.00 78.50 768 GLY A O 1
ATOM 5898 N N . ASN A 1 769 ? -25.329 -16.817 88.102 1.00 74.56 769 ASN A N 1
ATOM 5899 C CA . ASN A 1 769 ? -26.370 -16.925 89.137 1.00 74.56 769 ASN A CA 1
ATOM 5900 C C . ASN A 1 769 ? -25.818 -16.565 90.531 1.00 74.56 769 ASN A C 1
ATOM 5902 O O . ASN A 1 769 ? -24.664 -16.867 90.829 1.00 74.56 769 ASN A O 1
ATOM 5906 N N . MET A 1 770 ? -26.667 -15.998 91.392 1.00 76.62 770 MET A N 1
ATOM 5907 C CA . MET A 1 770 ? -26.445 -15.855 92.838 1.00 76.62 770 MET A CA 1
ATOM 5908 C C . MET A 1 770 ? -27.632 -16.461 93.588 1.00 76.62 770 MET A C 1
ATOM 5910 O O . MET A 1 770 ? -28.764 -16.334 93.129 1.00 76.62 770 MET A O 1
ATOM 5914 N N . ASP A 1 771 ? -27.364 -17.123 94.714 1.00 75.38 771 ASP A N 1
ATOM 5915 C CA . ASP A 1 771 ? -28.408 -17.724 95.546 1.00 75.38 771 ASP A CA 1
ATOM 5916 C C . ASP A 1 771 ? -29.189 -16.647 96.317 1.00 75.38 771 ASP A C 1
ATOM 5918 O O . ASP A 1 771 ? -28.606 -15.703 96.859 1.00 75.38 771 ASP A O 1
ATOM 5922 N N . ASP A 1 772 ? -30.506 -16.823 96.415 1.00 72.00 772 ASP A N 1
ATOM 5923 C CA . ASP A 1 772 ? -31.377 -15.949 97.202 1.00 72.00 772 ASP A CA 1
ATOM 5924 C C . ASP A 1 772 ? -31.165 -16.168 98.705 1.00 72.00 772 ASP A C 1
ATOM 5926 O O . ASP A 1 772 ? -30.996 -17.299 99.176 1.00 72.00 772 ASP A O 1
ATOM 5930 N N . VAL A 1 773 ? -31.226 -15.091 99.495 1.00 68.31 773 VAL A N 1
ATOM 5931 C CA . VAL A 1 773 ? -30.933 -15.149 100.935 1.00 68.31 773 VAL A CA 1
ATOM 5932 C C . VAL A 1 773 ? -32.170 -14.839 101.772 1.00 68.31 773 VAL A C 1
ATOM 5934 O O . VAL A 1 773 ? -32.743 -13.758 101.683 1.00 68.31 773 VAL A O 1
ATOM 5937 N N . LYS A 1 774 ? -32.562 -15.768 102.652 1.00 69.12 774 LYS A N 1
ATOM 5938 C CA . LYS A 1 774 ? -33.637 -15.549 103.637 1.00 69.12 774 LYS A CA 1
ATOM 5939 C C . LYS A 1 774 ? -33.110 -14.843 104.879 1.00 69.12 774 LYS A C 1
ATOM 5941 O O . LYS A 1 774 ? -32.248 -15.374 105.575 1.00 69.12 774 LYS A O 1
ATOM 5946 N N . VAL A 1 775 ? -33.685 -13.688 105.200 1.00 61.38 775 VAL A N 1
ATOM 5947 C CA . VAL A 1 775 ? -33.294 -12.841 106.333 1.00 61.38 775 VAL A CA 1
ATOM 5948 C C . VAL A 1 775 ? -34.523 -12.512 107.186 1.00 61.38 775 VAL A C 1
ATOM 5950 O O . VAL A 1 775 ? -35.593 -12.215 106.662 1.00 61.38 775 VAL A O 1
ATOM 5953 N N . ALA A 1 776 ? -34.416 -12.580 108.514 1.00 56.53 776 ALA A N 1
ATOM 5954 C CA . ALA A 1 776 ? -35.523 -12.221 109.408 1.00 56.53 776 ALA A CA 1
ATOM 5955 C C . ALA A 1 776 ? -35.812 -10.707 109.345 1.00 56.53 776 ALA A C 1
ATOM 5957 O O . ALA A 1 776 ? -34.884 -9.900 109.421 1.00 56.53 776 ALA A O 1
ATOM 5958 N N . GLN A 1 777 ? -37.080 -10.307 109.216 1.00 55.97 777 GLN A N 1
ATOM 5959 C CA . GLN A 1 777 ? -37.452 -8.891 109.115 1.00 55.97 777 GLN A CA 1
ATOM 5960 C C . GLN A 1 777 ? -37.096 -8.129 110.410 1.00 55.97 777 GLN A C 1
ATOM 5962 O O . GLN A 1 777 ? -37.325 -8.644 111.504 1.00 55.97 777 GLN A O 1
ATOM 5967 N N . GLY A 1 778 ? -36.499 -6.932 110.296 1.00 56.84 778 GLY A N 1
ATOM 5968 C CA . GLY A 1 778 ? -35.962 -6.164 111.435 1.00 56.84 778 GLY A CA 1
ATOM 5969 C C . GLY A 1 778 ? -34.513 -6.502 111.835 1.00 56.84 778 GLY A C 1
ATOM 5970 O O . GLY A 1 778 ? -34.032 -6.024 112.861 1.00 56.84 778 GLY A O 1
ATOM 5971 N N . THR A 1 779 ? -33.800 -7.323 111.051 1.00 61.56 779 THR A N 1
ATOM 5972 C CA . THR A 1 779 ? -32.358 -7.595 111.237 1.00 61.56 779 THR A CA 1
ATOM 5973 C C . THR A 1 779 ? -31.496 -6.826 110.226 1.00 61.56 779 THR A C 1
ATOM 5975 O O . THR A 1 779 ? -31.998 -6.345 109.209 1.00 61.56 779 THR A O 1
ATOM 5978 N N . LYS A 1 780 ? -30.193 -6.683 110.512 1.00 68.06 780 LYS A N 1
ATOM 5979 C CA . LYS A 1 780 ? -29.219 -6.093 109.580 1.00 68.06 780 LYS A CA 1
ATOM 5980 C C . LYS A 1 780 ? -28.673 -7.162 108.639 1.00 68.06 780 LYS A C 1
ATOM 5982 O O . LYS A 1 780 ? -28.248 -8.217 109.107 1.00 68.06 780 LYS A O 1
ATOM 5987 N N . PHE A 1 781 ? -28.642 -6.873 107.341 1.00 76.62 781 PHE A N 1
ATOM 5988 C CA . PHE A 1 781 ? -28.083 -7.753 106.315 1.00 76.62 781 PHE A CA 1
ATOM 5989 C C . PHE A 1 781 ? -26.842 -7.120 105.681 1.00 76.62 781 PHE A C 1
ATOM 5991 O O . PHE A 1 781 ? -26.852 -5.930 105.389 1.00 76.62 781 PHE A O 1
ATOM 5998 N N . ILE A 1 782 ? -25.776 -7.896 105.477 1.00 76.50 782 ILE A N 1
ATOM 5999 C CA . ILE A 1 782 ? -24.548 -7.425 104.819 1.00 76.50 782 ILE A CA 1
ATOM 6000 C C . ILE A 1 782 ? -24.608 -7.849 103.354 1.00 76.50 782 ILE A C 1
ATOM 6002 O O . ILE A 1 782 ? -24.741 -9.040 103.071 1.00 76.50 782 ILE A O 1
ATOM 6006 N N . LEU A 1 783 ? -24.504 -6.886 102.435 1.00 78.81 783 LEU A N 1
ATOM 6007 C CA . LEU A 1 783 ? -24.520 -7.181 101.004 1.00 78.81 783 LEU A CA 1
ATOM 6008 C C . LEU A 1 783 ? -23.247 -7.939 100.590 1.00 78.81 783 LEU A C 1
ATOM 6010 O O . LEU A 1 783 ? -22.144 -7.480 100.910 1.00 78.81 783 LEU A O 1
ATOM 6014 N N . PRO A 1 784 ? -23.379 -9.082 99.889 1.00 77.94 784 PRO A N 1
ATOM 6015 C CA . PRO A 1 784 ? -22.242 -9.880 99.450 1.00 77.94 784 PRO A CA 1
ATOM 6016 C C . PRO A 1 784 ? -21.520 -9.244 98.253 1.00 77.94 784 PRO A C 1
ATOM 6018 O O . PRO A 1 784 ? -22.097 -8.450 97.503 1.00 77.94 784 PRO A O 1
ATOM 6021 N N . GLU A 1 785 ? -20.265 -9.654 98.049 1.00 79.94 785 GLU A N 1
ATOM 6022 C CA . GLU A 1 785 ? -19.549 -9.438 96.786 1.00 79.94 785 GLU A CA 1
ATOM 6023 C C . GLU A 1 785 ? -20.334 -10.042 95.616 1.00 79.94 785 GLU A C 1
ATOM 6025 O O . GLU A 1 785 ? -20.989 -11.081 95.751 1.00 79.94 785 GLU A O 1
ATOM 6030 N N . CYS A 1 786 ? -20.274 -9.385 94.459 1.00 82.19 786 CYS A N 1
ATOM 6031 C CA . CYS A 1 786 ? -20.986 -9.840 93.272 1.00 82.19 786 CYS A CA 1
ATOM 6032 C C . CYS A 1 786 ? -20.358 -11.123 92.720 1.00 82.19 786 CYS A C 1
ATOM 6034 O O . CYS A 1 786 ? -19.177 -11.145 92.380 1.00 82.19 786 CYS A O 1
ATOM 6036 N N . ALA A 1 787 ? -21.159 -12.184 92.598 1.00 82.19 787 ALA A N 1
ATOM 6037 C CA . ALA A 1 787 ? -20.733 -13.435 91.966 1.00 82.19 787 ALA A CA 1
ATOM 6038 C C . ALA A 1 787 ? -21.172 -13.550 90.493 1.00 82.19 787 ALA A C 1
ATOM 6040 O O . ALA A 1 787 ? -20.857 -14.543 89.834 1.00 82.19 787 ALA A O 1
ATOM 6041 N N . PHE A 1 788 ? -21.892 -12.556 89.958 1.00 82.12 788 PHE A N 1
ATOM 6042 C CA . PHE A 1 788 ? -22.198 -12.502 88.530 1.00 82.12 788 PHE A CA 1
ATOM 6043 C C . PHE A 1 788 ? -20.931 -12.213 87.717 1.00 82.12 788 PHE A C 1
ATOM 6045 O O . PHE A 1 788 ? -20.062 -11.442 88.118 1.00 82.12 788 PHE A O 1
ATOM 6052 N N . THR A 1 789 ? -20.846 -12.812 86.534 1.00 81.94 789 THR A N 1
ATOM 6053 C CA . THR A 1 789 ? -19.826 -12.490 85.536 1.00 81.94 789 THR A CA 1
ATOM 6054 C C . THR A 1 789 ? -20.207 -11.189 84.837 1.00 81.94 789 THR A C 1
ATOM 6056 O O . THR A 1 789 ? -21.292 -11.087 84.253 1.00 81.94 789 THR A O 1
ATOM 6059 N N . ALA A 1 790 ? -19.310 -10.203 84.901 1.00 79.31 790 ALA A N 1
ATOM 6060 C CA . ALA A 1 790 ? -19.508 -8.902 84.277 1.00 79.31 790 ALA A CA 1
ATOM 6061 C C . ALA A 1 790 ? -19.678 -9.021 82.750 1.00 79.31 790 ALA A C 1
ATOM 6063 O O . ALA A 1 790 ? -19.060 -9.894 82.131 1.00 79.31 790 ALA A O 1
ATOM 6064 N N . PRO A 1 791 ? -20.475 -8.139 82.123 1.00 80.44 791 PRO A N 1
ATOM 6065 C CA . PRO A 1 791 ? -20.448 -7.959 80.676 1.00 80.44 791 PRO A CA 1
ATOM 6066 C C . PRO A 1 791 ? -19.035 -7.611 80.188 1.00 80.44 791 PRO A C 1
ATOM 6068 O O . PRO A 1 791 ? -18.248 -7.003 80.915 1.00 80.44 791 PRO A O 1
ATOM 6071 N N . GLU A 1 792 ? -18.715 -7.976 78.947 1.00 78.25 792 GLU A N 1
ATOM 6072 C CA . GLU A 1 792 ? -17.391 -7.737 78.363 1.00 78.25 792 GLU A CA 1
ATOM 6073 C C . GLU A 1 792 ? -16.988 -6.252 78.461 1.00 78.25 792 GLU A C 1
ATOM 6075 O O . GLU A 1 792 ? -17.734 -5.366 78.049 1.00 78.25 792 GLU A O 1
ATOM 6080 N N . GLY A 1 793 ? -15.810 -5.985 79.040 1.00 73.56 793 GLY A N 1
ATOM 6081 C CA . GLY A 1 793 ? -15.257 -4.634 79.202 1.00 73.56 793 GLY A CA 1
ATOM 6082 C C . GLY A 1 793 ? -15.785 -3.822 80.395 1.00 73.56 793 GLY A C 1
ATOM 6083 O O . GLY A 1 793 ? -15.290 -2.719 80.621 1.00 73.56 793 GLY A O 1
ATOM 6084 N N . LYS A 1 794 ? -16.736 -4.357 81.174 1.00 80.19 794 LYS A N 1
ATOM 6085 C CA . LYS A 1 794 ? -17.360 -3.672 82.317 1.00 80.19 794 LYS A CA 1
ATOM 6086 C C . LYS A 1 794 ? -16.872 -4.208 83.665 1.00 80.19 794 LYS A C 1
ATOM 6088 O O . LYS A 1 794 ? -16.458 -5.359 83.782 1.00 80.19 794 LYS A O 1
ATOM 6093 N N . TYR A 1 795 ? -17.003 -3.388 84.704 1.00 79.25 795 TYR A N 1
ATOM 6094 C CA . TYR A 1 795 ? -16.630 -3.709 86.083 1.00 79.25 795 TYR A CA 1
ATOM 6095 C C . TYR A 1 795 ? -17.815 -3.505 87.028 1.00 79.25 795 TYR A C 1
ATOM 6097 O O . TYR A 1 795 ? -18.641 -2.617 86.816 1.00 79.25 795 TYR A O 1
ATOM 6105 N N . PHE A 1 796 ? -17.918 -4.349 88.059 1.00 81.94 796 PHE A N 1
ATOM 6106 C CA . PHE A 1 796 ? -18.977 -4.248 89.063 1.00 81.94 796 PHE A CA 1
ATOM 6107 C C . PHE A 1 796 ? -18.762 -3.021 89.955 1.00 81.94 796 PHE A C 1
ATOM 6109 O O . PHE A 1 796 ? -17.696 -2.868 90.551 1.00 81.94 796 PHE A O 1
ATOM 6116 N N . VAL A 1 797 ? -19.783 -2.170 90.066 1.00 72.19 797 VAL A N 1
ATOM 6117 C CA . VAL A 1 797 ? -19.697 -0.889 90.794 1.00 72.19 797 VAL A CA 1
ATOM 6118 C C . VAL A 1 797 ? -20.405 -0.940 92.148 1.00 72.19 797 VAL A C 1
ATOM 6120 O O . VAL A 1 797 ? -19.989 -0.274 93.094 1.00 72.19 797 VAL A O 1
ATOM 6123 N N . GLY A 1 798 ? -21.456 -1.750 92.267 1.00 75.62 798 GLY A N 1
ATOM 6124 C CA . GLY A 1 798 ? -22.241 -1.886 93.490 1.00 75.62 798 GLY A CA 1
ATOM 6125 C C . GLY A 1 798 ? -23.652 -2.397 93.220 1.00 75.62 798 GLY A C 1
ATOM 6126 O O . GLY A 1 798 ? -24.035 -2.654 92.075 1.00 75.62 798 GLY A O 1
ATOM 6127 N N . TRP A 1 799 ? -24.427 -2.543 94.293 1.00 80.31 799 TRP A N 1
ATOM 6128 C CA . TRP A 1 799 ? -25.823 -2.963 94.225 1.00 80.31 799 TRP A CA 1
ATOM 6129 C C . TRP A 1 799 ? -26.762 -1.759 94.299 1.00 80.31 799 TRP A C 1
ATOM 6131 O O . TRP A 1 799 ? -26.529 -0.832 95.071 1.00 80.31 799 TRP A O 1
ATOM 6141 N N . THR A 1 800 ? -27.860 -1.789 93.548 1.00 75.06 800 THR A N 1
ATOM 6142 C CA . THR A 1 800 ? -28.926 -0.777 93.629 1.00 75.06 800 THR A CA 1
ATOM 6143 C C . THR A 1 800 ? -30.278 -1.437 93.862 1.00 75.06 800 THR A C 1
ATOM 6145 O O . THR A 1 800 ? -30.509 -2.573 93.457 1.00 75.06 800 THR A O 1
ATOM 6148 N N . ARG A 1 801 ? -31.224 -0.721 94.476 1.00 71.56 801 ARG A N 1
ATOM 6149 C CA . ARG A 1 801 ? -32.589 -1.237 94.729 1.00 71.56 801 ARG A CA 1
ATOM 6150 C C . ARG A 1 801 ? -33.537 -1.090 93.533 1.00 71.56 801 ARG A C 1
ATOM 6152 O O . ARG A 1 801 ? -34.719 -1.411 93.626 1.00 71.56 801 ARG A O 1
ATOM 6159 N N . SER A 1 802 ? -33.038 -0.573 92.409 1.00 64.69 802 SER A N 1
ATOM 6160 C CA . SER A 1 802 ? -33.783 -0.407 91.159 1.00 64.69 802 SER A CA 1
ATOM 6161 C C . SER A 1 802 ? -32.869 -0.577 89.945 1.00 64.69 802 SER A C 1
ATOM 6163 O O . SER A 1 802 ? -31.664 -0.335 90.022 1.00 64.69 802 SER A O 1
ATOM 6165 N N . ASN A 1 803 ? -33.459 -0.936 88.804 1.00 60.91 803 ASN A N 1
ATOM 6166 C CA . ASN A 1 803 ? -32.726 -1.217 87.568 1.00 60.91 803 ASN A CA 1
ATOM 6167 C C . ASN A 1 803 ? -32.104 0.024 86.884 1.00 60.91 803 ASN A C 1
ATOM 6169 O O . ASN A 1 803 ? -31.462 -0.121 85.852 1.00 60.91 803 ASN A O 1
ATOM 6173 N N . PHE A 1 804 ? -32.321 1.232 87.422 1.00 55.12 804 PHE A N 1
ATOM 6174 C CA . PHE A 1 804 ? -31.890 2.514 86.834 1.00 55.12 804 PHE A CA 1
ATOM 6175 C C . PHE A 1 804 ? -31.342 3.508 87.884 1.00 55.12 804 PHE A C 1
ATOM 6177 O O . PHE A 1 804 ? -31.340 4.716 87.652 1.00 55.12 804 PHE A O 1
ATOM 6184 N N . GLY A 1 805 ? -30.983 3.036 89.084 1.00 55.31 805 GLY A N 1
ATOM 6185 C CA . GLY A 1 805 ? -30.563 3.895 90.199 1.00 55.31 805 GLY A CA 1
ATOM 6186 C C . GLY A 1 805 ? -29.073 4.256 90.168 1.00 55.31 805 GLY A C 1
ATOM 6187 O O . GLY A 1 805 ? -28.258 3.416 89.816 1.00 55.31 805 GLY A O 1
ATOM 6188 N N . TYR A 1 806 ? -28.730 5.477 90.599 1.00 56.19 806 TYR A N 1
ATOM 6189 C CA . TYR A 1 806 ? -27.342 5.969 90.736 1.00 56.19 806 TYR A CA 1
ATOM 6190 C C . TYR A 1 806 ? -26.856 6.028 92.202 1.00 56.19 806 TYR A C 1
ATOM 6192 O O . TYR A 1 806 ? -25.740 6.460 92.478 1.00 56.19 806 TYR A O 1
ATOM 6200 N N . GLU A 1 807 ? -27.701 5.628 93.160 1.00 63.56 807 GLU A N 1
ATOM 6201 C CA . GLU A 1 807 ? -27.330 5.488 94.573 1.00 63.56 807 GLU A CA 1
ATOM 6202 C C . GLU A 1 807 ? -26.955 4.031 94.851 1.00 63.56 807 GLU A C 1
ATOM 6204 O O . GLU A 1 807 ? -27.816 3.147 94.862 1.00 63.56 807 GLU A O 1
ATOM 6209 N N . PHE A 1 808 ? -25.658 3.790 95.039 1.00 66.62 808 PHE A N 1
ATOM 6210 C CA . PHE A 1 808 ? -25.105 2.461 95.275 1.00 66.62 808 PHE A CA 1
ATOM 6211 C C . PHE A 1 808 ? -25.109 2.130 96.769 1.00 66.62 808 PHE A C 1
ATOM 6213 O O . PHE A 1 808 ? -24.590 2.899 97.580 1.00 66.62 808 PHE A O 1
ATOM 6220 N N . ASP A 1 809 ? -25.642 0.962 97.126 1.00 68.94 809 ASP A N 1
ATOM 6221 C CA . ASP A 1 809 ? -25.439 0.371 98.445 1.00 68.94 809 ASP A CA 1
ATOM 6222 C C . ASP A 1 809 ? -24.067 -0.355 98.438 1.00 68.94 809 ASP A C 1
ATOM 6224 O O . ASP A 1 809 ? -23.864 -1.276 97.632 1.00 68.94 809 ASP A O 1
ATOM 6228 N N . PRO A 1 810 ? -23.092 0.063 99.272 1.00 62.47 810 PRO A N 1
ATOM 6229 C CA . PRO A 1 810 ? -21.735 -0.473 99.232 1.00 62.47 810 PRO A CA 1
ATOM 6230 C C . PRO A 1 810 ? -21.668 -1.927 99.711 1.00 62.47 810 PRO A C 1
ATOM 6232 O O . PRO A 1 810 ? -22.299 -2.321 100.694 1.00 62.47 810 PRO A O 1
ATOM 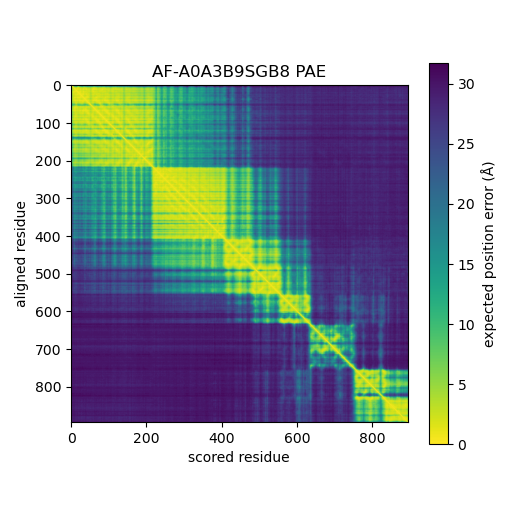6235 N N . VAL A 1 811 ? -20.853 -2.726 99.020 1.00 67.25 811 VAL A N 1
ATOM 6236 C CA . VAL A 1 811 ? -20.568 -4.110 99.413 1.00 67.25 811 VAL A CA 1
ATOM 6237 C C . VAL A 1 811 ? -19.868 -4.133 100.770 1.00 67.25 811 VAL A C 1
ATOM 6239 O O . VAL A 1 811 ? -18.953 -3.349 101.017 1.00 67.25 811 VAL A O 1
ATOM 6242 N N . GLY A 1 812 ? -20.292 -5.044 101.648 1.00 61.06 812 GLY A N 1
ATOM 6243 C CA . GLY A 1 812 ? -19.694 -5.226 102.972 1.00 61.06 812 GLY A CA 1
ATOM 6244 C C . GLY A 1 812 ? -20.260 -4.336 104.085 1.00 61.06 812 GLY A C 1
ATOM 6245 O O . GLY A 1 812 ? -19.970 -4.604 105.251 1.00 61.06 812 GLY A O 1
ATOM 6246 N N . GLU A 1 813 ? -21.112 -3.353 103.777 1.00 61.59 813 GLU A N 1
ATOM 6247 C CA . GLU A 1 813 ? -21.793 -2.533 104.788 1.00 61.59 813 GLU A CA 1
ATOM 6248 C C . GLU A 1 813 ? -23.177 -3.111 105.162 1.00 61.59 813 GLU A C 1
ATOM 6250 O O . GLU A 1 813 ? -23.885 -3.654 104.305 1.00 61.59 813 GLU A O 1
ATOM 6255 N N . PRO A 1 814 ? -23.594 -3.032 106.442 1.00 68.56 814 PRO A N 1
ATOM 6256 C CA . PRO A 1 814 ? -24.877 -3.561 106.886 1.00 68.56 814 PRO A CA 1
ATOM 6257 C C . PRO A 1 814 ? -26.044 -2.620 106.543 1.00 68.56 814 PRO A C 1
ATOM 6259 O O . PRO A 1 814 ? -26.074 -1.469 106.980 1.00 68.56 814 PRO A O 1
ATOM 6262 N N . ILE A 1 815 ? -27.054 -3.147 105.848 1.00 66.44 815 ILE A N 1
ATOM 6263 C CA . ILE A 1 815 ? -28.308 -2.461 105.500 1.00 66.44 815 ILE A CA 1
ATOM 6264 C C . ILE A 1 815 ? -29.489 -2.955 106.356 1.00 66.44 815 ILE A C 1
ATOM 6266 O O . ILE A 1 815 ? -29.523 -4.113 106.784 1.00 66.44 815 ILE A O 1
ATOM 6270 N N . ASP A 1 816 ? -30.474 -2.085 106.602 1.00 63.06 816 ASP A N 1
ATOM 6271 C CA . ASP A 1 816 ? -31.662 -2.406 107.406 1.00 63.06 816 ASP A CA 1
ATOM 6272 C C . ASP A 1 816 ? -32.760 -3.090 106.563 1.00 63.06 816 ASP A C 1
ATOM 6274 O O . ASP A 1 816 ? -33.198 -2.566 105.534 1.00 63.06 816 ASP A O 1
ATOM 6278 N N . VAL A 1 817 ? -33.256 -4.247 107.023 1.00 59.75 817 VAL A N 1
ATOM 6279 C CA . VAL A 1 817 ? -34.398 -4.956 106.415 1.00 59.75 817 VAL A CA 1
ATOM 6280 C C . VAL A 1 817 ? -35.702 -4.367 106.975 1.00 59.75 817 VAL A C 1
ATOM 6282 O O . VAL A 1 817 ? -36.149 -4.741 108.060 1.00 59.75 817 VAL A O 1
ATOM 6285 N N . GLY A 1 818 ? -36.265 -3.400 106.240 1.00 51.84 818 GLY A N 1
ATOM 6286 C CA . GLY A 1 818 ? -37.250 -2.407 106.695 1.00 51.84 818 GLY A CA 1
ATOM 6287 C C . GLY A 1 818 ? -38.486 -2.888 107.480 1.00 51.84 818 GLY A C 1
ATOM 6288 O O . GLY A 1 818 ? -39.154 -3.871 107.145 1.00 51.84 818 GLY A O 1
ATOM 6289 N N . GLU A 1 819 ? -38.822 -2.092 108.501 1.00 44.16 819 GLU A N 1
ATOM 6290 C CA . GLU A 1 819 ? -40.018 -2.154 109.349 1.00 44.16 819 GLU A CA 1
ATOM 6291 C C . GLU A 1 819 ? -41.168 -1.335 108.725 1.00 44.16 819 GLU A C 1
ATOM 6293 O O . GLU A 1 819 ? -41.309 -0.145 108.998 1.00 44.16 819 GLU A O 1
ATOM 6298 N N . SER A 1 820 ? -42.009 -1.911 107.860 1.00 34.62 820 SER A N 1
ATOM 6299 C CA . SER A 1 820 ? -43.283 -1.249 107.531 1.00 34.62 820 SER A CA 1
ATOM 6300 C C . SER A 1 820 ? -44.355 -2.210 107.038 1.00 34.62 820 SER A C 1
ATOM 6302 O O . SER A 1 820 ? -44.149 -3.029 106.145 1.00 34.62 820 SER A O 1
ATOM 6304 N N . ILE A 1 821 ? -45.517 -2.092 107.672 1.00 37.16 821 ILE A N 1
ATOM 6305 C CA . ILE A 1 821 ? -46.639 -3.020 107.628 1.00 37.16 821 ILE A CA 1
ATOM 6306 C C . ILE A 1 821 ? -47.588 -2.565 106.514 1.00 37.16 821 ILE A C 1
ATOM 6308 O O . ILE A 1 821 ? -48.529 -1.814 106.753 1.00 37.16 821 ILE A O 1
ATOM 6312 N N . THR A 1 822 ? -47.350 -3.020 105.284 1.00 30.95 822 THR A N 1
ATOM 6313 C CA . THR A 1 822 ? -48.374 -3.071 104.223 1.00 30.95 822 THR A CA 1
ATOM 6314 C C . THR A 1 822 ? -48.245 -4.385 103.442 1.00 30.95 822 THR A C 1
ATOM 6316 O O . THR A 1 822 ? -47.134 -4.877 103.258 1.00 30.95 822 THR A O 1
ATOM 6319 N N . PRO A 1 823 ? -49.363 -5.021 103.045 1.00 32.84 823 PRO A N 1
ATOM 6320 C CA . PRO A 1 823 ? -49.369 -6.406 102.599 1.00 32.84 823 PRO A CA 1
ATOM 6321 C C . PRO A 1 823 ? -48.985 -6.517 101.122 1.00 32.84 823 PRO A C 1
ATOM 6323 O O . PRO A 1 823 ? -49.844 -6.600 100.251 1.00 32.84 823 PRO A O 1
ATOM 6326 N N . THR A 1 824 ? -47.691 -6.598 100.859 1.00 32.28 824 THR A N 1
ATOM 6327 C CA . THR A 1 824 ? -47.131 -7.341 99.729 1.00 32.28 824 THR A CA 1
ATOM 6328 C C . THR A 1 824 ? -45.874 -8.029 100.243 1.00 32.28 824 THR A C 1
ATOM 6330 O O . THR A 1 824 ? -45.130 -7.450 101.031 1.00 32.28 824 THR A O 1
ATOM 6333 N N . ALA A 1 825 ? -45.675 -9.298 99.885 1.00 45.56 825 ALA A N 1
ATOM 6334 C CA . ALA A 1 825 ? -44.448 -10.028 100.177 1.00 45.56 825 ALA A CA 1
ATOM 6335 C C . ALA A 1 825 ? -43.284 -9.308 99.481 1.00 45.56 825 ALA A C 1
ATOM 6337 O O . ALA A 1 825 ? -43.017 -9.537 98.305 1.00 45.56 825 ALA A O 1
ATOM 6338 N N . ASN A 1 826 ? -42.671 -8.348 100.167 1.00 51.31 826 ASN A N 1
ATOM 6339 C CA . ASN A 1 826 ? -41.628 -7.529 99.580 1.00 51.31 826 ASN A CA 1
ATOM 6340 C C . ASN A 1 826 ? -40.310 -8.267 99.756 1.00 51.31 826 ASN A C 1
ATOM 6342 O O . ASN A 1 826 ? -39.579 -8.017 100.711 1.00 51.31 826 ASN A O 1
ATOM 6346 N N . ASN A 1 827 ? -40.024 -9.178 98.829 1.00 61.56 827 ASN A N 1
ATOM 6347 C CA . ASN A 1 827 ? -38.653 -9.601 98.612 1.00 61.56 827 ASN A CA 1
ATOM 6348 C C . ASN A 1 827 ? -37.817 -8.352 98.269 1.00 61.56 827 ASN A C 1
ATOM 6350 O O . ASN A 1 827 ? -38.278 -7.466 97.542 1.00 61.56 827 ASN A O 1
ATOM 6354 N N . MET A 1 828 ? -36.616 -8.242 98.831 1.00 65.50 828 MET A N 1
ATOM 6355 C CA . MET A 1 828 ? -35.707 -7.129 98.551 1.00 65.50 828 MET A CA 1
ATOM 6356 C C . MET A 1 828 ? -34.908 -7.451 97.294 1.00 65.50 828 MET A C 1
ATOM 6358 O O . MET A 1 828 ? -34.224 -8.465 97.253 1.00 65.50 828 MET A O 1
ATOM 6362 N N . PHE A 1 829 ? -34.984 -6.594 96.278 1.00 73.00 829 PHE A N 1
ATOM 6363 C CA . PHE A 1 829 ? -34.258 -6.782 95.024 1.00 73.00 829 PHE A CA 1
ATOM 6364 C C . PHE A 1 829 ? -33.021 -5.893 94.986 1.00 73.00 829 PHE A C 1
ATOM 6366 O O . PHE A 1 829 ? -33.129 -4.679 95.164 1.00 73.00 829 PHE A O 1
ATOM 6373 N N . PHE A 1 830 ? -31.874 -6.497 94.694 1.00 76.12 830 PHE A N 1
ATOM 6374 C CA . PHE A 1 830 ? -30.628 -5.795 94.419 1.00 76.12 830 PHE A CA 1
ATOM 6375 C C . PHE A 1 830 ? -30.169 -6.084 92.995 1.00 76.12 830 PHE A C 1
ATOM 6377 O O . PHE A 1 830 ? -30.022 -7.237 92.602 1.00 76.12 830 PHE A O 1
ATOM 6384 N N . PHE A 1 831 ? -29.948 -5.033 92.215 1.00 79.25 831 PHE A N 1
ATOM 6385 C CA . PHE A 1 831 ? -29.519 -5.101 90.824 1.00 79.25 831 PHE A CA 1
ATOM 6386 C C . PHE A 1 831 ? -28.036 -4.758 90.741 1.00 79.25 831 PHE A C 1
ATOM 6388 O O . PHE A 1 831 ? -27.608 -3.741 91.290 1.00 79.25 831 PHE A O 1
ATOM 6395 N N . ALA A 1 832 ? -27.254 -5.612 90.083 1.00 79.88 832 ALA A N 1
ATOM 6396 C CA . ALA A 1 832 ? -25.842 -5.349 89.856 1.00 79.88 832 ALA A CA 1
ATOM 6397 C C . ALA A 1 832 ? -25.675 -4.173 88.887 1.00 79.88 832 ALA A C 1
ATOM 6399 O O . ALA A 1 832 ? -26.373 -4.100 87.878 1.00 79.88 832 ALA A O 1
ATOM 6400 N N . GLN A 1 833 ? -24.761 -3.251 89.172 1.00 79.25 833 GLN A N 1
ATOM 6401 C CA . GLN A 1 833 ? -24.444 -2.161 88.250 1.00 79.25 833 GLN A CA 1
ATOM 6402 C C . GLN A 1 833 ? -23.044 -2.329 87.670 1.00 79.25 833 GLN A C 1
ATOM 6404 O O . GLN A 1 833 ? -22.104 -2.702 88.378 1.00 79.25 833 GLN A O 1
ATOM 6409 N N . TRP A 1 834 ? -22.931 -2.051 86.371 1.00 82.38 834 TRP A N 1
ATOM 6410 C CA . TRP A 1 834 ? -21.744 -2.312 85.564 1.00 82.38 834 TRP A CA 1
ATOM 6411 C C . TRP A 1 834 ? -21.317 -1.037 84.838 1.00 82.38 834 TRP A C 1
ATOM 6413 O O . TRP A 1 834 ? -22.110 -0.485 84.075 1.00 82.38 834 TRP A O 1
ATOM 6423 N N . ALA A 1 835 ? -20.070 -0.601 85.014 1.00 77.94 835 ALA A N 1
ATOM 6424 C CA . ALA A 1 835 ? -19.539 0.584 84.333 1.00 77.94 835 ALA A CA 1
ATOM 6425 C C . ALA A 1 835 ? -18.184 0.318 83.664 1.00 77.94 835 ALA A C 1
ATOM 6427 O O . ALA A 1 835 ? -17.528 -0.694 83.926 1.00 77.94 835 ALA A O 1
ATOM 6428 N N . ASP A 1 836 ? -17.823 1.192 82.722 1.00 84.88 836 ASP A N 1
ATOM 6429 C CA . ASP A 1 836 ? -16.569 1.096 81.972 1.00 84.88 836 ASP A CA 1
ATOM 6430 C C . ASP A 1 836 ? -15.390 1.613 82.797 1.00 84.88 836 ASP A C 1
ATOM 6432 O O . ASP A 1 836 ? -15.526 2.451 83.688 1.00 84.88 836 ASP A O 1
ATOM 6436 N N . LYS A 1 837 ? -14.186 1.162 82.445 1.00 83.81 837 LYS A N 1
ATOM 6437 C CA . LYS A 1 837 ? -12.957 1.703 83.023 1.00 83.81 837 LYS A CA 1
ATOM 6438 C C . LYS A 1 837 ? -12.846 3.206 82.724 1.00 83.81 837 LYS A C 1
ATOM 6440 O O . LYS A 1 837 ? -12.878 3.608 81.563 1.00 83.81 837 LYS A O 1
ATOM 6445 N N . GLY A 1 838 ? -12.706 4.021 83.767 1.00 81.88 838 GLY A N 1
ATOM 6446 C CA . GLY A 1 838 ? -12.689 5.484 83.694 1.00 81.88 838 GLY A CA 1
ATOM 6447 C C . GLY A 1 838 ? -14.031 6.186 83.953 1.00 81.88 838 GLY A C 1
ATOM 6448 O O . GLY A 1 838 ? -14.001 7.379 84.244 1.00 81.88 838 GLY A O 1
ATOM 6449 N N . ASP A 1 839 ? -15.169 5.484 83.918 1.00 86.06 839 ASP A N 1
ATOM 6450 C CA . ASP A 1 839 ? -16.495 5.997 84.318 1.00 86.06 839 ASP A CA 1
ATOM 6451 C C . ASP A 1 839 ? -16.713 5.701 85.813 1.00 86.06 839 ASP A C 1
ATOM 6453 O O . ASP A 1 839 ? -17.301 4.695 86.213 1.00 86.06 839 ASP A O 1
ATOM 6457 N N . VAL A 1 840 ? -16.109 6.530 86.668 1.00 83.75 840 VAL A N 1
ATOM 6458 C CA . VAL A 1 840 ? -15.986 6.259 88.111 1.00 83.75 840 VAL A CA 1
ATOM 6459 C C . VAL A 1 840 ? -17.289 6.564 88.856 1.00 83.75 840 VAL A C 1
ATOM 6461 O O . VAL A 1 840 ? -17.538 5.993 89.922 1.00 83.75 840 VAL A O 1
ATOM 6464 N N . ASN A 1 841 ? -18.133 7.450 88.324 1.00 80.56 841 ASN A N 1
ATOM 6465 C CA . ASN A 1 841 ? -19.452 7.737 88.884 1.00 80.56 841 ASN A CA 1
ATOM 6466 C C . ASN A 1 841 ? -20.570 6.828 88.321 1.00 80.56 841 ASN A C 1
ATOM 6468 O O . ASN A 1 841 ? -21.670 6.842 88.877 1.00 80.56 841 ASN A O 1
ATOM 6472 N N . ALA A 1 842 ? -20.267 6.021 87.294 1.00 72.75 842 ALA A N 1
ATOM 6473 C CA . ALA A 1 842 ? -21.170 5.080 86.639 1.00 72.75 842 ALA A CA 1
ATOM 6474 C C . ALA A 1 842 ? -22.428 5.740 86.044 1.00 72.75 842 ALA A C 1
ATOM 6476 O O . ALA A 1 842 ? -23.515 5.153 86.051 1.00 72.75 842 ALA A O 1
ATOM 6477 N N . ASP A 1 843 ? -22.289 6.963 85.523 1.00 75.44 843 ASP A N 1
ATOM 6478 C CA . ASP A 1 843 ? -23.355 7.675 84.809 1.00 75.44 843 ASP A CA 1
ATOM 6479 C C . ASP A 1 843 ? -23.453 7.290 83.319 1.00 75.44 843 ASP A C 1
ATOM 6481 O O . ASP A 1 843 ? -24.356 7.738 82.601 1.00 75.44 843 ASP A O 1
ATOM 6485 N N . GLY A 1 844 ? -22.563 6.400 82.869 1.00 76.06 844 GLY A N 1
ATOM 6486 C CA . GLY A 1 844 ? -22.486 5.896 81.507 1.00 76.06 844 GLY A CA 1
ATOM 6487 C C . GLY A 1 844 ? -21.593 6.735 80.595 1.00 76.06 844 GLY A C 1
ATOM 6488 O O . GLY A 1 844 ? -21.583 6.482 79.385 1.00 76.06 844 GLY A O 1
ATOM 6489 N N . LYS A 1 845 ? -20.876 7.740 81.121 1.00 81.25 845 LYS A N 1
ATOM 6490 C CA . LYS A 1 845 ? -19.969 8.605 80.359 1.00 81.25 845 LYS A CA 1
ATOM 6491 C C . LYS A 1 845 ? -18.676 8.866 81.124 1.00 81.25 845 LYS A C 1
ATOM 6493 O O . LYS A 1 845 ? -18.678 9.191 82.296 1.00 81.25 845 LYS A O 1
ATOM 6498 N N . ILE A 1 846 ? -17.552 8.862 80.410 1.00 86.00 846 ILE A N 1
ATOM 6499 C CA . ILE A 1 846 ? -16.258 9.264 80.974 1.00 86.00 846 ILE A CA 1
ATOM 6500 C C . ILE A 1 846 ? -16.129 10.782 80.834 1.00 86.00 846 ILE A C 1
ATOM 6502 O O . ILE A 1 846 ? -15.963 11.296 79.723 1.00 86.00 846 ILE A O 1
ATOM 6506 N N . THR A 1 847 ? -16.209 11.514 81.945 1.00 87.00 847 THR A N 1
ATOM 6507 C CA . THR A 1 847 ? -16.267 12.983 81.958 1.00 87.00 847 THR A CA 1
ATOM 6508 C C . THR A 1 847 ? -15.263 13.629 82.924 1.00 87.00 847 THR A C 1
ATOM 6510 O O . THR A 1 847 ? -14.494 12.977 83.631 1.00 87.00 847 THR A O 1
ATOM 6513 N N . ASP A 1 848 ? -15.254 14.968 82.969 1.00 86.88 848 ASP A N 1
ATOM 6514 C CA . ASP A 1 848 ? -14.512 15.723 83.989 1.00 86.88 848 ASP A CA 1
ATOM 6515 C C . ASP A 1 848 ? -14.980 15.420 85.422 1.00 86.88 848 ASP A C 1
ATOM 6517 O O . ASP A 1 848 ? -14.208 15.602 86.367 1.00 86.88 848 ASP A O 1
ATOM 6521 N N . ALA A 1 849 ? -16.226 14.965 85.599 1.00 84.81 849 ALA A N 1
ATOM 6522 C CA . ALA A 1 849 ? -16.761 14.622 86.910 1.00 84.81 849 ALA A CA 1
ATOM 6523 C C . ALA A 1 849 ? -16.057 13.389 87.499 1.00 84.81 849 ALA A C 1
ATOM 6525 O O . ALA A 1 849 ? -15.741 13.390 88.690 1.00 84.81 849 ALA A O 1
ATOM 6526 N N . ASP A 1 850 ? -15.726 12.403 86.664 1.00 88.88 850 ASP A N 1
ATOM 6527 C CA . ASP A 1 850 ? -15.021 11.175 87.051 1.00 88.88 850 ASP A CA 1
ATOM 6528 C C . ASP A 1 850 ? -13.584 11.462 87.474 1.00 88.88 850 ASP A C 1
ATOM 6530 O O . ASP A 1 850 ? -13.141 11.072 88.557 1.00 88.88 850 ASP A O 1
ATOM 6534 N N . ALA A 1 851 ? -12.874 12.259 86.673 1.00 86.25 851 ALA A N 1
ATOM 6535 C CA . ALA A 1 851 ? -11.525 12.706 87.000 1.00 86.25 851 ALA A CA 1
ATOM 6536 C C . ALA A 1 851 ? -11.500 13.534 88.300 1.00 86.25 851 ALA A C 1
ATOM 6538 O O . ALA A 1 851 ? -10.611 13.368 89.140 1.00 86.25 851 ALA A O 1
ATOM 6539 N N . ALA A 1 852 ? -12.497 14.404 88.504 1.00 86.88 852 ALA A N 1
ATOM 6540 C CA . ALA A 1 852 ? -12.630 15.185 89.729 1.00 86.88 852 ALA A CA 1
ATOM 6541 C C . ALA A 1 852 ? -12.936 14.311 90.957 1.00 86.88 852 ALA A C 1
ATOM 6543 O O . ALA A 1 852 ? -12.496 14.639 92.061 1.00 86.88 852 ALA A O 1
ATOM 6544 N N . LEU A 1 853 ? -13.670 13.209 90.787 1.00 86.81 853 LEU A N 1
ATOM 6545 C CA . LEU A 1 853 ? -13.986 12.269 91.859 1.00 86.81 853 LEU A CA 1
ATOM 6546 C C . LEU A 1 853 ? -12.735 11.499 92.316 1.00 86.81 853 LEU A C 1
ATOM 6548 O O . LEU A 1 853 ? -12.465 11.430 93.517 1.00 86.81 853 LEU A O 1
ATOM 6552 N N . VAL A 1 854 ? -11.908 11.035 91.374 1.00 87.75 854 VAL A N 1
ATOM 6553 C CA . VAL A 1 854 ? -10.613 10.395 91.676 1.00 87.75 854 VAL A CA 1
ATOM 6554 C C . VAL A 1 854 ? -9.635 11.384 92.316 1.00 87.75 854 VAL A C 1
ATOM 6556 O O . VAL A 1 854 ? -8.959 11.056 93.290 1.00 87.75 854 VAL A O 1
ATOM 6559 N N . LEU A 1 855 ? -9.618 12.643 91.868 1.00 87.19 855 LEU A N 1
ATOM 6560 C CA . LEU A 1 855 ? -8.797 13.687 92.489 1.00 87.19 855 LEU A CA 1
ATOM 6561 C C . LEU A 1 855 ? -9.221 13.976 93.942 1.00 87.19 855 LEU A C 1
ATOM 6563 O O . LEU A 1 855 ? -8.374 14.169 94.822 1.00 87.19 855 LEU A O 1
ATOM 6567 N N . LYS A 1 856 ? -10.530 13.975 94.230 1.00 86.25 856 LYS A N 1
ATOM 6568 C CA . LYS A 1 856 ? -11.053 14.098 95.602 1.00 86.25 856 LYS A CA 1
ATOM 6569 C C . LYS A 1 856 ? -10.612 12.928 96.481 1.00 86.25 856 LYS A C 1
ATOM 6571 O O . LYS A 1 856 ? -10.280 13.146 97.646 1.00 86.25 856 LYS A O 1
ATOM 6576 N N . TYR A 1 857 ? -10.559 11.719 95.928 1.00 89.75 857 TYR A N 1
ATOM 6577 C CA . TYR A 1 857 ? -10.067 10.539 96.636 1.00 89.75 857 TYR A CA 1
ATOM 6578 C C . TYR A 1 857 ? -8.570 10.645 96.955 1.00 89.75 857 TYR A C 1
ATOM 6580 O O . TYR A 1 857 ? -8.187 10.523 98.115 1.00 89.75 857 TYR A O 1
ATOM 6588 N N . ILE A 1 858 ? -7.734 10.996 95.971 1.00 86.25 858 ILE A N 1
ATOM 6589 C CA . ILE A 1 858 ? -6.278 11.166 96.157 1.00 86.25 858 ILE A CA 1
ATOM 6590 C C . ILE A 1 858 ? -5.961 12.264 97.187 1.00 86.25 858 ILE A C 1
ATOM 6592 O O . ILE A 1 858 ? -5.020 12.150 97.970 1.00 86.25 858 ILE A O 1
ATOM 6596 N N . SER A 1 859 ? -6.767 13.328 97.222 1.00 78.50 859 SER A N 1
ATOM 6597 C CA . SER A 1 859 ? -6.659 14.406 98.219 1.00 78.50 859 SER A CA 1
ATOM 6598 C C . SER A 1 859 ? -7.256 14.063 99.592 1.00 78.50 859 SER A C 1
ATOM 6600 O O . SER A 1 859 ? -7.196 14.892 100.499 1.00 78.50 859 SER A O 1
ATOM 6602 N N . GLY A 1 860 ? -7.826 12.865 99.764 1.00 81.88 860 GLY A N 1
ATOM 6603 C CA . GLY A 1 860 ? -8.397 12.384 101.024 1.00 81.88 860 GLY A CA 1
ATOM 6604 C C . GLY A 1 860 ? -9.734 13.025 101.404 1.00 81.88 860 GLY A C 1
ATOM 6605 O O . GLY A 1 860 ? -10.156 12.934 102.553 1.00 81.88 860 GLY A O 1
ATOM 6606 N N . THR A 1 861 ? -10.398 13.701 100.463 1.00 78.81 861 THR A N 1
ATOM 6607 C CA . THR A 1 861 ? -11.672 14.403 100.704 1.00 78.81 861 THR A CA 1
ATOM 6608 C C . THR A 1 861 ? -12.904 13.539 100.432 1.00 78.81 861 THR A C 1
ATOM 6610 O O . THR A 1 861 ? -14.017 13.931 100.780 1.00 78.81 861 THR A O 1
ATOM 6613 N N . THR A 1 862 ? -12.725 12.357 99.838 1.00 80.69 862 THR A N 1
ATOM 6614 C CA . THR A 1 862 ? -13.771 11.343 99.668 1.00 80.69 862 THR A CA 1
ATOM 6615 C C . THR A 1 862 ? -13.168 9.937 99.719 1.00 80.69 862 THR A C 1
ATOM 6617 O O . THR A 1 862 ? -11.950 9.782 99.645 1.00 80.69 862 THR A O 1
ATOM 6620 N N . THR A 1 863 ? -14.012 8.917 99.839 1.00 81.38 863 THR A N 1
ATOM 6621 C CA . THR A 1 863 ? -13.640 7.496 99.768 1.00 81.38 863 THR A CA 1
ATOM 6622 C C . THR A 1 863 ? -14.299 6.866 98.546 1.00 81.38 863 THR A C 1
ATOM 6624 O O . THR A 1 863 ? -15.458 7.164 98.271 1.00 81.38 863 THR A O 1
ATOM 6627 N N . LEU A 1 864 ? -13.588 5.989 97.837 1.00 78.62 864 LEU A N 1
ATOM 6628 C CA . LEU A 1 864 ? -14.133 5.219 96.713 1.00 78.62 864 LEU A CA 1
ATOM 6629 C C . LEU A 1 864 ? -14.387 3.771 97.134 1.00 78.62 864 LEU A C 1
ATOM 6631 O O . LEU A 1 864 ? -13.659 3.234 97.970 1.00 78.62 864 LEU A O 1
ATOM 6635 N N . THR A 1 865 ? -15.409 3.143 96.552 1.00 73.88 865 THR A N 1
ATOM 6636 C CA . THR A 1 865 ? -15.636 1.698 96.713 1.00 73.88 865 THR A CA 1
ATOM 6637 C C . THR A 1 865 ? -14.540 0.891 96.009 1.00 73.88 865 THR A C 1
ATOM 6639 O O . THR A 1 865 ? -13.857 1.400 95.118 1.00 73.88 865 THR A O 1
ATOM 6642 N N . SER A 1 866 ? -14.386 -0.390 96.357 1.00 71.56 866 SER A N 1
ATOM 6643 C CA . SER A 1 866 ? -13.413 -1.287 95.709 1.00 71.56 866 SER A CA 1
ATOM 6644 C C . SER A 1 866 ? -13.585 -1.346 94.184 1.00 71.56 866 SER A C 1
ATOM 6646 O O . SER A 1 866 ? -12.594 -1.333 93.458 1.00 71.56 866 SER A O 1
ATOM 6648 N N . GLY A 1 867 ? -14.829 -1.334 93.689 1.00 70.75 867 GLY A N 1
ATOM 6649 C CA . GLY A 1 867 ? -15.125 -1.289 92.252 1.00 70.75 867 GLY A CA 1
ATOM 6650 C C . GLY A 1 867 ? -14.730 0.041 91.604 1.00 70.75 867 GLY A C 1
ATOM 6651 O O . GLY A 1 867 ? -14.100 0.058 90.550 1.00 70.75 867 GLY A O 1
ATOM 6652 N N . GLN A 1 868 ? -15.013 1.166 92.267 1.00 80.62 868 GLN A N 1
ATOM 6653 C CA . GLN A 1 868 ? -14.606 2.493 91.788 1.00 80.62 868 GLN A CA 1
ATOM 6654 C C . GLN A 1 868 ? -13.086 2.687 91.784 1.00 80.62 868 GLN A C 1
ATOM 6656 O O . GLN A 1 868 ? -12.561 3.345 90.888 1.00 80.62 868 GLN A O 1
ATOM 6661 N N . LEU A 1 869 ? -12.369 2.092 92.743 1.00 82.50 869 LEU A N 1
ATOM 6662 C CA . LEU A 1 869 ? -10.906 2.074 92.746 1.00 82.50 869 LEU A CA 1
ATOM 6663 C C . LEU A 1 869 ? -10.354 1.328 91.534 1.00 82.50 869 LEU A C 1
ATOM 6665 O O . LEU A 1 869 ? -9.403 1.797 90.919 1.00 82.50 869 LEU A O 1
ATOM 6669 N N . GLU A 1 870 ? -10.967 0.209 91.155 1.00 81.94 870 GLU A N 1
ATOM 6670 C CA . GLU A 1 870 ? -10.515 -0.575 90.006 1.00 81.94 870 GLU A CA 1
ATOM 6671 C C . GLU A 1 870 ? -10.790 0.132 88.671 1.00 81.94 870 GLU A C 1
ATOM 6673 O O . GLU A 1 870 ? -9.945 0.131 87.773 1.00 81.94 870 GLU A O 1
ATOM 6678 N N . MET A 1 871 ? -11.930 0.821 88.559 1.00 82.00 871 MET A N 1
ATOM 6679 C CA . MET A 1 871 ? -12.251 1.654 87.395 1.00 82.00 871 MET A CA 1
ATOM 6680 C C . MET A 1 871 ? -11.344 2.878 87.272 1.00 82.00 871 MET A C 1
ATOM 6682 O O . MET A 1 871 ? -11.071 3.316 86.155 1.00 82.00 871 MET A O 1
ATOM 6686 N N . ALA A 1 872 ? -10.870 3.421 88.397 1.00 83.50 872 ALA A N 1
ATOM 6687 C CA . ALA A 1 872 ? -9.980 4.572 88.407 1.00 83.50 872 ALA A CA 1
ATOM 6688 C C . ALA A 1 872 ? -8.577 4.252 87.859 1.00 83.50 872 ALA A C 1
ATOM 6690 O O . ALA A 1 872 ? -7.947 5.158 87.334 1.00 83.50 872 ALA A O 1
ATOM 6691 N N . LYS A 1 873 ? -8.097 2.999 87.917 1.00 86.94 873 LYS A N 1
ATOM 6692 C CA . LYS A 1 873 ? -6.727 2.589 87.523 1.00 86.94 873 LYS A CA 1
ATOM 6693 C C . LYS A 1 873 ? -6.475 2.594 86.010 1.00 86.94 873 LYS A C 1
ATOM 6695 O O . LYS A 1 873 ? -6.351 1.542 85.377 1.00 86.94 873 LYS A O 1
ATOM 6700 N N . MET A 1 874 ? -6.382 3.754 85.382 1.00 83.38 874 MET A N 1
ATOM 6701 C CA . MET A 1 874 ? -6.179 3.903 83.939 1.00 83.38 874 MET A CA 1
ATOM 6702 C C . MET A 1 874 ? -4.763 3.554 83.456 1.00 83.38 874 MET A C 1
ATOM 6704 O O . MET A 1 874 ? -4.584 3.317 82.260 1.00 83.38 874 MET A O 1
ATOM 6708 N N . THR A 1 875 ? -3.763 3.508 84.337 1.00 75.94 875 THR A N 1
ATOM 6709 C CA . THR A 1 875 ? -2.348 3.285 83.969 1.00 75.94 875 THR A CA 1
ATOM 6710 C C . THR A 1 875 ? -1.904 1.821 83.999 1.00 75.94 875 THR A C 1
ATOM 6712 O O . THR A 1 875 ? -0.861 1.493 83.433 1.00 75.94 875 THR A O 1
ATOM 6715 N N . GLY A 1 876 ? -2.706 0.932 84.596 1.00 68.00 876 GLY A N 1
ATOM 6716 C CA . GLY A 1 876 ? -2.404 -0.499 84.698 1.00 68.00 876 GLY A CA 1
ATOM 6717 C C . GLY A 1 876 ? -1.401 -0.866 85.796 1.00 68.00 876 GLY A C 1
ATOM 6718 O O . GLY A 1 876 ? -0.920 -1.998 85.803 1.00 68.00 876 GLY A O 1
ATOM 6719 N N . ASP A 1 877 ? -1.087 0.062 86.702 1.00 76.75 877 ASP A N 1
ATOM 6720 C CA . ASP A 1 877 ? -0.473 -0.256 87.989 1.00 76.75 877 ASP A CA 1
ATOM 6721 C C . ASP A 1 877 ? -1.550 -0.470 89.078 1.00 76.75 877 ASP A C 1
ATOM 6723 O O . ASP A 1 877 ? -2.748 -0.278 88.854 1.00 76.75 877 ASP A O 1
ATOM 6727 N N . ASP A 1 878 ? -1.132 -0.942 90.254 1.00 79.38 878 ASP A N 1
ATOM 6728 C CA . ASP A 1 878 ? -2.044 -1.260 91.359 1.00 79.38 878 ASP A CA 1
ATOM 6729 C C . ASP A 1 878 ? -2.378 -0.045 92.251 1.00 79.38 878 ASP A C 1
ATOM 6731 O O . ASP A 1 878 ? -3.005 -0.218 93.301 1.00 79.38 878 ASP A O 1
ATOM 6735 N N . VAL A 1 879 ? -1.976 1.178 91.875 1.00 81.44 879 VAL A N 1
ATOM 6736 C CA . VAL A 1 879 ? -2.051 2.367 92.738 1.00 81.44 879 VAL A CA 1
ATOM 6737 C C . VAL A 1 879 ? -2.835 3.487 92.061 1.00 81.44 879 VAL A C 1
ATOM 6739 O O . VAL A 1 879 ? -2.376 4.065 91.095 1.00 81.44 879 VAL A O 1
ATOM 6742 N N . VAL A 1 880 ? -3.976 3.878 92.640 1.00 85.06 880 VAL A N 1
ATOM 6743 C CA . VAL A 1 880 ? -4.748 5.023 92.126 1.00 85.06 880 VAL A CA 1
ATOM 6744 C C . VAL A 1 880 ? -4.024 6.339 92.432 1.00 85.06 880 VAL A C 1
ATOM 6746 O O . VAL A 1 880 ? -3.976 6.759 93.593 1.00 85.06 880 VAL A O 1
ATOM 6749 N N . ASP A 1 881 ? -3.479 6.999 91.409 1.00 84.06 881 ASP A N 1
ATOM 6750 C CA . ASP A 1 881 ? -2.690 8.225 91.549 1.00 84.06 881 ASP A CA 1
ATOM 6751 C C . ASP A 1 881 ? -3.019 9.329 90.515 1.00 84.06 881 ASP A C 1
ATOM 6753 O O . ASP A 1 881 ? -4.028 9.319 89.809 1.00 84.06 881 ASP A O 1
ATOM 6757 N N . MET A 1 882 ? -2.205 10.388 90.471 1.00 85.75 882 MET A N 1
ATOM 6758 C CA . MET A 1 882 ? -2.450 11.540 89.595 1.00 85.75 882 MET A CA 1
ATOM 6759 C C . MET A 1 882 ? -2.369 11.185 88.094 1.00 85.75 882 MET A C 1
ATOM 6761 O O . MET A 1 882 ? -2.956 11.886 87.265 1.00 85.75 882 MET A O 1
ATOM 6765 N N . LEU A 1 883 ? -1.635 10.133 87.721 1.00 83.06 883 LEU A N 1
ATOM 6766 C CA . LEU A 1 883 ? -1.521 9.654 86.343 1.00 83.06 883 LEU A CA 1
ATOM 6767 C C . LEU A 1 883 ? -2.828 9.011 85.873 1.00 83.06 883 LEU A C 1
ATOM 6769 O O . LEU A 1 883 ? -3.189 9.166 84.704 1.00 83.06 883 LEU A O 1
ATOM 6773 N N . ASP A 1 884 ? -3.582 8.400 86.782 1.00 88.12 884 ASP A N 1
ATOM 6774 C CA . ASP A 1 884 ? -4.915 7.874 86.502 1.00 88.12 884 ASP A CA 1
ATOM 6775 C C . ASP A 1 884 ? -5.928 8.972 86.198 1.00 88.12 884 ASP A C 1
ATOM 6777 O O . ASP A 1 884 ? -6.672 8.879 85.222 1.00 88.12 884 ASP A O 1
ATOM 6781 N N . VAL A 1 885 ? -5.890 10.076 86.954 1.00 84.19 885 VAL A N 1
ATOM 6782 C CA . VAL A 1 885 ? -6.714 11.268 86.681 1.00 84.19 885 VAL A CA 1
ATOM 6783 C C . VAL A 1 885 ? -6.447 11.786 85.263 1.00 84.19 885 VAL A C 1
ATOM 6785 O O . VAL A 1 885 ? -7.376 12.117 84.524 1.00 84.19 885 VAL A O 1
ATOM 6788 N N . ILE A 1 886 ? -5.178 11.810 84.839 1.00 84.31 886 ILE A N 1
ATOM 6789 C CA . ILE A 1 886 ? -4.795 12.176 83.466 1.00 84.31 886 ILE A CA 1
ATOM 6790 C C . ILE A 1 886 ? -5.306 11.136 82.455 1.00 84.31 886 ILE A C 1
ATOM 6792 O O . ILE A 1 886 ? -5.731 11.509 81.360 1.00 84.31 886 ILE A O 1
ATOM 6796 N N . GLY A 1 887 ? -5.272 9.848 82.803 1.00 83.19 887 GLY A N 1
ATOM 6797 C CA . GLY A 1 887 ? -5.802 8.755 81.988 1.00 83.19 887 GLY A CA 1
ATOM 6798 C C . GLY A 1 887 ? -7.305 8.875 81.728 1.00 83.19 887 GLY A C 1
ATOM 6799 O O . GLY A 1 887 ? -7.733 8.702 80.587 1.00 83.19 887 GLY A O 1
ATOM 6800 N N . ILE A 1 888 ? -8.089 9.255 82.740 1.00 86.12 888 ILE A N 1
ATOM 6801 C CA . ILE A 1 888 ? -9.534 9.507 82.616 1.00 86.12 888 ILE A CA 1
ATOM 6802 C C . ILE A 1 888 ? -9.784 10.720 81.710 1.00 86.12 888 ILE A C 1
ATOM 6804 O O . ILE A 1 888 ? -10.527 10.632 80.735 1.00 86.12 888 ILE A O 1
ATOM 6808 N N . LEU A 1 889 ? -9.085 11.838 81.947 1.00 82.62 889 LEU A N 1
ATOM 6809 C CA . LEU A 1 889 ? -9.244 13.066 81.154 1.00 82.62 889 LEU A CA 1
ATOM 6810 C C . LEU A 1 889 ? -8.887 12.899 79.666 1.00 82.62 889 LEU A C 1
ATOM 6812 O O . LEU A 1 889 ? -9.396 13.653 78.835 1.00 82.62 889 LEU A O 1
ATOM 6816 N N . LYS A 1 890 ? -8.013 11.944 79.324 1.00 84.56 890 LYS A N 1
ATOM 6817 C CA . LYS A 1 890 ? -7.644 11.620 77.935 1.00 84.56 890 LYS A CA 1
ATOM 6818 C C . LYS A 1 890 ? -8.668 10.743 77.217 1.00 84.56 890 LYS A C 1
ATOM 6820 O O . LYS A 1 890 ? -8.711 10.789 75.993 1.00 84.56 890 LYS A O 1
ATOM 6825 N N . ASN A 1 891 ? -9.466 9.971 77.952 1.00 80.31 891 ASN A N 1
ATOM 6826 C CA . ASN A 1 891 ? -10.430 9.018 77.400 1.00 80.31 891 ASN A CA 1
ATOM 6827 C C . ASN A 1 891 ? -11.882 9.504 77.530 1.00 80.31 891 ASN A C 1
ATOM 6829 O O . ASN A 1 891 ? -12.802 8.691 77.571 1.00 80.31 891 ASN A O 1
ATOM 6833 N N . LYS A 1 892 ? -12.101 10.826 77.587 1.00 81.44 892 LYS A N 1
ATOM 6834 C CA . LYS A 1 892 ? -13.450 11.394 77.660 1.00 81.44 892 LYS A CA 1
ATOM 6835 C C . LYS A 1 892 ? -14.296 10.964 76.465 1.00 81.44 892 LYS A C 1
ATOM 6837 O O . LYS A 1 892 ? -13.887 11.126 75.315 1.00 81.44 892 LYS A O 1
ATOM 6842 N N . THR A 1 893 ? -15.495 10.479 76.745 1.00 70.38 893 THR A N 1
ATOM 6843 C CA . THR A 1 893 ? -16.516 10.203 75.729 1.00 70.38 893 THR A CA 1
ATOM 6844 C C . THR A 1 893 ? -17.231 11.505 75.351 1.00 70.38 893 THR A C 1
ATOM 6846 O O . THR A 1 893 ? -17.470 12.335 76.229 1.00 70.38 893 THR A O 1
ATOM 6849 N N . ALA A 1 894 ? -17.530 11.705 74.061 1.00 53.41 894 ALA A N 1
ATOM 6850 C CA . ALA A 1 894 ? -18.157 12.930 73.541 1.00 53.41 894 ALA A CA 1
ATOM 6851 C C . ALA A 1 894 ? -19.581 13.178 74.069 1.00 53.41 894 ALA A C 1
ATOM 6853 O O . ALA A 1 894 ? -20.348 12.197 74.227 1.00 53.41 894 ALA A O 1
#

Solvent-accessible surface area (backbone atoms only — not comparable to full-atom values): 48531 Å² total; per-residue (Å²): 132,85,79,76,81,75,50,71,54,60,34,31,51,74,82,38,69,35,26,68,86,33,18,80,27,56,78,77,73,68,32,37,29,48,41,80,94,73,38,34,39,37,39,54,33,64,46,74,47,82,52,101,71,64,44,66,42,35,26,42,36,71,43,73,62,28,31,38,35,24,66,32,62,19,48,38,31,37,41,32,37,14,49,33,39,37,44,26,33,32,36,40,29,30,89,14,42,41,34,41,33,47,72,46,74,92,53,72,23,26,43,32,31,41,76,35,67,19,43,42,36,39,36,53,26,38,38,38,38,43,61,20,33,18,50,33,34,52,82,56,96,63,99,57,56,35,34,43,35,38,30,50,21,33,37,41,38,43,28,78,38,40,33,47,39,80,38,41,26,32,36,29,35,24,23,42,74,63,31,54,83,61,59,43,77,53,70,28,31,50,19,36,61,63,94,85,46,76,41,67,32,33,54,42,32,32,35,60,32,85,88,35,69,46,78,28,51,64,52,78,58,60,34,30,52,44,82,34,74,34,29,65,87,33,19,79,32,55,78,76,75,65,25,33,29,46,40,80,89,79,37,34,38,39,31,53,32,64,34,56,31,26,32,40,40,56,41,71,64,30,30,37,35,23,64,30,63,23,40,31,40,46,84,67,54,37,38,36,33,27,54,21,29,33,35,36,29,30,87,13,41,44,34,25,42,41,91,44,62,82,18,30,24,32,36,29,25,88,40,14,40,43,37,36,40,52,25,35,39,37,25,41,16,6,20,13,34,38,29,34,91,84,37,42,13,34,38,38,38,28,54,23,39,37,42,23,39,14,80,65,39,38,17,37,39,15,36,74,67,6,43,72,46,64,43,52,26,38,65,60,34,46,78,54,52,33,78,56,56,27,26,40,16,30,74,82,65,75,49,64,20,31,51,36,30,32,34,38,14,25,48,40,36,52,42,38,60,79,30,41,78,81,60,82,62,44,71,39,48,66,84,36,74,46,66,39,63,78,85,80,50,42,65,46,86,94,62,47,54,46,84,67,23,34,34,39,94,97,39,76,40,50,61,67,39,75,45,64,60,91,49,70,44,55,35,31,38,36,72,42,51,35,28,46,42,35,37,20,61,28,95,81,55,82,42,78,43,78,45,83,44,50,56,68,42,72,44,60,41,69,49,71,73,80,60,71,59,85,71,64,86,68,43,38,85,70,37,37,33,44,96,89,40,86,40,54,66,56,43,72,48,69,36,79,53,70,40,66,35,27,42,39,69,41,83,37,70,28,49,38,37,49,43,39,85,81,58,43,85,56,53,83,70,44,76,39,45,73,65,33,69,79,75,80,75,74,85,70,76,36,92,78,39,45,68,72,38,44,24,82,47,88,82,65,78,67,89,60,66,60,73,62,84,79,82,71,78,61,57,37,86,53,72,42,58,34,26,52,40,68,46,74,80,86,90,90,86,44,85,47,50,48,55,60,77,87,75,55,73,81,46,76,45,55,54,78,76,40,58,49,78,69,90,88,57,74,51,44,81,70,47,61,47,46,25,35,71,87,69,48,77,47,61,72,91,50,104,76,55,41,40,67,54,62,83,95,62,56,47,31,54,43,74,42,75,36,60,38,94,96,55,78,81,77,92,70,89,86,75,87,73,87,46,81,61,78,88,86,70,80,82,87,68,91,77,79,95,79,84,80,85,61,71,51,75,58,92,79,85,85,87,80,79,91,59,70,34,43,39,40,68,39,47,70,81,32,44,81,71,68,83,70,44,81,42,59,59,72,41,76,46,64,44,69,79,81,69,50,45,62,42,92,81,39,42,62,61,35,34,14,80,44,97,84,58,88,66,66,51,59,66,71,47,74,43,78,40,75,89,72,96,63,101,62,92,67,57,47,53,34,24,42,37,72,27,44,74,30,22,49,75,58,83,84,56,23,43,72,66,26,27,50,51,52,49,33,34,74,71,66,76,47,87,71,53,76,37,32,48,60,22,40,36,59,76,76,60,99,66,76,48,76,65,17,36,51,42,25,65,73,60,50,58,132

pLDDT: mean 80.79, std 18.63, range [27.48, 98.81]

Secondary structure (DSSP, 8-state):
-------EEEEEETTEEEETTTTTSTTSSSSEEEETTTTEEEE-S-EEE--SS--SEEEEE--TTEEEEE-S-EEEEE-SSEEEEESS-EEEE-SSEEEEEES-TTS--EEEEE-SSEEEEEES-EEEEEEES-SEEE--SS---EEEEEES-EEEEEESS-SEES-SEEEEEEEEEEESTTEEEETTEEEEEETTEEEE-SEEEEEEEEEEEEEEE--EEEEEETTEEEETTTTTSSSSSSSEEEETTTTEEEE-S-EES-EEE-STTEEEEE-S-EEEE-SSSEEEEESS-EEEE-SSEEEEE-SSTT-EEEEE-TT-EEEEES-EEEEEESEEEEE-SSS--EEEEES-EEEEEESSS-SEE--TT-EEEEESEEEEESTT-EEETTEEE-TTSSSBPSEEEEEEEEEEEEE-TTSBS----EEEETT--EEPPPP-SBPPSSSEEEEEEEEETTEEEPTT-EE--SS-EEEEEEEEEEEEEEEESSTT-SSEEEEEEETTEEEEPPPTGGGT--PPTTEEEEEEEETTEEE-TT-EEEESS-EEEEEEEEEPEEEEEEE-TTSSPPPPPEEEETT-BPPP------TTEEEEEEESSTT--SS--B--TTS---B--S-EEEEEEEEE-----EEE--B-----TT--EEGGGSBPPPTT-SEEEEEEEEEETTS-B-----TT-EE---TT--EEEEEEEEEPTT---SSS-------BS--SS----SSSS------EEE--PPP-PPPEEEEEEE-TT-BS----EEEETTSEEEPPPP-SBPPTTEEEEEEESSTT---PBPTTSEEE------SS--PEEEEEEEEETT-SS-SSS--HHHHHHHHHHHTTSS---HHHHHHH-TTSSSS--HHHHHHHHHS---

Mean predicted aligned error: 21.03 Å